Protein 7X7E (pdb70)

CATH classification: 2.60.40.10

Nearest PDB structures (foldseek):
  7vnb-assembly1_B  TM=9.898E-01  e=3.190E-41  Severe acute respiratory syndrome coronavirus 2
  7ora-assembly2_C  TM=9.856E-01  e=5.514E-41  Severe acute respiratory syndrome coronavirus 2
  8dce-assembly1_A  TM=9.881E-01  e=7.472E-41  Severe acute respiratory syndrome coronavirus 2
  7nx8-assembly1_E  TM=9.852E-01  e=1.215E-40  Severe acute respiratory syndrome coronavirus 2
  8cwj-assembly2_I  TM=9.864E-01  e=1.976E-40  Pangolin coronavirus

Radius of gyration: 30.04 Å; Cα contacts (8 Å, |Δi|>4): 2536; chains: 6; bounding box: 78×85×82 Å

Sequence (972 aa):
NLCPFGEVFNATRFASVYAWNRKRISNCVADYSVLYNSASFSSTFKCYGVSPTKLNDLCFTNVYADSFVIRGDEVRQIAPGQTGKIADYNYKLPDDFTGCVIAWNSNNLDSKVGGNYNYLYRLFRKSNLKPFERDISTEIYQAGSTPCNGVEGFNCYFPLQSYGFQPTNGVGYQPYRVVVLSFELLHAPATVCGPNLCPFGEVFNATRFASVYAWNRKRISNCVADYSVLYNSASFSSTFKCYGVSPTKLNDLCFTNVYADSFVIRGDEVRQIAPGQTGKIADYNYKLPDDFTGCVIAWNSNNLDSKVGGNYNYLYRLFRKSNLKPFERDISTEIYQAGSTPCNGVEGFNCYFPLQSYGFQPTNGVGYQPYRVVVLSFELLHAPATVCGPGPQVQLVESGGNLVQPGGSLRLSCAASGGTLASFAVGWFRQAPGKEREGVSCIDVINRANYADSVKGRFTISRDSAKNTVYLQMNSLEPEDTAVYSCAAHFVPPGSRLRGCLVNELYNYWGQGTQVTVSSGPQVQLVESGGNLVQPGGSLRLSCAASGGTLASFAVGWFRQAPGKEREGVSCIDVINRANYADSVKGRFTISRDSAKNTVYLQMNSLEPEDTAVYSCAAHFVPPGSRLRGCLVNELYNYWGQGTQVTVSSNLCPFGEVFNATRFASVYAWNRKRISNCVADYSVLYNSASFSSTFKCYGVSPTKLNDLCFTNVYADSFVIRGDEVRQIAPGQTGKIADYNYKLPDDFTGCVIAWNSNNLDSKVGGNYNYLYRLFRKSNLKPFERDISTEIYQAGSTPCNGVEGFNCYFPLQSYGFQPTNGVGYQPYRVVVLSFELLHAPATVCGPGPQVQLVESGGNLVQPGGSLRLSCAASGGTLASFAVGWFRQAPGKEREGVSCIDVINRANYADSVKGRFTISRDSAKNTVYLQMNSLEPEDTAVYSCAAHFVPPGSRLRGCLVNELYNYWGQGTQVTVSS

Organism: Severe acute respiratory syndrome coronavirus 2 (NCBI:txid2697049)

InterPro domains:
  IPR002552 Spike glycoprotein S2, coronavirus [PF01601] (711-1232)
  IPR018548 Spike (S) protein S1 subunit, receptor-binding domain, betacoronavirus [PF09408] (349-526)
  IPR018548 Spike (S) protein S1 subunit, receptor-binding domain, betacoronavirus [PS51921] (334-527)
  IPR032500 Spike glycoprotein S1, N-terminal domain, betacoronavirus-like [PF16451] (33-337)
  IPR032500 Spike glycoprotein S1, N-terminal domain, betacoronavirus-like [PS51922] (9-303)
  IPR036326 Spike S1 subunit, receptor binding domain superfamily, betacoronavirus [SSF143587] (333-516)
  IPR042578 Spike glycoprotein, betacoronavirus [MF_04099] (2-1273)
  IPR043002 Spike glycoprotein, N-terminal domain superfamily [G3DSA:2.60.120.960] (28-307)
  IPR043473 Spike glycoprotein S2 superfamily, coronavirus [SSF111474] (909-1026)
  IPR043473 Spike glycoprotein S2 superfamily, coronavirus [SSF111474] (1159-1211)
  IPR043607 Coronavirus spike glycoprotein S1, C-terminal [PF19209] (536-591)
  IPR044341 Spike (S) protein S1 subunit, N-terminal domain, SARS-CoV-like [cd21624] (13-304)
  IPR044366 Spike (S) protein S1 subunit, receptor-binding domain, SARS-CoV-2 [cd21480] (319-541)
  IPR044873 Spike glycoprotein S2, coronavirus, heptad repeat 1 [PS51923] (896-1001)
  IPR044874 Spike glycoprotein S2, coronavirus, heptad repeat 2 [PS51924] (1143-1225)

Solvent-accessible surface area: 42546 Å² total; per-residue (Å²): 144,113,10,28,8,42,74,11,23,118,30,69,139,16,26,17,0,34,23,6,75,95,60,147,1,38,106,14,48,0,43,1,38,80,6,93,117,46,104,85,44,66,26,65,120,24,54,75,21,46,59,90,102,0,37,111,73,68,7,14,13,0,38,1,0,11,0,0,0,41,18,60,15,15,166,28,2,19,34,50,67,90,27,99,0,1,25,44,1,1,32,3,23,117,121,10,26,0,0,2,0,0,33,55,2,27,132,93,6,10,56,137,23,0,10,7,65,19,28,16,6,13,47,42,141,40,85,9,85,63,57,47,114,24,101,50,60,95,14,58,53,43,30,109,98,67,13,75,44,68,21,22,140,47,8,29,15,3,4,22,1,18,11,1,54,56,124,38,47,98,10,114,28,0,23,9,0,0,0,0,11,6,51,109,95,199,54,118,46,42,0,48,17,114,161,110,12,70,17,38,100,12,19,131,33,87,132,18,27,16,0,35,25,7,68,95,95,127,7,38,124,14,49,0,33,9,65,81,20,142,105,52,106,84,39,72,23,44,119,25,54,69,27,63,88,128,105,4,43,104,47,62,7,7,24,0,34,0,0,10,0,0,0,46,14,49,15,17,162,25,3,16,32,52,60,102,24,97,0,1,31,41,1,2,40,4,21,120,123,7,39,0,0,2,0,0,33,52,1,28,129,99,7,10,72,140,23,0,11,12,65,22,28,12,5,11,35,46,140,49,92,7,98,62,62,38,113,20,96,46,62,49,21,54,69,48,28,104,93,93,15,68,46,74,18,21,130,45,9,16,16,3,4,1,0,19,18,1,55,56,126,41,49,97,18,124,23,0,26,8,0,0,0,0,9,12,61,129,110,200,52,114,55,41,3,41,13,103,30,36,79,7,106,10,34,14,58,35,12,5,26,6,48,59,58,24,25,16,71,0,23,0,46,12,52,8,14,7,2,6,0,2,0,0,0,1,12,15,78,10,86,88,114,147,129,55,15,0,0,0,5,2,6,24,14,83,42,61,44,21,147,58,0,134,72,47,4,70,8,48,14,37,6,79,135,34,8,0,26,0,41,0,55,66,2,47,69,113,0,27,0,43,0,14,0,0,0,21,39,1,54,53,74,43,50,115,115,0,30,40,135,42,87,160,11,97,15,88,14,66,10,15,8,0,25,4,57,123,30,45,64,11,108,1,30,13,60,35,11,7,27,7,44,55,48,19,31,21,72,0,21,0,45,17,50,6,16,8,2,6,0,2,4,0,1,1,11,13,91,32,84,90,156,161,92,92,28,2,8,9,6,5,8,15,15,79,47,49,52,36,139,76,0,133,67,50,6,68,9,46,14,37,5,80,142,32,8,0,29,0,38,0,54,58,0,70,66,136,7,37,0,45,0,14,0,0,0,29,33,4,57,46,77,51,46,151,101,42,6,120,51,75,153,66,22,106,30,79,14,65,7,10,10,0,24,6,55,131,130,146,14,38,38,47,57,12,30,124,27,67,104,17,27,19,0,36,27,4,75,79,49,153,5,53,102,12,57,2,53,23,62,105,53,153,130,46,104,82,50,58,38,155,109,39,54,76,31,45,92,89,128,8,44,115,68,52,8,14,43,1,58,0,0,10,0,0,0,34,23,69,1,18,181,18,1,9,28,59,59,95,26,52,0,0,32,52,1,0,32,1,20,113,124,7,53,0,6,5,15,0,33,58,3,30,144,109,5,9,68,124,26,0,12,16,64,19,31,2,6,26,40,55,119,67,93,7,131,56,48,46,106,16,110,51,62,97,22,49,53,47,30,112,102,89,15,72,51,77,18,21,128,52,11,16,19,3,2,6,0,19,16,2,68,54,125,44,50,105,34,121,18,0,22,7,0,0,0,9,16,10,60,110,102,194,50,128,44,61,3,43,16,129,35,39,78,8,106,9,27,16,61,36,10,6,28,5,52,59,59,23,21,20,75,0,24,0,44,13,48,10,15,8,2,8,0,2,0,0,0,0,11,17,80,13,82,90,117,147,128,57,13,0,0,1,6,5,23,41,18,92,44,60,45,21,145,61,0,131,74,40,6,68,7,49,16,36,6,77,138,32,7,0,22,0,36,0,57,60,1,65,71,112,3,25,0,44,0,12,0,0,0,20,41,5,56,54,77,40,102,119,114,0,35,38,133,42,83,158,12,99,14,83,14,64,7,9,7,0,25,5,56,118

Structure (mmCIF, N/CA/C/O backbone):
data_7X7E
#
_entry.id   7X7E
#
_cell.length_a   73.790
_cell.length_b   88.684
_cell.length_c   172.475
_cell.angle_alpha   90.000
_cell.angle_beta   90.000
_cell.angle_gamma   90.000
#
_symmetry.space_group_name_H-M   'P 21 21 21'
#
loop_
_entity.id
_entity.type
_entity.pdbx_description
1 polymer 'Spike protein S1'
2 polymer Nb22
3 non-polymer 'TETRAETHYLENE GLYCOL'
4 water water
#
loop_
_atom_site.group_PDB
_atom_site.id
_atom_site.type_symbol
_atom_site.label_atom_id
_atom_site.label_alt_id
_atom_site.label_comp_id
_atom_site.label_asym_id
_atom_site.label_entity_id
_atom_site.label_seq_id
_atom_site.pdbx_PDB_ins_code
_atom_site.Cartn_x
_atom_site.Cartn_y
_atom_site.Cartn_z
_atom_site.occupancy
_atom_site.B_iso_or_equiv
_atom_site.auth_seq_id
_atom_site.auth_comp_id
_atom_site.auth_asym_id
_atom_site.auth_atom_id
_atom_site.pdbx_PDB_model_num
ATOM 1 N N . ASN A 1 1 ? -47.12100 43.21900 22.34000 1.000 74.34433 334 ASN C N 1
ATOM 2 C CA . ASN A 1 1 ? -46.12200 42.59400 23.20000 1.000 76.68690 334 ASN C CA 1
ATOM 3 C C . ASN A 1 1 ? -46.67000 41.33300 23.86700 1.000 70.78105 334 ASN C C 1
ATOM 4 O O . ASN A 1 1 ? -46.75800 41.25800 25.09100 1.000 73.29205 334 ASN C O 1
ATOM 9 N N . LEU A 1 2 ? -47.03600 40.34400 23.05500 1.000 56.07209 335 LEU C N 1
ATOM 10 C CA . LEU A 1 2 ? -47.57400 39.09800 23.58100 1.000 50.51852 335 LEU C CA 1
ATOM 11 C C . LEU A 1 2 ? -46.47300 38.24200 24.19600 1.000 56.18721 335 LEU C C 1
ATOM 12 O O . LEU A 1 2 ? -45.33500 38.21300 23.72000 1.000 57.40125 335 LEU C O 1
ATOM 17 N N . CYS A 1 3 ? -46.82600 37.53600 25.26400 1.000 47.78313 336 CYS C N 1
ATOM 18 C CA . CYS A 1 3 ? -45.88100 36.62200 25.89000 1.000 48.12161 336 CYS C CA 1
ATOM 19 C C . CYS A 1 3 ? -45.64300 35.42900 24.97300 1.000 52.55687 336 CYS C C 1
ATOM 20 O O . CYS A 1 3 ? -46.60400 34.86400 24.43700 1.000 53.02698 336 CYS C O 1
ATOM 23 N N . PRO A 1 4 ? -44.39300 35.01300 24.77200 1.000 55.92548 337 PRO C N 1
ATOM 24 C CA . PRO A 1 4 ? -44.08800 33.92400 23.81900 1.000 59.86639 337 PRO C CA 1
ATOM 25 C C . PRO A 1 4 ? -44.46400 32.54900 24.35800 1.000 58.21618 337 PRO C C 1
ATOM 26 O O . PRO A 1 4 ? -43.62000 31.70300 24.68100 1.000 61.49711 337 PRO C O 1
ATOM 30 N N . PHE A 1 5 ? -45.77300 32.30000 24.45800 1.000 50.85058 338 PHE C N 1
ATOM 31 C CA . PHE A 1 5 ? -46.24600 30.99400 24.90500 1.000 49.14978 338 PHE C CA 1
ATOM 32 C C . PHE A 1 5 ? -46.17600 29.94900 23.79900 1.000 43.99129 338 PHE C C 1
ATOM 33 O O . PHE 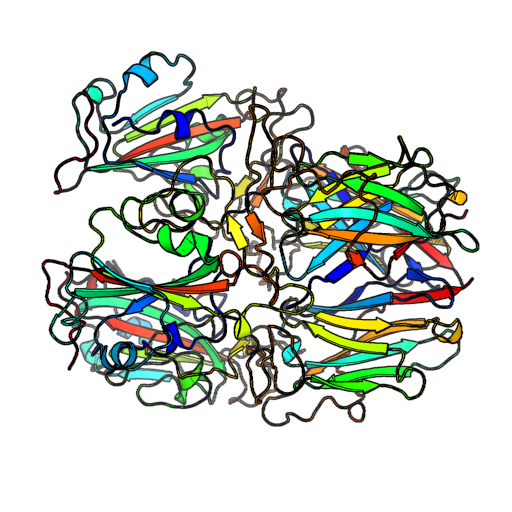A 1 5 ? -46.02900 28.75700 24.09000 1.000 37.65539 338 PHE C O 1
ATOM 41 N N . GLY A 1 6 ? -46.28000 30.36900 22.53600 1.000 30.50514 339 GLY C N 1
ATOM 42 C CA . GLY A 1 6 ? -46.16800 29.42600 21.43800 1.000 31.20105 339 GLY C CA 1
ATOM 43 C C . GLY A 1 6 ? -44.78200 28.83000 21.30300 1.000 30.19157 339 GLY C C 1
ATOM 44 O O . GLY A 1 6 ? -44.64200 27.66000 20.93400 1.000 31.05605 339 GLY C O 1
ATOM 45 N N . GLU A 1 7 ? -43.74200 29.62000 21.59100 1.000 54.95148 340 GLU C N 1
ATOM 46 C CA . GLU A 1 7 ? -42.38500 29.08400 21.61000 1.000 47.83526 340 GLU C CA 1
ATOM 47 C C . GLU A 1 7 ? -42.26100 27.91600 22.57900 1.000 48.52292 340 GLU C C 1
ATOM 48 O O . GLU A 1 7 ? -41.50400 26.97100 22.32300 1.000 54.11639 340 GLU C O 1
ATOM 54 N N . VAL A 1 8 ? -42.99900 27.95900 23.68800 1.000 29.24670 341 VAL C N 1
ATOM 55 C CA . VAL A 1 8 ? -42.89500 26.92200 24.70700 1.000 24.98741 341 VAL C CA 1
ATOM 56 C C . VAL A 1 8 ? -43.68400 25.68200 24.30500 1.000 30.48121 341 VAL C C 1
ATOM 57 O O . VAL A 1 8 ? -43.14800 24.56800 24.28100 1.000 37.11668 341 VAL C O 1
ATOM 61 N N . PHE A 1 9 ? -44.96800 25.85400 23.98100 1.000 29.81537 342 PHE C N 1
ATOM 62 C CA . PHE A 1 9 ? -45.84300 24.70800 23.75200 1.000 27.95424 342 PHE C CA 1
ATOM 63 C C . PHE A 1 9 ? -45.60900 24.06700 22.38800 1.000 30.75706 342 PHE C C 1
ATOM 64 O O . PHE A 1 9 ? -45.62300 22.83700 22.27100 1.000 31.15538 342 PHE C O 1
ATOM 72 N N . ASN A 1 10 ? -45.39500 24.87300 21.34800 1.000 35.98382 343 ASN C N 1
ATOM 73 C CA . ASN A 1 10 ? -45.25900 24.36900 19.98800 1.000 40.49987 343 ASN C CA 1
ATOM 74 C C . ASN A 1 10 ? -43.80400 24.18300 19.56800 1.000 36.20228 343 ASN C C 1
ATOM 75 O O . ASN A 1 10 ? -43.50700 24.19000 18.36800 1.000 40.68673 343 ASN C O 1
ATOM 80 N N . ALA A 1 11 ? -42.89400 24.01900 20.52200 1.000 31.09242 344 ALA C N 1
ATOM 81 C CA . ALA A 1 11 ? -41.50300 23.76600 20.17600 1.000 37.70258 344 ALA C CA 1
ATOM 82 C C . ALA A 1 11 ? -41.36400 22.39500 19.52500 1.000 38.75696 344 ALA C C 1
ATOM 83 O O . ALA A 1 11 ? -42.05500 21.44200 19.89500 1.000 35.97332 344 ALA C O 1
ATOM 85 N N . THR A 1 12 ? -40.47300 22.30400 18.53500 1.000 38.13248 345 THR C N 1
ATOM 86 C CA . THR A 1 12 ? -40.22700 21.02100 17.88500 1.000 35.59606 345 THR C CA 1
ATOM 87 C C . THR A 1 12 ? -39.58200 20.03800 18.85100 1.000 37.83906 345 THR C C 1
ATOM 88 O O . THR A 1 12 ? -40.04600 18.90100 19.00100 1.000 36.71124 345 THR C O 1
ATOM 92 N N . ARG A 1 13 ? -38.51000 20.45900 19.51400 1.000 41.86268 346 ARG C N 1
ATOM 93 C CA . ARG A 1 13 ? -37.79200 19.62500 20.46500 1.000 43.58505 346 ARG C CA 1
ATOM 94 C C . ARG A 1 13 ? -38.17100 19.99900 21.89300 1.000 41.07406 346 ARG C C 1
ATOM 95 O O . ARG A 1 13 ? -38.29200 21.18100 22.22900 1.000 39.99298 346 ARG C O 1
ATOM 103 N N . PHE A 1 14 ? -38.35900 18.98300 22.72600 1.000 33.06626 347 PHE C N 1
ATOM 104 C CA . PHE A 1 14 ? -38.53500 19.15700 24.15800 1.000 35.89414 347 PHE C CA 1
ATOM 105 C C . PHE A 1 14 ? -37.33800 18.56500 24.88700 1.000 36.69286 347 PHE C C 1
ATOM 106 O O . PHE A 1 14 ? -36.70900 17.61200 24.41600 1.000 36.10497 347 PHE C O 1
ATOM 114 N N . ALA A 1 15 ? -37.02600 19.14000 26.04200 1.000 25.18983 348 ALA C N 1
ATOM 115 C CA . ALA A 1 15 ? -35.86300 18.72000 26.80300 1.000 25.07553 348 ALA C CA 1
ATOM 116 C C . ALA A 1 15 ? -36.12700 17.40700 27.52900 1.000 25.61873 348 ALA C C 1
ATOM 117 O O . ALA A 1 15 ? -37.26900 17.06000 27.83900 1.000 25.65667 348 ALA C O 1
ATOM 119 N N . SER A 1 16 ? -35.05100 16.66900 27.78900 1.000 26.44687 349 SER C N 1
ATOM 120 C CA . SER A 1 16 ? -35.12700 15.58000 28.74800 1.000 27.00828 349 SER C CA 1
ATOM 121 C C . SER A 1 16 ? -35.38200 16.14800 30.13900 1.000 28.30658 349 SER C C 1
ATOM 122 O O . SER A 1 16 ? -34.99900 17.27900 30.45200 1.000 25.77920 349 SER C O 1
ATOM 125 N N . VAL A 1 17 ? -36.04500 15.35200 30.98000 1.000 26.43301 350 VAL C N 1
ATOM 126 C CA . VAL A 1 17 ? -36.55000 15.88000 32.24400 1.000 26.15040 350 VAL C CA 1
ATOM 127 C C . VAL A 1 17 ? -35.40400 16.28300 33.16800 1.000 25.70536 350 VAL C C 1
ATOM 128 O O . VAL A 1 17 ? -35.48400 17.30100 33.86600 1.000 24.43424 350 VAL C O 1
ATOM 132 N N . TYR A 1 18 ? -34.31500 15.50900 33.17900 1.000 25.72462 351 TYR C N 1
ATOM 133 C CA . TYR A 1 18 ? -33.20000 15.84900 34.05800 1.000 25.72777 351 TYR C CA 1
ATOM 134 C C . TYR A 1 18 ? -32.55000 17.16300 33.64800 1.000 27.02703 351 TYR C C 1
ATOM 135 O O . TYR A 1 18 ? -31.99100 17.86900 34.49600 1.000 31.97033 351 TYR C O 1
ATOM 144 N N . ALA A 1 19 ? -32.60900 17.50600 32.36300 1.000 29.02989 352 ALA C N 1
ATOM 145 C CA . ALA A 1 19 ? -32.08200 18.77400 31.88100 1.000 26.77212 352 ALA C CA 1
ATOM 146 C C . ALA A 1 19 ? -33.23100 19.66700 31.44200 1.000 25.79632 352 ALA C C 1
ATOM 147 O O . ALA A 1 19 ? -33.19200 20.24700 30.35100 1.000 25.39802 352 ALA C O 1
ATOM 149 N N . TRP A 1 20 ? -34.25500 19.77500 32.28900 1.000 32.72430 353 TRP C N 1
ATOM 150 C CA . TRP A 1 20 ? -35.48400 20.46200 31.91500 1.000 33.25152 353 TRP C CA 1
ATOM 151 C C . TRP A 1 20 ? -35.20900 21.90500 31.50900 1.000 26.76674 353 TRP C C 1
ATOM 152 O O . TRP A 1 20 ? -34.39600 22.60000 32.12300 1.000 27.05239 353 TRP C O 1
ATOM 163 N N . ASN A 1 21 ? -35.89400 22.34800 30.46200 1.000 33.72115 354 ASN C N 1
ATOM 164 C CA . ASN A 1 21 ? -35.69100 23.68100 29.92700 1.000 33.23034 354 ASN C CA 1
ATOM 165 C C . ASN A 1 21 ? -36.49000 24.70200 30.73300 1.000 31.77502 354 ASN C C 1
ATOM 166 O O . ASN A 1 21 ? -37.48100 24.37600 31.38700 1.000 34.00449 354 ASN C O 1
ATOM 171 N N . ARG A 1 22 ? -36.04400 25.95400 30.68400 1.000 21.31928 355 ARG C N 1
ATOM 172 C CA . ARG A 1 22 ? -36.74500 27.03300 31.36800 1.000 21.67540 355 ARG C CA 1
ATOM 173 C C . ARG A 1 22 ? -36.59500 28.32900 30.59000 1.000 25.54686 355 ARG C C 1
ATOM 174 O O . ARG A 1 22 ? -35.47100 28.72300 30.25500 1.000 37.66547 355 ARG C O 1
ATOM 182 N N . LYS A 1 23 ? -37.72900 28.98400 30.32200 1.000 32.30908 356 LYS C N 1
ATOM 183 C CA . LYS A 1 23 ? -37.76200 30.29100 29.68000 1.000 39.52348 356 LYS C CA 1
ATOM 184 C C . LYS A 1 23 ? -38.46800 31.27600 30.59400 1.000 41.22044 356 LYS C C 1
ATOM 185 O O . LYS A 1 23 ? -39.58800 31.01200 31.03100 1.000 38.60331 356 LYS C O 1
ATOM 191 N N . ARG A 1 24 ? -37.81900 32.40700 30.87400 1.000 35.39031 357 ARG C N 1
ATOM 192 C CA . ARG A 1 24 ? -38.42600 33.44000 31.70200 1.000 31.10685 357 ARG C CA 1
ATOM 193 C C . ARG A 1 24 ? -39.39500 34.27600 30.87600 1.000 33.15119 357 ARG C C 1
ATOM 194 O O . ARG A 1 24 ? -39.08500 34.68700 29.75500 1.000 40.94184 357 ARG C O 1
ATOM 202 N N . ILE A 1 25 ? -40.57200 34.52300 31.44100 1.000 39.18607 358 ILE C N 1
ATOM 203 C CA . ILE A 1 25 ? -41.61200 35.32300 30.80500 1.000 40.24346 358 ILE C CA 1
ATOM 204 C C . ILE A 1 25 ? -41.80300 36.58100 31.64100 1.000 43.63487 358 ILE C C 1
ATOM 205 O O . ILE A 1 25 ? -42.20000 36.49900 32.81100 1.000 44.61122 358 ILE C O 1
ATOM 210 N N . SER A 1 26 ? -41.52400 37.74000 31.04700 1.000 35.56114 359 SER C N 1
ATOM 211 C CA . SER A 1 26 ? -41.67900 39.00400 31.75400 1.000 44.96717 359 SER C CA 1
ATOM 212 C C . SER A 1 26 ? -42.01000 40.10700 30.76000 1.000 35.54383 359 SER C C 1
ATOM 213 O O . SER A 1 26 ? -41.69900 40.01100 29.57000 1.000 41.02113 359 SER C O 1
ATOM 216 N N . ASN A 1 27 ? -42.64900 41.15900 31.27400 1.000 42.66186 360 ASN C N 1
ATOM 217 C CA . ASN A 1 27 ? -42.94500 42.38100 30.52500 1.000 48.02303 360 ASN C CA 1
ATOM 218 C C . ASN A 1 27 ? -43.67500 42.07100 29.21700 1.000 46.47964 360 ASN C C 1
ATOM 219 O O . ASN A 1 27 ? -43.19400 42.35700 28.11900 1.000 50.12548 360 ASN C O 1
ATOM 224 N N . CYS A 1 28 ? -44.85900 41.48100 29.35500 1.000 47.05176 361 CYS C N 1
ATOM 225 C CA . CYS A 1 28 ? -45.64600 41.09500 28.19100 1.000 43.57053 361 CYS C CA 1
ATOM 226 C C . CYS A 1 28 ? -47.08200 40.82200 28.61800 1.000 46.29754 361 CYS C C 1
ATOM 227 O O . CYS A 1 28 ? -47.41300 40.81200 29.80700 1.000 37.78286 361 CYS C O 1
ATOM 230 N N . VAL A 1 29 ? -47.92900 40.59600 27.61800 1.000 39.20853 362 VAL C N 1
ATOM 231 C CA . VAL A 1 29 ? -49.34600 40.31300 27.80600 1.000 38.99549 362 VAL C CA 1
ATOM 232 C C . VAL A 1 29 ? -49.54600 38.81400 27.62200 1.000 39.84366 362 VAL C C 1
ATOM 233 O O . VAL A 1 29 ? -49.40100 38.29000 26.51200 1.000 46.77610 362 VAL C O 1
ATOM 237 N N . ALA A 1 30 ? -49.87500 38.11800 28.70600 1.000 40.37370 363 ALA C N 1
ATOM 238 C CA . ALA A 1 30 ? -50.08500 36.67500 28.67000 1.000 43.41403 363 ALA C CA 1
ATOM 239 C C . ALA A 1 30 ? -51.53700 36.39700 28.29600 1.000 40.14409 363 ALA C C 1
ATOM 240 O O . ALA A 1 30 ? -52.44500 36.57900 29.11400 1.000 37.99437 363 ALA C O 1
ATOM 242 N N . ASP A 1 31 ? -51.75700 35.95800 27.05800 1.000 54.74964 364 ASP C N 1
ATOM 243 C CA . ASP A 1 31 ? -53.09600 35.62000 26.58100 1.000 58.20364 364 ASP C CA 1
ATOM 244 C C . ASP A 1 31 ? -53.29500 34.12100 26.76300 1.000 54.63691 364 ASP C C 1
ATOM 245 O O . ASP A 1 31 ? -52.98700 33.31800 25.88100 1.000 55.71156 364 ASP C O 1
ATOM 250 N N . TYR A 1 32 ? -53.82600 33.74000 27.92600 1.000 47.02285 365 TYR C N 1
ATOM 251 C CA . TYR A 1 32 ? -54.08200 32.33600 28.22700 1.000 43.52819 365 TYR C CA 1
ATOM 252 C C . TYR A 1 32 ? -55.24800 31.76500 27.43800 1.000 48.75284 365 TYR C C 1
ATOM 253 O O . TYR A 1 32 ? -55.58600 30.59200 27.637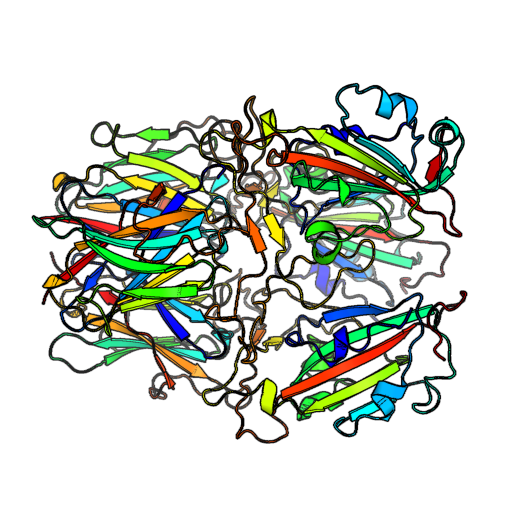00 1.000 44.47682 365 TYR C O 1
ATOM 262 N N . SER A 1 33 ? -55.87000 32.55800 26.56000 1.000 58.99579 366 SER C N 1
ATOM 263 C CA . SER A 1 33 ? -56.92700 32.03400 25.70300 1.000 55.04537 366 SER C CA 1
ATOM 264 C C . SER A 1 33 ? -56.43200 30.87800 24.84500 1.000 57.07634 366 SER C C 1
ATOM 265 O O . SER A 1 33 ? -57.21800 29.99700 24.48100 1.000 64.38915 366 SER C O 1
ATOM 268 N N . VAL A 1 34 ? -55.13600 30.85600 24.52000 1.000 43.90469 367 VAL C N 1
ATOM 269 C CA . VAL A 1 34 ? -54.59700 29.78500 23.68800 1.000 46.66877 367 VAL C CA 1
ATOM 270 C C . VAL A 1 34 ? -54.62600 28.45200 24.42500 1.000 41.65008 367 VAL C C 1
ATOM 271 O O . VAL A 1 34 ? -54.77300 27.39500 23.80000 1.000 45.73637 367 VAL C O 1
ATOM 275 N N . LEU A 1 35 ? -54.48900 28.46900 25.75100 1.000 40.82886 368 LEU C N 1
ATOM 276 C CA . LEU A 1 35 ? -54.58500 27.23000 26.51200 1.000 40.63772 368 LEU C CA 1
ATOM 277 C C . LEU A 1 35 ? -56.03500 26.81800 26.73300 1.000 41.94421 368 LEU C C 1
ATOM 278 O O . LEU A 1 35 ? -56.32800 25.62100 26.83500 1.000 40.93809 368 LEU C O 1
ATOM 283 N N . TYR A 1 36 ? -56.94900 27.79000 26.80200 1.000 50.72577 369 TYR C N 1
ATOM 284 C CA . TYR A 1 36 ? -58.36400 27.47400 26.96500 1.000 48.63981 369 TYR C CA 1
ATOM 285 C C . TYR A 1 36 ? -58.94800 26.83400 25.71200 1.000 52.57001 369 TYR C C 1
ATOM 286 O O . TYR A 1 36 ? -59.85600 26.00100 25.81000 1.000 57.87946 369 TYR C O 1
ATOM 295 N N . ASN A 1 37 ? -58.44800 27.21000 24.53200 1.000 51.62945 370 ASN C N 1
ATOM 296 C CA . ASN A 1 37 ? -59.03000 26.71000 23.29000 1.000 57.18923 370 ASN C CA 1
ATOM 297 C C . ASN A 1 37 ? -58.63200 25.26300 23.02900 1.000 59.03182 370 ASN C C 1
ATOM 298 O O . ASN A 1 37 ? -59.43900 24.47400 22.52200 1.000 67.11360 370 ASN C O 1
ATOM 303 N N . SER A 1 38 ? -57.39800 24.89600 23.36600 1.000 59.26987 371 SER C N 1
ATOM 304 C CA . SER A 1 38 ? -56.90500 23.56000 23.06500 1.000 55.59526 371 SER C CA 1
ATOM 305 C C . SER A 1 38 ? -57.62900 22.51200 23.90100 1.000 50.83152 371 SER C C 1
ATOM 306 O O . SER A 1 38 ? -57.90400 22.71600 25.08600 1.000 57.14397 371 SER C O 1
ATOM 309 N N . ALA A 1 39 ? -57.93800 21.38100 23.27000 1.000 47.75701 372 ALA C N 1
ATOM 310 C CA . ALA A 1 39 ? -58.59800 20.26600 23.93300 1.000 51.79292 372 ALA C CA 1
ATOM 311 C C . ALA A 1 39 ? -57.69000 19.05200 24.06800 1.000 54.11121 372 ALA C C 1
ATOM 312 O O . ALA A 1 39 ? -58.14500 17.99400 24.51400 1.000 62.67216 372 ALA C O 1
ATOM 314 N N . SER A 1 40 ? -56.41900 19.17900 23.69200 1.000 56.38677 373 SER C N 1
ATOM 315 C CA . SER A 1 40 ? -55.48500 18.06400 23.70600 1.000 60.05789 373 SER C CA 1
ATOM 316 C C . SER A 1 40 ? -54.81900 17.84700 25.05900 1.000 50.63526 373 SER C C 1
ATOM 317 O O . SER A 1 40 ? -54.09000 16.86300 25.21800 1.000 52.30699 373 SER C O 1
ATOM 320 N N . PHE A 1 41 ? -55.04500 18.72600 26.03100 1.000 37.21476 374 PHE C N 1
ATOM 321 C CA . PHE A 1 41 ? -54.34700 18.62500 27.30800 1.000 35.83678 374 PHE C CA 1
ATOM 322 C C . PHE A 1 41 ? -54.88600 17.45600 28.12200 1.000 36.10183 374 PHE C C 1
ATOM 323 O O . PHE A 1 41 ? -56.06400 17.43700 28.49000 1.000 36.70114 374 PHE C O 1
ATOM 331 N N A SER A 1 42 ? -54.02300 16.47900 28.40600 0.030 35.92454 375 SER C N 1
ATOM 332 N N B SER A 1 42 ? -54.02700 16.47500 28.39800 0.970 35.93308 375 SER C N 1
ATOM 333 C CA A SER A 1 42 ? -54.40300 15.38300 29.28700 0.030 36.27069 375 SER C CA 1
ATOM 334 C CA B SER A 1 42 ? -54.40600 15.38500 29.28700 0.970 36.27121 375 SER C CA 1
ATOM 335 C C A SER A 1 42 ? -54.33300 15.77200 30.75700 0.030 35.50337 375 SER C C 1
ATOM 336 C C B SER A 1 42 ? -54.36300 15.79500 30.75200 0.970 35.50883 375 SER C C 1
ATOM 337 O O A SER A 1 42 ? -54.94100 15.09600 31.59300 0.030 36.10164 375 SER C O 1
ATOM 338 O O B SER A 1 42 ? -55.02500 15.16200 31.58100 0.970 36.11852 375 SER C O 1
ATOM 343 N N . THR A 1 43 ? -53.61000 16.84200 31.08500 1.000 34.44801 376 THR C N 1
ATOM 344 C CA . THR A 1 43 ? -53.48900 17.32300 32.45200 1.000 33.90875 376 THR C CA 1
ATOM 345 C C . THR A 1 43 ? -53.49400 18.84300 32.43400 1.000 33.16551 376 THR C C 1
ATOM 346 O O . THR A 1 43 ? -52.78500 19.45800 31.63300 1.000 32.91427 376 THR C O 1
ATOM 350 N N . PHE A 1 44 ? -54.30200 19.44400 33.30800 1.000 40.05880 377 PHE C N 1
ATOM 351 C CA . PHE A 1 44 ? -54.34600 20.90100 33.45400 1.000 36.10192 377 PHE C CA 1
ATOM 352 C C . PHE A 1 44 ? -54.75200 21.18200 34.90200 1.000 36.17319 377 PHE C C 1
ATOM 353 O O . PHE A 1 44 ? -55.93800 21.28400 35.22100 1.000 48.55604 377 PHE C O 1
ATOM 361 N N . LYS A 1 45 ? -53.75100 21.29900 35.76900 1.000 32.56618 378 LYS C N 1
ATOM 362 C CA . LYS A 1 45 ? -53.96500 21.50100 37.19400 1.000 33.15236 378 LYS C CA 1
ATOM 363 C C . LYS A 1 45 ? -53.21800 22.74600 37.63900 1.000 32.42635 378 LYS C C 1
ATOM 364 O O . LYS A 1 45 ? -52.00800 22.86000 37.41700 1.000 32.09085 378 LYS C O 1
ATOM 370 N N . CYS A 1 46 ? -53.93700 23.67300 38.26100 1.000 44.38300 379 CYS C N 1
ATOM 371 C CA . CYS A 1 46 ? -53.34500 24.88100 38.81100 1.000 52.59198 379 CYS C CA 1
ATOM 372 C C . CYS A 1 46 ? -53.36500 24.80800 40.33000 1.000 50.23761 379 CYS C C 1
ATOM 373 O O . CYS A 1 46 ? -54.31000 24.28000 40.92600 1.000 45.36453 379 CYS C O 1
ATOM 376 N N . TYR A 1 47 ? -52.31400 25.33800 40.95000 1.000 40.09882 380 TYR C N 1
ATOM 377 C CA . TYR A 1 47 ? -52.14000 25.29100 42.39400 1.000 34.62813 380 TYR C CA 1
ATOM 378 C C . TYR A 1 47 ? -51.99100 26.70700 42.92600 1.000 37.87071 380 TYR C C 1
ATOM 379 O O . TYR A 1 47 ? -51.19900 27.49400 42.39900 1.000 42.57392 380 TYR C O 1
ATOM 388 N N . GLY A 1 48 ? -52.76700 27.03500 43.95600 1.000 52.03734 381 GLY C N 1
ATOM 389 C CA . GLY A 1 48 ? -52.67800 28.33700 44.58700 1.000 47.77532 381 GLY C CA 1
ATOM 390 C C . GLY A 1 48 ? -53.24900 29.43400 43.71600 1.000 51.29147 381 GLY C C 1
ATOM 391 O O . GLY A 1 48 ? -53.10400 30.62500 44.01000 1.000 54.54717 381 GLY C O 1
ATOM 392 N N . VAL A 1 49 ? -53.91200 29.03100 42.63400 1.000 42.87121 382 VAL C N 1
ATOM 393 C CA . VAL A 1 49 ? -54.49100 29.96500 41.68000 1.000 35.79117 382 VAL C CA 1
ATOM 394 C C . VAL A 1 49 ? -55.62000 29.25900 40.94600 1.000 35.96344 382 VAL C C 1
ATOM 395 O O . VAL A 1 49 ? -55.54900 28.06000 40.65900 1.000 43.94345 382 VAL C O 1
ATOM 399 N N . SER A 1 50 ? -56.67600 30.00900 40.66100 1.000 45.69849 383 SER C N 1
ATOM 400 C CA . SER A 1 50 ? -57.83600 29.44700 39.98600 1.000 43.68166 383 SER C CA 1
ATOM 401 C C . SER A 1 50 ? -57.55200 29.30300 38.49600 1.000 44.81822 383 SER C C 1
ATOM 402 O O . SER A 1 50 ? -57.16000 30.27800 37.84900 1.000 47.63937 383 SER C O 1
ATOM 405 N N . PRO A 1 51 ? -57.75500 28.11700 37.92100 1.000 46.56260 384 PRO C N 1
ATOM 406 C CA . PRO A 1 51 ? -57.37300 27.90200 36.51600 1.000 46.02051 384 PRO C CA 1
ATOM 407 C C . PRO A 1 51 ? -58.15600 28.74700 35.52800 1.000 50.93760 384 PRO C C 1
ATOM 408 O O . PRO A 1 51 ? -57.66500 28.98100 34.41700 1.000 57.41692 384 PRO C O 1
ATOM 412 N N . THR A 1 52 ? -59.34600 29.21900 35.89000 1.000 52.58385 385 THR C N 1
ATOM 413 C CA . THR A 1 52 ? -60.19000 29.97900 34.97900 1.000 53.86825 385 THR C CA 1
ATOM 414 C C . THR A 1 52 ? -59.98700 31.48500 35.08900 1.000 55.58415 385 THR C C 1
ATOM 415 O O . THR A 1 52 ? -60.65400 32.23800 34.37200 1.000 63.60434 385 THR C O 1
ATOM 419 N N . LYS A 1 53 ? -59.08800 31.94300 35.95800 1.000 64.39462 386 LYS C N 1
ATOM 420 C CA . LYS A 1 53 ? -58.87500 33.36700 36.18600 1.000 65.86989 386 LYS C CA 1
ATOM 421 C C . LYS A 1 53 ? -57.50200 33.83700 35.72100 1.000 64.61170 386 LYS C C 1
ATOM 422 O O . LYS A 1 53 ? -57.10600 34.96600 36.03500 1.000 61.70432 386 LYS C O 1
ATOM 428 N N . LEU A 1 54 ? -56.77400 33.00100 34.97400 1.000 55.20073 387 LEU C N 1
ATOM 429 C CA . LEU A 1 54 ? -55.41900 33.35100 34.55700 1.000 48.28341 387 LEU C CA 1
ATOM 430 C C . LEU A 1 54 ? -55.39800 34.63700 33.73900 1.000 49.99924 387 LEU C C 1
ATOM 431 O O . LEU A 1 54 ? -54.47700 35.45100 33.87100 1.000 54.66190 387 LEU C O 1
ATOM 436 N N . ASN A 1 55 ? -56.40900 34.84400 32.89500 1.000 48.42158 388 ASN C N 1
ATOM 437 C CA . ASN A 1 55 ? -56.49400 36.05400 32.08500 1.000 50.26064 388 ASN C CA 1
ATOM 438 C C . ASN A 1 55 ? -56.82500 37.29900 32.89800 1.000 46.03832 388 ASN C C 1
ATOM 439 O O . ASN A 1 55 ? -56.90500 38.38500 32.31400 1.000 41.94464 388 ASN C O 1
ATOM 444 N N . ASP A 1 56 ? -57.00800 37.17900 34.21400 1.000 64.93040 389 ASP C N 1
ATOM 445 C CA . ASP A 1 56 ? -57.41100 38.30400 35.05000 1.000 70.32510 389 ASP C CA 1
ATOM 446 C C . ASP A 1 56 ? -56.45500 38.56500 36.20800 1.000 64.24967 389 ASP C C 1
ATOM 447 O O . ASP A 1 56 ? -56.78200 39.35700 37.09900 1.000 70.77585 389 ASP C O 1
ATOM 452 N N . LEU A 1 57 ? -55.28800 37.92500 36.22700 1.000 42.83619 390 LEU C N 1
ATOM 453 C CA . LEU A 1 57 ? -54.30900 38.12000 37.28400 1.000 42.22478 390 LEU C CA 1
ATOM 454 C C . LEU A 1 57 ? -53.00500 38.65200 36.70600 1.000 49.88528 390 LEU C C 1
ATOM 455 O O . LEU A 1 57 ? -52.68700 38.42600 35.53400 1.000 41.55136 390 LEU C O 1
ATOM 460 N N . CYS A 1 58 ? -52.25200 39.35800 37.54400 1.000 40.84381 391 CYS C N 1
ATOM 461 C CA . CYS A 1 58 ? -50.97200 39.93800 37.16800 1.000 34.67688 391 CYS C CA 1
ATOM 462 C C . CYS A 1 58 ? -49.87900 39.39000 38.07300 1.000 34.05653 391 CYS C C 1
ATOM 463 O O . CYS A 1 58 ? -50.09900 39.18400 39.27000 1.000 34.59024 391 CYS C O 1
ATOM 466 N N . PHE A 1 59 ? -48.69900 39.16200 37.50000 1.000 37.09200 392 PHE C N 1
ATOM 467 C CA . PHE A 1 59 ? -47.57800 38.58500 38.22500 1.000 33.39743 392 PHE C CA 1
ATOM 468 C C . PHE A 1 59 ? -46.31000 39.37200 37.92900 1.000 32.44266 392 PHE C C 1
ATOM 469 O O . PHE A 1 59 ? -46.18500 40.02800 36.89200 1.000 34.76103 392 PHE C O 1
ATOM 477 N N . THR A 1 60 ? -45.36100 39.29800 38.86400 1.000 31.62892 393 THR C N 1
ATOM 478 C CA . THR A 1 60 ? -44.06800 39.94300 38.65700 1.000 33.10080 393 THR C CA 1
ATOM 479 C C . THR A 1 60 ? -43.31600 39.28700 37.50700 1.000 32.63380 393 THR C C 1
ATOM 480 O O . THR A 1 60 ? -42.85400 39.96800 36.58400 1.000 39.10990 393 THR C O 1
ATOM 484 N N . ASN A 1 61 ? -43.18300 37.96400 37.54800 1.000 42.08846 394 ASN C N 1
ATOM 485 C CA . ASN A 1 61 ? -42.60200 37.21000 36.44900 1.000 41.32759 394 ASN C CA 1
ATOM 486 C C . ASN A 1 61 ? -43.30200 35.86500 36.35900 1.000 36.55748 394 ASN C C 1
ATOM 487 O O . ASN A 1 61 ? -43.89400 35.38400 37.32800 1.000 36.55511 394 ASN C O 1
ATOM 492 N N . VAL A 1 62 ? -43.22800 35.25900 35.17900 1.000 36.19068 395 VAL C N 1
ATOM 493 C CA . VAL A 1 62 ? -43.71700 33.90600 34.95700 1.000 32.82358 395 VAL C CA 1
ATOM 494 C C . VAL A 1 62 ? -42.57400 33.07200 34.39700 1.000 31.41692 395 VAL C C 1
ATOM 495 O O . VAL A 1 62 ? -41.77800 33.55600 33.58400 1.000 34.99062 395 VAL C O 1
ATOM 499 N N . TYR A 1 63 ? -42.48300 31.82500 34.84600 1.000 29.45854 396 TYR C N 1
ATOM 500 C CA . TYR A 1 63 ? -41.51600 30.87600 34.31600 1.000 28.96180 396 TYR C CA 1
ATOM 501 C C . TYR A 1 63 ? -42.24700 29.67000 33.74300 1.000 26.94104 396 TYR C C 1
ATOM 502 O O . TYR A 1 63 ? -43.20200 29.16300 34.34300 1.000 36.11273 396 TYR C O 1
ATOM 511 N N . ALA A 1 64 ? -41.78900 29.22500 32.57200 1.000 25.05759 397 ALA C N 1
ATOM 512 C CA . ALA A 1 64 ? -42.34900 28.08200 31.85600 1.000 23.47761 397 ALA C CA 1
ATOM 513 C C . ALA A 1 64 ? -41.26400 27.02000 31.71300 1.000 25.14281 397 ALA C C 1
ATOM 514 O O . ALA A 1 64 ? -40.32000 27.19200 30.93100 1.000 31.68327 397 ALA C O 1
ATOM 516 N N . ASP A 1 65 ? -41.40900 25.93100 32.47000 1.000 23.23671 398 ASP C N 1
ATOM 517 C CA . ASP A 1 65 ? -40.51000 24.78300 32.44200 1.000 28.62064 398 ASP C CA 1
ATOM 518 C C . ASP A 1 65 ? -41.12500 23.66300 31.61000 1.000 25.36306 398 ASP C C 1
ATOM 519 O O . ASP A 1 65 ? -42.30000 23.32800 31.78100 1.000 36.91093 398 ASP C O 1
ATOM 524 N N . SER A 1 66 ? -40.32200 23.07000 30.72800 1.000 26.97115 399 SER C N 1
ATOM 525 C CA . SER A 1 66 ? -40.82600 22.09200 29.77300 1.000 33.46633 399 SER C CA 1
ATOM 526 C C . SER A 1 66 ? -39.86400 20.91900 29.65800 1.000 31.09449 399 SER C C 1
ATOM 527 O O . SER A 1 66 ? -38.64400 21.10400 29.64900 1.000 39.57397 399 SER C O 1
ATOM 530 N N . PHE A 1 67 ? -40.42600 19.71900 29.54700 1.000 27.75640 400 PHE C N 1
ATOM 531 C CA . PHE A 1 67 ? -39.66200 18.47500 29.48700 1.000 30.73292 400 PHE C CA 1
ATOM 532 C C . PHE A 1 67 ? -40.62000 17.36000 29.08000 1.000 29.53029 400 PHE C C 1
ATOM 533 O O . PHE A 1 67 ? -41.82700 17.57400 28.93300 1.000 23.99545 400 PHE C O 1
ATOM 541 N N . VAL A 1 68 ? -40.07200 16.15700 28.92100 1.000 21.67023 401 VAL C N 1
ATOM 542 C CA . VAL A 1 68 ? -40.82700 14.98200 28.50000 1.000 23.48053 401 VAL C CA 1
ATOM 543 C C . VAL A 1 68 ? -40.64400 13.89100 29.54600 1.000 25.15800 401 VAL C C 1
ATOM 544 O O . VAL A 1 68 ? -39.52100 13.64400 29.99900 1.000 22.16688 401 VAL C O 1
ATOM 548 N N . ILE A 1 69 ? -41.74700 13.24600 29.93500 1.000 21.62438 402 ILE C N 1
ATOM 549 C CA . ILE A 1 69 ? -41.73900 12.13000 30.87400 1.000 24.33604 402 ILE C CA 1
ATOM 550 C C . ILE A 1 69 ? -42.78600 11.11200 30.43200 1.000 24.98744 402 ILE C C 1
ATOM 551 O O . ILE A 1 69 ? -43.50400 11.31200 29.45000 1.000 31.60074 402 ILE C O 1
ATOM 556 N N . ARG A 1 70 ? -42.86300 10.00400 31.16800 1.000 42.49796 403 ARG C N 1
ATOM 557 C CA . ARG A 1 70 ? -43.88500 8.99300 30.94100 1.000 36.50615 403 ARG C CA 1
ATOM 558 C C . ARG A 1 70 ? -45.23600 9.46500 31.47200 1.000 38.71131 403 ARG C C 1
ATOM 559 O O . ARG A 1 70 ? -45.33500 10.42500 32.23900 1.000 37.28229 403 ARG C O 1
ATOM 567 N N . GLY A 1 71 ? -46.28700 8.74400 31.07800 1.000 31.90209 404 GLY C N 1
ATOM 568 C CA . GLY A 1 71 ? -47.62200 9.09200 31.53700 1.000 30.51115 404 GLY C CA 1
ATOM 569 C C . GLY A 1 71 ? -47.81600 8.85800 33.02200 1.000 35.43359 404 GLY C C 1
ATOM 570 O O . GLY A 1 71 ? -48.38100 9.70300 33.72400 1.000 30.59464 404 GLY C O 1
ATOM 571 N N . ASP A 1 72 ? -47.34600 7.71500 33.52600 1.000 44.70413 405 ASP C N 1
ATOM 572 C CA . ASP A 1 72 ? -47.47300 7.39100 34.94400 1.000 49.51475 405 ASP C CA 1
ATOM 573 C C . ASP A 1 72 ? -46.59400 8.25700 35.83500 1.000 45.12506 405 ASP C C 1
ATOM 574 O O . ASP A 1 72 ? -46.56400 8.03100 37.05000 1.000 56.32336 405 ASP C O 1
ATOM 579 N N . GLU A 1 73 ? -45.87700 9.22900 35.27500 1.000 30.65706 406 GLU C N 1
ATOM 580 C CA . GLU A 1 73 ? -45.04400 10.12200 36.06000 1.000 27.84853 406 GLU C CA 1
ATOM 581 C C . GLU A 1 73 ? -45.55900 11.55200 36.09100 1.000 27.51580 406 GLU C C 1
ATOM 582 O O . GLU A 1 73 ? -45.03400 12.36000 36.86400 1.000 34.88910 406 GLU C O 1
ATOM 588 N N . VAL A 1 74 ? -46.56700 11.88600 35.28000 1.000 23.82634 407 VAL C N 1
ATOM 589 C CA . VAL A 1 74 ? -47.12100 13.23700 35.29400 1.000 22.14407 407 VAL C CA 1
ATOM 590 C C . VAL A 1 74 ? -47.68400 13.57800 36.66800 1.000 22.79934 407 VAL C C 1
ATOM 591 O O . VAL A 1 74 ? -47.69300 14.74700 37.07300 1.000 24.27779 407 VAL C O 1
ATOM 595 N N . ARG A 1 75 ? -48.14600 12.57200 37.41400 1.000 26.86099 408 ARG C N 1
ATOM 596 C CA . ARG A 1 75 ? -48.62500 12.80700 38.77100 1.000 27.51393 408 ARG C CA 1
ATOM 597 C C . ARG A 1 75 ? -47.51900 13.26400 39.71400 1.000 25.54751 408 ARG C C 1
ATOM 598 O O . ARG A 1 75 ? -47.81900 13.86300 40.75100 1.000 30.75198 408 ARG C O 1
ATOM 606 N N . GLN A 1 76 ? -46.25500 12.99400 39.38900 1.000 36.10850 409 GLN C N 1
ATOM 607 C CA . GLN A 1 76 ? -45.14100 13.47400 40.19700 1.000 33.92730 409 GLN C CA 1
ATOM 608 C C . GLN A 1 76 ? -44.81200 14.94000 39.94500 1.000 28.08501 409 GLN C C 1
ATOM 609 O O . GLN A 1 76 ? -43.94500 15.49000 40.63400 1.000 20.95748 409 GLN C O 1
ATOM 615 N N . ILE A 1 77 ? -45.46900 15.58100 38.98000 1.000 33.29343 410 ILE C N 1
ATOM 616 C CA . ILE A 1 77 ? -45.26400 17.00100 38.72100 1.000 30.29388 410 ILE C CA 1
ATOM 617 C C . ILE A 1 77 ? -46.34000 17.77100 39.47200 1.000 32.15182 410 ILE C C 1
ATOM 618 O O . ILE A 1 77 ? -47.16200 18.47300 38.87200 1.000 25.59269 410 ILE C O 1
ATOM 623 N N . ALA A 1 78 ? -46.34800 17.62500 40.79300 1.000 29.78733 411 ALA C N 1
ATOM 624 C CA . ALA A 1 78 ? -47.28600 18.30500 41.67100 1.000 36.15093 411 ALA C CA 1
ATOM 625 C C . ALA A 1 78 ? -46.57600 18.57400 42.98600 1.000 35.83450 411 ALA C C 1
ATOM 626 O O . ALA A 1 78 ? -45.66600 17.82200 43.35700 1.000 30.15877 411 ALA C O 1
ATOM 628 N N . PRO A 1 79 ? -46.94900 19.63300 43.70200 1.000 35.63540 412 PRO C N 1
ATOM 629 C CA . PRO A 1 79 ? -46.28000 19.92300 44.97600 1.000 37.06042 412 PRO C CA 1
ATOM 630 C C . PRO A 1 79 ? -46.48800 18.80100 45.98300 1.000 28.34238 412 PRO C C 1
ATOM 631 O O . PRO A 1 79 ? -47.56200 18.20100 46.06500 1.000 28.45466 412 PRO C O 1
ATOM 635 N N . GLY A 1 80 ? -45.43600 18.51500 46.74900 1.000 36.99885 413 GLY C N 1
ATOM 636 C CA . GLY A 1 80 ? -45.48600 17.50700 47.78700 1.000 33.85664 413 GLY C CA 1
ATOM 637 C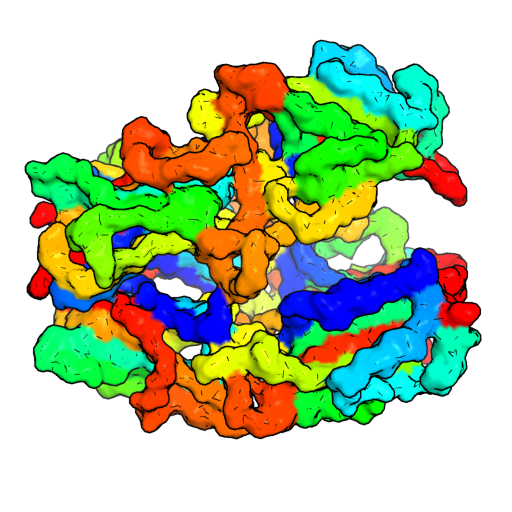 C . GLY A 1 80 ? -45.30600 16.07800 47.32500 1.000 33.25708 413 GLY C C 1
ATOM 638 O O . GLY A 1 80 ? -45.41600 15.16200 48.15100 1.000 35.29117 413 GLY C O 1
ATOM 639 N N . GLN A 1 81 ? -45.02000 15.85300 46.04600 1.000 41.73129 414 GLN C N 1
ATOM 640 C CA . GLN A 1 81 ? -44.93500 14.51300 45.48900 1.000 35.31840 414 GLN C CA 1
ATOM 641 C C . GLN A 1 81 ? -43.54700 13.90700 45.69600 1.000 39.68726 414 GLN C C 1
ATOM 642 O O . GLN A 1 81 ? -42.59100 14.58100 46.08500 1.000 39.83680 414 GLN C O 1
ATOM 648 N N . THR A 1 82 ? -43.45200 12.60200 45.42900 1.000 46.32713 415 THR C N 1
ATOM 649 C CA . THR A 1 82 ? -42.20200 11.85700 45.52600 1.000 50.19258 415 THR C CA 1
ATOM 650 C C . THR A 1 82 ? -42.08900 10.92200 44.32700 1.000 43.02755 415 THR C C 1
ATOM 651 O O . THR A 1 82 ? -42.97400 10.86200 43.46800 1.000 40.46541 415 THR C O 1
ATOM 655 N N . GLY A 1 83 ? -40.99200 10.18000 44.27800 1.000 39.56649 416 GLY C N 1
ATOM 656 C CA . GLY A 1 83 ? -40.67500 9.32600 43.15200 1.000 37.94198 416 GLY C CA 1
ATOM 657 C C . GLY A 1 83 ? -39.41000 9.78000 42.44600 1.000 32.60096 416 GLY C C 1
ATOM 658 O O . GLY A 1 83 ? -38.82100 10.81300 42.75700 1.000 42.04505 416 GLY C O 1
ATOM 659 N N . LYS A 1 84 ? -39.00500 8.97000 41.46400 1.000 35.00581 417 LYS C N 1
ATOM 660 C CA . LYS A 1 84 ? -37.74400 9.22900 40.77300 1.000 37.13020 417 LYS C 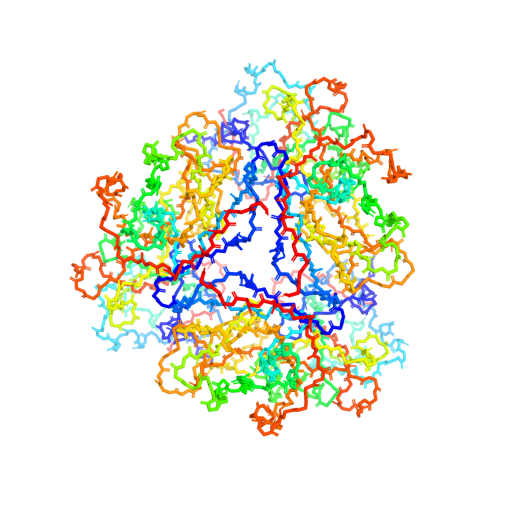CA 1
ATOM 661 C C . LYS A 1 84 ? -37.74600 10.59300 40.09200 1.000 32.96945 417 LYS C C 1
ATOM 662 O O . LYS A 1 84 ? -36.73000 11.29700 40.09800 1.000 27.57504 417 LYS C O 1
ATOM 668 N N . ILE A 1 85 ? -38.87800 10.99200 39.51200 1.000 24.82238 418 ILE C N 1
ATOM 669 C CA . ILE A 1 85 ? -38.92900 12.27700 38.82000 1.000 28.69026 418 ILE C CA 1
ATOM 670 C C . ILE A 1 85 ? -38.93000 13.42400 39.82600 1.000 32.26556 418 ILE C C 1
ATOM 671 O O . ILE A 1 85 ? -38.11400 14.35000 39.73800 1.000 27.96256 418 ILE C O 1
ATOM 676 N N . ALA A 1 86 ? -39.84200 13.37600 40.80100 1.000 34.24278 419 ALA C N 1
ATOM 677 C CA . ALA A 1 86 ? -39.95600 14.46400 41.76600 1.000 33.33589 419 ALA C CA 1
ATOM 678 C C . ALA A 1 86 ? -38.71400 14.58700 42.63800 1.000 37.18853 419 ALA C C 1
ATOM 679 O O . ALA A 1 86 ? -38.32300 15.70300 42.99600 1.000 42.56209 419 ALA C O 1
ATOM 681 N N . ASP A 1 87 ? -38.07900 13.46700 42.98200 1.000 35.93166 420 ASP C N 1
ATOM 682 C CA . ASP A 1 87 ? -36.91500 13.50000 43.86100 1.000 39.72111 420 ASP C CA 1
ATOM 683 C C . ASP A 1 87 ? -35.61600 13.79400 43.12000 1.000 35.79231 420 ASP C C 1
ATOM 684 O O . ASP A 1 87 ? -34.75800 14.51100 43.64700 1.000 35.39340 420 ASP C O 1
ATOM 689 N N . TYR A 1 88 ? -35.44700 13.26000 41.90700 1.000 35.35597 421 TYR C N 1
ATOM 690 C CA . TYR A 1 88 ? -34.15600 13.28600 41.23200 1.000 27.95009 421 TYR C CA 1
ATOM 691 C C . TYR A 1 88 ? -34.10500 14.11200 39.95200 1.000 25.80999 421 TYR C C 1
ATOM 692 O O . TYR A 1 88 ? -33.00400 14.32200 39.42900 1.000 36.57581 421 TYR C O 1
ATOM 701 N N . ASN A 1 89 ? -35.23600 14.58200 39.42500 1.000 26.16228 422 ASN C N 1
ATOM 702 C CA . ASN A 1 89 ? -35.21100 15.23800 38.12100 1.000 25.42941 422 ASN C CA 1
ATOM 703 C C . ASN A 1 89 ? -35.84300 16.62500 38.12800 1.000 26.13123 422 ASN C C 1
ATOM 704 O O . ASN A 1 89 ? -35.20500 17.59800 37.71400 1.000 27.69182 422 ASN C O 1
ATOM 709 N N . TYR A 1 90 ? -37.09300 16.73300 38.57300 1.000 25.47437 423 TYR C N 1
ATOM 710 C CA . TYR A 1 90 ? -37.77500 18.02300 38.59300 1.000 23.46632 423 TYR C CA 1
ATOM 711 C C . TYR A 1 90 ? -38.67700 18.07600 39.81600 1.000 24.67933 423 TYR C C 1
ATOM 712 O O . TYR A 1 90 ? -39.54600 17.21500 39.98300 1.000 30.77073 423 TYR C O 1
ATOM 721 N N . LYS A 1 91 ? -38.47900 19.09000 40.65600 1.000 31.39788 424 LYS C N 1
ATOM 722 C CA . LYS A 1 91 ? -39.15300 19.18500 41.94400 1.000 29.31665 424 LYS C CA 1
ATOM 723 C C . LYS A 1 91 ? -39.85200 20.53000 42.06400 1.000 34.52859 424 LYS C C 1
ATOM 724 O O . LYS A 1 91 ? -39.23800 21.57600 41.82900 1.000 35.45329 424 LYS C O 1
ATOM 730 N N . LEU A 1 92 ? -41.13200 20.49800 42.43300 1.000 32.19055 425 LEU C N 1
ATOM 731 C CA . LEU A 1 92 ? -41.96700 21.66100 42.70800 1.000 33.85528 425 LEU C CA 1
ATOM 732 C C . LEU A 1 92 ? -41.96000 21.97200 44.20100 1.000 37.74018 425 LEU C C 1
ATOM 733 O O . LEU A 1 92 ? -41.97900 21.05400 45.02500 1.000 46.28216 425 LEU C O 1
ATOM 738 N N . PRO A 1 93 ? -41.93500 23.24700 44.57800 1.000 45.50210 426 PRO C N 1
ATOM 739 C CA . PRO A 1 93 ? -42.02200 23.59300 46.00000 1.000 44.71684 426 PRO C CA 1
ATOM 740 C C . PRO A 1 93 ? -43.42100 23.33500 46.54100 1.000 49.62235 426 PRO C C 1
ATOM 741 O O . PRO A 1 93 ? -44.40700 23.28700 45.80100 1.000 50.66292 426 PRO C O 1
ATOM 745 N N . ASP A 1 94 ? -43.49700 23.15700 47.86200 1.000 49.11687 427 ASP C N 1
ATOM 746 C CA . ASP A 1 94 ? -44.78600 22.87700 48.49000 1.000 50.56067 427 ASP C CA 1
ATOM 747 C C . ASP A 1 94 ? -45.75000 24.04600 48.32000 1.000 48.85956 427 ASP C C 1
ATOM 748 O O . ASP A 1 94 ? -46.94800 23.84400 48.08700 1.000 52.69154 427 ASP C O 1
ATOM 753 N N . ASP A 1 95 ? -45.24400 25.27700 48.42100 1.000 42.23077 428 ASP C N 1
ATOM 754 C CA . ASP A 1 95 ? -46.03500 26.47900 48.19100 1.000 42.96444 428 ASP C CA 1
ATOM 755 C C . ASP A 1 95 ? -46.09100 26.87200 46.71800 1.000 44.11708 428 ASP C C 1
ATOM 756 O O . ASP A 1 95 ? -46.14500 28.06800 46.40500 1.000 47.45665 428 ASP C O 1
ATOM 761 N N . PHE A 1 96 ? -46.07300 25.89900 45.80800 1.000 46.53421 429 PHE C N 1
ATOM 762 C CA . PHE A 1 96 ? -46.06600 26.19800 44.38100 1.000 46.87140 429 PHE C CA 1
ATOM 763 C C . PHE A 1 96 ? -47.31300 26.97700 43.98400 1.000 43.28058 429 PHE C C 1
ATOM 764 O O . PHE A 1 96 ? -48.43100 26.63200 44.37800 1.000 45.01646 429 PHE C O 1
ATOM 772 N N . THR A 1 97 ? -47.11400 28.03700 43.20700 1.000 43.33106 430 THR C N 1
ATOM 773 C CA . THR A 1 97 ? -48.20100 28.83300 42.64400 1.000 42.63330 430 THR C CA 1
ATOM 774 C C . THR A 1 97 ? -48.03500 28.81700 41.12900 1.000 39.88568 430 THR C C 1
ATOM 775 O O . THR A 1 97 ? -47.15500 29.49200 40.58600 1.000 42.15423 430 THR C O 1
ATOM 779 N N . GLY A 1 98 ? -48.87300 28.04000 40.45100 1.000 29.31730 431 GLY C N 1
ATOM 780 C CA . GLY A 1 98 ? -48.80900 27.96900 39.00500 1.000 27.91944 431 GLY C CA 1
ATOM 781 C C . GLY A 1 98 ? -49.73000 26.88600 38.48500 1.000 26.35827 431 GLY C C 1
ATOM 782 O O . GLY A 1 98 ? -50.63600 26.43700 39.18700 1.000 26.65361 431 GLY C O 1
ATOM 783 N N . CYS A 1 99 ? -49.47900 26.47300 37.24500 1.000 36.17097 432 CYS C N 1
ATOM 784 C CA . CYS A 1 99 ? -50.27400 25.44600 36.59000 1.000 41.99134 432 CYS C CA 1
ATOM 785 C C . CYS A 1 99 ? -49.35700 24.40500 35.96600 1.000 39.11741 432 CYS C C 1
ATOM 786 O O . CYS A 1 99 ? -48.30400 24.73900 35.41400 1.000 34.74080 432 CYS C O 1
ATOM 789 N N . VAL A 1 100 ? -49.76300 23.14200 36.06200 1.000 29.86164 433 VAL C N 1
ATOM 790 C CA . VAL A 1 100 ? -49.05400 22.02700 35.44600 1.000 31.75704 433 VAL C CA 1
ATOM 791 C C . VAL A 1 100 ? -49.88300 21.54900 34.26500 1.000 23.96638 433 VAL C C 1
ATOM 792 O O . VAL A 1 100 ? -51.01500 21.08100 34.44000 1.000 28.87281 433 VAL C O 1
ATOM 796 N N . ILE A 1 101 ? -49.32200 21.66400 33.06500 1.000 29.53830 434 ILE C N 1
ATOM 797 C CA . ILE A 1 101 ? -50.00300 21.29700 31.83200 1.000 30.65019 434 ILE C CA 1
ATOM 798 C C . ILE A 1 101 ? -49.21000 20.19100 31.15100 1.000 32.08922 434 ILE C C 1
ATOM 799 O O . ILE A 1 101 ? -47.97700 20.24600 31.09000 1.000 32.00848 434 ILE C O 1
ATOM 804 N N . ALA A 1 102 ? -49.92100 19.18500 30.64700 1.000 29.62439 435 ALA C N 1
ATOM 805 C CA . ALA A 1 102 ? -49.28900 18.04000 30.01100 1.000 25.28654 435 ALA C CA 1
ATOM 806 C C . ALA A 1 102 ? -50.21300 17.48800 28.93800 1.000 27.84374 435 ALA C C 1
ATOM 807 O O . ALA A 1 102 ? -51.43500 17.64200 29.01400 1.000 34.57480 435 ALA C O 1
ATOM 809 N N . TRP A 1 103 ? -49.62100 16.84300 27.93500 1.000 34.31526 436 TRP C N 1
ATOM 810 C CA . TRP A 1 103 ? -50.40100 16.21200 26.88100 1.000 32.44186 436 TRP C CA 1
ATOM 811 C C . TRP A 1 103 ? -49.60800 15.05200 26.29700 1.000 36.08721 436 TRP C C 1
ATOM 812 O O . TRP A 1 103 ? -48.37700 15.01000 26.37000 1.000 33.35158 436 TRP C O 1
ATOM 823 N N . ASN A 1 104 ? -50.33900 14.10300 25.72100 1.000 27.11683 437 ASN C N 1
ATOM 824 C CA . ASN A 1 104 ? -49.72100 12.92200 25.13700 1.000 25.65084 437 ASN C CA 1
ATOM 825 C C . ASN A 1 104 ? -49.05500 13.28200 23.81500 1.000 31.38077 437 ASN C C 1
ATOM 826 O O . ASN A 1 104 ? -49.67100 13.90600 22.94600 1.000 34.94865 437 ASN C O 1
ATOM 831 N N . SER A 1 105 ? -47.79400 12.88800 23.66100 1.000 36.07593 438 SER C N 1
ATOM 832 C CA . SER A 1 105 ? -47.00400 13.20700 22.47800 1.000 42.55664 438 SER C CA 1
ATOM 833 C C . SER A 1 105 ? -46.48300 11.94200 21.80900 1.000 41.00973 438 SER C C 1
ATOM 834 O O . SER A 1 105 ? -45.37800 11.91700 21.26100 1.000 38.74909 438 SER C O 1
ATOM 837 N N . ASN A 1 106 ? -47.28600 10.87500 21.84000 1.000 41.24957 439 ASN C N 1
ATOM 838 C CA . ASN A 1 106 ? -46.85600 9.60300 21.26800 1.000 34.32628 439 ASN C CA 1
ATOM 839 C C . ASN A 1 106 ? -46.59900 9.72800 19.77000 1.000 37.05545 439 ASN C C 1
ATOM 840 O O . ASN A 1 106 ? -45.66200 9.11900 19.24100 1.000 35.31153 439 ASN C O 1
ATOM 845 N N . ASN A 1 107 ? -47.40900 10.52500 19.07100 1.000 42.21056 440 ASN C N 1
ATOM 846 C CA . ASN A 1 107 ? -47.21900 10.69500 17.63500 1.000 43.90559 440 ASN C CA 1
ATOM 847 C C . ASN A 1 107 ? -45.94700 11.46400 17.29800 1.000 50.87810 440 ASN C C 1
ATOM 848 O O . ASN A 1 107 ? -45.47600 11.38500 16.15900 1.000 53.80526 440 ASN C O 1
ATOM 853 N N . LEU A 1 108 ? -45.38600 12.20700 18.25300 1.000 51.62564 441 LEU C N 1
ATOM 854 C CA . LEU A 1 108 ? -44.18300 13.00100 18.02600 1.000 48.20482 441 LEU C CA 1
ATOM 855 C C . LEU A 1 108 ? -42.92500 12.36200 18.59400 1.000 47.07593 441 LEU C C 1
ATOM 856 O O . LEU A 1 108 ? -41.87300 12.39700 17.94700 1.000 43.34624 441 LEU C O 1
ATOM 861 N N . ASP A 1 109 ? -43.00700 11.77500 19.78700 1.000 28.95993 442 ASP C N 1
ATOM 862 C CA . ASP A 1 109 ? -41.83000 11.32400 20.51600 1.000 28.02975 442 ASP C CA 1
ATOM 863 C C . ASP A 1 109 ? -41.71500 9.80600 20.59500 1.000 29.76942 442 ASP C C 1
ATOM 864 O O . ASP A 1 109 ? -40.86400 9.30000 21.33400 1.000 29.50965 442 ASP C O 1
ATOM 869 N N . SER A 1 110 ? -42.53900 9.06800 19.85500 1.000 48.51085 443 SER C N 1
ATOM 870 C CA . SER A 1 110 ? -42.39800 7.62500 19.72000 1.000 48.09596 443 SER C CA 1
ATOM 871 C C . SER A 1 110 ? -41.99100 7.27800 18.29500 1.000 50.89670 443 SER C C 1
ATOM 872 O O . SER A 1 110 ? -42.42800 7.92600 17.33800 1.000 63.13468 443 SER C O 1
ATOM 875 N N . LYS A 1 111 ? -41.15000 6.25500 18.16200 1.000 46.44906 444 LYS C N 1
ATOM 876 C CA . LYS A 1 111 ? -40.70500 5.75600 16.87100 1.000 43.87723 444 LYS C CA 1
ATOM 877 C C . LYS A 1 111 ? -40.85000 4.24100 16.84900 1.000 39.42656 444 LYS C C 1
ATOM 878 O O . LYS A 1 111 ? -40.84800 3.58400 17.89200 1.000 41.85239 444 LYS C O 1
ATOM 884 N N . VAL A 1 112 ? -40.97300 3.69200 15.63600 1.000 54.43694 445 VAL C N 1
ATOM 885 C CA . VAL A 1 112 ? -41.30100 2.27500 15.47700 1.000 59.99800 445 VAL C CA 1
ATOM 886 C C . VAL A 1 112 ? -40.26500 1.39900 16.17200 1.000 55.66859 445 VAL C C 1
ATOM 887 O O . VAL A 1 112 ? -40.60800 0.50800 16.96000 1.000 63.94882 445 VAL C O 1
ATOM 891 N N . GLY A 1 113 ? -38.98300 1.63900 15.89400 1.000 53.97253 446 GLY C N 1
ATOM 892 C CA . GLY A 1 113 ? -37.93800 0.90400 16.58500 1.000 59.53734 446 GLY C CA 1
ATOM 893 C C . GLY A 1 113 ? -37.81500 1.24700 18.05500 1.000 55.37383 446 GLY C C 1
ATOM 894 O O . GLY A 1 113 ? -37.30600 0.43200 18.83300 1.000 50.82370 446 GLY C O 1
ATOM 895 N N . GLY A 1 114 ? -38.28200 2.42700 18.45300 1.000 42.41270 447 GLY C N 1
ATOM 896 C CA . GLY A 1 114 ? -38.13700 2.89000 19.81600 1.000 34.18181 447 GLY C CA 1
ATOM 897 C C . GLY A 1 114 ? -37.28100 4.13500 19.88800 1.000 36.50143 447 GLY C C 1
ATOM 898 O O . GLY A 1 114 ? -36.12900 4.12500 19.44800 1.000 43.00218 447 GLY C O 1
ATOM 899 N N . ASN A 1 115 ? -37.83600 5.22000 20.41900 1.000 34.87225 448 ASN C N 1
ATOM 900 C CA . ASN A 1 115 ? -37.08300 6.44800 20.63400 1.000 30.82551 448 ASN C CA 1
ATOM 901 C C . ASN A 1 115 ? -36.48200 6.41900 22.03300 1.000 32.71432 448 ASN C C 1
ATOM 902 O O . ASN A 1 115 ? -37.21500 6.38100 23.02800 1.000 28.21390 448 ASN C O 1
ATOM 907 N N . TYR A 1 116 ? -35.15200 6.44000 22.10700 1.000 29.75155 449 TYR C N 1
ATOM 908 C CA . TYR A 1 116 ? -34.43700 6.38800 23.37400 1.000 29.76727 449 TYR C CA 1
ATOM 909 C C . TYR A 1 116 ? -33.71900 7.69300 23.70100 1.000 29.04433 449 TYR C C 1
ATOM 910 O O . TYR A 1 116 ? -32.86800 7.71100 24.59600 1.000 33.27977 449 TYR C O 1
ATOM 919 N N . ASN A 1 117 ? -34.05300 8.78600 23.01200 1.000 24.77609 450 ASN C N 1
ATOM 920 C CA . ASN A 1 117 ? -33.31400 10.03200 23.17300 1.000 24.85627 450 ASN C CA 1
ATOM 921 C C . ASN A 1 117 ? -33.70800 10.81800 24.41800 1.000 23.47646 450 ASN C C 1
ATOM 922 O O . ASN A 1 117 ? -32.95000 11.70000 24.83400 1.000 32.20999 450 ASN C O 1
ATOM 927 N N . TYR A 1 118 ? -34.86400 10.53900 25.01500 1.000 33.60424 451 TYR C N 1
ATOM 928 C CA . TYR A 1 118 ? -35.28200 11.22800 26.22900 1.000 24.13632 451 TYR C CA 1
ATOM 929 C C . TYR A 1 118 ? -34.72500 10.50100 27.44500 1.000 26.03074 451 TYR C C 1
ATOM 930 O O . TYR A 1 118 ? -34.91700 9.29000 27.59500 1.000 23.34139 451 TYR C O 1
ATOM 939 N N . LEU A 1 119 ? -34.03500 11.24300 28.30600 1.000 20.36774 452 LEU C N 1
ATOM 940 C CA . LEU A 1 119 ? -33.32500 10.67700 29.44100 1.000 19.49965 452 LEU C CA 1
ATOM 941 C C . LEU A 1 119 ? -33.94000 11.13700 30.75500 1.000 17.80881 452 LEU C C 1
ATOM 942 O O . LEU A 1 119 ? -34.59800 12.17900 30.83500 1.000 17.32697 452 LEU C O 1
ATOM 947 N N . TYR A 1 120 ? -33.70300 10.34000 31.79600 1.000 22.92537 453 TYR C N 1
ATOM 948 C CA . TYR A 1 120 ? -34.07700 10.69000 33.15700 1.000 22.39889 453 TYR C CA 1
ATOM 949 C C . TYR A 1 120 ? -32.96700 10.25600 34.10200 1.000 31.64058 453 TYR C C 1
ATOM 950 O O . TYR A 1 120 ? -32.24800 9.28600 33.84000 1.000 24.00498 453 TYR C O 1
ATOM 959 N N . ARG A 1 121 ? -32.83300 10.98800 35.20500 1.000 29.59861 454 ARG C N 1
ATOM 960 C CA . ARG A 1 121 ? -31.88200 10.62300 36.24200 1.000 26.66305 454 ARG C CA 1
ATOM 961 C C . ARG A 1 121 ? -32.50300 9.57200 37.15300 1.000 32.25945 454 ARG C C 1
ATOM 962 O O . ARG A 1 121 ? -33.60800 9.76000 37.67000 1.000 30.77554 454 ARG C O 1
ATOM 970 N N . LEU A 1 122 ? -31.79400 8.46100 37.33900 1.000 24.69339 455 LEU C N 1
ATOM 971 C CA . LEU A 1 122 ? -32.30100 7.34000 38.11800 1.000 29.77604 455 LEU C CA 1
ATOM 972 C C . LEU A 1 122 ? -31.72500 7.27500 39.52400 1.000 37.33444 455 LEU C C 1
ATOM 973 O O . LEU A 1 122 ? -32.39500 6.77300 40.43400 1.000 34.53706 455 LEU C O 1
ATOM 978 N N . PHE A 1 123 ? -30.50800 7.77200 39.72600 1.000 32.05312 456 PHE C N 1
ATOM 979 C CA . PHE A 1 123 ? -29.86800 7.75100 41.03000 1.000 30.33867 456 PHE C CA 1
ATOM 980 C C . PHE A 1 123 ? -29.41200 9.15200 41.40100 1.000 27.02679 456 PHE C C 1
ATOM 981 O O . PHE A 1 123 ? -29.00900 9.93800 40.54200 1.000 39.77593 456 PHE C O 1
ATOM 989 N N . ARG A 1 124 ? -29.47200 9.45100 42.69500 1.000 38.30512 457 ARG C N 1
ATOM 990 C CA . ARG A 1 124 ? -28.93700 10.69700 43.21900 1.000 30.95667 457 ARG C CA 1
ATOM 991 C C . ARG A 1 124 ? -28.71800 10.52500 44.71300 1.000 37.29582 457 ARG C C 1
ATOM 992 O O . ARG A 1 124 ? -29.53000 9.89400 45.39400 1.000 40.94430 457 ARG C O 1
ATOM 1000 N N . LYS A 1 125 ? -27.61100 11.08000 45.21100 1.000 51.81090 458 LYS C N 1
ATOM 1001 C CA . LYS A 1 125 ? -27.26000 10.90000 46.61500 1.000 51.30633 458 LYS C CA 1
ATOM 1002 C C . LYS A 1 125 ? -28.23900 11.61800 47.53800 1.000 44.94006 458 LYS C C 1
ATOM 1003 O O . LYS A 1 125 ? -28.45200 11.18000 48.67500 1.000 50.40207 458 LYS C O 1
ATOM 1009 N N . SER A 1 126 ? -28.84700 12.70700 47.07300 1.000 38.34147 459 SER C N 1
ATOM 1010 C CA . SER A 1 126 ? -29.84300 13.42800 47.85000 1.000 39.73023 459 SER C CA 1
ATOM 1011 C C . SER A 1 126 ? -30.93500 13.93700 46.92100 1.000 42.43837 459 SER C C 1
ATOM 1012 O O . SER A 1 126 ? -30.77600 13.97300 45.69800 1.000 34.57293 459 SER C O 1
ATOM 1015 N N . ASN A 1 127 ? -32.05100 14.33700 47.52200 1.000 34.12970 460 ASN C N 1
ATOM 1016 C CA . ASN A 1 127 ? -33.17900 14.84400 46.76000 1.000 30.25268 460 ASN C CA 1
ATOM 1017 C C . ASN A 1 127 ? -32.93600 16.28300 46.32200 1.000 31.05223 460 ASN C C 1
ATOM 1018 O O . ASN A 1 127 ? -32.18300 17.03300 46.95000 1.000 30.11219 460 ASN C O 1
ATOM 1023 N N . LEU A 1 128 ? -33.58600 16.65900 45.22400 1.000 33.67075 461 LEU C N 1
ATOM 1024 C CA . LEU A 1 128 ? -33.44000 18.00100 44.68300 1.000 31.82438 461 LEU C CA 1
ATOM 1025 C C . LEU A 1 128 ? -34.19900 19.01200 45.53100 1.000 32.11698 461 LEU C C 1
ATOM 1026 O O . LEU A 1 128 ? -35.32000 18.75600 45.97700 1.000 34.16607 461 LEU C O 1
ATOM 1031 N N . LYS A 1 129 ? -33.57800 20.17000 45.75300 1.000 41.05889 462 LYS C N 1
ATOM 1032 C CA . LYS A 1 129 ? -34.32900 21.32200 46.20900 1.000 35.46771 462 LYS C CA 1
ATOM 1033 C C . LYS A 1 129 ? -35.32000 21.72500 45.11800 1.000 38.04414 462 LYS C C 1
ATOM 1034 O O . LYS A 1 129 ? -35.13900 21.37900 43.94800 1.000 34.85826 462 LYS C O 1
ATOM 1040 N N . PRO A 1 130 ? -36.39100 22.43000 45.47800 1.000 41.77642 463 PRO C N 1
ATOM 1041 C CA . PRO A 1 130 ? -37.34700 22.87900 44.45600 1.000 41.30686 463 PRO C CA 1
ATOM 1042 C C . PRO A 1 130 ? -36.65700 23.69300 43.36900 1.000 35.93702 463 PRO C C 1
ATOM 1043 O O . PRO A 1 130 ? -35.83400 24.56600 43.65100 1.000 41.17663 463 PRO C O 1
ATOM 1047 N N . PHE A 1 131 ? -36.98600 23.37800 42.11800 1.000 34.62316 464 PHE C N 1
ATOM 1048 C CA . PHE A 1 131 ? -36.45800 24.03800 40.92600 1.000 29.64812 464 PHE C CA 1
ATOM 1049 C C . PHE A 1 131 ? -34.95300 23.86400 40.76400 1.000 32.46470 464 PHE C C 1
ATOM 1050 O O . PHE A 1 131 ? -34.33400 24.58100 39.96900 1.000 32.64977 464 PHE C O 1
ATOM 1058 N N . GLU A 1 132 ? -34.34400 22.93100 41.49200 1.000 47.36778 465 GLU C N 1
ATOM 1059 C CA . GLU A 1 132 ? -32.94800 22.59700 41.26300 1.000 40.71292 465 GLU C CA 1
ATOM 1060 C C . GLU A 1 132 ? -32.80900 21.80900 39.96100 1.000 39.85333 465 GLU C C 1
ATOM 1061 O O . GLU A 1 132 ? -33.78100 21.27600 39.41800 1.000 40.26588 465 GLU C O 1
ATOM 1067 N N . ARG A 1 133 ? -31.57700 21.73300 39.46400 1.000 32.65279 466 ARG C N 1
ATOM 1068 C CA . ARG A 1 133 ? -31.31000 21.14000 38.15900 1.000 29.63138 466 ARG C CA 1
ATOM 1069 C C . ARG A 1 133 ? -29.94700 20.46900 38.20700 1.000 30.42695 466 ARG C C 1
ATOM 1070 O O . ARG A 1 133 ? -28.93700 21.13800 38.44900 1.000 34.20507 466 ARG C O 1
ATOM 1078 N N . ASP A 1 134 ? -29.91700 19.15600 37.98300 1.000 29.92793 467 ASP C N 1
ATOM 1079 C CA . ASP A 1 134 ? -28.68800 18.36800 38.03500 1.000 28.46989 467 ASP C CA 1
ATOM 1080 C C . ASP A 1 134 ? -28.45600 17.75000 36.66300 1.000 28.11975 467 ASP C C 1
ATOM 1081 O O . ASP A 1 134 ? -29.17400 16.82600 36.26400 1.000 30.38588 467 ASP C O 1
ATOM 1086 N N . ILE A 1 135 ? -27.45000 18.25000 35.94800 1.000 29.44374 468 ILE C N 1
ATOM 1087 C CA . ILE A 1 135 ? -27.07600 17.72500 34.64100 1.000 29.64814 468 ILE C CA 1
ATOM 1088 C C . ILE A 1 135 ? -25.74400 16.98900 34.68700 1.000 28.17006 468 ILE C C 1
ATOM 1089 O O . ILE A 1 135 ? -25.15500 16.71700 33.63600 1.000 40.64555 468 ILE C O 1
ATOM 1094 N N . SER A 1 136 ? -25.25000 16.66200 35.87800 1.000 36.23788 469 SER C N 1
ATOM 1095 C CA . SER A 1 136 ? -23.98500 15.95000 35.99000 1.000 31.03809 469 SER C CA 1
ATOM 1096 C C . SER A 1 136 ? -24.14200 14.49900 35.54600 1.000 31.70696 469 SER C C 1
ATOM 1097 O O . SER A 1 136 ? -25.23100 13.92100 35.59600 1.000 34.02478 469 SER C O 1
ATOM 1100 N N . THR A 1 137 ? -23.03200 13.91200 35.10900 1.000 34.56244 470 THR C N 1
ATOM 1101 C CA . THR A 1 137 ? -22.97800 12.52000 34.68100 1.000 29.92287 470 THR C CA 1
ATOM 1102 C C . THR A 1 137 ? -21.94000 11.74900 35.48800 1.000 31.10557 470 THR C C 1
ATOM 1103 O O . THR A 1 137 ? -21.27000 10.84800 34.98000 1.000 37.16950 470 THR C O 1
ATOM 1107 N N . GLU A 1 138 ? -21.80000 12.10100 36.76200 1.000 35.09588 471 GLU C N 1
ATOM 1108 C CA . GLU A 1 138 ? -20.83500 11.43500 37.62300 1.000 35.46966 471 GLU C CA 1
ATOM 1109 C C . GLU A 1 138 ? -21.30700 10.03200 37.98700 1.000 41.79953 471 GLU C C 1
ATOM 1110 O O . GLU A 1 138 ? -22.49600 9.79900 38.21800 1.000 44.82709 471 GLU C O 1
ATOM 1116 N N . ILE A 1 139 ? -20.36000 9.09200 38.03600 1.000 34.08774 472 ILE C N 1
ATOM 1117 C CA . ILE A 1 139 ? -20.70000 7.71000 38.35400 1.000 27.08611 472 ILE C CA 1
ATOM 1118 C C . ILE A 1 139 ? -21.25000 7.64200 39.77000 1.000 26.80867 472 ILE C C 1
ATOM 1119 O O . ILE A 1 139 ? -20.61600 8.10600 40.72600 1.000 30.55048 472 ILE C O 1
ATOM 1124 N N . TYR A 1 140 ? -22.44000 7.06400 39.90600 1.000 37.45177 473 TYR C N 1
ATOM 1125 C CA . TYR A 1 140 ? -23.15500 7.05100 41.17700 1.000 31.67973 473 TYR C CA 1
ATOM 1126 C C . TYR A 1 140 ? -22.68800 5.88300 42.03500 1.000 34.44194 473 TYR C C 1
ATOM 1127 O O . TYR A 1 140 ? -22.77500 4.72200 41.61900 1.000 34.50105 473 TYR C O 1
ATOM 1136 N N . GLN A 1 141 ? -22.21600 6.18800 43.23900 1.000 36.11710 474 GLN C N 1
ATOM 1137 C CA . GLN A 1 141 ? -21.77300 5.16200 44.17800 1.000 32.43104 474 GLN C CA 1
ATOM 1138 C C . GLN A 1 141 ? -23.00100 4.53200 44.82100 1.000 40.95998 474 GLN C C 1
ATOM 1139 O O . GLN A 1 141 ? -23.60800 5.10600 45.72800 1.000 40.97081 474 GLN C O 1
ATOM 1145 N N . ALA A 1 142 ? -23.37200 3.34000 44.34900 1.000 39.19074 475 ALA C N 1
ATOM 1146 C CA . ALA A 1 142 ? -24.53100 2.64600 44.89900 1.000 32.10412 475 ALA C CA 1
ATOM 1147 C C . ALA A 1 142 ? -24.20500 1.92700 46.20200 1.000 36.86813 475 ALA C C 1
ATOM 1148 O O . ALA A 1 142 ? -25.08900 1.76200 47.05100 1.000 35.79590 475 ALA C O 1
ATOM 1150 N N . GLY A 1 143 ? -22.96100 1.49100 46.37700 1.000 41.97926 476 GLY C N 1
ATOM 1151 C CA . GLY A 1 143 ? -22.56200 0.81800 47.59600 1.000 44.65982 476 GLY C CA 1
ATOM 1152 C C . GLY A 1 143 ? -21.65000 1.66500 48.45800 1.000 47.18326 476 GLY C C 1
ATOM 1153 O O . GLY A 1 143 ? -21.71100 2.89700 48.41300 1.000 47.04592 476 GLY C O 1
ATOM 1154 N N . SER A 1 144 ? -20.80100 1.01600 49.25400 1.000 48.81739 477 SER C N 1
ATOM 1155 C CA . SER A 1 144 ? -19.81700 1.71900 50.06400 1.000 43.57296 477 SER C CA 1
ATOM 1156 C C . SER A 1 144 ? -18.42200 1.70100 49.45200 1.000 45.39706 477 SER C C 1
ATOM 1157 O O . SER A 1 144 ? -17.53100 2.38600 49.96200 1.000 55.37814 477 SER C O 1
ATOM 1160 N N . THR A 1 145 ? -18.21400 0.94500 48.38400 1.000 47.07913 478 THR C N 1
ATOM 1161 C CA . THR A 1 145 ? -16.93000 0.95200 47.69300 1.000 42.11414 478 THR C CA 1
ATOM 1162 C C . THR A 1 145 ? -16.86200 2.14800 46.74900 1.000 41.26181 478 THR C C 1
ATOM 1163 O O . THR A 1 145 ? -17.77900 2.34700 45.94700 1.000 47.41909 478 THR C O 1
ATOM 1167 N N . PRO A 1 146 ? -15.80900 2.96300 46.81800 1.000 56.45597 479 PRO C N 1
ATOM 1168 C CA . PRO A 1 146 ? -15.70900 4.11500 45.91400 1.000 53.10032 479 PRO C CA 1
ATOM 1169 C C . PRO A 1 146 ? -15.61000 3.68000 44.45700 1.000 50.95994 479 PRO C C 1
ATOM 1170 O O . PRO A 1 146 ? -15.19200 2.56500 44.13700 1.000 55.22853 479 PRO C O 1
ATOM 1174 N N . CYS A 1 147 ? -16.00800 4.58700 43.56500 1.000 42.87739 480 CYS C N 1
ATOM 1175 C CA . CYS A 1 147 ? -16.02400 4.31000 42.13300 1.000 39.65064 480 CYS C CA 1
ATOM 1176 C C . CYS A 1 147 ? -14.82400 4.88900 41.39700 1.000 45.01086 480 CYS C C 1
ATOM 1177 O O . CYS A 1 147 ? -14.32200 4.26000 40.46000 1.000 54.17369 480 CYS C O 1
ATOM 1180 N N . ASN A 1 148 ? -14.35700 6.07400 41.79900 1.000 54.40305 481 ASN C N 1
ATOM 1181 C CA . ASN A 1 148 ? -13.19700 6.71600 41.18000 1.000 49.27513 481 ASN C CA 1
ATOM 1182 C C . ASN A 1 148 ? -13.41300 6.92800 39.68200 1.000 54.60166 481 ASN C C 1
ATOM 1183 O O . ASN A 1 148 ? -12.50700 6.72900 38.86900 1.000 65.63160 481 ASN C O 1
ATOM 1188 N N . GLY A 1 149 ? -14.62700 7.33800 39.31600 1.000 39.66613 482 GLY C N 1
ATOM 1189 C CA . GLY A 1 149 ? -14.94600 7.57600 37.92200 1.000 44.13862 482 GLY C CA 1
ATOM 1190 C C . GLY A 1 149 ? -14.96200 6.34600 37.04600 1.000 46.45420 482 GLY C C 1
ATOM 1191 O O . GLY A 1 149 ? -14.73100 6.45900 35.84000 1.000 48.22945 482 GLY C O 1
ATOM 1192 N N . VAL A 1 150 ? -15.23300 5.17000 37.61400 1.000 41.24295 483 VAL C N 1
ATOM 1193 C CA . VAL A 1 150 ? -15.23400 3.90800 36.88100 1.000 48.16757 483 VAL C CA 1
ATOM 1194 C C . VAL A 1 150 ? -16.57200 3.21500 37.10800 1.000 48.42661 483 VAL C C 1
ATOM 1195 O O . VAL A 1 150 ? -17.05400 3.14900 38.24400 1.000 50.33202 483 VAL C O 1
ATOM 1199 N N . GLU A 1 151 ? -17.16800 2.69600 36.03500 1.000 28.98554 484 GLU C N 1
ATOM 1200 C CA . GLU A 1 151 ? -18.41400 1.94800 36.14100 1.000 28.07699 484 GLU C CA 1
ATOM 1201 C C . GLU A 1 151 ? -18.11700 0.48000 36.41400 1.000 32.26195 484 GLU C C 1
ATOM 1202 O O . GLU A 1 151 ? -17.28700 -0.13200 35.73200 1.000 34.53190 484 GLU C O 1
ATOM 1208 N N . GLY A 1 152 ? -18.79400 -0.07500 37.39900 1.000 30.61643 485 GLY C N 1
ATOM 1209 C CA . GLY A 1 152 ? -18.65800 -1.47900 37.73000 1.000 31.48911 485 GLY C CA 1
ATOM 1210 C C . GLY A 1 152 ? -19.82100 -1.89900 38.59000 1.000 31.31290 485 GLY C C 1
ATOM 1211 O O . GLY A 1 152 ? -20.91000 -1.32900 38.51100 1.000 33.64037 485 GLY C O 1
ATOM 1212 N N . PHE A 1 153 ? -19.59000 -2.90800 39.42400 1.000 39.78656 486 PHE C N 1
ATOM 1213 C CA . PHE A 1 153 ? -20.61900 -3.34000 40.35700 1.000 37.12567 486 PHE C CA 1
ATOM 1214 C C . PHE A 1 153 ? -20.87100 -2.24900 41.39000 1.000 36.94762 486 PHE C C 1
ATOM 1215 O O . PHE A 1 153 ? -19.93200 -1.73900 42.00900 1.000 42.78028 486 PHE C O 1
ATOM 1223 N N . ASN A 1 154 ? -22.14400 -1.88200 41.56000 1.000 44.69088 487 ASN C N 1
ATOM 1224 C CA . ASN A 1 154 ? -22.56000 -0.81300 42.47400 1.000 38.94071 487 ASN C CA 1
ATOM 1225 C C . ASN A 1 154 ? -21.91100 0.52300 42.12500 1.000 34.66227 487 ASN C C 1
ATOM 1226 O O . ASN A 1 154 ? -21.72300 1.38200 42.99100 1.000 31.58223 487 ASN C O 1
ATOM 1231 N N . CYS A 1 155 ? -21.56700 0.70400 40.84900 1.000 39.19205 488 CYS C N 1
ATOM 1232 C CA . CYS A 1 155 ? -21.01700 1.96000 40.32900 1.000 37.86265 488 CYS C CA 1
ATOM 1233 C C . CYS A 1 155 ? -21.69900 2.19800 38.98400 1.000 31.39289 488 CYS C C 1
ATOM 1234 O O . CYS A 1 155 ? -21.25400 1.69900 37.94700 1.000 41.40989 488 CYS C O 1
ATOM 1237 N N . TYR A 1 156 ? -22.78100 2.96700 39.01300 1.000 28.48181 489 TYR C N 1
ATOM 1238 C CA . TYR A 1 156 ? -23.72000 3.04800 37.90600 1.000 27.03266 489 TYR C CA 1
ATOM 1239 C C . TYR A 1 156 ? -23.72100 4.44300 37.30000 1.000 23.53283 489 TYR C C 1
ATOM 1240 O O . TYR A 1 156 ? -23.58300 5.44200 38.01200 1.000 24.53707 489 TYR C O 1
ATOM 1249 N N . PHE A 1 157 ? -23.86200 4.49600 35.98400 1.000 23.57415 490 PHE C N 1
ATOM 1250 C CA . PHE A 1 157 ? -24.12000 5.76000 35.31100 1.000 23.15770 490 PHE C CA 1
ATOM 1251 C C . PHE A 1 157 ? -25.49600 6.27000 35.73000 1.000 22.24013 490 PHE C C 1
ATOM 1252 O O . PHE A 1 157 ? -26.47100 5.51100 35.68300 1.000 22.20457 490 PHE C O 1
ATOM 1260 N N . PRO A 1 158 ? -25.62000 7.53300 36.15100 1.000 21.99486 491 PRO C N 1
ATOM 1261 C CA . PRO A 1 158 ? -26.86900 7.96800 36.79400 1.000 27.97433 491 PRO C CA 1
ATOM 1262 C C . PRO A 1 158 ? -28.01700 8.22900 35.83200 1.000 22.86286 491 PRO C C 1
ATOM 1263 O O . PRO A 1 158 ? -29.17100 8.27200 36.28100 1.000 20.93528 491 PRO C O 1
ATOM 1267 N N . LEU A 1 159 ? -27.75400 8.40800 34.54300 1.000 21.11760 492 LEU C N 1
ATOM 1268 C CA . LEU A 1 159 ? -28.81800 8.69700 33.59500 1.000 21.09070 492 LEU C CA 1
ATOM 1269 C C . LEU A 1 159 ? -29.30700 7.41400 32.93400 1.000 21.78323 492 LEU C C 1
ATOM 1270 O O . LEU A 1 159 ? -28.63400 6.38300 32.94700 1.000 23.83334 492 LEU C O 1
ATOM 1275 N N . GLN A 1 160 ? -30.49900 7.49600 32.34800 1.000 34.87251 493 GLN C N 1
ATOM 1276 C CA . GLN A 1 160 ? -31.18900 6.32700 31.82400 1.000 27.36892 493 GLN C CA 1
ATOM 1277 C C . GLN A 1 160 ? -32.12300 6.76700 30.70400 1.000 28.45483 493 GLN C C 1
ATOM 1278 O O . GLN A 1 160 ? -32.64700 7.88400 30.72100 1.000 27.15877 493 GLN C O 1
ATOM 1284 N N . SER A 1 161 ? -32.32200 5.88400 29.72500 1.000 26.56098 494 SER C N 1
ATOM 1285 C CA . SER A 1 161 ? -33.19700 6.16600 28.59500 1.000 27.58364 494 SER C CA 1
ATOM 1286 C C . SER A 1 161 ? -34.61300 5.67200 28.87200 1.000 32.55848 494 SER C C 1
ATOM 1287 O O . SER A 1 161 ? -34.82200 4.70800 29.61400 1.000 32.92396 494 SER C O 1
ATOM 1290 N N . TYR A 1 162 ? -35.59000 6.34100 28.25200 1.000 24.86548 495 TYR C N 1
ATOM 1291 C CA . TYR A 1 162 ? -36.99000 6.01000 28.49600 1.000 29.48585 495 TYR C CA 1
ATOM 1292 C C . TYR A 1 162 ? -37.44700 4.81300 27.67000 1.000 38.54438 495 TYR C C 1
ATOM 1293 O O . TYR A 1 162 ? -38.01800 3.85800 28.21000 1.000 52.83093 495 TYR C O 1
ATOM 1302 N N . GLY A 1 163 ? -37.22300 4.85000 26.36200 1.000 23.55834 496 GLY C N 1
ATOM 1303 C CA . GLY A 1 163 ? -37.71700 3.79000 25.50500 1.000 30.45824 496 GLY C CA 1
ATOM 1304 C C . GLY A 1 163 ? -39.16500 3.99300 25.11800 1.000 28.70256 496 GLY C C 1
ATOM 1305 O O . GLY A 1 163 ? -40.06000 3.32400 25.64300 1.000 33.68398 496 GLY C O 1
ATOM 1306 N N . PHE A 1 164 ? -39.40300 4.91700 24.19300 1.000 34.76583 497 PHE C N 1
ATOM 1307 C CA . PHE A 1 164 ? -40.74900 5.29400 23.78400 1.000 42.05768 497 PHE C CA 1
ATOM 1308 C C . PHE A 1 164 ? -41.08000 4.60700 22.46200 1.000 42.60739 497 PHE C C 1
ATOM 1309 O O . PHE A 1 164 ? -40.54200 4.96600 21.40900 1.000 38.44925 497 PHE C O 1
ATOM 1317 N N . GLN A 1 165 ? -41.96500 3.61500 22.52600 1.000 48.03058 498 GLN C N 1
ATOM 1318 C CA . GLN A 1 165 ? -42.47000 2.94600 21.34100 1.000 53.33962 498 GLN C CA 1
ATOM 1319 C C . GLN A 1 165 ? -43.96800 3.19200 21.20300 1.000 44.44062 498 GLN C C 1
ATOM 1320 O O . GLN A 1 165 ? -44.67500 3.27800 22.21300 1.000 46.40070 498 GLN C O 1
ATOM 1326 N N . PRO A 1 166 ? -44.48200 3.30300 19.97600 1.000 39.34999 499 PRO C N 1
ATOM 1327 C CA . PRO A 1 166 ? -45.90500 3.64700 19.80500 1.000 43.35292 499 PRO C CA 1
ATOM 1328 C C . PRO A 1 166 ? -46.86200 2.61200 20.36900 1.000 43.48445 499 PRO C C 1
ATOM 1329 O O . PRO A 1 166 ? -48.00800 2.95900 20.67600 1.000 44.12530 499 PRO C O 1
ATOM 1333 N N . THR A 1 167 ? -46.43300 1.36100 20.52500 1.000 45.15865 500 THR C N 1
ATOM 1334 C CA . THR A 1 167 ? -47.29300 0.29800 21.03100 1.000 48.09426 500 THR C CA 1
ATOM 1335 C C . THR A 1 167 ? -47.26000 0.17000 22.54900 1.000 45.97844 500 THR C C 1
ATOM 1336 O O . THR A 1 167 ? -47.86800 -0.76000 23.08800 1.000 48.41684 500 THR C O 1
ATOM 1340 N N . ASN A 1 168 ? -46.57200 1.07100 23.24400 1.000 41.90237 501 ASN C N 1
ATOM 1341 C CA . ASN A 1 168 ? -46.45900 0.98300 24.69100 1.000 40.08060 501 ASN C CA 1
ATOM 1342 C C . ASN A 1 168 ? -47.80300 1.24500 25.36300 1.000 41.56301 501 ASN C C 1
ATOM 1343 O O . ASN A 1 168 ? -48.72000 1.83400 24.78200 1.000 43.08325 501 ASN C O 1
ATOM 1348 N N . GLY A 1 169 ? -47.91300 0.79100 26.61000 1.000 40.70013 502 GLY C N 1
ATOM 1349 C CA . GLY A 1 169 ? -49.02700 1.21000 27.43500 1.000 40.87699 502 GLY C CA 1
ATOM 1350 C C . GLY A 1 169 ? -49.02700 2.71400 27.61900 1.000 37.61777 502 GLY C C 1
ATOM 1351 O O . GLY A 1 169 ? -47.98200 3.36500 27.58100 1.000 34.75632 502 GLY C O 1
ATOM 1352 N N . VAL A 1 170 ? -50.22400 3.27400 27.80800 1.000 38.36992 503 VAL C N 1
ATOM 1353 C CA . VAL A 1 170 ? -50.34600 4.72600 27.90600 1.000 35.76704 503 VAL C CA 1
ATOM 1354 C C . VAL A 1 170 ? -49.50700 5.26200 29.06100 1.000 32.63632 503 VAL C C 1
ATOM 1355 O O . VAL A 1 170 ? -48.97900 6.37800 28.98700 1.000 30.09533 503 VAL C O 1
ATOM 1359 N N . GLY A 1 171 ? -49.33900 4.47200 30.12500 1.000 38.79178 504 GLY C N 1
ATOM 1360 C CA . GLY A 1 171 ? -48.48900 4.88600 31.22600 1.000 32.98153 504 GLY C CA 1
ATOM 1361 C C . GLY A 1 171 ? -47.02200 4.97200 30.86300 1.000 33.85626 504 GLY C C 1
ATOM 1362 O O . GLY A 1 171 ? -46.24500 5.58700 31.60200 1.000 37.11903 504 GLY C O 1
ATOM 1363 N N . TYR A 1 172 ? -46.62600 4.37400 29.73900 1.000 36.48456 505 TYR C N 1
ATOM 1364 C CA . TYR A 1 172 ? -45.24300 4.39500 29.27900 1.000 33.60599 505 TYR C CA 1
ATOM 1365 C C . TYR A 1 172 ? -45.09400 5.12500 27.95000 1.000 32.86548 505 TYR C C 1
ATOM 1366 O O . TYR A 1 172 ? -44.07200 4.97800 27.27600 1.000 41.47689 505 TYR C O 1
ATOM 1375 N N . GLN A 1 173 ? -46.09300 5.90200 27.56100 1.000 39.96112 506 GLN C N 1
ATOM 1376 C CA . GLN A 1 173 ? -46.01600 6.72600 26.36800 1.000 34.34308 506 GLN C CA 1
ATOM 1377 C C . GLN A 1 173 ? -45.44900 8.09500 26.71200 1.000 34.48251 506 GLN C C 1
ATOM 1378 O O . GLN A 1 173 ? -45.49500 8.52700 27.86900 1.000 35.12104 506 GLN C O 1
ATOM 1384 N N . PRO A 1 174 ? -44.88400 8.80300 25.73100 1.000 33.92202 507 PRO C N 1
ATOM 1385 C CA . PRO A 1 174 ? -44.27900 10.11000 26.02500 1.000 32.73833 507 PRO C CA 1
ATOM 1386 C C . PRO A 1 174 ? -45.34500 11.17500 26.24100 1.000 28.10281 507 PRO C C 1
ATOM 1387 O O . PRO A 1 174 ? -46.31000 11.27300 25.48100 1.000 37.71816 507 PRO C O 1
ATOM 1391 N N . TYR A 1 175 ? -45.16400 11.97100 27.29100 1.000 20.25995 508 TYR C N 1
ATOM 1392 C CA . TYR A 1 175 ? -46.01600 13.11600 27.57900 1.000 21.88555 508 TYR C CA 1
ATOM 1393 C C . TYR A 1 175 ? -45.15400 14.36600 27.65700 1.000 18.76235 508 TYR C C 1
ATOM 1394 O O . TYR A 1 175 ? -44.11200 14.36700 28.32000 1.000 17.53662 508 TYR C O 1
ATOM 1403 N N . ARG A 1 176 ? -45.58100 15.42000 26.96600 1.000 27.27860 509 ARG C N 1
ATOM 1404 C CA . ARG A 1 176 ? -44.90300 16.70800 27.01400 1.000 26.00935 509 ARG C CA 1
ATOM 1405 C C . ARG A 1 176 ? -45.54100 17.55600 28.10400 1.000 25.84076 509 ARG C C 1
ATOM 1406 O O . ARG A 1 176 ? -46.75800 17.76400 28.10100 1.000 28.07587 509 ARG C O 1
ATOM 1414 N N . VAL A 1 177 ? -44.72100 18.04000 29.03000 1.000 20.07654 510 VAL C N 1
ATOM 1415 C CA . VAL A 1 177 ? -45.18600 18.78200 30.19300 1.000 19.82105 510 VAL C CA 1
ATOM 1416 C C . VAL A 1 177 ? -44.68300 20.21500 30.09500 1.000 19.80911 510 VAL C C 1
ATOM 1417 O O . VAL A 1 177 ? -43.52300 20.45500 29.74300 1.000 21.88320 510 VAL C O 1
ATOM 1421 N N . VAL A 1 178 ? -45.56500 21.16400 30.39200 1.000 21.36294 511 VAL C N 1
ATOM 1422 C CA . VAL A 1 178 ? -45.20200 22.56500 30.55900 1.000 17.41889 511 VAL C CA 1
ATOM 1423 C C . VAL A 1 178 ? -45.68000 22.99500 31.93700 1.000 21.39754 511 VAL C C 1
ATOM 1424 O O . VAL A 1 178 ? -46.87700 22.90600 32.24000 1.000 23.42835 511 VAL C O 1
ATOM 1428 N N . VAL A 1 179 ? -44.75200 23.44600 32.77100 1.000 19.66333 512 VAL C N 1
ATOM 1429 C CA . VAL A 1 179 ? -45.06700 23.92800 34.10700 1.000 19.48203 512 VAL C CA 1
ATOM 1430 C C . VAL A 1 179 ? -44.94600 25.44400 34.08400 1.000 29.37711 512 VAL C C 1
ATOM 1431 O O . VAL A 1 179 ? -43.85400 25.98700 33.87300 1.000 23.87916 512 VAL C O 1
ATOM 1435 N N . LEU A 1 180 ? -46.07100 26.12600 34.28000 1.000 41.77141 513 LEU C N 1
ATOM 1436 C CA . LEU A 1 180 ? -46.08700 27.57300 34.43900 1.000 37.37598 513 LEU C CA 1
ATOM 1437 C C . LEU A 1 180 ? -45.94500 27.90800 35.91800 1.000 34.60039 513 LEU C C 1
ATOM 1438 O O . LEU A 1 180 ? -46.68700 27.38300 36.75400 1.000 38.75537 513 LEU C O 1
ATOM 1443 N N . SER A 1 181 ? -44.98900 28.77200 36.24000 1.000 34.36384 514 SER C N 1
ATOM 1444 C CA . SER A 1 181 ? -44.69200 29.13500 37.62100 1.000 32.28648 514 SER C CA 1
ATOM 1445 C C . SER A 1 181 ? -44.91900 30.63300 37.78600 1.000 34.80604 514 SER C C 1
ATOM 1446 O O . SER A 1 181 ? -44.15400 31.44300 37.25200 1.000 39.68930 514 SER C O 1
ATOM 1449 N N . PHE A 1 182 ? -45.96600 30.99700 38.52100 1.000 33.14850 515 PHE C N 1
ATOM 1450 C CA . PHE A 1 182 ? -46.33200 32.39300 38.72600 1.000 35.54604 515 PHE C CA 1
ATOM 1451 C C . PHE A 1 182 ? -45.58300 32.93900 39.93600 1.000 41.85080 515 PHE C C 1
ATOM 1452 O O . PHE A 1 182 ? -45.81000 32.49100 41.06600 1.000 48.52958 515 PHE C O 1
ATOM 1460 N N . GLU A 1 183 ? -44.69900 33.90500 39.70100 1.000 36.71403 516 GLU C N 1
ATOM 1461 C CA . GLU A 1 183 ? -43.87700 34.47900 40.75800 1.000 39.53806 516 GLU C CA 1
ATOM 1462 C C . GLU A 1 183 ? -44.59800 35.67800 41.36400 1.000 42.57024 516 GLU C C 1
ATOM 1463 O O . GLU A 1 183 ? -44.87800 36.66000 40.66800 1.000 44.93082 516 GLU C O 1
ATOM 1469 N N . LEU A 1 184 ? -44.89200 35.59600 42.65900 1.000 46.33854 517 LEU C N 1
ATOM 1470 C CA . LEU A 1 184 ? -45.61600 36.63400 43.38700 1.000 36.74239 517 LEU C CA 1
ATOM 1471 C C . LEU A 1 184 ? -44.62300 37.37900 44.27000 1.000 39.54211 517 LEU C C 1
ATOM 1472 O O . LEU A 1 184 ? -44.19400 36.85700 45.30400 1.000 44.59528 517 LEU C O 1
ATOM 1477 N N . LEU A 1 185 ? -44.26400 38.59600 43.86800 1.000 38.90381 518 LEU C N 1
ATOM 1478 C CA . LEU A 1 185 ? -43.32800 39.41800 44.61700 1.000 36.05772 518 LEU C CA 1
ATOM 1479 C C . LEU A 1 185 ? -43.99600 40.71200 45.06500 1.000 32.45408 518 LEU C C 1
ATOM 1480 O O . LEU A 1 185 ? -45.02200 41.13200 44.52300 1.000 37.75631 518 LEU C O 1
ATOM 1485 N N . HIS A 1 186 ? -43.39500 41.33500 46.07500 1.000 28.25512 519 HIS C N 1
ATOM 1486 C CA . HIS A 1 186 ? -43.84900 42.62400 46.59700 1.000 31.44072 519 HIS C CA 1
ATOM 1487 C C . HIS A 1 186 ? -43.27300 43.75100 45.73700 1.000 28.47185 519 HIS C C 1
ATOM 1488 O O . HIS A 1 186 ? -42.46200 44.57100 46.16800 1.000 29.16139 519 HIS C O 1
ATOM 1495 N N . ALA A 1 187 ? -43.71700 43.76000 44.48400 1.000 26.12778 520 ALA C N 1
ATOM 1496 C CA . ALA A 1 187 ? -43.16900 44.60700 43.43600 1.000 26.31701 520 ALA C CA 1
ATOM 1497 C C . ALA A 1 187 ? -44.24000 44.79700 42.37600 1.000 27.67068 520 ALA C C 1
ATOM 1498 O O . ALA A 1 187 ? -45.22800 44.05300 42.35000 1.000 26.16409 520 ALA C O 1
ATOM 1500 N N . PRO A 1 188 ? -44.09000 45.79000 41.49700 1.000 33.77317 521 PRO C N 1
ATOM 1501 C CA . PRO A 1 188 ? -45.04500 45.92100 40.39100 1.000 26.59389 521 PRO C CA 1
ATOM 1502 C C . PRO A 1 188 ? -44.99200 44.70200 39.48300 1.000 32.06859 521 PRO C C 1
ATOM 1503 O O . PRO A 1 188 ? -43.92300 44.15200 39.20800 1.000 34.53385 521 PRO C O 1
ATOM 1507 N N . ALA A 1 189 ? -46.16600 44.26900 39.03600 1.000 26.99178 522 ALA C N 1
ATOM 1508 C CA . ALA A 1 189 ? -46.26400 43.12100 38.15100 1.000 31.41900 522 ALA C CA 1
ATOM 1509 C C . ALA A 1 189 ? -45.92300 43.52000 36.72000 1.000 35.05676 522 ALA C C 1
ATOM 1510 O O . ALA A 1 189 ? -46.18200 44.64700 36.28700 1.000 33.16342 522 ALA C O 1
ATOM 1512 N N . THR A 1 190 ? -45.32400 42.58100 35.98500 1.000 48.99941 523 THR C N 1
ATOM 1513 C CA . THR A 1 190 ? -44.92900 42.81600 34.60300 1.000 49.63609 523 THR C CA 1
ATOM 1514 C C . THR A 1 190 ? -45.61700 41.89700 33.60500 1.000 38.93228 523 THR C C 1
ATOM 1515 O O . THR A 1 190 ? -45.50500 42.13600 32.39700 1.000 43.84826 523 THR C O 1
ATOM 1519 N N . VAL A 1 191 ? -46.31500 40.86200 34.06500 1.000 34.34759 524 VAL C N 1
ATOM 1520 C CA . VAL A 1 191 ? -47.07600 39.95700 33.21000 1.000 33.24917 524 VAL C CA 1
ATOM 1521 C C . VAL A 1 191 ? -48.52500 40.00400 33.67300 1.000 34.06985 524 VAL C C 1
ATOM 1522 O O . VAL A 1 191 ? -48.82000 39.67900 34.82900 1.000 38.21468 524 VAL C O 1
ATOM 1526 N N . CYS A 1 192 ? -49.42700 40.40600 32.77900 1.000 57.37981 525 CYS C N 1
ATOM 1527 C CA . CYS A 1 192 ? -50.81400 40.60900 33.18200 1.000 62.26020 525 CYS C CA 1
ATOM 1528 C C . CYS A 1 192 ? -51.80100 39.83500 32.31800 1.000 62.31132 525 CYS C C 1
ATOM 1529 O O . CYS A 1 192 ? -52.52500 38.96900 32.81700 1.000 83.13969 525 CYS C O 1
ATOM 1532 N N . GLY A 1 193 ? -51.85400 40.14700 31.03100 1.000 46.36415 526 GLY C N 1
ATOM 1533 C CA . GLY A 1 193 ? -52.83700 39.54900 30.16100 1.000 58.30483 526 GLY C CA 1
ATOM 1534 C C . GLY A 1 193 ? -53.91100 40.54000 29.76300 1.000 45.78804 526 GLY C C 1
ATOM 1535 O O . GLY A 1 193 ? -54.01900 41.63100 30.33000 1.000 42.02502 526 GLY C O 1
ATOM 1536 N N . PRO A 1 194 ? -54.73600 40.17300 28.77000 1.000 44.07650 527 PRO C N 1
ATOM 1537 C CA . PRO A 1 194 ? -55.77800 41.03600 28.19900 1.000 44.75952 527 PRO C CA 1
ATOM 1538 C C . PRO A 1 194 ? -56.76100 41.57000 29.23600 1.000 44.38333 527 PRO C C 1
ATOM 1539 O O . PRO A 1 194 ? -57.15100 42.73400 29.13600 1.000 43.34096 527 PRO C O 1
ATOM 1543 N N . ASN B 1 1 ? -11.20200 53.32700 39.79800 1.000 90.07097 334 ASN D N 1
ATOM 1544 C CA . ASN B 1 1 ? -12.32200 54.25700 39.76400 1.000 89.74646 334 ASN D CA 1
ATOM 1545 C C . ASN B 1 1 ? -12.58300 54.73200 38.35200 1.000 88.52629 334 ASN D C 1
ATOM 1546 O O . ASN B 1 1 ? -13.27200 55.72700 38.13700 1.000 96.07428 334 ASN D O 1
ATOM 1551 N N . LEU B 1 2 ? -12.03800 54.00300 37.39000 1.000 70.38135 335 LEU D N 1
ATOM 1552 C CA . LEU B 1 2 ? -12.22700 54.30100 35.98200 1.000 65.92122 335 LEU D CA 1
ATOM 1553 C C . LEU B 1 2 ? -12.58500 53.00200 35.27700 1.000 59.94858 335 LEU D C 1
ATOM 1554 O O . LEU B 1 2 ? -11.96600 51.96400 35.52900 1.000 59.15219 335 LEU D O 1
ATOM 1559 N N . CYS B 1 3 ? -13.59900 53.05500 34.42100 1.000 59.67874 336 CYS D N 1
ATOM 1560 C CA . CYS B 1 3 ? -14.15700 51.83300 33.84400 1.000 59.16561 336 CYS D CA 1
ATOM 1561 C C . CYS B 1 3 ? -13.15700 51.16400 32.91100 1.000 64.48666 336 CYS D C 1
ATOM 1562 O O . CYS B 1 3 ? -12.67300 51.80600 31.96900 1.000 63.42521 336 CYS D O 1
ATOM 1565 N N . PRO B 1 4 ? -12.82400 49.88600 33.12400 1.000 57.81641 337 PRO D N 1
ATOM 1566 C CA . PRO B 1 4 ? -11.83400 49.18200 32.27900 1.000 59.49049 337 PRO D CA 1
ATOM 1567 C C . PRO B 1 4 ? -12.41600 48.70800 30.95200 1.000 53.47107 337 PRO D C 1
ATOM 1568 O O . PRO B 1 4 ? -12.65700 47.51800 30.71200 1.000 46.70571 337 PRO D O 1
ATOM 1572 N N . PHE B 1 5 ? -12.64800 49.66200 30.04700 1.000 60.06157 338 PHE D N 1
ATOM 1573 C CA . PHE B 1 5 ? -13.07500 49.32100 28.69500 1.000 55.99040 338 PHE D CA 1
ATOM 1574 C C . PHE B 1 5 ? -11.99100 48.58600 27.91500 1.000 60.32911 338 PHE D C 1
ATOM 1575 O O . PHE B 1 5 ? -12.30200 47.92700 26.91600 1.000 53.62329 338 PHE D O 1
ATOM 1583 N N . GLY B 1 6 ? -10.72900 48.69100 28.34500 1.000 48.77736 339 GLY D N 1
ATOM 1584 C CA . GLY B 1 6 ? -9.65200 48.01100 27.64700 1.000 42.55342 339 GLY D CA 1
ATOM 1585 C C . GLY B 1 6 ? -9.78000 46.50100 27.67000 1.000 43.93285 339 GLY D C 1
ATOM 1586 O O . GLY B 1 6 ? -9.33400 45.82400 26.74000 1.000 50.61044 339 GLY D O 1
ATOM 1587 N N . GLU B 1 7 ? -10.38400 45.95200 28.72800 1.000 56.69654 340 GLU D N 1
ATOM 1588 C CA . GLU B 1 7 ? -10.64000 44.51600 28.76500 1.000 54.79123 340 GLU D CA 1
ATOM 1589 C C . GLU B 1 7 ? -11.58400 44.09300 27.65100 1.000 54.08580 340 GLU D C 1
ATOM 1590 O O . GLU B 1 7 ? -11.54100 42.94200 27.20200 1.000 54.26922 340 GLU D O 1
ATOM 1596 N N . VAL B 1 8 ? -12.43800 45.00500 27.19600 1.000 46.11965 341 VAL D N 1
ATOM 1597 C CA . VAL B 1 8 ? -13.41600 44.70200 26.15800 1.000 43.65896 341 VAL D CA 1
ATOM 1598 C C . VAL B 1 8 ? -12.87400 45.02300 24.77300 1.000 47.45691 341 VAL D C 1
ATOM 1599 O O . VAL B 1 8 ? -12.93800 44.19400 23.86100 1.000 45.94227 341 VAL D O 1
ATOM 1603 N N . PHE B 1 9 ? -12.32800 46.22800 24.59400 1.000 43.43013 342 PHE D N 1
ATOM 1604 C CA . PHE B 1 9 ? -11.88400 46.66000 23.27200 1.000 43.12443 342 PHE D CA 1
ATOM 1605 C C . PHE B 1 9 ? -10.54600 46.03200 22.89700 1.000 43.38397 342 PHE D C 1
ATOM 1606 O O . PHE B 1 9 ? -10.40000 45.46700 21.80700 1.000 41.34760 342 PHE D O 1
ATOM 1614 N N . ASN B 1 10 ? -9.56200 46.11300 23.79300 1.000 57.17501 343 ASN D N 1
ATOM 1615 C CA . ASN B 1 10 ? -8.22800 45.58400 23.53900 1.000 66.77339 343 ASN D CA 1
ATOM 1616 C C . ASN B 1 10 ? -8.11100 44.09400 23.85600 1.000 60.19097 343 ASN D C 1
ATOM 1617 O O . ASN B 1 10 ? -7.01100 43.61300 24.16000 1.000 65.23595 343 ASN D O 1
ATOM 1622 N N . ALA B 1 11 ? -9.21000 43.34600 23.78000 1.000 49.22477 344 ALA D N 1
ATOM 1623 C CA . ALA B 1 11 ? -9.16700 41.90500 23.99200 1.000 49.67039 344 ALA D CA 1
ATOM 1624 C C . ALA B 1 11 ? -8.60500 41.20100 22.76400 1.000 53.41353 344 ALA D C 1
ATOM 1625 O O . ALA B 1 11 ? -8.79800 41.64000 21.62600 1.000 66.17484 344 ALA D O 1
ATOM 1627 N N . THR B 1 12 ? -7.91700 40.08400 23.00400 1.000 56.17123 345 THR D N 1
ATOM 1628 C CA . THR B 1 12 ? -7.25800 39.38000 21.91000 1.000 61.15412 345 THR D CA 1
ATOM 1629 C C . THR B 1 12 ? -8.20500 38.44500 21.16600 1.000 67.38853 345 THR D C 1
ATOM 1630 O O . THR B 1 12 ? -8.02500 38.21900 19.96300 1.000 73.56104 345 THR D O 1
ATOM 1634 N N . ARG B 1 13 ? -9.21300 37.90300 21.84700 1.000 60.01298 346 ARG D N 1
ATOM 1635 C CA . ARG B 1 13 ? -10.17800 36.99600 21.24300 1.000 54.72564 346 ARG D CA 1
ATOM 1636 C C . ARG B 1 13 ? -11.56500 37.62300 21.27400 1.000 51.39653 346 ARG D C 1
ATOM 1637 O O . ARG B 1 13 ? -11.96400 38.22400 22.27700 1.000 59.93785 346 ARG D O 1
ATOM 1645 N N . PHE B 1 14 ? -12.29600 37.48000 20.17300 1.000 39.04124 347 PHE D N 1
ATOM 1646 C CA . PHE B 1 14 ? -13.65800 37.97600 20.05200 1.000 34.17300 347 PHE D CA 1
ATOM 1647 C C . PHE B 1 14 ? -14.59500 36.82000 19.73100 1.000 36.75482 347 PHE D C 1
ATOM 1648 O O . PHE B 1 14 ? -14.23000 35.89800 18.99500 1.000 34.60081 347 PHE D O 1
ATOM 1656 N N . ALA B 1 15 ? -15.80100 36.87300 20.28500 1.000 43.47339 348 ALA D N 1
ATOM 1657 C CA . ALA B 1 15 ? -16.76900 35.80800 20.08900 1.000 40.09196 348 ALA D CA 1
ATOM 1658 C C . ALA B 1 15 ? -17.39300 35.88600 18.69900 1.000 41.23486 348 ALA D C 1
ATOM 1659 O O . ALA B 1 15 ? -17.39700 36.93400 18.04700 1.000 33.91620 348 ALA D O 1
ATOM 1661 N N . SER B 1 16 ? -17.91700 34.75000 18.24500 1.000 36.13481 349 SER D N 1
ATOM 1662 C CA . SER B 1 16 ? -18.79600 34.76200 17.08500 1.000 34.88736 349 SER D CA 1
ATOM 1663 C C . SER B 1 16 ? -20.06700 35.53200 17.42000 1.000 30.39326 349 SER D C 1
ATOM 1664 O O . SER B 1 16 ? -20.47400 35.62300 18.58200 1.000 27.89123 349 SER D O 1
ATOM 1667 N N . VAL B 1 17 ? -20.69800 36.09400 16.38900 1.000 26.13040 350 VAL D N 1
ATOM 1668 C CA . VAL B 1 17 ? -21.85700 36.94800 16.62600 1.000 27.61722 350 VAL D CA 1
ATOM 1669 C C . VAL B 1 17 ? -23.01400 36.13800 17.20200 1.000 26.35831 350 VAL D C 1
ATOM 1670 O O . VAL B 1 17 ? -23.75300 36.62300 18.06600 1.000 30.65831 350 VAL D O 1
ATOM 1674 N N . TYR B 1 18 ? -23.17700 34.88700 16.75800 1.000 26.90269 351 TYR D N 1
ATOM 1675 C CA . TYR B 1 18 ? -24.28400 34.07800 17.26000 1.000 26.79529 351 TYR D CA 1
ATOM 1676 C C . TYR B 1 18 ? -24.10500 33.74500 18.73700 1.000 28.31098 351 TYR D C 1
ATOM 1677 O O . TYR B 1 18 ? -25.09100 33.66200 19.47700 1.000 27.41912 351 TYR D O 1
ATOM 1686 N N . ALA B 1 19 ? -22.86200 33.56000 19.18000 1.000 42.21595 352 ALA D N 1
ATOM 1687 C CA . ALA B 1 19 ? -22.57100 33.33400 20.59000 1.000 43.17447 352 ALA D CA 1
ATOM 1688 C C . ALA B 1 19 ? -21.90500 34.56800 21.18000 1.000 35.63747 352 ALA D C 1
ATOM 1689 O O . ALA B 1 19 ? -20.88100 34.45800 21.86400 1.000 44.18998 352 ALA D O 1
ATOM 1691 N N . TRP B 1 20 ? -22.48300 35.74100 20.91600 1.000 26.97717 353 TRP D N 1
ATOM 1692 C CA . TRP B 1 20 ? -21.85800 37.00200 21.29500 1.000 29.30377 353 TRP D CA 1
ATOM 1693 C C . TRP B 1 20 ? -21.58000 37.05500 22.79200 1.000 32.68949 353 TRP D C 1
ATOM 1694 O O . TRP B 1 20 ? -22.39700 36.62800 23.61400 1.000 29.80594 353 TRP D O 1
ATOM 1705 N N . ASN B 1 21 ? -20.40900 37.57700 23.13800 1.000 30.14935 354 ASN D N 1
ATOM 1706 C CA . ASN B 1 21 ? -19.99500 37.67900 24.52600 1.000 41.86986 354 ASN D CA 1
ATOM 1707 C C . ASN B 1 21 ? -20.57600 38.93300 25.17000 1.000 35.57065 354 ASN D C 1
ATOM 1708 O O . ASN B 1 21 ? -20.82500 39.94300 24.50600 1.000 31.74855 354 ASN D O 1
ATOM 1713 N N . ARG B 1 22 ? -20.80100 38.85500 26.47900 1.000 33.45710 355 ARG D N 1
ATOM 1714 C CA . ARG B 1 22 ? -21.28500 39.98400 27.25900 1.000 29.59251 355 ARG D CA 1
ATOM 1715 C C . ARG B 1 22 ? -20.44000 40.12900 28.51500 1.000 33.32313 355 ARG D C 1
ATOM 1716 O O . ARG B 1 22 ? -20.17500 39.14100 29.20600 1.000 45.53819 355 ARG D O 1
ATOM 1724 N N . LYS B 1 23 ? -20.02000 41.35900 28.79800 1.000 44.73690 356 LYS D N 1
ATOM 1725 C CA . LYS B 1 23 ? -19.30000 41.70100 30.01500 1.000 46.65720 356 LYS D CA 1
ATOM 1726 C C . LYS B 1 23 ? -20.00200 42.87100 30.68500 1.000 46.77735 356 LYS D C 1
ATOM 1727 O O . LYS B 1 23 ? -20.42800 43.81600 30.01200 1.000 41.63799 356 LYS D O 1
ATOM 1733 N N . ARG B 1 24 ? -20.13600 42.80400 32.00500 1.000 54.07718 357 ARG D N 1
ATOM 1734 C CA . ARG B 1 24 ? -20.79000 43.87100 32.74500 1.000 52.19658 357 ARG D CA 1
ATOM 1735 C C . ARG B 1 24 ? -19.77000 44.90700 33.19600 1.000 54.36384 357 ARG D C 1
ATOM 1736 O O . ARG B 1 24 ? -18.60000 44.59900 33.43500 1.000 51.50643 357 ARG D O 1
ATOM 1744 N N . ILE B 1 25 ? -20.23400 46.14800 33.30600 1.000 48.31913 358 ILE D N 1
ATOM 1745 C CA . ILE B 1 25 ? -19.41800 47.27900 33.72700 1.000 43.80201 358 ILE D CA 1
ATOM 1746 C C . ILE B 1 25 ? -20.13500 47.96400 34.88000 1.000 52.90395 358 ILE D C 1
ATOM 1747 O O . ILE B 1 25 ? -21.30500 48.34100 34.75000 1.000 60.19663 358 ILE D O 1
ATOM 1752 N N . SER B 1 26 ? -19.44400 48.11600 36.00700 1.000 52.71385 359 SER D N 1
ATOM 1753 C CA . SER B 1 26 ? -20.07000 48.69000 37.18900 1.000 49.33968 359 SER D CA 1
ATOM 1754 C C . SER B 1 26 ? -18.99600 49.19400 38.14100 1.000 53.76209 359 SER D C 1
ATOM 1755 O O . SER B 1 26 ? -17.82700 48.81100 38.05000 1.000 51.86934 359 SER D O 1
ATOM 1758 N N . ASN B 1 27 ? -19.42200 50.06800 39.05900 1.000 65.91138 360 ASN D N 1
ATOM 1759 C CA . ASN B 1 27 ? -18.56800 50.59700 40.12300 1.000 62.79963 360 ASN D CA 1
ATOM 1760 C C . ASN B 1 27 ? -17.33100 51.28500 39.54800 1.000 62.97360 360 ASN D C 1
ATOM 1761 O O . ASN B 1 27 ? -16.19300 50.99200 39.92600 1.000 73.08305 360 ASN D O 1
ATOM 1766 N N . CYS B 1 28 ? -17.56400 52.21700 38.62700 1.000 48.13544 361 CYS D N 1
ATOM 1767 C CA . CYS B 1 28 ? -16.47700 52.92300 37.96400 1.000 49.38637 361 CYS D CA 1
ATOM 1768 C C . CYS B 1 28 ? -17.03600 54.16900 37.29400 1.000 50.34607 361 CYS D C 1
ATOM 1769 O O . CYS B 1 28 ? -18.24800 54.31200 37.11000 1.000 46.27675 361 CYS D O 1
ATOM 1772 N N . VAL B 1 29 ? -16.13100 55.07300 36.93100 1.000 45.39463 362 VAL D N 1
ATOM 1773 C CA . VAL B 1 29 ? -16.47700 56.29900 36.22200 1.000 45.06038 362 VAL D CA 1
ATOM 1774 C C . VAL B 1 29 ? -16.15500 56.09900 34.74900 1.000 44.09893 362 VAL D C 1
ATOM 1775 O O . VAL B 1 29 ? -14.99700 55.86500 34.38400 1.000 45.50030 362 VAL D O 1
ATOM 1779 N N . ALA B 1 30 ? -17.17700 56.18500 33.90200 1.000 43.83523 363 ALA D N 1
ATOM 1780 C CA . ALA B 1 30 ? -17.02600 55.95200 32.47000 1.000 43.02247 363 ALA D CA 1
ATOM 1781 C C . ALA B 1 30 ? -16.77700 57.28500 31.77600 1.000 47.13835 363 ALA D C 1
ATOM 1782 O O . ALA B 1 30 ? -17.68400 58.11800 31.67100 1.000 50.10084 363 ALA D O 1
ATOM 1784 N N . ASP B 1 31 ? -15.54900 57.48700 31.30700 1.000 50.54000 364 ASP D N 1
ATOM 1785 C CA . ASP B 1 31 ? -15.18500 58.66500 30.52200 1.000 56.16499 364 ASP D CA 1
ATOM 1786 C C . ASP B 1 31 ? -15.24600 58.26300 29.05200 1.000 57.87405 364 ASP D C 1
ATOM 1787 O O . ASP B 1 31 ? -14.29100 57.70100 28.50900 1.000 58.67359 364 ASP D O 1
ATOM 1792 N N . TYR B 1 32 ? -16.37700 58.55300 28.40500 1.000 51.82200 365 TYR D N 1
ATOM 1793 C CA . TYR B 1 32 ? -16.55800 58.12300 27.02300 1.000 53.51156 365 TYR D CA 1
ATOM 1794 C C . TYR B 1 32 ? -15.73400 58.96400 26.05500 1.000 57.99805 365 TYR D C 1
ATOM 1795 O O . TYR B 1 32 ? -15.38000 58.48500 24.97100 1.000 63.52707 365 TYR D O 1
ATOM 1804 N N . SER B 1 33 ? -15.41200 60.20700 26.42100 1.000 65.43504 366 SER D N 1
ATOM 1805 C CA . SER B 1 33 ? -14.54200 61.01000 25.56900 1.000 69.91215 366 SER D CA 1
ATOM 1806 C C . SER B 1 33 ? -13.15300 60.39400 25.46500 1.000 69.96236 366 SER D C 1
ATOM 1807 O O . SER B 1 33 ? -12.46600 60.57600 24.45300 1.000 76.60969 366 SER D O 1
ATOM 1810 N N . VAL B 1 34 ? -12.72500 59.66600 26.49600 1.000 59.78579 367 VAL D N 1
ATOM 1811 C CA . VAL B 1 34 ? -11.46600 58.93600 26.41600 1.000 67.80577 367 VAL D CA 1
ATOM 1812 C C . VAL B 1 34 ? -11.62600 57.68200 25.56300 1.000 56.76559 367 VAL D C 1
ATOM 1813 O O . VAL B 1 34 ? -10.68700 57.27300 24.87100 1.000 71.51355 367 VAL D O 1
ATOM 1817 N N . LEU B 1 35 ? -12.80600 57.06100 25.57900 1.000 57.32260 368 LEU D N 1
ATOM 1818 C CA . LEU B 1 35 ? -13.03300 55.90300 24.72100 1.000 57.51984 368 LEU D CA 1
ATOM 1819 C C . LEU B 1 35 ? -13.08300 56.31200 23.25500 1.000 57.69816 368 LEU D C 1
ATOM 1820 O O . LEU B 1 35 ? -12.54400 55.61300 22.39100 1.000 65.06954 368 LEU D O 1
ATOM 1825 N N . TYR B 1 36 ? -13.71300 57.45000 22.95800 1.000 78.26291 369 TYR D N 1
ATOM 1826 C CA . TYR B 1 36 ? -13.74500 57.99800 21.60700 1.000 85.99971 369 TYR D CA 1
ATOM 1827 C C . TYR B 1 36 ? -12.37300 58.47600 21.13100 1.000 94.53603 369 TYR D C 1
ATOM 1828 O O . TYR B 1 36 ? -12.23600 58.84100 19.95800 1.000 96.00380 369 TYR D O 1
ATOM 1837 N N . ASN B 1 37 ? -11.35300 58.46400 21.99700 1.000 122.04908 370 ASN D N 1
ATOM 1838 C CA . ASN B 1 37 ? -10.03100 58.94800 21.60500 1.000 129.76301 370 ASN D CA 1
ATOM 1839 C C . ASN B 1 37 ? -9.35500 58.02600 20.59800 1.000 130.05175 370 ASN D C 1
ATOM 1840 O O . ASN B 1 37 ? -8.52900 58.48600 19.80300 1.000 141.71978 370 ASN D O 1
ATOM 1845 N N . SER B 1 38 ? -9.66200 56.72900 20.62600 1.000 97.70109 371 SER D N 1
ATOM 1846 C CA . SER B 1 38 ? -9.09300 55.82500 19.63100 1.000 88.61148 371 SER D CA 1
ATOM 1847 C C . SER B 1 38 ? -9.61200 56.17500 18.24100 1.000 88.29695 371 SER D C 1
ATOM 1848 O O . SER B 1 38 ? -10.75100 55.84800 17.89400 1.000 86.02017 371 SER D O 1
ATOM 1851 N N . ALA B 1 39 ? -8.78800 56.84800 17.44300 1.000 101.64669 372 ALA D N 1
ATOM 1852 C CA . ALA B 1 39 ? -9.15600 57.27100 16.09300 1.000 104.11176 372 ALA D CA 1
ATOM 1853 C C . ALA B 1 39 ? -9.31500 56.10300 15.11500 1.000 101.75091 372 ALA D C 1
ATOM 1854 O O . ALA B 1 39 ? -9.51400 56.35200 13.91800 1.000 97.34093 372 ALA D O 1
ATOM 1856 N N . SER B 1 40 ? -9.23800 54.85400 15.57700 1.000 117.77869 373 SER D N 1
ATOM 1857 C CA . SER B 1 40 ? -9.37500 53.69600 14.70200 1.000 122.65566 373 SER D CA 1
ATOM 1858 C C . SER B 1 40 ? -10.82500 53.31300 14.44200 1.000 111.93388 373 SER D C 1
ATOM 1859 O O . SER B 1 40 ? -11.07500 52.43200 13.61200 1.000 116.31792 373 SER D O 1
ATOM 1862 N N . PHE B 1 41 ? -11.77600 53.95200 15.11700 1.000 58.78945 374 PHE D N 1
ATOM 1863 C CA . PHE B 1 41 ? -13.17900 53.56700 15.02700 1.000 52.94692 374 PHE D CA 1
ATOM 1864 C C . PHE B 1 41 ? -13.77800 54.03200 13.70500 1.000 53.70429 374 PHE D C 1
ATOM 1865 O O . PHE B 1 41 ? -13.79400 55.23100 13.41000 1.000 60.17373 374 PHE D O 1
ATOM 1873 N N A SER B 1 42 ? -14.26800 53.08300 12.91100 0.000 53.96536 375 SER D N 1
ATOM 1874 N N B SER B 1 42 ? -14.26600 53.08100 12.91000 1.000 53.96715 375 SER D N 1
ATOM 1875 C CA A SER B 1 42 ? -15.02400 53.40600 11.71100 0.000 55.12615 375 SER D CA 1
ATOM 1876 C CA B SER B 1 42 ? -15.03100 53.39100 11.71000 1.000 55.08660 375 SER D CA 1
ATOM 1877 C C A SER B 1 42 ? -16.50600 53.61200 11.99400 0.000 52.48246 375 SER D C 1
ATOM 1878 C C B SER B 1 42 ? -16.50800 53.61600 11.99800 1.000 52.47994 375 SER D C 1
ATOM 1879 O O A SER B 1 42 ? -17.21900 54.13900 11.13300 0.000 53.88325 375 SER D O 1
ATOM 1880 O O B SER B 1 42 ? -17.21900 54.15600 11.14200 1.000 56.35383 375 SER D O 1
ATOM 1885 N N . THR B 1 43 ? -16.97900 53.21700 13.17600 1.000 47.04621 376 THR D N 1
ATOM 1886 C CA . THR B 1 43 ? -18.37000 53.39800 13.57100 1.000 44.79841 376 THR D CA 1
ATOM 1887 C C . THR B 1 43 ? -18.40700 53.68300 15.06400 1.000 43.13141 376 THR D C 1
ATOM 1888 O O . THR B 1 43 ? -17.92200 52.87500 15.86100 1.000 41.46257 376 THR D O 1
ATOM 1892 N N . PHE B 1 44 ? -18.96700 54.83300 15.43900 1.000 45.46968 377 PHE D N 1
ATOM 1893 C CA . PHE B 1 44 ? -19.18100 55.19200 16.84500 1.000 44.03672 377 PHE D CA 1
ATOM 1894 C C . PHE B 1 44 ? -20.51600 55.93400 16.89700 1.000 43.76117 377 PHE D C 1
ATOM 1895 O O . PHE B 1 44 ? -20.55500 57.16500 16.84500 1.000 50.25290 377 PHE D O 1
ATOM 1903 N N . LYS B 1 45 ? -21.60500 55.17700 16.99200 1.000 40.19449 378 LYS D N 1
ATOM 1904 C CA . LYS B 1 45 ? -22.95500 55.72500 16.94700 1.000 45.37832 378 LYS D CA 1
ATOM 1905 C C . LYS B 1 45 ? -23.67700 55.42000 18.24900 1.000 44.10813 378 LYS D C 1
ATOM 1906 O O . LYS B 1 45 ? -23.77100 54.25700 18.65400 1.000 40.19951 378 LYS D O 1
ATOM 1912 N N . CYS B 1 46 ? -24.18700 56.46200 18.89700 1.000 52.04790 379 CYS D N 1
ATOM 1913 C CA . CYS B 1 46 ? -24.97000 56.32200 20.11200 1.000 57.81613 379 CYS D CA 1
ATOM 1914 C C . CYS B 1 46 ? -26.44300 56.56100 19.80400 1.000 54.28581 379 CYS D C 1
ATOM 1915 O O . CYS B 1 46 ? -26.79000 57.35500 18.92600 1.000 50.12497 379 CYS D O 1
ATOM 1918 N N . TYR B 1 47 ? -27.30500 55.85400 20.53000 1.000 47.95135 380 TYR D N 1
ATOM 1919 C CA . TYR B 1 47 ? -28.74500 55.91600 20.32800 1.000 40.46044 380 TYR D CA 1
ATOM 1920 C C . TYR B 1 47 ? -29.42800 56.19400 21.65700 1.000 41.54814 380 TYR D C 1
ATOM 1921 O O . TYR B 1 47 ? -28.98600 55.71500 22.70600 1.000 43.20716 380 TYR D O 1
ATOM 1930 N N . GLY B 1 48 ? -30.50400 56.97600 21.60800 1.000 51.18844 381 GLY D N 1
ATOM 1931 C CA . GLY B 1 48 ? -31.25900 57.31000 22.79500 1.000 49.91380 381 GLY D CA 1
ATOM 1932 C C . GLY B 1 48 ? -30.58500 58.26900 23.74900 1.000 53.25267 381 GLY D C 1
ATOM 1933 O O . GLY B 1 48 ? -31.20700 58.66000 24.74400 1.000 48.55817 381 GLY D O 1
ATOM 1934 N N . VAL B 1 49 ? -29.33800 58.66300 23.48600 1.000 65.08317 382 VAL D N 1
ATOM 1935 C CA . VAL B 1 49 ? -28.59200 59.56300 24.35500 1.000 63.95725 382 VAL D CA 1
ATOM 1936 C C . VAL B 1 49 ? -27.74900 60.49700 23.49800 1.000 65.60022 382 VAL D C 1
ATOM 1937 O O . VAL B 1 49 ? -27.33200 60.14700 22.38900 1.000 62.97260 382 VAL D O 1
ATOM 1941 N N . SER B 1 50 ? -27.50000 61.69500 24.02200 1.000 77.98885 383 SER D N 1
ATOM 1942 C CA . SER B 1 50 ? -26.60400 62.63700 23.35800 1.000 76.04864 383 SER D CA 1
ATOM 1943 C C . SER B 1 50 ? -25.15800 62.28500 23.68900 1.000 77.97388 383 SER D C 1
ATOM 1944 O O . SER B 1 50 ? -24.81800 62.13900 24.86700 1.000 80.59222 383 SER D O 1
ATOM 1947 N N . PRO B 1 51 ? -24.28500 62.14400 22.68700 1.000 76.83286 384 PRO D N 1
ATOM 1948 C CA . PRO B 1 51 ? -22.90700 61.70500 22.97200 1.000 80.06044 384 PRO D CA 1
ATOM 1949 C C . PRO B 1 51 ? -22.14600 62.63700 23.89800 1.000 79.48021 384 PRO D C 1
ATOM 1950 O O . PRO B 1 51 ? -21.30000 62.16900 24.67300 1.000 79.42344 384 PRO D O 1
ATOM 1954 N N . THR B 1 52 ? -22.41700 63.94200 23.84600 1.000 73.30363 385 THR D N 1
ATOM 1955 C CA . THR B 1 52 ? -21.71300 64.87500 24.71900 1.000 73.85283 385 THR D CA 1
ATOM 1956 C C . THR B 1 52 ? -22.20000 64.77400 26.15800 1.000 75.73466 385 THR D C 1
ATOM 1957 O O . THR B 1 52 ? -21.43300 65.04100 27.09000 1.000 74.76227 385 THR D O 1
ATOM 1961 N N . LYS B 1 53 ? -23.46100 64.39500 26.35900 1.000 77.17380 386 LYS D N 1
ATOM 1962 C CA . LYS B 1 53 ? -24.00900 64.23300 27.69800 1.000 74.73527 386 LYS D CA 1
ATOM 1963 C C . LYS B 1 53 ? -23.57800 62.93100 28.35800 1.000 68.44158 386 LYS D C 1
ATOM 1964 O O . LYS B 1 53 ? -23.92300 62.70500 29.52200 1.000 68.98374 386 LYS D O 1
ATOM 1970 N N . LEU B 1 54 ? -22.82300 62.08400 27.65200 1.000 56.16064 387 LEU D N 1
ATOM 1971 C CA . LEU B 1 54 ? -22.44400 60.78400 28.19600 1.000 52.24066 387 LEU D CA 1
ATOM 1972 C C . LEU B 1 54 ? -21.60300 60.92300 29.45900 1.000 53.32768 387 LEU D C 1
ATOM 1973 O O . LEU B 1 54 ? -21.76700 60.15000 30.41100 1.000 52.09554 387 LEU D O 1
ATOM 1978 N N . ASN B 1 55 ? -20.69700 61.89700 29.49000 1.000 55.95076 388 ASN D N 1
ATOM 1979 C CA . ASN B 1 55 ? -19.88000 62.13300 30.67300 1.000 53.47577 388 ASN D CA 1
ATOM 1980 C C . ASN B 1 55 ? -20.64200 62.84500 31.78300 1.000 53.62894 388 ASN D C 1
ATOM 1981 O O . ASN B 1 55 ? -20.02700 63.25800 32.77200 1.000 65.42861 388 ASN D O 1
ATOM 1986 N N . ASP B 1 56 ? -21.96300 62.99300 31.64200 1.000 52.15082 389 ASP D N 1
ATOM 1987 C CA . ASP B 1 56 ? -22.79700 63.63700 32.65000 1.000 54.80282 389 ASP D CA 1
ATOM 1988 C C . ASP B 1 56 ? -24.02700 62.79800 32.98300 1.000 50.03298 389 ASP D C 1
ATOM 1989 O O . ASP B 1 56 ? -25.03900 63.34100 33.43700 1.000 51.53331 389 ASP D O 1
ATOM 1994 N N . LEU B 1 57 ? -23.96600 61.48600 32.76700 1.000 42.64319 390 LEU D N 1
ATOM 1995 C CA . LEU B 1 57 ? -25.09900 60.60700 33.00600 1.000 41.78132 390 LEU D CA 1
ATOM 1996 C C . LEU B 1 57 ? -24.68000 59.42400 33.86600 1.000 45.27921 390 LEU D C 1
ATOM 1997 O O . LEU B 1 57 ? -23.53800 58.96100 33.80700 1.000 52.12310 390 LEU D O 1
ATOM 2002 N N . CYS B 1 58 ? -25.62500 58.94400 34.67000 1.000 44.68031 391 CYS D N 1
ATOM 2003 C CA . CYS B 1 58 ? -25.45400 57.75500 35.48800 1.000 46.66157 391 CYS D CA 1
ATOM 2004 C C . CYS B 1 58 ? -26.46900 56.70200 35.06500 1.000 45.44851 391 CYS D C 1
ATOM 2005 O O . CYS B 1 58 ? -27.57500 57.02900 34.62500 1.000 53.30528 391 CYS D O 1
ATOM 2008 N N . PHE B 1 59 ? -26.09300 55.43300 35.21000 1.000 40.09067 392 PHE D N 1
ATOM 2009 C CA . PHE B 1 59 ? -26.96600 54.32900 34.83700 1.000 37.42164 392 PHE D CA 1
ATOM 2010 C C . PHE B 1 59 ? -26.87300 53.22000 35.87400 1.000 40.61104 392 PHE D C 1
ATOM 2011 O O . PHE B 1 59 ? -25.90500 53.12700 36.63200 1.000 37.67982 392 PHE D O 1
ATOM 2019 N N . THR B 1 60 ? -27.90400 52.37200 35.89300 1.000 52.12971 393 THR D N 1
ATOM 2020 C CA . THR B 1 60 ? -27.92500 51.25700 36.83400 1.000 51.49667 393 THR D CA 1
ATOM 2021 C C . THR B 1 60 ? -26.88900 50.20500 36.45300 1.000 53.02382 393 THR D C 1
ATOM 2022 O O . THR B 1 60 ? -26.05200 49.82100 37.27700 1.000 53.82161 393 THR D O 1
ATOM 2026 N N . ASN B 1 61 ? -26.91900 49.73100 35.20600 1.000 75.50405 394 ASN D N 1
ATOM 2027 C CA . ASN B 1 61 ? -25.85400 48.88700 34.67800 1.000 78.22395 394 ASN D CA 1
ATOM 2028 C C . ASN B 1 61 ? -25.52900 49.27300 33.24700 1.000 68.26746 394 ASN D C 1
ATOM 2029 O O . ASN B 1 61 ? -26.36100 49.82000 32.51800 1.000 71.70442 394 ASN D O 1
ATOM 2034 N N . VAL B 1 62 ? -24.30100 48.95900 32.85900 1.000 46.95138 395 VAL D N 1
ATOM 2035 C CA . VAL B 1 62 ? -23.83000 49.07500 31.48800 1.000 41.24714 395 VAL D CA 1
ATOM 2036 C C . VAL B 1 62 ? -23.29100 47.71000 31.08100 1.000 38.69268 395 VAL D C 1
ATOM 2037 O O . VAL B 1 62 ? -22.53700 47.08500 31.83700 1.000 46.18121 395 VAL D O 1
ATOM 2041 N N . TYR B 1 63 ? -23.69800 47.23500 29.90800 1.000 44.51260 396 TYR D N 1
ATOM 2042 C CA . TYR B 1 63 ? -23.24100 45.95300 29.39300 1.000 37.92609 396 TYR D CA 1
ATOM 2043 C C . TYR B 1 63 ? -22.42800 46.17600 28.12900 1.000 39.32001 396 TYR D C 1
ATOM 2044 O O . TYR B 1 63 ? -22.78900 47.00300 27.28600 1.000 52.62278 396 TYR D O 1
ATOM 2053 N N . ALA B 1 64 ? -21.32200 45.45100 28.01100 1.000 42.65672 397 ALA D N 1
ATOM 2054 C CA . ALA B 1 64 ? -20.46400 45.50500 26.83300 1.000 46.51683 397 ALA D CA 1
ATOM 2055 C C . ALA B 1 64 ? -20.62900 44.19700 26.07000 1.000 43.06580 397 ALA D C 1
ATOM 2056 O O . ALA B 1 64 ? -20.15200 43.14800 26.51500 1.000 48.70368 397 ALA D O 1
ATOM 2058 N N . ASP B 1 65 ? -21.31600 44.25900 24.93300 1.000 32.56082 398 ASP D N 1
ATOM 2059 C CA . ASP B 1 65 ? -21.47900 43.11400 24.04800 1.000 35.90675 398 ASP D CA 1
ATOM 2060 C C . ASP B 1 65 ? -20.48100 43.22900 22.90200 1.000 34.10772 398 ASP D C 1
ATOM 2061 O O . ASP B 1 65 ? -20.40700 44.27100 22.24100 1.000 34.14403 398 ASP D O 1
ATOM 2066 N N . SER B 1 66 ? -19.71400 42.16400 22.67300 1.000 30.81465 399 SER D N 1
ATOM 2067 C CA . SER B 1 66 ? -18.66800 42.16600 21.66100 1.000 38.58490 399 SER D CA 1
ATOM 2068 C C . SER B 1 66 ? -18.78500 40.92500 20.79000 1.000 35.95289 399 SER D C 1
ATOM 2069 O O . SER B 1 66 ? -19.12700 39.84500 21.27900 1.000 32.22402 399 SER D O 1
ATOM 2072 N N . PHE B 1 67 ? -18.48800 41.08600 19.50400 1.000 31.57231 400 PHE D N 1
ATOM 2073 C CA . PHE B 1 67 ? -18.55800 39.99700 18.53400 1.000 36.16995 400 PHE D CA 1
ATOM 2074 C C . PHE B 1 67 ? -17.91600 40.47200 17.23500 1.000 37.34453 400 PHE D C 1
ATOM 2075 O O . PHE B 1 67 ? -17.43800 41.60500 17.13100 1.000 30.93307 400 PHE D O 1
ATOM 2083 N N . VAL B 1 68 ? -17.93300 39.59500 16.23200 1.000 30.83162 401 VAL D N 1
ATOM 2084 C CA . VAL B 1 68 ? -17.34200 39.86500 14.92700 1.000 38.87374 401 VAL D CA 1
ATOM 2085 C C . VAL B 1 68 ? -18.37500 39.57600 13.84600 1.000 37.36871 401 VAL D C 1
ATOM 2086 O O . VAL B 1 68 ? -19.07700 38.55900 13.89700 1.000 34.45258 401 VAL D O 1
ATOM 2090 N N . ILE B 1 69 ? -18.47200 40.48000 12.87100 1.000 32.94279 402 ILE D N 1
ATOM 2091 C CA . ILE B 1 69 ? -19.36600 40.35000 11.73000 1.000 33.24530 402 ILE D CA 1
ATOM 2092 C C . ILE B 1 69 ? -18.65000 40.88600 10.49400 1.000 37.31084 402 ILE D C 1
ATOM 2093 O O . ILE B 1 69 ? -17.52300 41.38300 10.56900 1.000 32.04509 402 ILE D O 1
ATOM 2098 N N . ARG B 1 70 ? -19.32200 40.78900 9.34900 1.000 46.63493 403 ARG D N 1
ATOM 2099 C CA . ARG B 1 70 ? -18.79600 41.32100 8.10200 1.000 36.63210 403 ARG D CA 1
ATOM 2100 C C . ARG B 1 70 ? -18.80500 42.84800 8.12000 1.000 39.76298 403 ARG D C 1
ATOM 2101 O O . ARG B 1 70 ? -19.33400 43.48800 9.03300 1.000 49.23529 403 ARG D O 1
ATOM 2109 N N . GLY B 1 71 ? -18.21500 43.43300 7.07800 1.000 46.53394 404 GLY D N 1
ATOM 2110 C CA . GLY B 1 71 ? -18.18000 44.88300 6.98400 1.000 42.96016 404 GLY D CA 1
ATOM 2111 C C . GLY B 1 71 ? -19.55100 45.48500 6.74000 1.000 44.46314 404 GLY D C 1
ATOM 2112 O O . GLY B 1 71 ? -20.00300 46.35500 7.49100 1.000 52.70926 404 GLY D O 1
ATOM 2113 N N . ASP B 1 72 ? -20.23400 45.02700 5.69300 1.000 51.77567 405 ASP D N 1
ATOM 2114 C CA . ASP B 1 72 ? -21.53500 45.57400 5.32800 1.000 55.94711 405 ASP D CA 1
ATOM 2115 C C . ASP B 1 72 ? -22.66700 45.07500 6.22100 1.000 54.46293 405 ASP D C 1
ATOM 2116 O O . ASP B 1 72 ? -23.83500 45.35400 5.92600 1.000 58.73153 405 ASP D O 1
ATOM 2121 N N . GLU B 1 73 ? -22.35700 44.35300 7.29600 1.000 34.36279 406 GLU D N 1
ATOM 2122 C CA . GLU B 1 73 ? -23.36300 43.94000 8.26200 1.000 33.50386 406 GLU D CA 1
ATOM 2123 C C . GLU B 1 73 ? -23.37000 44.79600 9.52000 1.000 38.25600 406 GLU D C 1
ATOM 2124 O O . GLU B 1 73 ? -24.26300 44.62800 10.35600 1.000 46.96574 406 GLU D O 1
ATOM 2130 N N . VAL B 1 74 ? -22.40400 45.70700 9.67400 1.000 30.32375 407 VAL D N 1
ATOM 2131 C CA . VAL B 1 74 ? -22.41200 46.61000 10.82300 1.000 34.72851 407 VAL D CA 1
ATOM 2132 C C . VAL B 1 74 ? -23.65700 47.48600 10.80100 1.000 36.89779 407 VAL D C 1
ATOM 2133 O O . VAL B 1 74 ? -24.15200 47.90700 11.85500 1.000 38.67307 407 VAL D O 1
ATOM 2137 N N . ARG B 1 75 ? -24.19900 47.75300 9.60900 1.000 42.54457 408 ARG D N 1
ATOM 2138 C CA . ARG B 1 75 ? -25.41400 48.55200 9.49100 1.000 36.53007 408 ARG D CA 1
ATOM 2139 C C . ARG B 1 75 ? -26.60700 47.89600 10.17600 1.000 36.86377 408 ARG D C 1
ATOM 2140 O O . ARG B 1 75 ? -27.60700 48.57400 10.43600 1.000 41.73129 408 ARG D O 1
ATOM 2148 N N . GLN B 1 76 ? -26.52700 46.59600 10.47300 1.000 35.97865 409 GLN D N 1
ATOM 2149 C CA . GLN B 1 76 ? -27.61300 45.89300 11.14200 1.000 33.72342 409 GLN D CA 1
ATOM 2150 C C . GLN B 1 76 ? -27.55000 46.00000 12.65900 1.000 34.13721 409 GLN D C 1
ATOM 2151 O O . GLN B 1 76 ? -28.55200 45.71900 13.32700 1.000 41.37865 409 GLN D O 1
ATOM 2157 N N . ILE B 1 77 ? -26.40700 46.39200 13.21700 1.000 40.93062 410 ILE D N 1
ATOM 2158 C CA . ILE B 1 77 ? -26.28600 46.56700 14.66000 1.000 36.08866 410 ILE D CA 1
ATOM 2159 C C . ILE B 1 77 ? -26.79800 47.95700 15.01500 1.000 38.24281 410 ILE D C 1
ATOM 2160 O O . ILE B 1 77 ? -26.03100 48.83600 15.42900 1.000 34.80486 410 ILE D O 1
ATOM 2165 N N . ALA B 1 78 ? -28.10000 48.16000 14.83900 1.000 38.70615 411 ALA D N 1
ATOM 2166 C CA . ALA B 1 78 ? -28.75700 49.42800 15.11500 1.000 41.59951 411 ALA D CA 1
ATOM 2167 C C . ALA B 1 78 ? -30.22900 49.14900 15.37800 1.000 54.34814 411 ALA D C 1
ATOM 2168 O O . ALA B 1 78 ? -30.77100 48.15500 14.87900 1.000 57.60211 411 ALA D O 1
ATOM 2170 N N . PRO B 1 79 ? -30.89700 49.98600 16.17200 1.000 50.18004 412 PRO D N 1
ATOM 2171 C CA . PRO B 1 79 ? -32.33100 49.78000 16.40700 1.000 44.64185 412 PRO D CA 1
ATOM 2172 C C . PRO B 1 79 ? -33.11900 49.84100 15.10700 1.000 50.81922 412 PRO D C 1
ATOM 2173 O O . PRO B 1 79 ? -32.83800 50.65500 14.22400 1.000 50.97076 412 PRO D O 1
ATOM 2177 N N . GLY B 1 80 ? -34.09700 48.94700 14.98700 1.000 37.71860 413 GLY D N 1
ATOM 2178 C CA . GLY B 1 80 ? -34.97500 48.93600 13.83500 1.000 38.69895 413 GLY D CA 1
ATOM 2179 C C . GLY B 1 80 ? -34.41900 48.27100 12.60000 1.000 41.57710 413 GLY D C 1
ATOM 2180 O O . GLY B 1 80 ? -34.98000 48.44300 11.51300 1.000 42.50570 413 GLY D O 1
ATOM 2181 N N . GLN B 1 81 ? -33.34000 47.50700 12.72800 1.000 47.82652 414 GLN D N 1
ATOM 2182 C CA . GLN B 1 81 ? -32.68000 46.89500 11.58500 1.000 43.97706 414 GLN D CA 1
ATOM 2183 C C . GLN B 1 81 ? -33.15400 45.46300 11.38000 1.000 45.80715 414 GLN D C 1
ATOM 2184 O O . GLN B 1 81 ? -33.55800 44.77900 12.32400 1.000 40.05183 414 GLN D O 1
ATOM 2190 N N . THR B 1 82 ? -33.10200 45.02000 10.12600 1.000 51.33298 415 THR D N 1
ATOM 2191 C CA . THR B 1 82 ? -33.43800 43.65400 9.75700 1.000 52.20230 415 THR D CA 1
ATOM 2192 C C . THR B 1 82 ? -32.29300 43.05700 8.94900 1.000 44.95476 415 THR D C 1
ATOM 2193 O O . THR B 1 82 ? -31.42300 43.76900 8.44100 1.000 38.33326 415 THR D O 1
ATOM 2197 N N . GLY B 1 83 ? -32.30500 41.73300 8.83700 1.000 51.78573 416 GLY D N 1
ATOM 2198 C CA . GLY B 1 83 ? -31.24800 41.01400 8.15600 1.000 33.41981 416 GLY D CA 1
ATOM 2199 C C . GLY B 1 83 ? -30.85200 39.76300 8.91200 1.000 37.68848 416 GLY D C 1
ATOM 2200 O O . GLY B 1 83 ? -31.41400 39.47900 9.97200 1.000 40.68974 416 GLY D O 1
ATOM 2201 N N . LYS B 1 84 ? -29.88500 39.00900 8.38300 1.000 43.16478 417 LYS D N 1
ATOM 2202 C CA . LYS B 1 84 ? -29.47200 37.77400 9.04000 1.000 33.02314 417 LYS D CA 1
ATOM 2203 C C . LYS B 1 84 ? -28.96300 38.04100 10.44900 1.000 36.38321 417 LYS D C 1
ATOM 2204 O O . LYS B 1 84 ? -29.26600 37.28700 11.38100 1.000 32.83269 417 LYS D O 1
ATOM 2210 N N . ILE B 1 85 ? -28.19500 39.11500 10.62700 1.000 40.03301 418 ILE D N 1
ATOM 2211 C CA . ILE B 1 85 ? -27.60500 39.39100 11.93200 1.000 40.67976 418 ILE D CA 1
ATOM 2212 C C . ILE B 1 85 ? -28.66100 39.92100 12.89300 1.000 34.53057 418 ILE D C 1
ATOM 2213 O O . ILE B 1 85 ? -28.79900 39.43300 14.02100 1.000 34.53358 418 ILE D O 1
ATOM 2218 N N . ALA B 1 86 ? -29.43100 40.92100 12.45900 1.000 30.21183 419 ALA D N 1
ATOM 2219 C CA . ALA B 1 86 ? -30.42100 41.52200 13.34500 1.000 31.75371 419 ALA D CA 1
ATOM 2220 C C . ALA B 1 86 ? -31.54500 40.55100 13.69000 1.000 34.51472 419 ALA D C 1
ATOM 2221 O O . ALA B 1 86 ? -32.07000 40.58900 14.80800 1.000 29.73810 419 ALA D O 1
ATOM 2223 N N . ASP B 1 87 ? -31.92300 39.67400 12.75700 1.000 33.62804 420 ASP D N 1
ATOM 2224 C CA . ASP B 1 87 ? -33.03200 38.76300 13.01900 1.000 40.08964 420 ASP D CA 1
ATOM 2225 C C . ASP B 1 87 ? -32.59300 37.53800 13.81500 1.000 39.08637 420 ASP D C 1
ATOM 2226 O O . ASP B 1 87 ? -33.31900 37.08700 14.70900 1.000 37.60072 420 ASP D O 1
ATOM 2231 N N . TYR B 1 88 ? -31.41800 36.98100 13.51100 1.000 27.08568 421 TYR D N 1
ATOM 2232 C CA . TYR B 1 88 ? -31.04800 35.66800 14.01600 1.000 26.05063 421 TYR D CA 1
ATOM 2233 C C . TYR B 1 88 ? -29.83000 35.64400 14.92900 1.000 24.54304 421 TYR D C 1
ATOM 2234 O O . TYR B 1 88 ? -29.56900 34.60100 15.53900 1.000 28.39357 421 TYR D O 1
ATOM 2243 N N . ASN B 1 89 ? -29.07800 36.73900 15.05500 1.000 32.87531 422 ASN D N 1
ATOM 2244 C CA . ASN B 1 89 ? -27.80600 36.69900 15.77600 1.000 31.27909 422 ASN D CA 1
ATOM 2245 C C . ASN B 1 89 ? -27.73400 37.71100 16.91200 1.000 31.23750 422 ASN D C 1
ATOM 2246 O O . ASN B 1 89 ? -27.50400 37.31900 18.06100 1.000 28.27431 422 ASN D O 1
ATOM 2251 N N . TYR B 1 90 ? -27.90300 39.00100 16.63200 1.000 32.67150 423 TYR D N 1
ATOM 2252 C CA . TYR B 1 90 ? -27.86800 40.02500 17.66800 1.000 31.32031 423 TYR D CA 1
ATOM 2253 C C . TYR B 1 90 ? -28.89400 41.09400 17.33100 1.000 37.13388 423 TYR D C 1
ATOM 2254 O O . TYR B 1 90 ? -28.88500 41.63500 16.22100 1.000 34.88269 423 TYR D O 1
ATOM 2263 N N . LYS B 1 91 ? -29.76900 41.40100 18.28900 1.000 38.34011 424 LYS D N 1
ATOM 2264 C CA . LYS B 1 91 ? -30.92900 42.25100 18.05000 1.000 39.04994 424 LYS D CA 1
ATOM 2265 C C . LYS B 1 91 ? -31.01300 43.32300 19.12600 1.000 40.77194 424 LYS D C 1
ATOM 2266 O O . LYS B 1 91 ? -31.15700 43.00600 20.31200 1.000 40.44062 424 LYS D O 1
ATOM 2272 N N . LEU B 1 92 ? -30.93400 44.59500 18.70900 1.000 36.86759 425 LEU D N 1
ATOM 2273 C CA . LEU B 1 92 ? -31.12300 45.73900 19.58800 1.000 39.12559 425 LEU D CA 1
ATOM 2274 C C . LEU B 1 92 ? -32.59200 46.15300 19.61100 1.000 44.12594 425 LEU D C 1
ATOM 2275 O O . LEU B 1 92 ? -33.30600 45.99200 18.61500 1.000 42.45286 425 LEU D O 1
ATOM 2280 N N . PRO B 1 93 ? -33.07500 46.68200 20.73000 1.000 43.91589 426 PRO D N 1
ATOM 2281 C CA . PRO B 1 93 ? -34.47900 47.09100 20.81700 1.000 40.41074 426 PRO D CA 1
ATOM 2282 C C . PRO B 1 93 ? -34.72800 48.39900 20.07600 1.000 38.06817 426 PRO D C 1
ATOM 2283 O O . PRO B 1 93 ? -33.81000 49.14000 19.72800 1.000 44.05557 426 PRO D O 1
ATOM 2287 N N . ASP B 1 94 ? -36.01400 48.67100 19.84200 1.000 60.61474 427 ASP D N 1
ATOM 2288 C CA . ASP B 1 94 ? -36.40400 49.94600 19.24700 1.000 61.18051 427 ASP D CA 1
ATOM 2289 C C . ASP B 1 94 ? -35.94800 51.11300 20.11500 1.000 57.35109 427 ASP D C 1
ATOM 2290 O O . ASP B 1 94 ? -35.31200 52.05400 19.62800 1.000 61.04886 427 ASP D O 1
ATOM 2295 N N . ASP B 1 95 ? -36.26400 51.06500 21.40600 1.000 66.18495 428 ASP D N 1
ATOM 2296 C CA . ASP B 1 95 ? -35.89700 52.12100 22.34900 1.000 69.07290 428 ASP D CA 1
ATOM 2297 C C . ASP B 1 95 ? -34.52200 51.87000 22.96300 1.000 71.02361 428 ASP D C 1
ATOM 2298 O O . ASP B 1 95 ? -34.32800 51.98000 24.17300 1.000 72.13844 428 ASP D O 1
ATOM 2303 N N . PHE B 1 96 ? -33.55400 51.52900 22.11700 1.000 58.71207 429 PHE D N 1
ATOM 2304 C CA . PHE B 1 96 ? -32.21300 51.22800 22.59500 1.000 46.68670 429 PHE D CA 1
ATOM 2305 C C . PHE B 1 96 ? -31.55800 52.47100 23.18000 1.000 49.60227 429 PHE D C 1
ATOM 2306 O O . PHE B 1 96 ? -31.76400 53.59000 22.70000 1.000 53.36717 429 PHE D O 1
ATOM 2314 N N . THR B 1 97 ? -30.76900 52.26800 24.23300 1.000 61.04621 430 THR D N 1
ATOM 2315 C CA . THR B 1 97 ? -30.00900 53.33700 24.87600 1.000 62.23568 430 THR D CA 1
ATOM 2316 C C . THR B 1 97 ? -28.56900 52.86600 25.03200 1.000 58.00626 430 THR D C 1
ATOM 2317 O O . THR B 1 97 ? -28.27700 52.01300 25.87700 1.000 57.08859 430 THR D O 1
ATOM 2321 N N . GLY B 1 98 ? -27.67900 53.41500 24.21900 1.000 42.87960 431 GLY D N 1
ATOM 2322 C CA . GLY B 1 98 ? -26.28600 53.02500 24.25800 1.000 42.77367 431 GLY D CA 1
ATOM 2323 C C . GLY B 1 98 ? -25.59400 53.40600 22.96400 1.000 47.83933 431 GLY D C 1
ATOM 2324 O O . GLY B 1 98 ? -26.15400 54.10200 22.11900 1.000 48.10174 431 GLY D O 1
ATOM 2325 N N . CYS B 1 99 ? -24.36100 52.92600 22.83000 1.000 45.89294 432 CYS D N 1
ATOM 2326 C CA . CYS B 1 99 ? -23.52200 53.24500 21.68500 1.000 44.41022 432 CYS D CA 1
ATOM 2327 C C . CYS B 1 99 ? -23.07100 51.96800 20.99200 1.000 42.92221 432 CYS D C 1
ATOM 2328 O O . CYS B 1 99 ? -22.83100 50.94700 21.64400 1.000 40.14098 432 CYS D O 1
ATOM 2331 N N . VAL B 1 100 ? -22.96700 52.03500 19.66700 1.000 50.62586 433 VAL D N 1
ATOM 2332 C CA . VAL B 1 100 ? -22.48000 50.93700 18.83800 1.000 45.14639 433 VAL D CA 1
ATOM 2333 C C . VAL B 1 100 ? -21.12500 51.34300 18.28000 1.000 43.54418 433 VAL D C 1
ATOM 2334 O O . VAL B 1 100 ? -21.02100 52.32700 17.53500 1.000 50.62823 433 VAL D O 1
ATOM 2338 N N . ILE B 1 101 ? -20.08900 50.58900 18.63400 1.000 40.74193 434 ILE D N 1
ATOM 2339 C CA . ILE B 1 101 ? -18.71700 50.89400 18.25100 1.000 36.88500 434 ILE D CA 1
ATOM 2340 C C . ILE B 1 101 ? -18.17200 49.72900 17.43800 1.000 36.41350 434 ILE D C 1
ATOM 2341 O O . ILE B 1 101 ? -18.39500 48.56300 17.78400 1.000 32.18179 434 ILE D O 1
ATOM 2346 N N . ALA B 1 102 ? -17.46700 50.04400 16.35200 1.000 40.94315 435 ALA D N 1
ATOM 2347 C CA . ALA B 1 102 ? -16.96100 49.02100 15.44900 1.000 45.00810 435 ALA D CA 1
ATOM 2348 C C . ALA B 1 102 ? -15.72100 49.53300 14.72900 1.000 46.65743 435 ALA D C 1
ATOM 2349 O O . ALA B 1 102 ? -15.56800 50.73700 14.50600 1.000 50.30577 435 ALA D O 1
ATOM 2351 N N . TRP B 1 103 ? -14.84100 48.60200 14.36000 1.000 37.93230 436 TRP D N 1
ATOM 2352 C CA . TRP B 1 103 ? -13.62100 48.94300 13.64400 1.000 41.27844 436 TRP D CA 1
ATOM 2353 C C . TRP B 1 103 ? -13.18200 47.75800 12.79400 1.000 44.19608 436 TRP D C 1
ATOM 2354 O O . TRP B 1 103 ? -13.37400 46.59800 13.17100 1.000 46.34968 436 TRP D O 1
ATOM 2365 N N . ASN B 1 104 ? -12.59200 48.06600 11.63900 1.000 46.52136 437 ASN D N 1
ATOM 2366 C CA . ASN B 1 104 ? -12.10200 47.03100 10.73800 1.000 41.73957 437 ASN D CA 1
ATOM 2367 C C . ASN B 1 104 ? -10.96800 46.25200 11.39300 1.000 44.19179 437 ASN D C 1
ATOM 2368 O O . ASN B 1 104 ? -9.99000 46.83600 11.87000 1.000 44.19989 437 ASN D O 1
ATOM 2373 N N . SER B 1 105 ? -11.09900 44.92900 11.40900 1.000 41.16476 438 SER D N 1
ATOM 2374 C CA . SER B 1 105 ? -10.12900 44.04100 12.03600 1.000 41.63947 438 SER D CA 1
ATOM 2375 C C . SER B 1 105 ? -9.56600 43.04500 11.02800 1.000 42.82406 438 SER D C 1
ATOM 2376 O O . SER B 1 105 ? -9.32600 41.87700 11.34700 1.000 42.33209 438 SER D O 1
ATOM 2379 N N . ASN B 1 106 ? -9.34100 43.50300 9.79400 1.000 51.46955 439 ASN D N 1
ATOM 2380 C CA . ASN B 1 106 ? -8.85800 42.60700 8.74800 1.000 55.66939 439 ASN D CA 1
ATOM 2381 C C . ASN B 1 106 ? -7.46900 42.06600 9.06100 1.000 53.76895 439 ASN D C 1
ATOM 2382 O O . ASN B 1 106 ? -7.13800 40.94300 8.66500 1.000 48.32040 439 ASN D O 1
ATOM 2387 N N . ASN B 1 107 ? -6.64500 42.84000 9.76900 1.000 65.40642 440 ASN D N 1
ATOM 2388 C CA . ASN B 1 107 ? -5.28300 42.40600 10.06000 1.000 66.33308 440 ASN D CA 1
ATOM 2389 C C . ASN B 1 107 ? -5.23000 41.30800 11.11500 1.000 63.44539 440 ASN D C 1
ATOM 2390 O O . ASN B 1 107 ? -4.25400 40.55200 11.15500 1.000 62.59583 440 ASN D O 1
ATOM 2395 N N . LEU B 1 108 ? -6.25400 41.19800 11.96000 1.000 56.35698 441 LEU D N 1
ATOM 2396 C CA . LEU B 1 108 ? -6.27400 40.22500 13.04500 1.000 57.13663 441 LEU D CA 1
ATOM 2397 C C . LEU B 1 108 ? -7.05200 38.96100 12.71100 1.000 58.43590 441 LEU D C 1
ATOM 2398 O O . LEU B 1 108 ? -6.58200 37.85600 13.00100 1.000 54.53449 441 LEU D O 1
ATOM 2403 N N . ASP B 1 109 ? -8.23000 39.09400 12.10400 1.000 48.69705 442 ASP D N 1
ATOM 2404 C CA . ASP B 1 109 ? -9.15200 37.98100 11.93800 1.000 41.82530 442 ASP D CA 1
ATOM 2405 C C . ASP B 1 109 ? -9.14700 37.40000 10.53100 1.000 41.30513 442 ASP D C 1
ATOM 2406 O O . ASP B 1 109 ? -10.03500 36.61000 10.19700 1.000 41.31459 442 ASP D O 1
ATOM 2411 N N . SER B 1 110 ? -8.17200 37.76300 9.70200 1.000 49.63663 443 SER D N 1
ATOM 2412 C CA . SER B 1 110 ? -8.03000 37.19900 8.36800 1.000 51.23721 443 SER D CA 1
ATOM 2413 C C . SER B 1 110 ? -6.72500 36.42400 8.27900 1.000 51.59661 443 SER D C 1
ATOM 2414 O O . SER B 1 110 ? -5.69500 36.86000 8.80300 1.000 63.03155 443 SER D O 1
ATOM 2417 N N . LYS B 1 111 ? -6.77900 35.27100 7.62300 1.000 62.27653 444 LYS D N 1
ATOM 2418 C CA . LYS B 1 111 ? -5.59600 34.49700 7.28200 1.000 68.86308 444 LYS D CA 1
ATOM 2419 C C . LYS B 1 111 ? -5.55500 34.32300 5.77100 1.000 68.77102 444 LYS D C 1
ATOM 2420 O O . LYS B 1 111 ? -6.59400 34.34200 5.10500 1.000 68.00664 444 LYS D O 1
ATOM 2426 N N . VAL B 1 112 ? -4.34500 34.15700 5.23000 1.000 59.04601 445 VAL D N 1
ATOM 2427 C CA . VAL B 1 112 ? -4.20300 34.08700 3.77700 1.000 61.64251 445 VAL D CA 1
ATOM 2428 C C . VAL B 1 112 ? -4.93300 32.87100 3.21900 1.000 59.47026 445 VAL D C 1
ATOM 2429 O O . VAL B 1 112 ? -5.50800 32.93100 2.12500 1.000 61.68383 445 VAL D O 1
ATOM 2433 N N . GLY B 1 113 ? -4.94800 31.76300 3.95900 1.000 59.40118 446 GLY D N 1
ATOM 2434 C CA . GLY B 1 113 ? -5.74500 30.62200 3.55300 1.000 60.58092 446 GLY D CA 1
ATOM 2435 C C . GLY B 1 113 ? -7.22800 30.76900 3.80200 1.000 61.69144 446 GLY D C 1
ATOM 2436 O O . GLY B 1 113 ? -8.01900 29.99000 3.26200 1.000 57.48294 446 GLY D O 1
ATOM 2437 N N . GLY B 1 114 ? -7.62200 31.75800 4.60100 1.000 67.54706 447 GLY D N 1
ATOM 2438 C CA . GLY B 1 114 ? -9.01400 31.96000 4.93800 1.000 57.30953 447 GLY D CA 1
ATOM 2439 C C . GLY B 1 114 ? -9.32700 31.54900 6.36000 1.000 54.48186 447 GLY D C 1
ATOM 2440 O O . GLY B 1 114 ? -9.13600 30.38800 6.73200 1.000 60.14771 447 GLY D O 1
ATOM 2441 N N . ASN B 1 115 ? -9.79500 32.49400 7.17100 1.000 41.47735 448 ASN D N 1
ATOM 2442 C CA . ASN B 1 115 ? -10.23500 32.20000 8.53000 1.000 39.11786 448 ASN D CA 1
ATOM 2443 C C . ASN B 1 115 ? -11.73600 31.94900 8.49800 1.000 39.13125 448 ASN D C 1
ATOM 2444 O O . ASN B 1 115 ? -12.52000 32.85700 8.20000 1.000 40.17628 448 ASN D O 1
ATOM 2449 N N . TYR B 1 116 ? -12.13500 30.71600 8.79800 1.000 46.13953 449 TYR D N 1
ATOM 2450 C CA . TYR B 1 116 ? -13.53900 30.33200 8.84100 1.000 36.76628 449 TYR D CA 1
ATOM 2451 C C . TYR B 1 116 ? -14.02600 30.07700 10.26100 1.000 36.34154 449 TYR D C 1
ATOM 2452 O O . TYR B 1 116 ? -15.10100 29.49600 10.44100 1.000 40.47976 449 TYR D O 1
ATOM 2461 N N . ASN B 1 117 ? -13.26700 30.50600 11.27400 1.000 33.67104 450 ASN D N 1
ATOM 2462 C CA . ASN B 1 117 ? -13.59700 30.18500 12.65800 1.000 34.77030 450 ASN D CA 1
ATOM 2463 C C . ASN B 1 117 ? -14.71800 31.04000 13.22900 1.000 34.62366 450 ASN D C 1
ATOM 2464 O O . ASN B 1 117 ? -15.35600 30.62000 14.20100 1.000 41.36561 450 ASN D O 1
ATOM 2469 N N . TYR B 1 118 ? -14.96900 32.22200 12.67100 1.000 37.80402 451 TYR D N 1
ATOM 2470 C CA . TYR B 1 118 ? -16.08300 33.04400 13.12400 1.000 33.11823 451 TYR D CA 1
ATOM 2471 C C . TYR B 1 118 ? -17.37400 32.56300 12.47400 1.000 27.99646 451 TYR D C 1
ATOM 2472 O O . TYR B 1 118 ? -17.43900 32.39500 11.25200 1.000 30.30770 451 TYR D O 1
ATOM 2481 N N . LEU B 1 119 ? -18.39800 32.33700 13.29200 1.000 26.88774 452 LEU D N 1
ATOM 2482 C CA . LEU B 1 119 ? -19.65000 31.75000 12.84000 1.000 32.07551 452 LEU D CA 1
ATOM 2483 C C . LEU B 1 119 ? -20.79000 32.75600 12.94000 1.000 29.69292 452 LEU D C 1
ATOM 2484 O O . LEU B 1 119 ? -20.66600 33.82900 13.53800 1.000 25.70230 452 LEU D O 1
ATOM 2489 N N . TYR B 1 120 ? -21.91400 32.37700 12.33300 1.000 33.28956 453 TYR D N 1
ATOM 2490 C CA . TYR B 1 120 ? -23.16600 33.11400 12.42100 1.000 27.58282 453 TYR D CA 1
ATOM 2491 C C . TYR B 1 120 ? -24.30300 32.13700 12.16600 1.000 30.88552 453 TYR D C 1
ATOM 2492 O O . TYR B 1 120 ? -24.12400 31.10200 11.51700 1.000 28.65717 453 TYR D O 1
ATOM 2501 N N . ARG B 1 121 ? -25.48000 32.47300 12.68300 1.000 24.57235 454 ARG D N 1
ATOM 2502 C CA . ARG B 1 121 ? -26.66600 31.65600 12.47000 1.000 27.01617 454 ARG D CA 1
ATOM 2503 C C . ARG B 1 121 ? -27.34500 32.08300 11.17500 1.000 25.26225 454 ARG D C 1
ATOM 2504 O O . ARG B 1 121 ? -27.54100 33.27900 10.93800 1.000 26.49448 454 ARG D O 1
ATOM 2512 N N . LEU B 1 122 ? -27.69800 31.10600 10.33900 1.000 26.94118 455 LEU D N 1
ATOM 2513 C CA . LEU B 1 122 ? -28.29400 31.37500 9.03500 1.000 28.35595 455 LEU D CA 1
ATOM 2514 C C . LEU B 1 122 ? -29.80400 31.17400 9.01000 1.000 36.43021 455 LEU D C 1
ATOM 2515 O O . LEU B 1 122 ? -30.50800 31.91300 8.31300 1.000 33.84895 455 LEU D O 1
ATOM 2520 N N . PHE B 1 123 ? -30.32200 30.19300 9.74800 1.000 39.12226 456 PHE D N 1
ATOM 2521 C CA . PHE B 1 123 ? -31.75200 29.92800 9.80100 1.000 34.32324 456 PHE D CA 1
ATOM 2522 C C . PHE B 1 123 ? -32.23100 29.93400 11.24600 1.000 37.58799 456 PHE D C 1
ATOM 2523 O O . PHE B 1 123 ? -31.48100 29.60000 12.16700 1.000 44.26374 456 PHE D O 1
ATOM 2531 N N . ARG B 1 124 ? -33.49800 30.29800 11.43100 1.000 38.54670 457 ARG D N 1
ATOM 2532 C CA . ARG B 1 124 ? -34.12300 30.25000 12.74400 1.000 30.95381 457 ARG D CA 1
ATOM 2533 C C . ARG B 1 124 ? -35.63400 30.32300 12.56800 1.000 36.16743 457 ARG D C 1
ATOM 2534 O O . ARG B 1 124 ? -36.13400 31.00900 11.67300 1.000 41.63007 457 ARG D O 1
ATOM 2542 N N . LYS B 1 125 ? -36.35400 29.60200 13.43400 1.000 46.59559 458 LYS D N 1
ATOM 2543 C CA . LYS B 1 125 ? -37.80900 29.54600 13.32000 1.000 42.81206 458 LYS D CA 1
ATOM 2544 C C . LYS B 1 125 ? -38.45200 30.90400 13.56600 1.000 41.46951 458 LYS D C 1
ATOM 2545 O O . LYS B 1 125 ? -39.48600 31.21300 12.96500 1.000 46.91867 458 LYS D O 1
ATOM 2551 N N . SER B 1 126 ? -37.86300 31.72400 14.43000 1.000 44.34614 459 SER D N 1
ATOM 2552 C CA . SER B 1 126 ? -38.38300 33.05300 14.70800 1.000 41.34588 459 SER D CA 1
ATOM 2553 C C . SER B 1 126 ? -37.22000 34.01500 14.89900 1.000 38.29732 459 SER D C 1
ATOM 2554 O O . SER B 1 126 ? -36.06600 33.61000 15.06700 1.000 35.30867 459 SER D O 1
ATOM 2557 N N . ASN B 1 127 ? -37.53400 35.30500 14.86800 1.000 37.41157 460 ASN D N 1
ATOM 2558 C CA . ASN B 1 127 ? -36.52300 36.32500 15.08100 1.000 33.60596 460 ASN D CA 1
ATOM 2559 C C . ASN B 1 127 ? -36.17300 36.42500 16.56200 1.000 34.53046 460 ASN D C 1
ATOM 2560 O O . ASN B 1 127 ? -36.92800 36.00100 17.44000 1.000 32.65859 460 ASN D O 1
ATOM 2565 N N . LEU B 1 128 ? -35.00300 36.99400 16.83000 1.000 49.89430 461 LEU D N 1
ATOM 2566 C CA . LEU B 1 128 ? -34.55200 37.18100 18.19900 1.000 40.53565 461 LEU D CA 1
ATOM 2567 C C . LEU B 1 128 ? -35.23800 38.38100 18.83600 1.000 43.87346 461 LEU D C 1
ATOM 2568 O O . LEU B 1 128 ? -35.42000 39.42400 18.20100 1.000 40.40385 461 LEU D O 1
ATOM 2573 N N . LYS B 1 129 ? -35.63000 38.22000 20.09700 1.000 40.28648 462 LYS D N 1
ATOM 2574 C CA . LYS B 1 129 ? -36.00800 39.35300 20.91700 1.000 36.61602 462 LYS D CA 1
ATOM 2575 C C . LYS B 1 129 ? -34.75700 40.16500 21.25400 1.000 35.78995 462 LYS D C 1
ATOM 2576 O O . LYS B 1 129 ? -33.63600 39.66400 21.13400 1.000 39.82333 462 LYS D O 1
ATOM 2582 N N . PRO B 1 130 ? -34.91700 41.42600 21.65300 1.000 38.88019 463 PRO D N 1
ATOM 2583 C CA . PRO B 1 130 ? -33.74500 42.24000 22.00500 1.000 46.91024 463 PRO D CA 1
ATOM 2584 C C . PRO B 1 130 ? -32.87200 41.58000 23.06600 1.000 42.78453 463 PRO D C 1
ATOM 2585 O O . PRO B 1 130 ? -33.35500 41.13400 24.11100 1.000 34.13388 463 PRO D O 1
ATOM 2589 N N . PHE B 1 131 ? -31.57200 41.50600 22.76900 1.000 29.83298 464 PHE D N 1
ATOM 2590 C CA . PHE B 1 131 ? -30.54500 40.93300 23.64100 1.000 32.29009 464 PHE D CA 1
ATOM 2591 C C . PHE B 1 131 ? -30.74400 39.43800 23.89000 1.000 29.50995 464 PHE D C 1
ATOM 2592 O O . PHE B 1 131 ? -30.14900 38.87400 24.81300 1.000 29.71071 464 PHE D O 1
ATOM 2600 N N . GLU B 1 132 ? -31.56300 38.77700 23.07800 1.000 38.30612 465 GLU D N 1
ATOM 2601 C CA . GLU B 1 132 ? -31.70300 37.33000 23.16100 1.000 41.61902 465 GLU D CA 1
ATOM 2602 C C . GLU B 1 132 ? -30.49400 36.66700 22.51500 1.000 39.36746 465 GLU D C 1
ATOM 2603 O O . GLU B 1 132 ? -29.97000 37.15000 21.50600 1.000 43.08517 465 GLU D O 1
ATOM 2609 N N . ARG B 1 133 ? -30.03900 35.56600 23.11000 1.000 33.07588 466 ARG D N 1
ATOM 2610 C CA . ARG B 1 133 ? -28.86600 34.84800 22.62500 1.000 32.43160 466 ARG D CA 1
ATOM 2611 C C . ARG B 1 133 ? -29.23900 33.39300 22.38600 1.000 31.35335 466 ARG D C 1
ATOM 2612 O O . ARG B 1 133 ? -29.74700 32.72300 23.29000 1.000 39.84119 466 ARG D O 1
ATOM 2620 N N . ASP B 1 134 ? -28.98400 32.90900 21.17300 1.000 26.61842 467 ASP D N 1
ATOM 2621 C CA . ASP B 1 134 ? -29.29100 31.54000 20.77500 1.000 27.54436 467 ASP D CA 1
ATOM 2622 C C . ASP B 1 134 ? -27.99300 30.86700 20.34300 1.000 31.91958 467 ASP D C 1
ATOM 2623 O O . ASP B 1 134 ? -27.42000 31.22000 19.30600 1.000 30.17682 467 ASP D O 1
ATOM 2628 N N . ILE B 1 135 ? -27.52900 29.90600 21.13600 1.000 31.13308 468 ILE D N 1
ATOM 2629 C CA . ILE B 1 135 ? -26.36200 29.11000 20.78700 1.000 30.81319 468 ILE D CA 1
ATOM 2630 C C . ILE B 1 135 ? -26.74600 27.65300 20.53800 1.000 29.11649 468 ILE D C 1
ATOM 2631 O O . ILE B 1 135 ? -25.89500 26.76900 20.58900 1.000 36.20518 468 ILE D O 1
ATOM 2636 N N . SER B 1 136 ? -28.02000 27.39000 20.26700 1.000 34.22077 469 SER D N 1
ATOM 2637 C CA . SER B 1 136 ? -28.44900 26.03500 19.97000 1.000 31.98133 469 SER D CA 1
ATOM 2638 C C . SER B 1 136 ? -27.94100 25.60800 18.59400 1.000 37.98836 469 SER D C 1
ATOM 2639 O O . SER B 1 136 ? -27.46700 26.41700 17.79100 1.000 29.95093 469 SER D O 1
ATOM 2642 N N . THR B 1 137 ? -28.03900 24.30900 18.32900 1.000 42.11145 470 THR D N 1
ATOM 2643 C CA . THR B 1 137 ? -27.64100 23.72600 17.05400 1.000 30.99958 470 THR D CA 1
ATOM 2644 C C . THR B 1 137 ? -28.69700 22.74500 16.56800 1.000 38.17627 470 THR D C 1
ATOM 2645 O O . THR B 1 137 ? -28.38500 21.69100 16.00400 1.000 28.85427 470 THR D O 1
ATOM 2649 N N . GLU B 1 138 ? -29.96800 23.07800 16.78800 1.000 44.66520 471 GLU D N 1
ATOM 2650 C CA . GLU B 1 138 ? -31.05500 22.25100 16.28500 1.000 43.00606 471 GLU D CA 1
ATOM 2651 C C . GLU B 1 138 ? -31.04500 22.24100 14.76300 1.000 41.81754 471 GLU D C 1
ATOM 2652 O O . GLU B 1 138 ? -30.86400 23.27900 14.12000 1.000 42.13343 471 GLU D O 1
ATOM 2658 N N . ILE B 1 139 ? -31.23600 21.05300 14.18700 1.000 26.65577 472 ILE D N 1
ATOM 2659 C CA . ILE B 1 139 ? -31.35300 20.93700 12.73900 1.000 26.51885 472 ILE D CA 1
ATOM 2660 C C . ILE B 1 139 ? -32.56500 21.73600 12.28300 1.000 27.22580 472 ILE D C 1
ATOM 2661 O O . ILE B 1 139 ? -33.69600 21.48100 12.71600 1.000 28.24651 472 ILE D O 1
ATOM 2666 N N . TYR B 1 140 ? -32.33200 22.71800 11.41700 1.000 30.76745 473 TYR D N 1
ATOM 2667 C CA . TYR B 1 140 ? -33.41000 23.57800 10.94800 1.000 40.55170 473 TYR D CA 1
ATOM 2668 C C . TYR B 1 140 ? -34.28000 22.83800 9.94200 1.000 45.59553 473 TYR D C 1
ATOM 2669 O O . TYR B 1 140 ? -33.77800 22.26100 8.97200 1.000 44.99956 473 TYR D O 1
ATOM 2678 N N . GLN B 1 141 ? -35.59100 22.85900 10.17300 1.000 36.45123 474 GLN D N 1
ATOM 2679 C CA . GLN B 1 141 ? -36.54600 22.18600 9.29700 1.000 38.34369 474 GLN D CA 1
ATOM 2680 C C . GLN B 1 141 ? -36.95300 23.16600 8.20500 1.000 37.85964 474 GLN D C 1
ATOM 2681 O O . GLN B 1 141 ? -37.83800 24.00300 8.40300 1.000 47.86304 474 GLN D O 1
ATOM 2687 N N . ALA B 1 142 ? -36.30100 23.07200 7.04500 1.000 37.83849 475 ALA D N 1
ATOM 2688 C CA . ALA B 1 142 ? -36.60800 23.99800 5.96300 1.000 35.30829 475 ALA D CA 1
ATOM 2689 C C . ALA B 1 142 ? -37.81300 23.54500 5.14800 1.000 41.27770 475 ALA D C 1
ATOM 2690 O O . ALA B 1 142 ? -38.52600 24.38300 4.58600 1.000 42.89397 475 ALA D O 1
ATOM 2692 N N . GLY B 1 143 ? -38.05500 22.24400 5.07200 1.000 53.47847 476 GLY D N 1
ATOM 2693 C CA . GLY B 1 143 ? -39.18100 21.68600 4.35200 1.000 46.29377 476 GLY D CA 1
ATOM 2694 C C . GLY B 1 143 ? -40.35900 21.40300 5.25800 1.000 48.77354 476 GLY D C 1
ATOM 2695 O O . GLY B 1 143 ? -40.58500 22.09100 6.26000 1.000 48.91810 476 GLY D O 1
ATOM 2696 N N . SER B 1 144 ? -41.12300 20.36800 4.90500 1.000 53.38849 477 SER D N 1
ATOM 2697 C CA . SER B 1 144 ? -42.30400 19.99100 5.66600 1.000 62.54961 477 SER D CA 1
ATOM 2698 C C . SER B 1 144 ? -42.15000 18.68600 6.43000 1.000 61.39056 477 SER D C 1
ATOM 2699 O O . SER B 1 144 ? -42.95300 18.42000 7.33100 1.000 63.08861 477 SER D O 1
ATOM 2702 N N . THR B 1 145 ? -41.16100 17.87700 6.09600 1.000 69.24072 478 THR D N 1
ATOM 2703 C CA . THR B 1 145 ? -40.90200 16.63700 6.81800 1.000 73.92741 478 THR D CA 1
ATOM 2704 C C . THR B 1 145 ? -39.99500 16.91400 8.01100 1.000 68.66738 478 THR D C 1
ATOM 2705 O O . THR B 1 145 ? -38.99700 17.63200 7.86500 1.000 64.68152 478 THR D O 1
ATOM 2709 N N . PRO B 1 146 ? -40.30600 16.38200 9.19500 1.000 53.74785 479 PRO D N 1
ATOM 2710 C CA . PRO B 1 146 ? -39.43700 16.60900 10.35500 1.000 59.84667 479 PRO D CA 1
ATOM 2711 C C . PRO B 1 146 ? -38.04500 16.03600 10.13400 1.000 49.37573 479 PRO D C 1
ATOM 2712 O O . PRO B 1 146 ? -37.84200 15.09200 9.37000 1.000 56.08774 479 PRO D O 1
ATOM 2716 N N . CYS B 1 147 ? -37.07600 16.62700 10.82600 1.000 49.74058 480 CYS D N 1
ATOM 2717 C CA . CYS B 1 147 ? -35.67900 16.22700 10.71300 1.000 47.65945 480 CYS D CA 1
ATOM 2718 C C . CYS B 1 147 ? -35.24400 15.22100 11.76700 1.000 52.85096 480 CYS D C 1
ATOM 2719 O O . CYS B 1 147 ? -34.41800 14.35500 11.46500 1.000 50.77633 480 CYS D O 1
ATOM 2722 N N . ASN B 1 148 ? -35.77000 15.32400 12.99000 1.000 56.85369 481 ASN D N 1
ATOM 2723 C CA . ASN B 1 148 ? -35.39600 14.44200 14.09900 1.000 47.64645 481 ASN D CA 1
ATOM 2724 C C . ASN B 1 148 ? -33.88700 14.46500 14.34800 1.000 38.78444 481 ASN D C 1
ATOM 2725 O O . ASN B 1 148 ? -33.27800 13.45000 14.69000 1.000 44.52878 481 ASN D O 1
ATOM 2730 N N . GLY B 1 149 ? -33.28100 15.63800 14.18100 1.000 31.94230 482 GLY D N 1
ATOM 2731 C CA . GLY B 1 149 ? -31.86500 15.79800 14.43900 1.000 32.24451 482 GLY D CA 1
ATOM 2732 C C . GLY B 1 149 ? -30.94400 15.23800 13.38200 1.000 34.38637 482 GLY D C 1
ATOM 2733 O O . GLY B 1 149 ? -29.75300 15.05600 13.64900 1.000 34.84738 482 GLY D O 1
ATOM 2734 N N . VAL B 1 150 ? -31.45100 14.96300 12.18400 1.000 41.96758 483 VAL D N 1
ATOM 2735 C CA . VAL B 1 150 ? -30.66700 14.36000 11.11200 1.000 42.55328 483 VAL D CA 1
ATOM 2736 C C . VAL B 1 150 ? -30.59200 15.35100 9.95900 1.000 45.72365 483 VAL D C 1
ATOM 2737 O O . VAL B 1 150 ? -31.62700 15.78900 9.44100 1.000 50.08649 483 VAL D O 1
ATOM 2741 N N . GLU B 1 151 ? -29.37100 15.70300 9.56100 1.000 30.92038 484 GLU D N 1
ATOM 2742 C CA . GLU B 1 151 ? -29.18400 16.59100 8.42400 1.000 30.25707 484 GLU D CA 1
ATOM 2743 C C . GLU B 1 151 ? -29.47700 15.84800 7.12800 1.000 31.18986 484 GLU D C 1
ATOM 2744 O O . GLU B 1 151 ? -29.15500 14.66700 6.98200 1.000 32.54285 484 GLU D O 1
ATOM 2750 N N . GLY B 1 152 ? -30.09900 16.54900 6.18600 1.000 41.55729 485 GLY D N 1
ATOM 2751 C CA . GLY B 1 152 ? -30.47400 15.96600 4.91400 1.000 36.87942 485 GLY D CA 1
ATOM 2752 C C . GLY B 1 152 ? -31.09600 17.01100 4.01500 1.000 44.83383 485 GLY D C 1
ATOM 2753 O O . GLY B 1 152 ? -30.81400 18.20300 4.16900 1.000 50.56504 485 GLY D O 1
ATOM 2754 N N . PHE B 1 153 ? -31.94500 16.59400 3.08000 1.000 54.43714 486 PHE D N 1
ATOM 2755 C CA . PHE B 1 153 ? -32.62100 17.56200 2.22800 1.000 63.77601 486 PHE D CA 1
ATOM 2756 C C . PHE B 1 153 ? -33.65000 18.33900 3.04100 1.000 60.39303 486 PHE D C 1
ATOM 2757 O O . PHE B 1 153 ? -34.50400 17.74800 3.70900 1.000 62.52576 486 PHE D O 1
ATOM 2765 N N . ASN B 1 154 ? -33.55600 19.67000 2.98800 1.000 54.71972 487 ASN D N 1
ATOM 2766 C CA . ASN B 1 154 ? -34.41400 20.56800 3.76500 1.000 57.17891 487 ASN D CA 1
ATOM 2767 C C . ASN B 1 154 ? -34.27700 20.32400 5.26600 1.000 59.17021 487 ASN D C 1
ATOM 2768 O O . ASN B 1 154 ? -35.23400 20.49400 6.02400 1.000 66.10989 487 ASN D O 1
ATOM 2773 N N . CYS B 1 155 ? -33.07800 19.92500 5.69900 1.000 43.40102 488 CYS D N 1
ATOM 2774 C CA . CYS B 1 155 ? -32.76700 19.71400 7.11600 1.000 40.47957 488 CYS D CA 1
ATOM 2775 C C . CYS B 1 155 ? -31.30600 20.12500 7.31000 1.000 46.10812 488 CYS D C 1
ATOM 2776 O O . CYS B 1 155 ? -30.39000 19.32100 7.12300 1.000 42.79760 488 CYS D O 1
ATOM 2779 N N . TYR B 1 156 ? -31.10500 21.38300 7.69300 1.000 30.44510 489 TYR D N 1
ATOM 2780 C CA . TYR B 1 156 ? -29.80600 22.02900 7.60200 1.000 28.21230 489 TYR D CA 1
ATOM 2781 C C . TYR B 1 156 ? -29.26500 22.38300 8.98000 1.000 30.46181 489 TYR D C 1
ATOM 2782 O O . TYR B 1 156 ? -30.02100 22.76800 9.87900 1.000 27.19306 489 TYR D O 1
ATOM 2791 N N . PHE B 1 157 ? -27.95200 22.24000 9.13400 1.000 29.87240 490 PHE D N 1
ATOM 2792 C CA . PHE B 1 157 ? -27.27000 22.77100 10.30200 1.000 26.15090 490 PHE D CA 1
ATOM 2793 C C . PHE B 1 157 ? -27.47000 24.28300 10.33600 1.000 25.86470 490 PHE D C 1
ATOM 2794 O O . PHE B 1 157 ? -27.27600 24.95000 9.31100 1.000 30.38731 490 PHE D O 1
ATOM 2802 N N . PRO B 1 158 ? -27.87000 24.85900 11.47200 1.000 25.48269 491 PRO D N 1
ATOM 2803 C CA . PRO B 1 158 ? -28.24900 26.28100 11.47300 1.000 30.08485 491 PRO D CA 1
ATOM 2804 C C . PRO B 1 158 ? -27.07200 27.23700 11.37800 1.000 27.70395 491 PRO D C 1
ATOM 2805 O O . PRO B 1 158 ? -27.27000 28.38800 10.97100 1.000 24.84831 491 PRO D O 1
ATOM 2809 N N . LEU B 1 159 ? -25.86600 26.81200 11.73500 1.000 25.95567 492 LEU D N 1
ATOM 2810 C CA . LEU B 1 159 ? -24.72900 27.71900 11.75400 1.000 29.47937 492 LEU D CA 1
ATOM 2811 C C . LEU B 1 159 ? -23.96600 27.66700 10.43500 1.000 29.75233 492 LEU D C 1
ATOM 2812 O O . LEU B 1 159 ? -24.05400 26.70600 9.66900 1.000 30.35906 492 LEU D O 1
ATOM 2817 N N . GLN B 1 160 ? -23.20100 28.72700 10.18600 1.000 38.36972 493 GLN D N 1
ATOM 2818 C CA . GLN B 1 160 ? -22.46300 28.89200 8.94500 1.000 31.33841 493 GLN D CA 1
ATOM 2819 C C . GLN B 1 160 ? -21.19300 29.67800 9.24700 1.000 37.26662 493 GLN D C 1
ATOM 2820 O O . GLN B 1 160 ? -21.17900 30.54300 10.12800 1.000 31.47195 493 GLN D O 1
ATOM 2826 N N . SER B 1 161 ? -20.12200 29.36000 8.52500 1.000 27.34702 494 SER D N 1
ATOM 2827 C CA . SER B 1 161 ? -18.85700 30.06300 8.69000 1.000 28.21367 494 SER D CA 1
ATOM 2828 C C . SER B 1 161 ? -18.79600 31.28400 7.77900 1.000 30.17652 494 SER D C 1
ATOM 2829 O O . SER B 1 161 ? -19.37700 31.30400 6.69000 1.000 29.71299 494 SER D O 1
ATOM 2832 N N . TYR B 1 162 ? -18.07900 32.30900 8.23700 1.000 31.12054 495 TYR D N 1
ATOM 2833 C CA . TYR B 1 162 ? -17.93000 33.52300 7.44600 1.000 33.79613 495 TYR D CA 1
ATOM 2834 C C . TYR B 1 162 ? -16.96100 33.31200 6.29000 1.000 42.85256 495 TYR D C 1
ATOM 2835 O O . TYR B 1 162 ? -17.38500 33.14600 5.14200 1.000 60.27858 495 TYR D O 1
ATOM 2844 N N . GLY B 1 163 ? -15.66500 33.31600 6.57600 1.000 27.32201 496 GLY D N 1
ATOM 2845 C CA . GLY B 1 163 ? -14.67100 33.19600 5.52500 1.000 33.80219 496 GLY D CA 1
ATOM 2846 C C . GLY B 1 163 ? -13.92800 34.49200 5.27600 1.000 32.04060 496 GLY D C 1
ATOM 2847 O O . GLY B 1 163 ? -14.16500 35.17400 4.27500 1.000 34.43984 496 GLY D O 1
ATOM 2848 N N . PHE B 1 164 ? -13.01600 34.83700 6.18100 1.000 31.33099 497 PHE D N 1
ATOM 2849 C CA . PHE B 1 164 ? -12.31500 36.11500 6.14900 1.000 41.40939 497 PHE D CA 1
ATOM 2850 C C . PHE B 1 164 ? -10.93100 35.92700 5.53600 1.000 36.36454 497 PHE D C 1
ATOM 2851 O O . PHE B 1 164 ? -10.04000 35.34100 6.15800 1.000 36.30286 497 PHE D O 1
ATOM 2859 N N . GLN B 1 165 ? -10.75400 36.42700 4.31700 1.000 47.57725 498 GLN D N 1
ATOM 2860 C CA . GLN B 1 165 ? -9.45800 36.46800 3.66500 1.000 54.45255 498 GLN D CA 1
ATOM 2861 C C . GLN B 1 165 ? -8.99800 37.91200 3.51600 1.000 52.23188 498 GLN D C 1
ATOM 2862 O O . GLN B 1 165 ? -9.81600 38.79400 3.23300 1.000 52.30819 498 GLN D O 1
ATOM 2868 N N . PRO B 1 166 ? -7.70500 38.18900 3.69800 1.000 62.96545 499 PRO D N 1
ATOM 2869 C CA . PRO B 1 166 ? -7.24700 39.58800 3.68100 1.000 63.20653 499 PRO D CA 1
ATOM 2870 C C . PRO B 1 166 ? -7.43700 40.28100 2.34400 1.000 66.97406 499 PRO D C 1
ATOM 2871 O O . PRO B 1 166 ? -7.39300 41.51700 2.29400 1.000 70.30071 499 PRO D O 1
ATOM 2875 N N . THR B 1 167 ? -7.65000 39.53600 1.26100 1.000 57.84820 500 THR D N 1
ATOM 2876 C CA . THR B 1 167 ? -7.85700 40.12000 -0.05500 1.000 62.46807 500 THR D CA 1
ATOM 2877 C C . THR B 1 167 ? -9.33200 40.28200 -0.40700 1.000 60.47642 500 THR D C 1
ATOM 2878 O O . THR B 1 167 ? -9.65400 40.54800 -1.56900 1.000 64.43311 500 THR D O 1
ATOM 2882 N N . ASN B 1 168 ? -10.23200 40.13100 0.56300 1.000 64.25458 501 ASN D N 1
ATOM 2883 C CA . ASN B 1 168 ? -11.64500 40.35700 0.30600 1.000 62.90066 501 ASN D CA 1
ATOM 2884 C C . ASN B 1 168 ? -11.93000 41.84600 0.15000 1.000 63.14642 501 ASN D C 1
ATOM 2885 O O . ASN B 1 168 ? -11.12400 42.70500 0.51800 1.000 70.51239 501 ASN D O 1
ATOM 2890 N N . GLY B 1 169 ? -13.10400 42.14700 -0.40000 1.000 56.45631 502 GLY D N 1
ATOM 2891 C CA . GLY B 1 169 ? -13.60600 43.50300 -0.34500 1.000 57.96331 502 GLY D CA 1
ATOM 2892 C C . GLY B 1 169 ? -13.87100 43.93900 1.08200 1.000 54.04276 502 GLY D C 1
ATOM 2893 O O . GLY B 1 169 ? -14.07800 43.12400 1.98400 1.000 49.76803 502 GLY D O 1
ATOM 2894 N N . VAL B 1 170 ? -13.86400 45.25800 1.28700 1.000 58.47739 503 VAL D N 1
ATOM 2895 C CA . VAL B 1 170 ? -13.99600 45.80600 2.63300 1.000 55.93921 503 VAL D CA 1
ATOM 2896 C C . VAL B 1 170 ? -15.32200 45.42100 3.27800 1.000 52.81477 503 VAL D C 1
ATOM 2897 O O . VAL B 1 170 ? -15.43100 45.41400 4.50900 1.000 52.86790 503 VAL D O 1
ATOM 2901 N N . GLY B 1 171 ? -16.33500 45.08900 2.47700 1.000 51.36980 504 GLY D N 1
ATOM 2902 C CA . GLY B 1 171 ? -17.60700 44.64100 3.01000 1.000 49.03843 504 GLY D CA 1
ATOM 2903 C C . GLY B 1 171 ? -17.65300 43.18500 3.41300 1.000 49.06914 504 GLY D C 1
ATOM 2904 O O . GLY B 1 171 ? -18.61000 42.76500 4.07200 1.000 42.89198 504 GLY D O 1
ATOM 2905 N N . TYR B 1 172 ? -16.64600 42.40400 3.02700 1.000 52.40125 505 TYR D N 1
ATOM 2906 C CA . TYR B 1 172 ? -16.53000 41.01000 3.43200 1.000 51.78474 505 TYR D CA 1
ATOM 2907 C C . TYR B 1 172 ? -15.37500 40.78600 4.39700 1.000 49.36079 505 TYR D C 1
ATOM 2908 O O . TYR B 1 172 ? -15.04900 39.63500 4.70600 1.000 58.80175 505 TYR D O 1
ATOM 2917 N N . GLN B 1 173 ? -14.75500 41.85400 4.87800 1.000 42.29935 506 GLN D N 1
ATOM 2918 C CA . GLN B 1 173 ? -13.66000 41.81700 5.83100 1.000 47.01231 506 GLN D CA 1
ATOM 2919 C C . GLN B 1 173 ? -14.19700 41.80400 7.25900 1.000 40.16910 506 GLN D C 1
ATOM 2920 O O . GLN B 1 173 ? -15.29400 42.30800 7.52400 1.000 36.41635 506 GLN D O 1
ATOM 2926 N N . PRO B 1 174 ? -13.45100 41.22400 8.19700 1.000 45.44919 507 PRO D N 1
ATOM 2927 C CA . PRO B 1 174 ? -13.95500 41.12100 9.56900 1.000 40.85411 507 PRO D CA 1
ATOM 2928 C C . PRO B 1 174 ? -13.95000 42.46900 10.27000 1.000 42.33652 507 PRO D C 1
ATOM 2929 O O . PRO B 1 174 ? -12.99900 43.24700 10.16200 1.000 47.16563 507 PRO D O 1
ATOM 2933 N N . TYR B 1 175 ? -15.03500 42.74000 10.98700 1.000 35.11639 508 TYR D N 1
ATOM 2934 C CA . TYR B 1 175 ? -15.15900 43.91200 11.83900 1.000 33.40359 508 TYR D CA 1
ATOM 2935 C C . TYR B 1 175 ? -15.47900 43.46200 13.25600 1.000 31.30832 508 TYR D C 1
ATOM 2936 O O . TYR B 1 175 ? -16.26200 42.52900 13.45700 1.000 29.48378 508 TYR D O 1
ATOM 2945 N N . ARG B 1 176 ? -14.86500 44.12000 14.23300 1.000 40.85272 509 ARG D N 1
ATOM 2946 C CA . ARG B 1 176 ? -15.13700 43.86200 15.64000 1.000 48.26367 509 ARG D CA 1
ATOM 2947 C C . ARG B 1 176 ? -16.07800 44.93700 16.16700 1.000 49.19060 509 ARG D C 1
ATOM 2948 O O . ARG B 1 176 ? -15.87000 46.12700 15.91200 1.000 47.12003 509 ARG D O 1
ATOM 2956 N N . VAL B 1 177 ? -17.11800 44.50900 16.88800 1.000 34.41319 510 VAL D N 1
ATOM 2957 C CA . VAL B 1 177 ? -18.16400 45.48500 17.30700 1.000 33.41884 510 VAL D CA 1
ATOM 2958 C C . VAL B 1 177 ? -18.35400 45.47100 18.82500 1.000 29.17845 510 VAL D C 1
ATOM 2959 O O . VAL B 1 177 ? -18.46400 44.36700 19.38400 1.000 28.46298 510 VAL D O 1
ATOM 2963 N N . VAL B 1 178 ? -18.38900 46.64100 19.45900 1.000 30.05086 511 VAL D N 1
ATOM 2964 C CA . VAL B 1 178 ? -18.72600 46.67300 20.88800 1.000 31.53632 511 VAL D CA 1
ATOM 2965 C C . VAL B 1 178 ? -19.99000 47.50000 21.03600 1.000 31.89389 511 VAL D C 1
ATOM 2966 O O . VAL B 1 178 ? -20.06000 48.56700 20.44100 1.000 36.58213 511 VAL D O 1
ATOM 2970 N N . VAL B 1 179 ? -20.96700 46.97400 21.76900 1.000 33.51639 512 VAL D N 1
ATOM 2971 C CA . VAL B 1 179 ? -22.22400 47.72600 22.06000 1.000 41.24682 512 VAL D CA 1
ATOM 2972 C C . VAL B 1 179 ? -22.25500 48.02400 23.57000 1.000 43.42657 512 VAL D C 1
ATOM 2973 O O . VAL B 1 179 ? -22.12900 47.06500 24.34900 1.000 36.93043 512 VAL D O 1
ATOM 2977 N N . LEU B 1 180 ? -22.41300 49.29600 23.96400 1.000 53.92508 513 LEU D N 1
ATOM 2978 C CA . LEU B 1 180 ? -22.46000 49.69800 25.40100 1.000 55.97794 513 LEU D CA 1
ATOM 2979 C C . LEU B 1 180 ? -23.89900 50.05200 25.77100 1.000 59.14290 513 LEU D C 1
ATOM 2980 O O . LEU B 1 180 ? -24.22700 51.24400 25.67800 1.000 80.79081 513 LEU D O 1
ATOM 2985 N N . SER B 1 181 ? -24.71200 49.07900 26.19700 1.000 39.51462 514 SER D N 1
ATOM 2986 C CA . SER B 1 181 ? -26.12000 49.29900 26.49200 1.000 39.80310 514 SER D CA 1
ATOM 2987 C C . SER B 1 181 ? -26.24600 49.92000 27.87500 1.000 39.13639 514 SER D C 1
ATOM 2988 O O . SER B 1 181 ? -25.65300 49.42200 28.83800 1.000 41.38084 514 SER D O 1
ATOM 2991 N N . PHE B 1 182 ? -27.01100 51.00400 27.97000 1.000 41.09329 515 PHE D N 1
ATOM 2992 C CA . PHE B 1 182 ? -27.17900 51.74800 29.21200 1.000 43.88925 515 PHE D CA 1
ATOM 2993 C C . PHE B 1 182 ? -28.55300 51.44500 29.79500 1.000 48.39261 515 PHE D C 1
ATOM 2994 O O . PHE B 1 182 ? -29.57600 51.66300 29.13600 1.000 59.25040 515 PHE D O 1
ATOM 3002 N N . GLU B 1 183 ? -28.57500 50.95300 31.03100 1.000 58.20259 516 GLU D N 1
ATOM 3003 C CA . GLU B 1 183 ? -29.78000 50.42100 31.65100 1.000 55.41781 516 GLU D CA 1
ATOM 3004 C C . GLU B 1 183 ? -30.16000 51.27100 32.85500 1.000 54.94155 516 GLU D C 1
ATOM 3005 O O . GLU B 1 183 ? -29.32200 51.53500 33.72400 1.000 58.12359 516 GLU D O 1
ATOM 3011 N N . LEU B 1 184 ? -31.42300 51.69200 32.90300 1.000 39.74540 517 LEU D N 1
ATOM 3012 C CA . LEU B 1 184 ? -31.96600 52.47800 34.00800 1.000 39.26902 517 LEU D CA 1
ATOM 3013 C C . LEU B 1 184 ? -33.07100 51.67100 34.67600 1.000 44.77175 517 LEU D C 1
ATOM 3014 O O . LEU B 1 184 ? -34.11500 51.41300 34.06600 1.000 47.94357 517 LEU D O 1
ATOM 3019 N N . LEU B 1 185 ? -32.84200 51.27100 35.92300 1.000 52.00186 518 LEU D N 1
ATOM 3020 C CA . LEU B 1 185 ? -33.82600 50.55600 36.72200 1.000 45.46208 518 LEU D CA 1
ATOM 3021 C C . LEU B 1 185 ? -34.03300 51.30400 38.03200 1.000 46.16178 518 LEU D C 1
ATOM 3022 O O . LEU B 1 185 ? -33.40800 52.33800 38.28900 1.000 48.09308 518 LEU D O 1
ATOM 3027 N N . HIS B 1 186 ? -34.92100 50.77400 38.87000 1.000 49.70333 519 HIS D N 1
ATOM 3028 C CA . HIS B 1 186 ? -35.13800 51.32100 40.20900 1.000 47.40816 519 HIS D CA 1
ATOM 3029 C C . HIS B 1 186 ? -34.16400 50.67800 41.19800 1.000 43.59121 519 HIS D C 1
ATOM 3030 O O . HIS B 1 186 ? -34.53600 49.98600 42.14400 1.000 42.72481 519 HIS D O 1
ATOM 3037 N N . ALA B 1 187 ? -32.88500 50.92900 40.93900 1.000 42.68257 520 ALA D N 1
ATOM 3038 C CA . ALA B 1 187 ? -31.77400 50.40100 41.71400 1.000 41.74969 520 ALA D CA 1
ATOM 3039 C C . ALA B 1 187 ? -30.67400 51.44900 41.71700 1.000 39.01923 520 ALA D C 1
ATOM 3040 O O . ALA B 1 187 ? -30.65400 52.32900 40.84700 1.000 42.00922 520 ALA D O 1
ATOM 3042 N N . PRO B 1 188 ? -29.75400 51.39900 42.68300 1.000 40.48501 521 PRO D N 1
ATOM 3043 C CA . PRO B 1 188 ? -28.70900 52.42800 42.74100 1.000 36.53002 521 PRO D CA 1
ATOM 3044 C C . PRO B 1 188 ? -27.79700 52.35800 41.52700 1.000 39.76425 521 PRO D C 1
ATOM 3045 O O . PRO B 1 188 ? -27.47500 51.27700 41.02800 1.000 46.12467 521 PRO D O 1
ATOM 3049 N N . ALA B 1 189 ? -27.39200 53.53100 41.04600 1.000 39.95167 522 ALA D N 1
ATOM 3050 C CA . ALA B 1 189 ? -26.51800 53.60300 39.88500 1.000 35.67375 522 ALA D CA 1
ATOM 3051 C C . ALA B 1 189 ? -25.11400 53.12400 40.23700 1.000 35.70175 522 ALA D C 1
ATOM 3052 O O . ALA B 1 189 ? -24.61800 53.33500 41.34700 1.000 40.11042 522 ALA D O 1
ATOM 3054 N N . THR B 1 190 ? -24.47200 52.46700 39.27100 1.000 53.17940 523 THR D N 1
ATOM 3055 C CA . THR B 1 190 ? -23.12700 51.94400 39.45000 1.000 59.19892 523 THR D CA 1
ATOM 3056 C C . THR B 1 190 ? -22.12100 52.47300 38.43600 1.000 62.44738 523 THR D C 1
ATOM 3057 O O . THR B 1 190 ? -20.92200 52.21900 38.59500 1.000 66.55687 523 THR D O 1
ATOM 3061 N N . VAL B 1 191 ? -22.56500 53.18500 37.40300 1.000 42.46899 524 VAL D N 1
ATOM 3062 C CA . VAL B 1 191 ? -21.68100 53.78100 36.40900 1.000 40.83779 524 VAL D CA 1
ATOM 3063 C C . VAL B 1 191 ? -22.10100 55.22900 36.21500 1.000 45.85717 524 VAL D C 1
ATOM 3064 O O . VAL B 1 191 ? -23.29100 55.51200 36.03900 1.000 52.96715 524 VAL D O 1
ATOM 3068 N N . CYS B 1 192 ? -21.13200 56.14200 36.24600 1.000 56.21070 525 CYS D N 1
ATOM 3069 C CA . CYS B 1 192 ? -21.40700 57.56100 36.06900 1.000 51.99840 525 CYS D CA 1
ATOM 3070 C C . CYS B 1 192 ? -20.31800 58.19600 35.21800 1.000 54.48912 525 CYS D C 1
ATOM 3071 O O . CYS B 1 192 ? -19.21400 57.66300 35.08200 1.000 50.99179 525 CYS D O 1
ATOM 3074 N N . GLY B 1 193 ? -20.64700 59.35300 34.64800 1.000 52.93084 526 GLY D N 1
ATOM 3075 C CA . GLY B 1 193 ? -19.68300 60.16000 33.94100 1.000 44.51192 526 GLY D CA 1
ATOM 3076 C C . GLY B 1 193 ? -18.94000 61.07600 34.89200 1.000 46.93030 526 GLY D C 1
ATOM 3077 O O . GLY B 1 193 ? -19.43000 61.40800 35.97500 1.000 51.23116 526 GLY D O 1
ATOM 3078 N N . PRO B 1 194 ? -17.73000 61.50500 34.50300 1.000 46.86389 527 PRO D N 1
ATOM 3079 C CA . PRO B 1 194 ? -16.86000 62.32500 35.35600 1.000 46.87480 527 PRO D CA 1
ATOM 3080 C C . PRO B 1 194 ? -17.45900 63.68900 35.68300 1.000 48.81155 527 PRO D C 1
ATOM 3081 O O . PRO B 1 194 ? -18.17600 63.81900 36.67500 1.000 48.49089 527 PRO D O 1
ATOM 3085 N N . GLY C 2 1 ? -6.39700 25.96800 15.77600 1.000 97.58298 1 GLY A N 1
ATOM 3086 C CA . GLY C 2 1 ? -6.77800 25.65000 14.41200 1.000 90.72067 1 GLY A CA 1
ATOM 3087 C C . GLY C 2 1 ? -7.29200 26.84400 13.63100 1.000 90.21263 1 GLY A C 1
ATOM 3088 O O . GLY C 2 1 ? -8.50200 27.00800 13.47000 1.000 83.68817 1 GLY A O 1
ATOM 3089 N N . PRO C 2 2 ? -6.37400 27.69000 13.14800 1.000 77.75508 2 PRO A N 1
ATOM 3090 C CA . PRO C 2 2 ? -6.79200 28.85100 12.35000 1.000 75.11773 2 PRO A CA 1
ATOM 3091 C C . PRO C 2 2 ? -7.14000 28.46700 10.92100 1.000 69.63505 2 PRO A C 1
ATOM 3092 O O . PRO C 2 2 ? -8.02200 29.07000 10.30200 1.000 73.45079 2 PRO A O 1
ATOM 3096 N N . GLN C 2 3 ? -6.44800 27.46200 10.39400 1.000 65.67923 3 GLN A N 1
ATOM 3097 C CA . GLN C 2 3 ? -6.65200 26.96400 9.04300 1.000 66.31500 3 GLN A CA 1
ATOM 3098 C C . GLN C 2 3 ? -7.60000 25.76900 9.06600 1.000 63.96668 3 GLN A C 1
ATOM 3099 O O . GLN C 2 3 ? -7.64600 25.00700 10.03600 1.000 60.57092 3 GLN A O 1
ATOM 3105 N N . VAL C 2 4 ? -8.37500 25.62100 7.99000 1.000 39.70440 4 VAL A N 1
ATOM 3106 C CA . VAL C 2 4 ? -9.24500 24.45900 7.84700 1.000 34.77598 4 VAL A CA 1
ATOM 3107 C C . VAL C 2 4 ? -8.40000 23.22500 7.56500 1.000 41.59496 4 VAL A C 1
ATOM 3108 O O . VAL C 2 4 ? -7.50900 23.24300 6.70500 1.000 43.82294 4 VAL A O 1
ATOM 3112 N N . GLN C 2 5 ? -8.67300 22.14300 8.29400 1.000 45.93502 5 GLN A N 1
ATOM 3113 C CA . GLN C 2 5 ? -7.94400 20.89300 8.13900 1.000 42.22765 5 GLN A CA 1
ATOM 3114 C C . GLN C 2 5 ? -8.91200 19.72300 8.21800 1.000 41.83294 5 GLN A C 1
ATOM 3115 O O . GLN C 2 5 ? -9.86700 19.74800 9.00000 1.000 34.66678 5 GLN A O 1
ATOM 3121 N N . LEU C 2 6 ? -8.65600 18.70000 7.40700 1.000 36.27576 6 LEU A N 1
ATOM 3122 C CA . LEU C 2 6 ? -9.47000 17.49400 7.36700 1.000 33.69018 6 LEU A CA 1
ATOM 3123 C C . LEU C 2 6 ? -8.63700 16.30100 7.81200 1.000 38.29925 6 LEU A C 1
ATOM 3124 O O . LEU C 2 6 ? -7.44400 16.21700 7.50800 1.000 37.21664 6 LEU A O 1
ATOM 3129 N N . VAL C 2 7 ? -9.27300 15.38300 8.53800 1.000 36.41531 7 VAL A N 1
ATOM 3130 C CA . VAL C 2 7 ? -8.64300 14.15600 9.01200 1.000 32.00427 7 VAL A CA 1
ATOM 3131 C C . VAL C 2 7 ? -9.60800 13.00500 8.76300 1.000 34.40149 7 VAL A C 1
ATOM 3132 O O . VAL C 2 7 ? -10.76900 13.06600 9.18300 1.000 38.53483 7 VAL A O 1
ATOM 3136 N N . GLU C 2 8 ? -9.13300 11.96200 8.08400 1.000 34.39508 8 GLU A N 1
ATOM 3137 C CA . GLU C 2 8 ? -9.93500 10.78200 7.79400 1.000 29.48634 8 GLU A CA 1
ATOM 3138 C C . GLU C 2 8 ? -9.66200 9.67000 8.80400 1.000 31.22070 8 GLU A C 1
ATOM 3139 O O . GLU C 2 8 ? -8.60500 9.61400 9.43800 1.000 34.61605 8 GLU A O 1
ATOM 3145 N N . SER C 2 9 ? -10.63800 8.77400 8.93900 1.000 32.44078 9 SER A N 1
ATOM 3146 C CA . SER C 2 9 ? -10.54100 7.64800 9.85800 1.000 29.91227 9 SER A CA 1
ATOM 3147 C C . SER C 2 9 ? -11.38800 6.50200 9.32700 1.000 28.75718 9 SER A C 1
ATOM 3148 O O . SER C 2 9 ? -12.16000 6.65900 8.37900 1.000 30.31416 9 SER A O 1
ATOM 3151 N N . GLY C 2 10 ? -11.23600 5.34000 9.95800 1.000 30.41913 10 GLY A N 1
ATOM 3152 C CA . GLY C 2 10 ? -12.04100 4.17800 9.64900 1.000 29.29056 10 GLY A CA 1
ATOM 3153 C C . GLY C 2 10 ? -11.39100 3.16800 8.73000 1.000 34.18452 10 GLY A C 1
ATOM 3154 O O . GLY C 2 10 ? -11.92800 2.06400 8.57800 1.000 30.61820 10 GLY A O 1
ATOM 3155 N N . GLY C 2 11 ? -10.26100 3.51000 8.11100 1.000 41.66659 11 GLY A N 1
ATOM 3156 C CA . GLY C 2 11 ? -9.60400 2.57200 7.22100 1.000 40.91793 11 GLY A CA 1
ATOM 3157 C C . GLY C 2 11 ? -9.16400 1.31600 7.94700 1.000 43.89418 11 GLY A C 1
ATOM 3158 O O . GLY C 2 11 ? -8.77500 1.34800 9.11700 1.000 50.29420 11 GLY A O 1
ATOM 3159 N N . ASN C 2 12 ? -9.22700 0.19500 7.23400 1.000 31.51277 12 ASN A N 1
ATOM 3160 C CA . ASN C 2 12 ? -8.97700 -1.11000 7.82900 1.000 27.86084 12 ASN A CA 1
ATOM 3161 C C . ASN C 2 12 ? -8.80900 -2.12500 6.70800 1.000 27.78950 12 ASN A C 1
ATOM 3162 O O . ASN C 2 12 ? -9.15900 -1.86500 5.55500 1.000 30.59809 12 ASN A O 1
ATOM 3167 N N . LEU C 2 13 ? -8.25000 -3.27800 7.06000 1.000 31.29440 13 LEU A N 1
ATOM 3168 C CA . LEU C 2 13 ? -8.20800 -4.42800 6.16600 1.000 28.42028 13 LEU A CA 1
ATOM 3169 C C . LEU C 2 13 ? -9.48000 -5.24200 6.37100 1.000 28.51256 13 LEU A C 1
ATOM 3170 O O . LEU C 2 13 ? -9.74300 -5.71500 7.48100 1.000 29.09763 13 LEU A O 1
ATOM 3175 N N . VAL C 2 14 ? -10.26800 -5.40200 5.30700 1.000 30.52813 14 VAL A N 1
ATOM 3176 C CA . VAL C 2 14 ? -11.57000 -6.04900 5.38800 1.000 32.70723 14 VAL A CA 1
ATOM 3177 C C . VAL C 2 14 ? -11.66400 -7.13000 4.31700 1.000 30.48585 14 VAL A C 1
ATOM 3178 O O . VAL C 2 14 ? -10.82700 -7.22900 3.42000 1.000 32.79480 14 VAL A O 1
ATOM 3182 N N . GLN C 2 15 ? -12.70900 -7.94300 4.42700 1.000 41.13247 15 GLN A N 1
ATOM 3183 C CA . GLN C 2 15 ? -12.97800 -9.04900 3.52400 1.000 37.77376 15 GLN A CA 1
ATOM 3184 C C . GLN C 2 15 ? -14.00400 -8.65300 2.47400 1.000 40.18200 15 GLN A C 1
ATOM 3185 O O . GLN C 2 15 ? -14.78700 -7.71900 2.67300 1.000 43.45260 15 GLN A O 1
ATOM 3191 N N . PRO C 2 16 ? -14.01600 -9.33500 1.32800 1.000 39.24167 16 PRO A N 1
ATOM 3192 C CA . PRO C 2 16 ? -15.06200 -9.07700 0.33100 1.000 36.58137 16 PRO A CA 1
ATOM 3193 C C . PRO C 2 16 ? -16.44900 -9.28300 0.92200 1.000 34.40984 16 PRO A C 1
ATOM 3194 O O . PRO C 2 16 ? -16.70300 -10.24900 1.64400 1.000 34.38541 16 PRO A O 1
ATOM 3198 N N . GLY C 2 17 ? -17.35100 -8.35300 0.60900 1.000 44.63068 17 GLY A N 1
ATOM 3199 C CA . GLY C 2 17 ? -18.67800 -8.34600 1.18000 1.000 43.52906 17 GLY A CA 1
ATOM 3200 C C . GLY C 2 17 ? -18.80400 -7.57900 2.47800 1.000 48.55320 17 GLY A C 1
ATOM 3201 O O . GLY C 2 17 ? -19.93200 -7.31700 2.91600 1.000 46.75870 17 GLY A O 1
ATOM 3202 N N . GLY C 2 18 ? -17.69000 -7.21100 3.10300 1.000 43.69562 18 GLY A N 1
ATOM 3203 C CA . GLY C 2 18 ? -17.72100 -6.46000 4.33900 1.000 41.49865 18 GLY A CA 1
ATOM 3204 C C . GLY C 2 18 ? -18.16300 -5.02200 4.12800 1.000 47.16915 18 GLY A C 1
ATOM 3205 O O . GLY C 2 18 ? -18.49600 -4.58200 3.02700 1.000 47.93675 18 GLY A O 1
ATOM 3206 N N . SER C 2 19 ? -18.15700 -4.27100 5.22700 1.000 47.51319 19 SER A N 1
ATOM 3207 C CA . SER C 2 19 ? -18.61200 -2.89100 5.21200 1.000 45.96318 19 SER A CA 1
ATOM 3208 C C . SER C 2 19 ? -17.73500 -2.04200 6.12100 1.000 46.02490 19 SER A C 1
ATOM 3209 O O . SER C 2 19 ? -17.25900 -2.50000 7.16300 1.000 43.49452 19 SER A O 1
ATOM 3212 N N . LEU C 2 20 ? -17.52900 -0.79200 5.71000 1.000 44.67982 20 LEU A N 1
ATOM 3213 C CA . LEU C 2 20 ? -16.77300 0.17800 6.48500 1.000 42.49062 20 LEU A CA 1
ATOM 3214 C C . LEU C 2 20 ? -17.50900 1.50800 6.48600 1.000 40.65553 20 LEU A C 1
ATOM 3215 O O . LEU C 2 20 ? -18.25700 1.82200 5.55700 1.000 42.96318 20 LEU A O 1
ATOM 3220 N N . ARG C 2 21 ? -17.29100 2.28500 7.54300 1.000 38.80521 21 ARG A N 1
ATOM 3221 C CA . ARG C 2 21 ? -17.72000 3.67600 7.59900 1.000 33.52269 21 ARG A CA 1
ATOM 3222 C C . ARG C 2 21 ? -16.48800 4.54000 7.81000 1.000 32.37191 21 ARG A C 1
ATOM 3223 O O . ARG C 2 21 ? -15.76400 4.36500 8.79600 1.000 35.69927 21 ARG A O 1
ATOM 3231 N N . LEU C 2 22 ? -16.24800 5.45800 6.88500 1.000 28.70936 22 LEU A N 1
ATOM 3232 C CA . LEU C 2 22 ? -15.13300 6.38400 6.98200 1.000 27.81239 22 LEU A CA 1
ATOM 3233 C C . LEU C 2 22 ? -15.63600 7.72900 7.48200 1.000 27.85255 22 LEU A C 1
ATOM 3234 O O . LEU C 2 22 ? -16.74000 8.15900 7.13700 1.000 27.73500 22 LEU A O 1
ATOM 3239 N N . SER C 2 23 ? -14.82600 8.38200 8.30500 1.000 31.99456 23 SER A N 1
ATOM 3240 C CA . SER C 2 23 ? -15.15800 9.68200 8.85900 1.000 30.35081 23 SER A CA 1
ATOM 3241 C C . SER C 2 23 ? -14.25500 10.74300 8.25100 1.000 34.30757 23 SER A C 1
ATOM 3242 O O . SER C 2 23 ? -13.11400 10.46900 7.87200 1.000 32.86652 23 SER A O 1
ATOM 3245 N N . CYS C 2 24 ? -14.78000 11.96100 8.15500 1.000 37.74862 24 CYS A N 1
ATOM 3246 C CA . CYS C 2 24 ? -14.00000 13.12400 7.74500 1.000 34.74031 24 CYS A CA 1
ATOM 3247 C C . CYS C 2 24 ? -14.26200 14.22200 8.76900 1.000 35.02894 24 CYS A C 1
ATOM 3248 O O . CYS C 2 24 ? -15.18800 15.02000 8.61100 1.000 31.73486 24 CYS A O 1
ATOM 3251 N N . ALA C 2 25 ? -13.45500 14.24800 9.82400 1.000 24.50589 25 ALA A N 1
ATOM 3252 C CA . ALA C 2 25 ? -13.56600 15.29200 10.83000 1.000 24.64832 25 ALA A CA 1
ATOM 3253 C C . ALA C 2 25 ? -12.83000 16.53600 10.35700 1.000 24.90939 25 ALA A C 1
ATOM 3254 O O . ALA C 2 25 ? -11.64700 16.47400 10.00700 1.000 30.26114 25 ALA A O 1
ATOM 3256 N N . ALA C 2 26 ? -13.53500 17.66000 10.33100 1.000 24.56681 26 ALA A N 1
ATOM 3257 C CA . ALA C 2 26 ? -12.96800 18.93600 9.93000 1.000 24.92843 26 ALA A CA 1
ATOM 3258 C C . ALA C 2 26 ? -12.70900 19.80800 11.15100 1.000 25.65504 26 ALA A C 1
ATOM 3259 O O . ALA C 2 26 ? -13.27200 19.60000 12.22800 1.000 26.57638 26 ALA A O 1
ATOM 3261 N N . SER C 2 27 ? -11.84300 20.79900 10.96300 1.000 42.03927 27 SER A N 1
ATOM 3262 C CA . SER C 2 27 ? -11.43000 21.68300 12.04000 1.000 34.14447 27 SER A CA 1
ATOM 3263 C C . SER C 2 27 ? -11.21300 23.07800 11.47300 1.000 35.43298 27 SER A C 1
ATOM 3264 O O . SER C 2 27 ? -10.92400 23.23900 10.28500 1.000 47.24281 27 SER A O 1
ATOM 3267 N N . GLY C 2 28 ? -11.36100 24.08500 12.32900 1.000 28.56779 28 GLY A N 1
ATOM 3268 C CA . GLY C 2 28 ? -11.18600 25.46200 11.91600 1.000 29.02423 28 GLY A CA 1
ATOM 3269 C C . GLY C 2 28 ? -12.40200 26.11600 11.29900 1.000 34.47377 28 GLY A C 1
ATOM 3270 O O . GLY C 2 28 ? -12.27600 27.21000 10.73600 1.000 29.73120 28 GLY A O 1
ATOM 3271 N N . GLY C 2 29 ? -13.56700 25.48900 11.38600 1.000 33.88936 29 GLY A N 1
ATOM 3272 C CA . GLY C 2 29 ? -14.77800 26.07000 10.84400 1.000 27.27082 29 GLY A CA 1
ATOM 3273 C C . GLY C 2 29 ? -15.89400 25.05000 10.85700 1.000 32.49730 29 GLY A C 1
ATOM 3274 O O . GLY C 2 29 ? -15.70900 23.89600 11.25700 1.000 35.65416 29 GLY A O 1
ATOM 3275 N N . THR C 2 30 ? -17.06600 25.49900 10.41300 1.000 38.14410 30 THR A N 1
ATOM 3276 C CA . THR C 2 30 ? -18.22100 24.61900 10.28600 1.000 42.98338 30 THR A CA 1
ATOM 3277 C C . THR C 2 30 ? -18.15600 23.90900 8.94200 1.000 38.16564 30 THR A C 1
ATOM 3278 O O . THR C 2 30 ? -18.19800 24.55800 7.89000 1.000 36.77878 30 THR A O 1
ATOM 3282 N N . LEU C 2 31 ? -18.05900 22.58000 8.97800 1.000 23.87963 31 LEU A N 1
ATOM 3283 C CA . LEU C 2 31 ? -18.08800 21.80400 7.74600 1.000 25.48937 31 LEU A CA 1
ATOM 3284 C C . LEU C 2 31 ? -19.41200 21.96500 7.00900 1.000 33.32594 31 LEU A C 1
ATOM 3285 O O . LEU C 2 31 ? -19.48000 21.68200 5.80800 1.000 32.72031 31 LEU A O 1
ATOM 3290 N N . ALA C 2 32 ? -20.46000 22.42600 7.69800 1.000 31.04639 32 ALA A N 1
ATOM 3291 C CA . ALA C 2 32 ? -21.74100 22.69400 7.05700 1.000 30.64314 32 ALA A CA 1
ATOM 3292 C C . ALA C 2 32 ? -21.68200 23.86800 6.09200 1.000 33.07442 32 ALA A C 1
ATOM 3293 O O . ALA C 2 32 ? -22.64100 24.07400 5.34100 1.000 34.81478 32 ALA A O 1
ATOM 3295 N N . SER C 2 33 ? -20.60000 24.64500 6.10600 1.000 33.50974 33 SER A N 1
ATOM 3296 C CA . SER C 2 33 ? -20.36800 25.69700 5.12400 1.000 32.39944 33 SER A CA 1
ATOM 3297 C C . SER C 2 33 ? -19.63400 25.19500 3.89100 1.000 33.92650 33 SER A C 1
ATOM 3298 O O . SER C 2 33 ? -19.37200 25.98700 2.98000 1.000 42.49531 33 SER A O 1
ATOM 3301 N N . PHE C 2 34 ? -19.29700 23.91100 3.83700 1.000 29.73741 34 PHE A N 1
ATOM 3302 C CA . PHE C 2 34 ? -18.39000 23.38600 2.83000 1.000 32.15023 34 PHE A CA 1
ATOM 3303 C C . PHE C 2 34 ? -19.03100 22.23900 2.06700 1.000 27.12006 34 PHE A C 1
ATOM 3304 O O . PHE C 2 34 ? -19.68300 21.37000 2.65500 1.000 33.10130 34 PHE A O 1
ATOM 3312 N N . ALA C 2 35 ? -18.83700 22.24600 0.75400 1.000 26.99778 35 ALA A N 1
ATOM 3313 C CA . ALA C 2 35 ? -19.02300 21.03500 -0.02500 1.000 27.46863 35 ALA A CA 1
ATOM 3314 C C . ALA C 2 35 ? -17.95400 20.02500 0.35700 1.000 26.99936 35 ALA A C 1
ATOM 3315 O O . ALA C 2 35 ? -16.77800 20.36900 0.49500 1.000 27.12669 35 ALA A O 1
ATOM 3317 N N . VAL C 2 36 ? -18.36000 18.77300 0.53100 1.000 36.88344 36 VAL A N 1
ATOM 3318 C CA . VAL C 2 36 ? -17.44500 17.70100 0.90000 1.000 36.49114 36 VAL A CA 1
ATOM 3319 C C . VAL C 2 36 ? -17.52500 16.61100 -0.15600 1.000 34.79845 36 VAL A C 1
ATOM 3320 O O . VAL C 2 36 ? -18.62200 16.17600 -0.52400 1.000 39.48053 36 VAL A O 1
ATOM 3324 N N . GLY C 2 37 ? -16.37400 16.18300 -0.64200 1.000 31.21648 37 GLY A N 1
ATOM 3325 C CA . GLY C 2 37 ? -16.30800 15.08600 -1.59300 1.000 29.49929 37 GLY A CA 1
ATOM 3326 C C . GLY C 2 37 ? -15.30400 14.04800 -1.14600 1.000 27.96727 37 GLY A C 1
ATOM 3327 O O . GLY C 2 37 ? -14.28400 14.37400 -0.53900 1.000 35.99684 37 GLY A O 1
ATOM 3328 N N . TRP C 2 38 ? -15.61200 12.79000 -1.43800 1.000 30.41336 38 TRP A N 1
ATOM 3329 C CA . TRP C 2 38 ? -14.70700 11.68600 -1.16000 1.000 32.24441 38 TRP A CA 1
ATOM 3330 C C . TRP C 2 38 ? -14.03500 11.24100 -2.45100 1.000 40.84659 38 TRP A C 1
ATOM 3331 O O . TRP C 2 38 ? -14.64500 11.26500 -3.52400 1.000 37.09517 38 TRP A O 1
ATOM 3342 N N . PHE C 2 39 ? -12.76900 10.85100 -2.34000 1.000 44.27442 39 PHE A N 1
ATOM 3343 C CA . PHE C 2 39 ? -11.98900 10.37500 -3.47000 1.000 34.98962 39 PHE A CA 1
ATOM 3344 C C . PHE C 2 39 ? -11.27500 9.09400 -3.06900 1.000 42.17555 39 PHE A C 1
ATOM 3345 O O . PHE C 2 39 ? -11.07700 8.81800 -1.88400 1.000 49.60565 39 PHE A O 1
ATOM 3353 N N . ARG C 2 40 ? -10.89600 8.30400 -4.06900 1.000 42.17450 40 ARG A N 1
ATOM 3354 C CA . ARG C 2 40 ? -10.09500 7.11500 -3.82500 1.000 40.68241 40 ARG A CA 1
ATOM 3355 C C . ARG C 2 40 ? -9.04200 6.97900 -4.91300 1.000 41.26375 40 ARG A C 1
ATOM 3356 O O . ARG C 2 40 ? -9.30600 7.25300 -6.08800 1.000 44.72124 40 ARG A O 1
ATOM 3364 N N . GLN C 2 41 ? -7.84100 6.57700 -4.51000 1.000 41.96783 41 GLN A N 1
ATOM 3365 C CA . GLN C 2 41 ? -6.73200 6.33200 -5.42800 1.000 51.51131 41 GLN A CA 1
ATOM 3366 C C . GLN C 2 41 ? -6.25500 4.90000 -5.21000 1.000 54.29546 41 GLN A C 1
ATOM 3367 O O . GLN C 2 41 ? -5.61400 4.59700 -4.19800 1.000 56.73456 41 GLN A O 1
ATOM 3373 N N . ALA C 2 42 ? -6.58600 4.02200 -6.14900 1.000 49.95346 42 ALA A N 1
ATOM 3374 C CA . ALA C 2 42 ? -6.09000 2.65900 -6.13100 1.000 50.81320 42 ALA A CA 1
ATOM 3375 C C . ALA C 2 42 ? -4.68800 2.60800 -6.73200 1.000 48.10238 42 ALA A C 1
ATOM 3376 O O . ALA C 2 42 ? -4.30200 3.49200 -7.50200 1.000 46.19415 42 ALA A O 1
ATOM 3378 N N . PRO C 2 43 ? -3.89700 1.59200 -6.38600 1.000 53.45254 43 PRO A N 1
ATOM 3379 C CA . PRO C 2 43 ? -2.52600 1.52600 -6.90800 1.000 57.99341 43 PRO A CA 1
ATOM 3380 C C . PRO C 2 43 ? -2.51700 1.34900 -8.41900 1.000 54.12619 43 PRO A C 1
ATOM 3381 O O . PRO C 2 43 ? -3.14900 0.43900 -8.96000 1.000 53.07610 43 PRO A O 1
ATOM 3385 N N . GLY C 2 44 ? -1.79600 2.24000 -9.09900 1.000 48.92190 44 GLY A N 1
ATOM 3386 C CA . GLY C 2 44 ? -1.66800 2.19900 -10.53700 1.000 47.19405 44 GLY A CA 1
ATOM 3387 C C . GLY C 2 44 ? -2.76100 2.91400 -11.30300 1.000 54.72319 44 GLY A C 1
ATOM 3388 O O . GLY C 2 44 ? -2.58200 3.18900 -12.49300 1.000 62.57313 44 GLY A O 1
ATOM 3389 N N . LYS C 2 45 ? -3.88300 3.21900 -10.66400 1.000 55.20473 45 LYS A N 1
ATOM 3390 C CA . LYS C 2 45 ? -4.98000 3.91600 -11.31500 1.000 53.12856 45 LYS A CA 1
ATOM 3391 C C . LYS C 2 45 ? -4.98200 5.39000 -10.91900 1.000 48.04924 45 LYS A C 1
ATOM 3392 O O . LYS C 2 45 ? -4.25300 5.82400 -10.02500 1.000 51.26899 45 LYS A O 1
ATOM 3398 N N . GLU C 2 46 ? -5.80700 6.16600 -11.61400 1.000 45.66644 46 GLU A N 1
ATOM 3399 C CA . GLU C 2 46 ? -5.90200 7.59200 -11.34800 1.000 47.87541 46 GLU A CA 1
ATOM 3400 C C . GLU C 2 46 ? -6.82600 7.85300 -10.16200 1.000 50.84562 46 GLU A C 1
ATOM 3401 O O . GLU C 2 46 ? -7.59200 6.98500 -9.73400 1.000 53.31259 46 GLU A O 1
ATOM 3407 N N . ARG C 2 47 ? -6.74200 9.06600 -9.62200 1.000 46.48111 47 ARG A N 1
ATOM 3408 C CA . ARG C 2 47 ? -7.62400 9.43000 -8.52300 1.000 42.26268 47 ARG A CA 1
ATOM 3409 C C . ARG C 2 47 ? -9.04900 9.58100 -9.03600 1.000 47.70678 47 ARG A C 1
ATOM 3410 O O . ARG C 2 47 ? -9.29200 10.19600 -10.07700 1.000 51.81162 47 ARG A O 1
ATOM 3418 N N . GLU C 2 48 ? -9.99400 9.01000 -8.29500 1.000 56.76942 48 GLU A N 1
ATOM 3419 C CA . GLU C 2 48 ? -11.37000 8.86300 -8.74800 1.000 57.19367 48 GLU A CA 1
ATOM 3420 C C . GLU C 2 48 ? -12.30800 9.38800 -7.67300 1.000 59.03519 48 GLU A C 1
ATOM 3421 O O . GLU C 2 48 ? -12.26500 8.92500 -6.52800 1.000 59.65165 48 GLU A O 1
ATOM 3427 N N . GLY C 2 49 ? -13.14500 10.35600 -8.03700 1.000 43.84543 49 GLY A N 1
ATOM 3428 C CA . GLY C 2 49 ? -14.19700 10.78500 -7.13600 1.000 37.69499 49 GLY A CA 1
ATOM 3429 C C . GLY C 2 49 ? -15.26200 9.71100 -7.00700 1.000 46.96982 49 GLY A C 1
ATOM 3430 O O . GLY C 2 49 ? -15.62400 9.04400 -7.97700 1.000 45.97705 49 GLY A O 1
ATOM 3431 N N . VAL C 2 50 ? -15.76100 9.53400 -5.78300 1.000 34.28340 50 VAL A N 1
ATOM 3432 C CA . VAL C 2 50 ? -16.73300 8.49500 -5.48300 1.000 37.07098 50 VAL A CA 1
ATOM 3433 C C . VAL C 2 50 ? -18.03300 9.06500 -4.93300 1.000 42.60113 50 VAL A C 1
ATOM 3434 O O . VAL C 2 50 ? -19.11700 8.56300 -5.25300 1.000 43.97197 50 VAL A O 1
ATOM 3438 N N . SER C 2 51 ? -17.96000 10.11300 -4.11500 1.000 40.90751 51 SER A N 1
ATOM 3439 C CA . SER C 2 51 ? -19.17100 10.65600 -3.51800 1.000 37.95837 51 SER A CA 1
ATOM 3440 C C . SER C 2 51 ? -18.91400 12.07600 -3.04000 1.000 39.66200 51 SER A C 1
ATOM 3441 O O . SER C 2 51 ? -17.81800 12.39900 -2.57600 1.000 50.75190 51 SER A O 1
ATOM 3444 N N . CYS C 2 52 ? -19.94200 12.91600 -3.14900 1.000 34.29310 52 CYS A N 1
ATOM 3445 C CA . CYS C 2 52 ? -19.85600 14.29100 -2.67700 1.000 42.48127 52 CYS A CA 1
ATOM 3446 C C . CYS C 2 52 ? -21.21300 14.71400 -2.12800 1.000 41.68213 52 CYS A C 1
ATOM 3447 O O . CYS C 2 52 ? -22.21000 14.00300 -2.27200 1.000 39.18278 52 CYS A O 1
ATOM 3450 N N . ILE C 2 53 ? -21.24800 15.89300 -1.50200 1.000 32.13407 53 ILE A N 1
ATOM 3451 C CA . ILE C 2 53 ? -22.49100 16.39100 -0.92100 1.000 28.73621 53 ILE A CA 1
ATOM 3452 C C . ILE C 2 53 ? -22.50900 17.91700 -0.84200 1.000 28.64205 53 ILE A C 1
ATOM 3453 O O . ILE C 2 53 ? -21.53400 18.54500 -0.41300 1.000 27.89941 53 ILE A O 1
ATOM 3458 N N . ASP C 2 54 ? -23.62600 18.51700 -1.25700 1.000 54.79853 54 ASP A N 1
ATOM 3459 C CA . ASP C 2 54 ? -23.81500 19.96500 -1.22600 1.000 57.49758 54 ASP A CA 1
ATOM 3460 C C . ASP C 2 54 ? -23.90500 20.47300 0.21600 1.000 50.78098 54 ASP A C 1
ATOM 3461 O O . ASP C 2 54 ? -23.92700 19.70300 1.18200 1.000 50.46938 54 ASP A O 1
ATOM 3466 N N . VAL C 2 55 ? -23.95200 21.80400 0.35600 1.000 30.72805 55 VAL A N 1
ATOM 3467 C CA . VAL C 2 55 ? -24.22300 22.41600 1.65500 1.000 33.35001 55 VAL A CA 1
ATOM 3468 C C . VAL C 2 55 ? -25.69900 22.34900 2.00600 1.000 44.54976 55 VAL A C 1
ATOM 3469 O O . VAL C 2 55 ? -26.05800 22.53800 3.17800 1.000 38.41837 55 VAL A O 1
ATOM 3473 N N . ILE C 2 56 ? -26.56200 22.09400 1.02000 1.000 39.94359 56 ILE A N 1
ATOM 3474 C CA . ILE C 2 56 ? -27.95500 21.75900 1.27100 1.000 45.71866 56 ILE A CA 1
ATOM 3475 C C . ILE C 2 56 ? -28.17900 20.24600 1.31300 1.000 46.70466 56 ILE A C 1
ATOM 3476 O O . ILE C 2 56 ? -29.31700 19.79300 1.21500 1.000 47.51118 56 ILE A O 1
ATOM 3481 N N . ASN C 2 57 ? -27.10700 19.45600 1.42200 1.000 37.35650 57 ASN A N 1
ATOM 3482 C CA . ASN C 2 57 ? -27.15100 18.02300 1.74000 1.000 37.87337 57 ASN A CA 1
ATOM 3483 C C . ASN C 2 57 ? -27.72600 17.17300 0.61200 1.000 39.46796 57 ASN A C 1
ATOM 3484 O O . ASN C 2 57 ? -28.30600 16.11800 0.86400 1.000 43.01698 57 ASN A O 1
ATOM 3489 N N . ARG C 2 58 ? -27.55900 17.61200 -0.63600 1.000 43.88648 58 ARG A N 1
ATOM 3490 C CA . ARG C 2 58 ? -27.83700 16.77100 -1.79500 1.000 47.78653 58 ARG A CA 1
ATOM 3491 C C . ARG C 2 58 ? -26.60600 15.92800 -2.10800 1.000 44.18427 58 ARG A C 1
ATOM 3492 O O . ARG C 2 58 ? -25.48700 16.44800 -2.15500 1.000 47.29807 58 ARG A O 1
ATOM 3500 N N . ALA C 2 59 ? -26.81300 14.63200 -2.32000 1.000 42.97703 59 ALA A N 1
ATOM 3501 C CA . ALA C 2 59 ? -25.71900 13.69000 -2.49600 1.000 33.86913 59 ALA A CA 1
ATOM 3502 C C . ALA C 2 59 ? -25.60000 13.26600 -3.95100 1.000 44.81721 59 ALA A C 1
ATOM 3503 O O . ALA C 2 59 ? -26.57400 13.29100 -4.71000 1.000 43.64997 59 ALA A O 1
ATOM 3505 N N . ASN C 2 60 ? -24.39100 12.86400 -4.32900 1.000 40.80768 60 ASN A N 1
ATOM 3506 C CA . ASN C 2 60 ? -24.16000 12.27800 -5.63800 1.000 41.30898 60 ASN A CA 1
ATOM 3507 C C . ASN C 2 60 ? -23.01400 11.28900 -5.54600 1.000 41.99739 60 ASN A C 1
ATOM 3508 O O . ASN C 2 60 ? -22.08000 11.47100 -4.76000 1.000 42.07633 60 ASN A O 1
ATOM 3513 N N . TYR C 2 61 ? -23.08000 10.26300 -6.38200 1.000 39.92556 61 TYR A N 1
ATOM 3514 C CA . TYR C 2 61 ? -22.13600 9.16400 -6.33900 1.000 40.35420 61 TYR A CA 1
ATOM 3515 C C . TYR C 2 61 ? -21.64800 8.85500 -7.74400 1.000 37.71046 61 TYR A C 1
ATOM 3516 O O . TYR C 2 61 ? -22.34800 9.09700 -8.73200 1.000 39.26099 61 TYR A O 1
ATOM 3525 N N . ALA C 2 62 ? -20.43100 8.33000 -7.82100 1.000 39.51699 62 ALA A N 1
ATOM 3526 C CA . ALA C 2 62 ? -19.94400 7.77000 -9.06800 1.000 38.20654 62 ALA A CA 1
ATOM 3527 C C . ALA C 2 62 ? -20.74800 6.52600 -9.42000 1.000 40.39928 62 ALA A C 1
ATOM 3528 O O . ALA C 2 62 ? -21.25100 5.81700 -8.54400 1.000 45.73671 62 ALA A O 1
ATOM 3530 N N . ASP C 2 63 ? -20.87400 6.26400 -10.72300 1.000 54.85157 63 ASP A N 1
ATOM 3531 C CA . ASP C 2 63 ? -21.63100 5.09800 -11.16300 1.000 62.74669 63 ASP A CA 1
ATOM 3532 C C . ASP C 2 63 ? -21.02900 3.79400 -10.65800 1.000 59.00428 63 ASP A C 1
ATOM 3533 O O . ASP C 2 63 ? -21.74600 2.79400 -10.55000 1.000 61.97249 63 ASP A O 1
ATOM 3538 N N . SER C 2 64 ? -19.73600 3.78600 -10.33100 1.000 56.79277 64 SER A N 1
ATOM 3539 C CA . SER C 2 64 ? -19.06200 2.58600 -9.85100 1.000 55.23702 64 SER A CA 1
ATOM 3540 C C . SER C 2 64 ? -19.37800 2.25600 -8.39700 1.000 56.53518 64 SER A C 1
ATOM 3541 O O . SER C 2 64 ? -18.99200 1.17700 -7.93200 1.000 49.21913 64 SER A O 1
ATOM 3544 N N . VAL C 2 65 ? -20.05000 3.15000 -7.66900 1.000 45.91184 65 VAL A N 1
ATOM 3545 C CA . VAL C 2 65 ? -20.31600 2.94200 -6.24800 1.000 52.66547 65 VAL A CA 1
ATOM 3546 C C . VAL C 2 65 ? -21.77500 3.24700 -5.92600 1.000 61.08659 65 VAL A C 1
ATOM 3547 O O . VAL C 2 65 ? -22.17700 3.21700 -4.75700 1.000 50.03636 65 VAL A O 1
ATOM 3551 N N . LYS C 2 66 ? -22.57500 3.54300 -6.95000 1.000 61.91115 66 LYS A N 1
ATOM 3552 C CA . LYS C 2 66 ? -23.97700 3.87600 -6.72800 1.000 53.37915 66 LYS A CA 1
ATOM 3553 C C . LYS C 2 66 ? -24.72000 2.68800 -6.12800 1.000 58.23796 66 LYS A C 1
ATOM 3554 O O . LYS C 2 66 ? -24.54500 1.54200 -6.55300 1.000 61.26053 66 LYS A O 1
ATOM 3560 N N . GLY C 2 67 ? -25.55400 2.96700 -5.12500 1.000 54.16925 67 GLY A N 1
ATOM 3561 C CA . GLY C 2 67 ? -26.28400 1.93800 -4.41900 1.000 49.60834 67 GLY A CA 1
ATOM 3562 C C . GLY C 2 67 ? -25.49300 1.19700 -3.36700 1.000 57.84454 67 GLY A C 1
ATOM 3563 O O . GLY C 2 67 ? -26.09300 0.52500 -2.51900 1.000 57.11310 67 GLY A O 1
ATOM 3564 N N . ARG C 2 68 ? -24.16500 1.29500 -3.38800 1.000 58.61596 68 ARG A N 1
ATOM 3565 C CA . ARG C 2 68 ? -23.31000 0.62700 -2.41800 1.000 48.06600 68 ARG A CA 1
ATOM 3566 C C . ARG C 2 68 ? -22.72800 1.56400 -1.37400 1.000 41.50346 68 ARG A C 1
ATOM 3567 O O . ARG C 2 68 ? -22.50500 1.13800 -0.23900 1.000 47.21808 68 ARG A O 1
ATOM 3575 N N . PHE C 2 69 ? -22.47600 2.82100 -1.72600 1.000 38.44639 69 PHE A N 1
ATOM 3576 C CA . PHE C 2 69 ? -21.93700 3.80000 -0.79700 1.000 33.96492 69 PHE A CA 1
ATOM 3577 C C . PHE C 2 69 ? -23.01300 4.81500 -0.43700 1.000 39.18046 69 PHE A C 1
ATOM 3578 O O . PHE C 2 69 ? -23.91800 5.09400 -1.22800 1.000 41.14421 69 PHE A O 1
ATOM 3586 N N . THR C 2 70 ? -22.90400 5.36700 0.77000 1.000 44.51047 70 THR A N 1
ATOM 3587 C CA . THR C 2 70 ? -23.80900 6.41200 1.23200 1.000 40.17132 70 THR A CA 1
ATOM 3588 C C . THR C 2 70 ? -22.98600 7.48400 1.92500 1.000 39.12320 70 THR A C 1
ATOM 3589 O O . THR C 2 70 ? -22.26500 7.19100 2.88300 1.000 36.32471 70 THR A O 1
ATOM 3593 N N . ILE C 2 71 ? -23.08100 8.71600 1.43700 1.000 41.48377 71 ILE A N 1
ATOM 3594 C CA . ILE C 2 71 ? -22.45200 9.86100 2.08400 1.000 44.67461 71 ILE A CA 1
ATOM 3595 C C . ILE C 2 71 ? -23.50400 10.56500 2.92700 1.000 44.20191 71 ILE A C 1
ATOM 3596 O O . ILE C 2 71 ? -24.68600 10.61400 2.56000 1.000 49.62698 71 ILE A O 1
ATOM 3601 N N . SER C 2 72 ? -23.08300 11.08400 4.07400 1.000 35.52506 72 SER A N 1
ATOM 3602 C CA . SER C 2 72 ? -24.00200 11.74300 4.98600 1.000 33.93606 72 SER A CA 1
ATOM 3603 C C . SER C 2 72 ? -23.22900 12.77300 5.78900 1.000 28.65769 72 SER A C 1
ATOM 3604 O O . SER C 2 72 ? -21.99600 12.78800 5.80300 1.000 35.58739 72 SER A O 1
ATOM 3607 N N . ARG C 2 73 ? -23.97200 13.63000 6.47400 1.000 32.64659 73 ARG A N 1
ATOM 3608 C CA . ARG C 2 73 ? -23.40900 14.77300 7.16900 1.000 33.10509 73 ARG A CA 1
ATOM 3609 C C . ARG C 2 73 ? -23.80200 14.73600 8.63900 1.000 27.26910 73 ARG A C 1
ATOM 3610 O O . ARG C 2 73 ? -24.95700 14.46200 8.97700 1.000 41.52108 73 ARG A O 1
ATOM 3618 N N . ASP C 2 74 ? -22.82500 15.00700 9.51600 1.000 38.76638 74 ASP A N 1
ATOM 3619 C CA . ASP C 2 74 ? -23.05300 15.16300 10.95100 1.000 37.54687 74 ASP A CA 1
ATOM 3620 C C . ASP C 2 74 ? -22.26000 16.39000 11.40700 1.000 40.27479 74 ASP A C 1
ATOM 3621 O O . ASP C 2 74 ? -21.21900 16.29200 12.05400 1.000 45.25162 74 ASP A O 1
ATOM 3626 N N . SER C 2 75 ? -22.77000 17.57400 11.06300 1.000 33.68896 75 SER A N 1
ATOM 3627 C CA . SER C 2 75 ? -22.07700 18.81900 11.36500 1.000 32.14322 75 SER A CA 1
ATOM 3628 C C . SER C 2 75 ? -21.97500 19.09600 12.85800 1.000 35.78961 75 SER A C 1
ATOM 3629 O O . SER C 2 75 ? -21.20100 19.97600 13.25000 1.000 36.97266 75 SER A O 1
ATOM 3632 N N . ALA C 2 76 ? -22.73000 18.38000 13.69500 1.000 25.98080 76 ALA A N 1
ATOM 3633 C CA . ALA C 2 76 ? -22.56100 18.52700 15.13700 1.000 27.66175 76 ALA A CA 1
ATOM 3634 C C . ALA C 2 76 ? -21.18400 18.05600 15.58400 1.000 37.71822 76 ALA A C 1
ATOM 3635 O O . ALA C 2 76 ? -20.63200 18.58600 16.55400 1.000 30.80428 76 ALA A O 1
ATOM 3637 N N . LYS C 2 77 ? -20.61900 17.06900 14.89300 1.000 31.53370 77 LYS A N 1
ATOM 3638 C CA . LYS C 2 77 ? -19.26500 16.60400 15.15000 1.000 39.43802 77 LYS A CA 1
ATOM 3639 C C . LYS C 2 77 ? -18.27000 17.12500 14.12300 1.000 39.61063 77 LYS A C 1
ATOM 3640 O O . LYS C 2 77 ? -17.13200 16.64300 14.07800 1.000 36.41068 77 LYS A O 1
ATOM 3646 N N . ASN C 2 78 ? -18.67400 18.10000 13.30600 1.000 28.08353 78 ASN A N 1
ATOM 3647 C CA . ASN C 2 78 ? -17.84200 18.63400 12.23100 1.000 29.43419 78 ASN A CA 1
ATOM 3648 C C . ASN C 2 78 ? -17.33100 17.50700 11.33500 1.000 32.30349 78 ASN A C 1
ATOM 3649 O O . ASN C 2 78 ? -16.15100 17.43600 10.98900 1.000 29.53345 78 ASN A O 1
ATOM 3654 N N . THR C 2 79 ? -18.24500 16.61600 10.95500 1.000 42.84364 79 THR A N 1
ATOM 3655 C CA . THR C 2 79 ? -17.87200 15.36200 10.31900 1.000 37.23861 79 THR A CA 1
ATOM 3656 C C . THR C 2 79 ? -18.82500 15.04000 9.17700 1.000 34.46307 79 THR A C 1
ATOM 3657 O O . THR C 2 79 ? -20.03100 15.28500 9.27100 1.000 36.42312 79 THR A O 1
ATOM 3661 N N . VAL C 2 80 ? -18.26800 14.50600 8.09300 1.000 31.66529 80 VAL A N 1
ATOM 3662 C CA . VAL C 2 80 ? -19.03500 13.92000 7.00100 1.000 32.36891 80 VAL A CA 1
ATOM 3663 C C . VAL C 2 80 ? -18.63700 12.45600 6.88800 1.000 31.42196 80 VAL A C 1
ATOM 3664 O O . VAL C 2 80 ? -17.44700 12.14000 6.76900 1.000 38.34349 80 VAL A O 1
ATOM 3668 N N . TYR C 2 81 ? -19.62400 11.56800 6.94000 1.000 36.84166 81 TYR A N 1
ATOM 3669 C CA . TYR C 2 81 ? -19.39000 10.13300 6.91200 1.000 34.98465 81 TYR A CA 1
ATOM 3670 C C . TYR C 2 81 ? -19.51900 9.58300 5.49500 1.000 34.24792 81 TYR A C 1
ATOM 3671 O O . TYR C 2 81 ? -20.12100 10.19900 4.61300 1.000 42.59907 81 TYR A O 1
ATOM 3680 N N . LEU C 2 82 ? -18.93500 8.40300 5.29000 1.000 27.58409 82 LEU A N 1
ATOM 3681 C CA . LEU C 2 82 ? -19.07700 7.65900 4.04100 1.000 28.66262 82 LEU A CA 1
ATOM 3682 C C . LEU C 2 82 ? -19.26500 6.19200 4.39500 1.000 30.20641 82 LEU A C 1
ATOM 3683 O O . LEU C 2 82 ? -18.30600 5.51800 4.78500 1.000 37.06624 82 LEU A O 1
ATOM 3688 N N . GLN C 2 83 ? -20.49600 5.70000 4.27300 1.000 28.96692 83 GLN A N 1
ATOM 3689 C CA . GLN C 2 83 ? -20.80200 4.30200 4.54500 1.000 32.47991 83 GLN A CA 1
ATOM 3690 C C . GLN C 2 83 ? -20.56300 3.48900 3.27700 1.000 27.99159 83 GLN A C 1
ATOM 3691 O O . GLN C 2 83 ? -21.15600 3.77300 2.23200 1.000 28.61272 83 GLN A O 1
ATOM 3697 N N . MET C 2 84 ? -19.69500 2.48700 3.36900 1.000 36.86541 84 MET A N 1
ATOM 3698 C CA . MET C 2 84 ? -19.32300 1.65500 2.23100 1.000 48.26612 84 MET A CA 1
ATOM 3699 C C . MET C 2 84 ? -19.81200 0.23300 2.47400 1.000 49.56460 84 MET A C 1
ATOM 3700 O O . MET C 2 84 ? -19.39200 -0.41500 3.43800 1.000 47.11179 84 MET A O 1
ATOM 3705 N N . ASN C 2 85 ? -20.69800 -0.24500 1.60400 1.000 35.14856 85 ASN A N 1
ATOM 3706 C CA . ASN C 2 85 ? -21.28000 -1.57200 1.72400 1.000 44.37039 85 ASN A CA 1
ATOM 3707 C C . ASN C 2 85 ? -20.87300 -2.43800 0.54000 1.000 47.85970 85 ASN A C 1
ATOM 3708 O O . ASN C 2 85 ? -20.53800 -1.93900 -0.53900 1.000 43.85868 85 ASN A O 1
ATOM 3713 N N . SER C 2 86 ? -20.91800 -3.75300 0.76100 1.000 49.37642 86 SER A N 1
ATOM 3714 C CA . SER C 2 86 ? -20.63700 -4.74400 -0.27600 1.000 49.14252 86 SER A CA 1
ATOM 3715 C C . SER C 2 86 ? -19.28800 -4.47500 -0.93700 1.000 43.92177 86 SER A C 1
ATOM 3716 O O . SER C 2 86 ? -19.17800 -4.33500 -2.15700 1.000 42.98442 86 SER A O 1
ATOM 3719 N N . LEU C 2 87 ? -18.25100 -4.39600 -0.10800 1.000 40.50821 87 LEU A N 1
ATOM 3720 C CA . LEU C 2 87 ? -16.91800 -4.06900 -0.59600 1.000 43.52765 87 LEU A CA 1
ATOM 3721 C C . LEU C 2 87 ? -16.33800 -5.22200 -1.40500 1.000 49.31266 87 LEU A C 1
ATOM 3722 O O . LEU C 2 87 ? -16.39200 -6.38300 -0.98600 1.000 48.13242 87 LEU A O 1
ATOM 3727 N N . GLU C 2 88 ? -15.78100 -4.89800 -2.56400 1.000 73.62472 88 GLU A N 1
ATOM 3728 C CA . GLU C 2 88 ? -15.08200 -5.83800 -3.42100 1.000 76.67210 88 GLU A CA 1
ATOM 3729 C C . GLU C 2 88 ? -13.61600 -5.43200 -3.51600 1.000 70.65373 88 GLU A C 1
ATOM 3730 O O . GLU C 2 88 ? -13.25700 -4.30100 -3.16600 1.000 72.31221 88 GLU A O 1
ATOM 3736 N N . PRO C 2 89 ? -12.73400 -6.33500 -3.95800 1.000 43.27562 89 PRO A N 1
ATOM 3737 C CA . PRO C 2 89 ? -11.31100 -5.96600 -4.07100 1.000 44.37782 89 PRO A CA 1
ATOM 3738 C C . PRO C 2 89 ? -11.05100 -4.74700 -4.94300 1.000 49.15135 89 PRO A C 1
ATOM 3739 O O . PRO C 2 89 ? -10.05600 -4.04700 -4.72200 1.000 48.72351 89 PRO A O 1
ATOM 3743 N N . GLU C 2 90 ? -11.91200 -4.46300 -5.92500 1.000 62.40564 90 GLU A N 1
ATOM 3744 C CA . GLU C 2 90 ? -11.71300 -3.28100 -6.75600 1.000 53.28659 90 GLU A CA 1
ATOM 3745 C C . GLU C 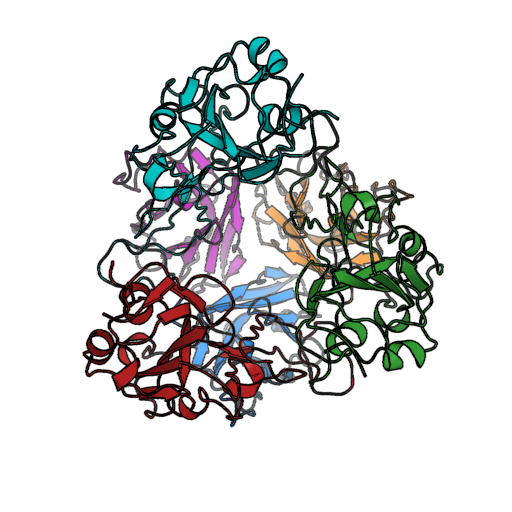2 90 ? -11.86800 -1.99000 -5.96100 1.000 52.42005 90 GLU A C 1
ATOM 3746 O O . GLU C 2 90 ? -11.46500 -0.92400 -6.44000 1.000 51.00095 90 GLU A O 1
ATOM 3752 N N . ASP C 2 91 ? -12.44500 -2.06100 -4.76000 1.000 53.11519 91 ASP A N 1
ATOM 3753 C CA . ASP C 2 91 ? -12.55700 -0.90300 -3.88200 1.000 49.67865 91 ASP A CA 1
ATOM 3754 C C . ASP C 2 91 ? -11.26800 -0.59700 -3.13200 1.000 45.59799 91 ASP A C 1
ATOM 3755 O O . ASP C 2 91 ? -11.18600 0.45600 -2.48900 1.000 46.83691 91 ASP A O 1
ATOM 3760 N N . THR C 2 92 ? -10.27400 -1.48500 -3.18500 1.000 36.67929 92 THR A N 1
ATOM 3761 C CA . THR C 2 92 ? -9.01300 -1.27300 -2.48200 1.000 35.33547 92 THR A CA 1
ATOM 3762 C C . THR C 2 92 ? -8.34000 0.00400 -2.96300 1.000 34.83589 92 THR A C 1
ATOM 3763 O O . THR C 2 92 ? -7.90300 0.08500 -4.11600 1.000 39.26420 92 THR A O 1
ATOM 3767 N N . ALA C 2 93 ? -8.25200 1.00300 -2.09000 1.000 33.76533 93 ALA A N 1
ATOM 3768 C CA . ALA C 2 93 ? -7.67300 2.28800 -2.45600 1.000 33.81523 93 ALA A CA 1
ATOM 3769 C C . ALA C 2 93 ? -7.41500 3.08800 -1.18900 1.000 32.20744 93 ALA A C 1
ATOM 3770 O O . ALA C 2 93 ? -7.78300 2.68100 -0.08300 1.000 30.65965 93 ALA A O 1
ATOM 3772 N N . VAL C 2 94 ? -6.76500 4.23300 -1.36900 1.000 33.54283 94 VAL A N 1
ATOM 3773 C CA . VAL C 2 94 ? -6.62800 5.22900 -0.31400 1.000 36.82516 94 VAL A CA 1
ATOM 3774 C C . VAL C 2 94 ? -7.79000 6.20000 -0.46700 1.000 31.74404 94 VAL A C 1
ATOM 3775 O O . VAL C 2 94 ? -7.86500 6.94100 -1.45100 1.000 34.61696 94 VAL A O 1
ATOM 3779 N N . TYR C 2 95 ? -8.70600 6.18900 0.49600 1.000 33.47294 95 TYR A N 1
ATOM 3780 C CA . TYR C 2 95 ? -9.87100 7.06100 0.46400 1.000 28.92516 95 TYR A CA 1
ATOM 3781 C C . TYR C 2 95 ? -9.55000 8.35700 1.19500 1.000 27.93191 95 TYR A C 1
ATOM 3782 O O . TYR C 2 95 ? -9.25000 8.34300 2.39300 1.000 28.28560 95 TYR A O 1
ATOM 3791 N N . SER C 2 96 ? -9.61300 9.47100 0.47100 1.000 30.07596 96 SER A N 1
ATOM 3792 C CA . SER C 2 96 ? -9.26400 10.77800 1.00200 1.000 36.35339 96 SER A CA 1
ATOM 3793 C C . SER C 2 96 ? -10.47000 11.70700 0.96100 1.000 39.56421 96 SER A C 1
ATOM 3794 O O . SER C 2 96 ? -11.35100 11.57900 0.10400 1.000 37.03812 96 SER A O 1
ATOM 3797 N N . CYS C 2 97 ? -10.49200 12.64900 1.89600 1.000 40.96664 97 CYS A N 1
ATOM 3798 C CA . CYS C 2 97 ? -11.56600 13.61800 2.03500 1.000 35.61568 97 CYS A CA 1
ATOM 3799 C C . CYS C 2 97 ? -11.16100 14.94300 1.40000 1.000 39.01962 97 CYS A C 1
ATOM 3800 O O . CYS C 2 97 ? -9.97500 15.27100 1.31500 1.000 48.78806 97 CYS A O 1
ATOM 3803 N 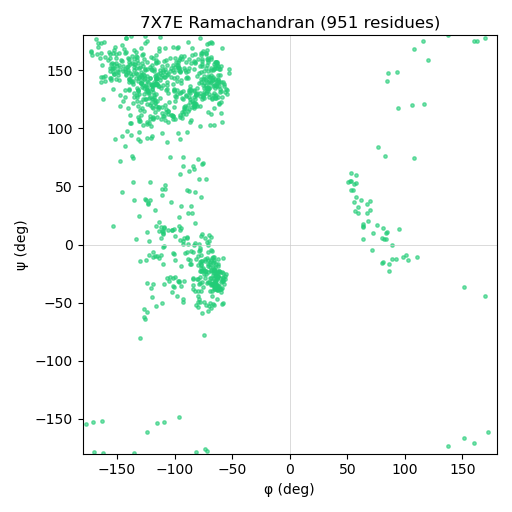N . ALA C 2 98 ? -12.15600 15.70800 0.95600 1.000 30.62380 98 ALA A N 1
ATOM 3804 C CA . ALA C 2 98 ? -11.88800 16.97500 0.29100 1.000 31.86355 98 ALA A CA 1
ATOM 3805 C C . ALA C 2 98 ? -13.04800 17.93200 0.51600 1.000 32.44108 98 ALA A C 1
ATOM 3806 O O . ALA C 2 98 ? -14.21000 17.51900 0.50700 1.000 32.38947 98 ALA A O 1
ATOM 3808 N N . ALA C 2 99 ? -12.72400 19.21200 0.69800 1.000 34.12776 99 ALA A N 1
ATOM 3809 C CA . ALA C 2 99 ? -13.71800 20.22300 1.02900 1.000 33.82531 99 ALA A CA 1
ATOM 3810 C C . ALA C 2 99 ? -13.42400 21.52400 0.29400 1.000 36.86372 99 ALA A C 1
ATOM 3811 O O . ALA C 2 99 ? -12.27600 21.81300 -0.05900 1.000 35.92736 99 ALA A O 1
ATOM 3813 N N . HIS C 2 100 ? -14.47700 22.30800 0.06400 1.000 38.86144 100 HIS A N 1
ATOM 3814 C CA . HIS C 2 100 ? -14.31700 23.65600 -0.46200 1.000 41.61549 100 HIS A CA 1
ATOM 3815 C C . HIS C 2 100 ? -15.52800 24.48500 -0.05400 1.000 43.48175 100 HIS A C 1
ATOM 3816 O O . HIS C 2 100 ? -16.65100 23.97500 -0.00900 1.000 41.39081 100 HIS A O 1
ATOM 3823 N N . PHE C 2 101 ? -15.28100 25.75900 0.24200 1.000 42.23985 101 PHE A N 1
ATOM 3824 C CA . PHE C 2 101 ? -16.27900 26.62100 0.86100 1.000 40.88621 101 PHE A CA 1
ATOM 3825 C C . PHE C 2 101 ? -17.37500 27.00800 -0.12400 1.000 42.21380 101 PHE A C 1
ATOM 3826 O O . PHE C 2 101 ? -17.16300 27.07000 -1.33800 1.000 43.33937 101 PHE A O 1
ATOM 3834 N N . VAL C 2 102 ? -18.56000 27.27000 0.41700 1.000 48.55552 102 VAL A N 1
ATOM 3835 C CA . VAL C 2 102 ? -19.71700 27.67600 -0.37600 1.000 48.89723 102 VAL A CA 1
ATOM 3836 C C . VAL C 2 102 ? -20.31400 28.93700 0.23900 1.000 47.08768 102 VAL A C 1
ATOM 3837 O O . VAL C 2 102 ? -20.85600 28.88300 1.35300 1.000 45.85619 102 VAL A O 1
ATOM 3841 N N . PRO C 2 103 ? -20.23000 30.08700 -0.43300 1.000 57.98071 103 PRO A N 1
ATOM 3842 C CA . PRO C 2 103 ? -20.84500 31.29600 0.11100 1.000 55.07157 103 PRO A CA 1
ATOM 3843 C C . PRO C 2 103 ? -22.36100 31.17800 0.10100 1.000 62.84574 103 PRO A C 1
ATOM 3844 O O . PRO C 2 103 ? -22.93500 30.48100 -0.75100 1.000 61.53365 103 PRO A O 1
ATOM 3848 N N . PRO C 2 104 ? -23.05000 31.85700 1.02500 1.000 85.30885 104 PRO A N 1
ATOM 3849 C CA . PRO C 2 104 ? -24.50300 31.63500 1.15800 1.000 86.91763 104 PRO A CA 1
ATOM 3850 C C . PRO C 2 104 ? -25.29700 31.99300 -0.08700 1.000 86.91760 104 PRO A C 1
ATOM 3851 O O . PRO C 2 104 ? -26.28500 31.31600 -0.39700 1.000 91.70178 104 PRO A O 1
ATOM 3855 N N . GLY C 2 105 ? -24.89700 33.03800 -0.81300 1.000 71.43036 105 GLY A N 1
ATOM 3856 C CA . GLY C 2 105 ? -25.59800 33.37400 -2.04200 1.000 73.50735 105 GLY A CA 1
ATOM 3857 C C . GLY C 2 105 ? -25.37500 32.34000 -3.12900 1.000 75.90014 105 GLY A C 1
ATOM 3858 O O . GLY C 2 105 ? -26.32700 31.83300 -3.73000 1.000 63.66480 105 GLY A O 1
ATOM 3859 N N . SER C 2 106 ? -24.11200 32.00100 -3.38400 1.000 91.39750 106 SER A N 1
ATOM 3860 C CA . SER C 2 106 ? -23.75800 30.97600 -4.36300 1.000 93.99813 106 SER A CA 1
ATOM 3861 C C . SER C 2 106 ? -23.96000 29.57700 -3.77500 1.000 86.81990 106 SER A C 1
ATOM 3862 O O . SER C 2 106 ? -23.05600 28.74400 -3.73900 1.000 92.78809 106 SER A O 1
ATOM 3865 N N . ARG C 2 107 ? -25.18800 29.32500 -3.31300 1.000 59.96760 107 ARG A N 1
ATOM 3866 C CA . ARG C 2 107 ? -25.53500 28.06500 -2.65400 1.000 54.58474 107 ARG A CA 1
ATOM 3867 C C . ARG C 2 107 ? -25.73300 26.91900 -3.63800 1.000 64.98293 107 ARG A C 1
ATOM 3868 O O . ARG C 2 107 ? -26.65800 26.11500 -3.48900 1.000 58.20801 107 ARG A O 1
ATOM 3876 N N . LEU C 2 108 ? -24.88200 26.83700 -4.66300 1.000 99.03923 108 LEU A N 1
ATOM 3877 C CA . LEU C 2 108 ? -24.87600 25.71500 -5.58300 1.000 103.02559 108 LEU A CA 1
ATOM 3878 C C . LEU C 2 108 ? -23.52500 25.03500 -5.69700 1.000 120.88732 108 LEU A C 1
ATOM 3879 O O . LEU C 2 108 ? -23.46600 23.94100 -6.26200 1.000 115.04123 108 LEU A O 1
ATOM 3884 N N . ARG C 2 109 ? -22.44400 25.65000 -5.20200 1.000 182.50079 109 ARG A N 1
ATOM 3885 C CA . ARG C 2 109 ? -21.14400 24.98500 -5.16700 1.000 189.47819 109 ARG A CA 1
ATOM 3886 C C . ARG C 2 109 ? -21.23600 23.73900 -4.30000 1.000 189.41255 109 ARG A C 1
ATOM 3887 O O . ARG C 2 109 ? -21.60500 23.81000 -3.12400 1.000 194.56121 109 ARG A O 1
ATOM 3895 N N . GLY C 2 110 ? -20.91500 22.59600 -4.88900 1.000 136.99209 110 GLY A N 1
ATOM 3896 C CA . GLY C 2 110 ? -21.00200 21.34600 -4.17100 1.000 119.97003 110 GLY A CA 1
ATOM 3897 C C . GLY C 2 110 ? -21.28400 20.08600 -4.96100 1.000 105.35950 110 GLY A C 1
ATOM 3898 O O . GLY C 2 110 ? -20.80100 19.01000 -4.60500 1.000 84.32367 110 GLY A O 1
ATOM 3899 N N . CYS C 2 111 ? -22.11300 20.19900 -5.99000 1.000 127.93082 111 CYS A N 1
ATOM 3900 C CA . CYS C 2 111 ? -22.39500 19.05800 -6.83700 1.000 132.98495 111 CYS A CA 1
ATOM 3901 C C . CYS C 2 111 ? -21.11200 18.55300 -7.46600 1.000 133.21541 111 CYS A C 1
ATOM 3902 O O . CYS C 2 111 ? -20.13000 19.27700 -7.61000 1.000 138.13917 111 CYS A O 1
ATOM 3905 N N . LEU C 2 112 ? -21.11100 17.26500 -7.78900 1.000 101.94049 112 LEU A N 1
ATOM 3906 C CA . LEU C 2 112 ? -19.88900 16.64900 -8.26100 1.000 98.80525 112 LEU A CA 1
ATOM 3907 C C . LEU C 2 112 ? -19.39100 17.26300 -9.56400 1.000 124.62413 112 LEU A C 1
ATOM 3908 O O . LEU C 2 112 ? -18.24500 17.01000 -9.95600 1.000 120.91161 112 LEU A O 1
ATOM 3913 N N . VAL C 2 113 ? -20.21300 18.07300 -10.23100 1.000 202.00257 113 VAL A N 1
ATOM 3914 C CA . VAL C 2 113 ? -19.71300 18.88900 -11.32800 1.000 210.37966 113 VAL A CA 1
ATOM 3915 C C . VAL C 2 113 ? -18.71000 19.90300 -10.80300 1.000 206.32009 113 VAL A C 1
ATOM 3916 O O . VAL C 2 113 ? -17.80700 20.32800 -11.53200 1.000 214.06834 113 VAL A O 1
ATOM 3920 N N . ASN C 2 114 ? -18.83300 20.29100 -9.53000 1.000 175.99880 114 ASN A N 1
ATOM 3921 C CA . ASN C 2 114 ? -17.85200 21.15200 -8.86800 1.000 151.53585 114 ASN A CA 1
ATOM 3922 C C . ASN C 2 114 ? -16.83000 20.25500 -8.17600 1.000 135.08280 114 ASN A C 1
ATOM 3923 O O . ASN C 2 114 ? -16.82600 20.08000 -6.95500 1.000 125.94744 114 ASN A O 1
ATOM 3928 N N . GLU C 2 115 ? -15.94500 19.67600 -8.98500 1.000 107.08455 115 GLU A N 1
ATOM 3929 C CA . GLU C 2 115 ? -14.96100 18.70400 -8.51200 1.000 96.70622 115 GLU A CA 1
ATOM 3930 C C . GLU C 2 115 ? -13.57200 19.31300 -8.38400 1.000 88.07249 115 GLU A C 1
ATOM 3931 O O . GLU C 2 115 ? -12.56600 18.65300 -8.66100 1.000 88.03273 115 GLU A O 1
ATOM 3937 N N . LEU C 2 116 ? -13.49000 20.57300 -7.96400 1.000 81.12037 116 LEU A N 1
ATOM 3938 C CA . LEU C 2 116 ? -12.22300 21.25800 -7.71200 1.000 79.96684 116 LEU A CA 1
ATOM 3939 C C . LEU C 2 116 ? -12.27300 21.76100 -6.27100 1.000 78.51014 116 LEU A C 1
ATOM 3940 O O . LEU C 2 116 ? -12.75600 22.86300 -6.00000 1.000 85.66075 116 LEU A O 1
ATOM 3945 N N . TYR C 2 117 ? -11.77500 20.94300 -5.34800 1.000 56.81106 117 TYR A N 1
ATOM 3946 C CA . TYR C 2 117 ? -11.81400 21.23500 -3.92400 1.000 53.91339 117 TYR A CA 1
ATOM 3947 C C . TYR C 2 117 ? -10.50500 21.86600 -3.46300 1.000 52.96035 117 TYR A C 1
ATOM 3948 O O . TYR C 2 117 ? -9.43600 21.61100 -4.02300 1.000 53.03153 117 TYR A O 1
ATOM 3957 N N . ASN C 2 118 ? -10.60000 22.68600 -2.41600 1.000 59.75270 118 ASN A N 1
ATOM 3958 C CA . ASN C 2 118 ? -9.47500 23.48100 -1.93900 1.000 60.25867 118 ASN A CA 1
ATOM 3959 C C . ASN C 2 118 ? -8.71600 22.84200 -0.78300 1.000 56.02524 118 ASN A C 1
ATOM 3960 O O . ASN C 2 118 ? -7.50300 23.04400 -0.67100 1.000 57.05815 118 ASN A O 1
ATOM 3965 N N . TYR C 2 119 ? -9.39000 22.08500 0.08000 1.000 46.50632 119 TYR A N 1
ATOM 3966 C CA . TYR C 2 119 ? -8.76400 21.47600 1.24400 1.000 43.62790 119 TYR A CA 1
ATOM 3967 C C . TYR C 2 119 ? -8.82600 19.96000 1.12800 1.000 41.20665 119 TYR A C 1
ATOM 3968 O O . TYR C 2 119 ? -9.79200 19.40000 0.60300 1.000 43.55045 119 TYR A O 1
ATOM 3977 N N . TRP C 2 120 ? -7.78100 19.30100 1.62400 1.000 49.24695 120 TRP A N 1
ATOM 3978 C CA . TRP C 2 120 ? -7.62600 17.86300 1.45900 1.000 45.50603 120 TRP A CA 1
ATOM 3979 C C . TRP C 2 120 ? -7.08900 17.24300 2.73700 1.000 39.94415 120 TRP A C 1
ATOM 3980 O O . TRP C 2 120 ? -6.25200 17.83700 3.42200 1.000 42.02743 120 TRP A O 1
ATOM 3991 N N . GLY C 2 121 ? -7.58200 16.04900 3.05500 1.000 34.30418 121 GLY A N 1
ATOM 3992 C CA . GLY C 2 121 ? -6.99600 15.25500 4.11100 1.000 40.48733 121 GLY A CA 1
ATOM 3993 C C . GLY C 2 121 ? -5.88100 14.36100 3.59000 1.000 35.63189 121 GLY A C 1
ATOM 3994 O O . GLY C 2 121 ? -5.63000 14.27600 2.38900 1.000 39.21927 121 GLY A O 1
ATOM 3995 N N . GLN C 2 122 ? -5.20800 13.68800 4.52300 1.000 41.80997 122 GLN A N 1
ATOM 3996 C CA . GLN C 2 122 ? -4.10200 12.80600 4.16700 1.000 47.93696 122 GLN A CA 1
ATOM 3997 C C . GLN C 2 122 ? -4.56100 11.46200 3.61600 1.000 44.26682 122 GLN A C 1
ATOM 3998 O O . GLN C 2 122 ? -3.74800 10.74700 3.02100 1.000 48.41595 122 GLN A O 1
ATOM 4004 N N . GLY C 2 123 ? -5.82200 11.10300 3.79800 1.000 29.14353 123 GLY A N 1
ATOM 4005 C CA . GLY C 2 123 ? -6.31200 9.85100 3.24800 1.000 28.81824 123 GLY A CA 1
ATOM 4006 C C . GLY C 2 123 ? -6.21200 8.70400 4.23200 1.000 29.61394 123 GLY A C 1
ATOM 4007 O O . GLY C 2 123 ? -5.32500 8.64300 5.08400 1.000 28.16154 123 GLY A O 1
ATOM 4008 N N . THR C 2 124 ? -7.15600 7.77700 4.11100 1.000 32.35678 124 THR A N 1
ATOM 4009 C CA . THR C 2 124 ? -7.18400 6.56000 4.90600 1.000 31.31295 124 THR A CA 1
ATOM 4010 C C . THR C 2 124 ? -7.31300 5.37800 3.95600 1.000 31.54864 124 THR A C 1
ATOM 4011 O O . THR C 2 124 ? -8.02900 5.45300 2.95400 1.000 38.88361 124 THR A O 1
ATOM 4015 N N . GLN C 2 125 ? -6.60400 4.29700 4.26200 1.000 28.92264 125 GLN A N 1
ATOM 4016 C CA . GLN C 2 125 ? -6.45300 3.16700 3.35300 1.000 31.98926 125 GLN A CA 1
ATOM 4017 C C . GLN C 2 125 ? -7.48100 2.08800 3.67000 1.000 33.04593 125 GLN A C 1
ATOM 4018 O O . GLN C 2 125 ? -7.62800 1.68200 4.82900 1.000 29.30270 125 GLN A O 1
ATOM 4024 N N . VAL C 2 126 ? -8.18200 1.62100 2.63900 1.000 28.47768 126 VAL A N 1
ATOM 4025 C CA . VAL C 2 126 ? -9.13500 0.52200 2.75100 1.000 26.32074 126 VAL A CA 1
ATOM 4026 C C . VAL C 2 126 ? -8.64700 -0.60500 1.85600 1.000 28.85016 126 VAL A C 1
ATOM 4027 O O . VAL C 2 126 ? -8.56100 -0.43800 0.63400 1.000 38.32556 126 VAL A O 1
ATOM 4031 N N . THR C 2 127 ? -8.32600 -1.74700 2.45700 1.000 32.71586 127 THR A N 1
ATOM 4032 C CA . THR C 2 127 ? -7.85200 -2.91800 1.72800 1.000 36.12752 127 THR A CA 1
ATOM 4033 C C . THR C 2 127 ? -8.89400 -4.02200 1.83300 1.000 30.83676 127 THR A C 1
ATOM 4034 O O . THR C 2 127 ? -9.19700 -4.49100 2.93500 1.000 36.89291 127 THR A O 1
ATOM 4038 N N . VAL C 2 128 ? -9.43600 -4.43600 0.69200 1.000 32.54264 128 VAL A N 1
ATOM 4039 C CA . VAL C 2 128 ? -10.45100 -5.48200 0.62800 1.000 33.21248 128 VAL A CA 1
ATOM 4040 C C . VAL C 2 128 ? -9.77900 -6.74000 0.09600 1.000 38.12788 128 VAL A C 1
ATOM 4041 O O . VAL C 2 128 ? -9.37900 -6.79600 -1.07300 1.000 39.73767 128 VAL A O 1
ATOM 4045 N N . SER C 2 129 ? -9.66400 -7.75500 0.95000 1.000 59.87645 129 SER A N 1
ATOM 4046 C CA . SER C 2 129 ? -8.98200 -8.98900 0.59500 1.000 64.58614 129 SER A CA 1
ATOM 4047 C C . SER C 2 129 ? -9.57100 -10.13000 1.40800 1.000 60.96540 129 SER A C 1
ATOM 4048 O O . SER C 2 129 ? -10.06300 -9.92800 2.52000 1.000 64.55613 129 SER A O 1
ATOM 4051 N N . SER C 2 130 ? -9.51400 -11.33100 0.84200 1.000 53.69472 130 SER A N 1
ATOM 4052 C CA . SER C 2 130 ? -10.04100 -12.51600 1.51100 1.000 59.45833 130 SER A CA 1
ATOM 4053 C C . SER C 2 130 ? -9.16000 -12.92600 2.68600 1.000 56.84442 130 SER A C 1
ATOM 4054 O O . SER C 2 130 ? -8.36900 -13.86300 2.58300 1.000 58.32609 130 SER A O 1
ATOM 4057 N N . GLY D 2 1 ? -10.01500 6.75400 35.27800 1.000 62.50551 1 GLY E N 1
ATOM 4058 C CA . GLY D 2 1 ? -9.91000 5.90100 36.44700 1.000 67.88913 1 GLY E CA 1
ATOM 4059 C C . GLY D 2 1 ? -8.96100 6.43600 37.50100 1.000 67.06832 1 GLY E C 1
ATOM 4060 O O . GLY D 2 1 ? -8.46400 7.55600 37.38200 1.000 74.18725 1 GLY E O 1
ATOM 4061 N N . PRO D 2 2 ? -8.70300 5.63800 38.54100 1.000 66.97965 2 PRO E N 1
ATOM 4062 C CA . PRO D 2 2 ? -7.80400 6.09900 39.61200 1.000 79.56115 2 PRO E CA 1
ATOM 4063 C C . PRO D 2 2 ? -6.34300 6.16700 39.19800 1.000 78.97205 2 PRO E C 1
ATOM 4064 O O . PRO D 2 2 ? -5.57900 6.92400 39.81200 1.000 81.28613 2 PRO E O 1
ATOM 4068 N N . GLN D 2 3 ? -5.92800 5.41000 38.18600 1.000 66.09631 3 GLN E N 1
ATOM 4069 C CA . GLN D 2 3 ? -4.55300 5.41400 37.71700 1.000 59.90034 3 GLN E CA 1
ATOM 4070 C C . GLN D 2 3 ? -4.49100 5.93200 36.28600 1.000 62.76115 3 GLN E C 1
ATOM 4071 O O . GLN D 2 3 ? -5.47300 5.88500 35.54000 1.000 68.47871 3 GLN E O 1
ATOM 4077 N N . VAL D 2 4 ? -3.31700 6.42700 35.91000 1.000 54.20372 4 VAL E N 1
ATOM 4078 C CA . VAL D 2 4 ? -3.10400 6.94700 34.56400 1.000 48.42820 4 VAL E CA 1
ATOM 4079 C C . VAL D 2 4 ? -2.97500 5.78300 33.59200 1.000 46.95068 4 VAL E C 1
ATOM 4080 O O . VAL D 2 4 ? -2.16800 4.86900 33.79900 1.000 48.12794 4 VAL E O 1
ATOM 4084 N N . GLN D 2 5 ? -3.77400 5.81100 32.52700 1.000 51.38567 5 GLN E N 1
ATOM 4085 C CA . GLN D 2 5 ? -3.68400 4.82000 31.46600 1.000 50.86719 5 GLN E CA 1
ATOM 4086 C C . GLN D 2 5 ? -3.60700 5.50800 30.11200 1.000 39.99894 5 GLN E C 1
ATOM 4087 O O . GLN D 2 5 ? -4.10300 6.62300 29.92900 1.000 38.42062 5 GLN E O 1
ATOM 4093 N N . LEU D 2 6 ? -2.97200 4.82300 29.16400 1.000 43.18070 6 LEU E N 1
ATOM 4094 C CA . LEU D 2 6 ? -2.79200 5.31400 27.80600 1.000 33.29429 6 LEU E CA 1
ATOM 4095 C C . LEU D 2 6 ? -3.30500 4.26900 26.82800 1.000 37.87009 6 LEU E C 1
ATOM 4096 O O . LEU D 2 6 ? -3.14700 3.06500 27.05500 1.000 44.97331 6 LEU E O 1
ATOM 4101 N N . VAL D 2 7 ? -3.92800 4.73100 25.74700 1.000 43.10526 7 VAL E N 1
ATOM 4102 C CA . VAL D 2 7 ? -4.41100 3.86200 24.68000 1.000 45.66866 7 VAL E CA 1
ATOM 4103 C C . VAL D 2 7 ? -4.01900 4.48400 23.34700 1.000 39.60001 7 VAL E C 1
ATOM 4104 O O . VAL D 2 7 ? -4.24900 5.67800 23.12300 1.000 41.70103 7 VAL E O 1
ATOM 4108 N N . GLU D 2 8 ? -3.42500 3.68200 22.47100 1.000 36.09019 8 GLU E N 1
ATOM 4109 C CA . GLU D 2 8 ? -3.06200 4.12000 21.13300 1.000 30.49267 8 GLU E CA 1
ATOM 4110 C C . GLU D 2 8 ? -4.15500 3.74500 20.14000 1.000 31.82072 8 GLU E C 1
ATOM 4111 O O . GLU D 2 8 ? -4.84900 2.73800 20.30200 1.000 37.59266 8 GLU E O 1
ATOM 4117 N N . SER D 2 9 ? -4.30100 4.57100 19.10700 1.000 32.12670 9 SER E N 1
ATOM 4118 C CA . SER D 2 9 ? -5.21000 4.27000 18.01200 1.000 34.31093 9 SER E CA 1
ATOM 4119 C C . SER D 2 9 ? -4.64600 4.87100 16.73400 1.000 39.30860 9 SER E C 1
ATOM 4120 O O . SER D 2 9 ? -3.74800 5.71600 16.76600 1.000 37.85037 9 SER E O 1
ATOM 4123 N N . GLY D 2 10 ? -5.18200 4.41700 15.60300 1.000 41.87771 10 GLY E N 1
ATOM 4124 C CA . GLY D 2 10 ? -4.81400 4.94000 14.30200 1.000 42.47967 10 GLY E CA 1
ATOM 4125 C C . GLY D 2 10 ? -4.02100 3.99000 13.43300 1.000 38.84730 10 GLY E C 1
ATOM 4126 O O . GLY D 2 10 ? -3.84400 4.27600 12.24100 1.000 44.09466 10 GLY E O 1
ATOM 4127 N N . GLY D 2 11 ? -3.53600 2.87800 13.98000 1.000 34.36447 11 GLY E N 1
ATOM 4128 C CA . GLY D 2 11 ? -2.79900 1.93100 13.16600 1.000 28.40063 11 GLY E CA 1
ATOM 4129 C C . GLY D 2 11 ? -3.66400 1.32700 12.07800 1.000 27.84164 11 GLY E C 1
ATOM 4130 O O . GLY D 2 11 ? -4.88700 1.23900 12.19900 1.000 35.74586 11 GLY E O 1
ATOM 4131 N N . ASN D 2 12 ? -3.00900 0.90100 11.00200 1.000 28.43946 12 ASN E N 1
ATOM 4132 C CA . ASN D 2 12 ? -3.69900 0.40000 9.82200 1.000 24.23067 12 ASN E CA 1
ATOM 4133 C C . ASN D 2 12 ? -2.66000 -0.19100 8.88200 1.000 34.12843 12 ASN E C 1
ATOM 4134 O O . ASN D 2 12 ? -1.46100 0.06800 9.01500 1.000 35.84324 12 ASN E O 1
ATOM 4139 N N . LEU D 2 13 ? -3.13500 -1.00100 7.94000 1.000 21.59900 13 LEU E N 1
ATOM 4140 C CA . LEU D 2 13 ? -2.30200 -1.47500 6.84200 1.000 20.90124 13 LEU E CA 1
ATOM 4141 C C . LEU D 2 13 ? -2.27000 -0.40600 5.75600 1.000 24.94779 13 LEU E C 1
ATOM 4142 O O . LEU D 2 13 ? -3.31500 -0.04500 5.20600 1.000 31.54963 13 LEU E O 1
ATOM 4147 N N . VAL D 2 14 ? -1.08100 0.11300 5.45600 1.000 36.60739 14 VAL E N 1
ATOM 4148 C CA . VAL D 2 14 ? -0.92100 1.18800 4.48600 1.000 44.06506 14 VAL E CA 1
ATOM 4149 C C . VAL D 2 14 ? 0.10100 0.76200 3.43900 1.000 41.81715 14 VAL E C 1
ATOM 4150 O O . VAL D 2 14 ? 0.74300 -0.28200 3.55100 1.000 42.09851 14 VAL E O 1
ATOM 4154 N N . GLN D 2 15 ? 0.24600 1.61600 2.38800 1.000 53.24728 15 GLN E N 1
ATOM 4155 C CA . GLN D 2 15 ? 1.14200 1.40700 1.26000 1.000 51.14218 15 GLN E CA 1
ATOM 4156 C C . GLN D 2 15 ? 2.41000 2.24100 1.40900 1.000 47.96158 15 GLN E C 1
ATOM 4157 O O . GLN D 2 15 ? 2.40700 3.27100 2.09000 1.000 43.29274 15 GLN E O 1
ATOM 4163 N N . PRO D 2 16 ? 3.50700 1.80800 0.78900 1.000 41.83238 16 PRO E N 1
ATOM 4164 C CA . PRO D 2 16 ? 4.73300 2.61700 0.80500 1.000 36.25956 16 PRO E CA 1
ATOM 4165 C C . PRO D 2 16 ? 4.47700 4.01200 0.25400 1.000 38.25268 16 PRO E C 1
ATOM 4166 O O . PRO D 2 16 ? 3.88200 4.17900 -0.81200 1.000 39.97858 16 PRO E O 1
ATOM 4170 N N . GLY D 2 17 ? 4.93600 5.01700 0.99600 1.000 55.57273 17 GLY E N 1
ATOM 4171 C CA . GLY D 2 17 ? 4.64100 6.39700 0.68400 1.000 57.62441 17 GLY E CA 1
ATOM 4172 C C . GLY D 2 17 ? 3.36900 6.92600 1.30800 1.000 65.11687 17 GLY E C 1
ATOM 4173 O O . GLY D 2 17 ? 3.04400 8.10400 1.10900 1.000 68.62130 17 GLY E O 1
ATOM 4174 N N . GLY D 2 18 ? 2.64200 6.09900 2.05900 1.000 46.01667 18 GLY E N 1
ATOM 4175 C CA . GLY D 2 18 ? 1.39600 6.51500 2.65900 1.000 47.64223 18 GLY E CA 1
ATOM 4176 C C . GLY D 2 18 ? 1.59700 7.35900 3.90100 1.000 59.50463 18 GLY E C 1
ATOM 4177 O O . GLY D 2 18 ? 2.71300 7.60700 4.35800 1.000 53.62255 18 GLY E O 1
ATOM 4178 N N . SER D 2 19 ? 0.47200 7.81000 4.45300 1.000 51.70006 19 SER E N 1
ATOM 4179 C CA . SER D 2 19 ? 0.44600 8.63400 5.65000 1.000 41.00008 19 SER E CA 1
ATOM 4180 C C . SER D 2 19 ? -0.35800 7.94400 6.74200 1.000 39.48270 19 SER E C 1
ATOM 4181 O O . SER D 2 19 ? -1.15200 7.03700 6.48400 1.000 49.33354 19 SER E O 1
ATOM 4184 N N . LEU D 2 20 ? -0.14200 8.39800 7.97300 1.000 41.66486 20 LEU E N 1
ATOM 4185 C CA . LEU D 2 20 ? -0.85000 7.87700 9.13200 1.000 41.71994 20 LEU E CA 1
ATOM 4186 C C . LEU D 2 20 ? -0.66800 8.85500 10.28000 1.000 37.66895 20 LEU E C 1
ATOM 4187 O O . LEU D 2 20 ? 0.42200 9.40400 10.46100 1.000 41.18844 20 LEU E O 1
ATOM 4192 N N . ARG D 2 21 ? -1.73400 9.07000 11.04500 1.000 29.43697 21 ARG E N 1
ATOM 4193 C CA . ARG D 2 21 ? -1.67200 9.87300 12.26100 1.000 28.66275 21 ARG E CA 1
ATOM 4194 C C . ARG D 2 21 ? -2.12500 9.00600 13.42600 1.000 29.95177 21 ARG E C 1
ATOM 4195 O O . ARG D 2 21 ? -3.31400 8.68900 13.54900 1.000 35.62571 21 ARG E O 1
ATOM 4203 N N . LEU D 2 22 ? -1.17900 8.61700 14.27000 1.000 38.32185 22 LEU E N 1
ATOM 4204 C CA . LEU D 2 22 ? -1.51600 7.86800 15.46400 1.000 32.00601 22 LEU E CA 1
ATOM 4205 C C . LEU D 2 22 ? -2.02100 8.81300 16.54800 1.000 33.06191 22 LEU E C 1
ATOM 4206 O O . LEU D 2 22 ? -1.78700 10.02400 16.51600 1.000 37.14117 22 LEU E O 1
ATOM 4211 N N . SER D 2 23 ? -2.73600 8.24200 17.51100 1.000 41.21469 23 SER E N 1
ATOM 4212 C CA . SER D 2 23 ? -3.25500 8.98500 18.64500 1.000 34.44991 23 SER E CA 1
ATOM 4213 C C . SER D 2 23 ? -2.83600 8.28200 19.92600 1.000 35.65466 23 SER E C 1
ATOM 4214 O O . SER D 2 23 ? -2.71600 7.05500 19.96600 1.000 33.65936 23 SER E O 1
ATOM 4217 N N . CYS D 2 24 ? -2.60100 9.07200 20.97000 1.000 41.20540 24 CYS E N 1
ATOM 4218 C CA . CYS D 2 24 ? -2.30900 8.54900 22.30200 1.000 31.67902 24 CYS E CA 1
ATOM 4219 C C . CYS D 2 24 ? -3.20800 9.28700 23.28500 1.000 35.70112 24 CYS E C 1
ATOM 4220 O O . CYS D 2 24 ? -2.88500 10.39800 23.71400 1.000 34.73416 24 CYS E O 1
ATOM 4223 N N . ALA D 2 25 ? -4.33800 8.67100 23.62700 1.000 31.58646 25 ALA E N 1
ATOM 4224 C CA . ALA D 2 25 ? -5.28900 9.25500 24.56000 1.000 30.19958 25 ALA E CA 1
ATOM 4225 C C . ALA D 2 25 ? -4.94700 8.83500 25.98100 1.000 32.39782 25 ALA E C 1
ATOM 4226 O O . ALA D 2 25 ? -4.50000 7.70900 26.21800 1.000 40.51532 25 ALA E O 1
ATOM 4228 N N . ALA D 2 26 ? -5.16300 9.74600 26.92500 1.000 39.88266 26 ALA E N 1
ATOM 4229 C CA . ALA D 2 26 ? -4.79500 9.53000 28.31500 1.000 41.24024 26 ALA E CA 1
ATOM 4230 C C . ALA D 2 26 ? -6.01900 9.62400 29.21400 1.000 37.70771 26 ALA E C 1
ATOM 4231 O O . ALA D 2 26 ? -6.98000 10.33700 28.91400 1.000 34.76291 26 ALA E O 1
ATOM 4233 N N . SER D 2 27 ? -5.96500 8.89200 30.32400 1.000 37.73175 27 SER E N 1
ATOM 4234 C CA . SER D 2 27 ? -6.99200 8.91700 31.35200 1.000 34.18343 27 SER E CA 1
ATOM 4235 C C . SER D 2 27 ? -6.32300 8.99900 32.71600 1.000 35.49548 27 SER E C 1
ATOM 4236 O O . SER D 2 27 ? -5.14400 8.67600 32.87000 1.000 43.34401 27 SER E O 1
ATOM 4239 N N . GLY D 2 28 ? -7.08700 9.44100 33.71000 1.000 37.13666 28 GLY E N 1
ATOM 4240 C CA . GLY D 2 28 ? -6.58000 9.56800 35.06200 1.000 38.92575 28 GLY E CA 1
ATOM 4241 C C . GLY D 2 28 ? -5.82800 10.84500 35.35800 1.000 40.37716 28 GLY E C 1
ATOM 4242 O O . GLY D 2 28 ? -5.21500 10.94900 36.42800 1.000 41.68559 28 GLY E O 1
ATOM 4243 N N . GLY D 2 29 ? -5.85800 11.81400 34.45800 1.000 42.38235 29 GLY E N 1
ATOM 4244 C CA . GLY D 2 29 ? -5.14600 13.06000 34.65300 1.000 42.83083 29 GLY E CA 1
ATOM 4245 C C . GLY D 2 29 ? -5.00500 13.78700 33.33300 1.000 43.76611 29 GLY E C 1
ATOM 4246 O O . GLY D 2 29 ? -5.38600 13.28500 32.27500 1.000 43.31085 29 GLY E O 1
ATOM 4247 N N . THR D 2 30 ? -4.44900 14.99200 33.41800 1.000 41.70309 30 THR E N 1
ATOM 4248 C CA . THR D 2 30 ? -4.20800 15.79600 32.22700 1.000 41.05144 30 THR E CA 1
ATOM 4249 C C . THR D 2 30 ? -2.85500 15.43200 31.62800 1.000 38.84497 30 THR E C 1
ATOM 4250 O O . THR D 2 30 ? -1.84500 15.36800 32.33700 1.000 42.27179 30 THR E O 1
ATOM 4254 N N . LEU D 2 31 ? -2.84400 15.17100 30.32000 1.000 36.83129 31 LEU E N 1
ATOM 4255 C CA . LEU D 2 31 ? -1.60800 14.82800 29.63200 1.000 35.06883 31 LEU E CA 1
ATOM 4256 C C . LEU D 2 31 ? -0.67900 16.02300 29.47400 1.000 36.33234 31 LEU E C 1
ATOM 4257 O O . LEU D 2 31 ? 0.48800 15.83700 29.11000 1.000 35.65607 31 LEU E O 1
ATOM 4262 N N . ALA D 2 32 ? -1.16400 17.23700 29.74400 1.000 38.65340 32 ALA E N 1
ATOM 4263 C CA . ALA D 2 32 ? -0.31300 18.41700 29.68100 1.000 40.28869 32 ALA E CA 1
ATOM 4264 C C . ALA D 2 32 ? 0.79400 18.39300 30.72600 1.000 41.19648 32 ALA E C 1
ATOM 4265 O O . ALA D 2 32 ? 1.78300 19.11800 30.57700 1.000 42.14133 32 ALA E O 1
ATOM 4267 N N . SER D 2 33 ? 0.65000 17.58500 31.77400 1.000 43.96045 33 SER E N 1
ATOM 4268 C CA . SER D 2 33 ? 1.64900 17.47600 32.82900 1.000 44.37241 33 SER E CA 1
ATOM 4269 C C . SER D 2 33 ? 2.65300 16.36000 32.58200 1.000 40.85306 33 SER E C 1
ATOM 4270 O O . SER D 2 33 ? 3.51700 16.12500 33.43200 1.000 43.16144 33 SER E O 1
ATOM 4273 N N . PHE D 2 34 ? 2.56300 15.66800 31.45200 1.000 46.51069 34 PHE E N 1
ATOM 4274 C CA . PHE D 2 34 ? 3.35300 14.47200 31.20200 1.000 49.00499 34 PHE E CA 1
ATOM 4275 C C . PHE D 2 34 ? 4.17600 14.64500 29.93600 1.000 51.74565 34 PHE E C 1
ATOM 4276 O O . PHE D 2 34 ? 3.65500 15.08400 28.90500 1.000 60.28242 34 PHE E O 1
ATOM 4284 N N . ALA D 2 35 ? 5.46100 14.31100 30.02400 1.000 38.66159 35 ALA E N 1
ATOM 4285 C CA . ALA D 2 35 ? 6.26800 14.14000 28.82700 1.000 34.25703 35 ALA E CA 1
ATOM 4286 C C . ALA D 2 35 ? 5.85700 12.84900 28.13200 1.000 35.23841 35 ALA E C 1
ATOM 4287 O O . ALA D 2 35 ? 5.76300 11.79300 28.76700 1.000 31.62274 35 ALA E O 1
ATOM 4289 N N . VAL D 2 36 ? 5.59700 12.93200 26.83200 1.000 36.74027 36 VAL E N 1
ATOM 4290 C CA . VAL D 2 36 ? 5.06900 11.81400 26.06200 1.000 29.75583 36 VAL E CA 1
ATOM 4291 C C . VAL D 2 36 ? 6.06400 11.46400 24.96600 1.000 29.63771 36 VAL E C 1
ATOM 4292 O O . VAL D 2 36 ? 6.57100 12.35400 24.27400 1.000 38.66371 36 VAL E O 1
ATOM 4296 N N . GLY D 2 37 ? 6.34100 10.17500 24.81300 1.000 30.65948 37 GLY E N 1
ATOM 4297 C CA . GLY D 2 37 ? 7.19100 9.70300 23.74000 1.000 30.85293 37 GLY E CA 1
ATOM 4298 C C . GLY D 2 37 ? 6.55300 8.54200 23.00900 1.000 35.59643 37 GLY E C 1
ATOM 4299 O O . GLY D 2 37 ? 5.76200 7.78300 23.57000 1.000 33.97986 37 GLY E O 1
ATOM 4300 N N . TRP D 2 38 ? 6.90600 8.41600 21.73300 1.000 35.57005 38 TRP E N 1
ATOM 4301 C CA . TRP D 2 38 ? 6.44400 7.32200 20.89300 1.000 31.41028 38 TRP E CA 1
ATOM 4302 C C . TRP D 2 38 ? 7.57800 6.33500 20.65300 1.000 36.03891 38 TRP E C 1
ATOM 4303 O O . TRP D 2 38 ? 8.73100 6.73200 20.45700 1.000 32.51864 38 TRP E O 1
ATOM 4314 N N . PHE D 2 39 ? 7.24500 5.04800 20.67400 1.000 32.42983 39 PHE E N 1
ATOM 4315 C CA . PHE D 2 39 ? 8.21200 3.97800 20.49100 1.000 36.49043 39 PHE E CA 1
ATOM 4316 C C . PHE D 2 39 ? 7.66200 2.96900 19.49700 1.000 43.32941 39 PHE E C 1
ATOM 4317 O O . PHE D 2 39 ? 6.45100 2.74300 19.42900 1.000 45.60732 39 PHE E O 1
ATOM 4325 N N . ARG D 2 40 ? 8.55900 2.36000 18.72700 1.000 44.81586 40 ARG E N 1
ATOM 4326 C CA . ARG D 2 40 ? 8.18800 1.30600 17.79700 1.000 45.51926 40 ARG E CA 1
ATOM 4327 C C . ARG D 2 40 ? 8.99500 0.05100 18.09600 1.000 45.95248 40 ARG E C 1
ATOM 4328 O O . ARG D 2 40 ? 10.11300 0.11900 18.61600 1.000 44.98961 40 ARG E O 1
ATOM 4336 N N . GLN D 2 41 ? 8.41800 -1.11400 17.78700 1.000 47.80262 41 GLN E N 1
ATOM 4337 C CA . GLN D 2 41 ? 9.12900 -2.39100 18.06400 1.000 48.89467 41 GLN E CA 1
ATOM 4338 C C . GLN D 2 41 ? 8.88600 -3.39800 16.93500 1.000 57.27735 41 GLN E C 1
ATOM 4339 O O . GLN D 2 41 ? 7.81900 -4.04300 16.93500 1.000 56.51196 41 GLN E O 1
ATOM 4345 N N . ALA D 2 42 ? 9.83100 -3.49100 15.99500 1.000 63.26717 42 ALA E N 1
ATOM 4346 C CA . ALA D 2 42 ? 9.73600 -4.46400 14.88200 1.000 65.93822 42 ALA E CA 1
ATOM 4347 C C . ALA D 2 42 ? 9.87800 -5.86900 15.47400 1.000 71.18775 42 ALA E C 1
ATOM 4348 O O . ALA D 2 42 ? 10.72400 -6.04100 16.37300 1.000 73.35037 42 ALA E O 1
ATOM 4350 N N . PRO D 2 43 ? 9.13400 -6.89000 14.99400 1.000 87.94241 43 PRO E N 1
ATOM 4351 C CA . PRO D 2 43 ? 9.24300 -8.23600 15.55800 1.000 101.26217 43 PRO E CA 1
ATOM 4352 C C . PRO D 2 43 ? 10.67300 -8.76900 15.38300 1.000 111.49834 43 PRO E C 1
ATOM 4353 O O . PRO D 2 43 ? 11.22600 -8.61300 14.31000 1.000 104.65300 43 PRO E O 1
ATOM 4357 N N . GLY D 2 44 ? 11.21900 -9.38800 16.43500 1.000 156.18648 44 GLY E N 1
ATOM 4358 C CA . GLY D 2 44 ? 12.58700 -9.94400 16.40700 1.000 162.60064 44 GLY E CA 1
ATOM 4359 C C . GLY D 2 44 ? 13.65200 -8.89800 16.70000 1.000 158.62274 44 GLY E C 1
ATOM 4360 O O . GLY D 2 44 ? 14.84800 -9.24700 16.62500 1.000 169.12573 44 GLY E O 1
ATOM 4361 N N . LYS D 2 45 ? 13.24600 -7.66700 17.03100 1.000 90.39659 45 LYS E N 1
ATOM 4362 C CA . LYS D 2 45 ? 14.22000 -6.58200 17.33800 1.000 82.00579 45 LYS E CA 1
ATOM 4363 C C . LYS D 2 45 ? 13.78400 -5.81100 18.59000 1.000 79.61588 45 LYS E C 1
ATOM 4364 O O . LYS D 2 45 ? 12.58100 -5.83800 18.91800 1.000 77.84418 45 LYS E O 1
ATOM 4370 N N . GLU D 2 46 ? 14.75000 -5.18800 19.27400 1.000 107.87595 46 GLU E N 1
ATOM 4371 C CA . GLU D 2 46 ? 14.49900 -4.39000 20.50500 1.000 107.31156 46 GLU E CA 1
ATOM 4372 C C . GLU D 2 46 ? 13.73600 -3.11200 20.13900 1.000 100.95869 46 GLU E C 1
ATOM 4373 O O . GLU D 2 46 ? 14.03500 -2.52900 19.07800 1.000 96.57321 46 GLU E O 1
ATOM 4379 N N . ARG D 2 47 ? 12.82500 -2.67300 21.01500 1.000 75.15255 47 ARG E N 1
ATOM 4380 C CA . ARG D 2 47 ? 12.02600 -1.43900 20.78200 1.000 69.45114 47 ARG E CA 1
ATOM 4381 C C . ARG D 2 47 ? 12.97700 -0.23800 20.72500 1.000 70.30578 47 ARG E C 1
ATOM 4382 O O . ARG D 2 47 ? 13.89900 -0.17500 21.56200 1.000 75.74433 47 ARG E O 1
ATOM 4390 N N . GLU D 2 48 ? 12.72900 0.69400 19.79800 1.000 68.74165 48 GLU E N 1
ATOM 4391 C CA . GLU D 2 48 ? 13.59400 1.89400 19.63500 1.000 64.73948 48 GLU E CA 1
ATOM 4392 C C . GLU D 2 48 ? 12.73000 3.16100 19.63100 1.000 60.46211 48 GLU E C 1
ATOM 4393 O O . GLU D 2 48 ? 11.66900 3.15300 18.97600 1.000 56.92332 48 GLU E O 1
ATOM 4399 N N . GLY D 2 49 ? 13.20100 4.21600 20.30700 1.000 61.47073 49 GLY E N 1
ATOM 4400 C CA . GLY D 2 49 ? 12.50400 5.48200 20.38600 1.000 53.52214 49 GLY E CA 1
ATOM 4401 C C . GLY D 2 49 ? 12.30600 6.10300 19.01700 1.000 55.45039 49 GLY E C 1
ATOM 4402 O O . GLY D 2 49 ? 13.13500 5.96800 18.11500 1.000 56.49147 49 GLY E O 1
ATOM 4403 N N . VAL D 2 50 ? 11.17900 6.79600 18.86400 1.000 45.45404 50 VAL E N 1
ATOM 4404 C CA . VAL D 2 50 ? 10.79800 7.43600 17.61200 1.000 44.34025 50 VAL E CA 1
ATOM 4405 C C . VAL D 2 50 ? 10.73200 8.95000 17.76000 1.000 43.48817 50 VAL E C 1
ATOM 4406 O O . VAL D 2 50 ? 11.34500 9.69000 16.98600 1.000 45.02818 50 VAL E O 1
ATOM 4410 N N . SER D 2 51 ? 9.98900 9.42800 18.75400 1.000 46.66995 51 SER E N 1
ATOM 4411 C CA . SER D 2 51 ? 9.77500 10.85400 18.94900 1.000 47.69561 51 SER E CA 1
ATOM 4412 C C . SER D 2 51 ? 9.22200 11.06600 20.35000 1.000 44.27489 51 SER E C 1
ATOM 4413 O O . SER D 2 51 ? 8.69800 10.14200 20.97600 1.000 45.40808 51 SER E O 1
ATOM 4416 N N . CYS D 2 52 ? 9.34300 12.29900 20.83000 1.000 46.70212 52 CYS E N 1
ATOM 4417 C CA . CYS D 2 52 ? 8.90600 12.64100 22.17500 1.000 42.17663 52 CYS E CA 1
ATOM 4418 C C . CYS D 2 52 ? 8.65500 14.14300 22.22500 1.000 39.18359 52 CYS E C 1
ATOM 4419 O O . CYS D 2 52 ? 9.17300 14.90200 21.40200 1.000 40.63631 52 CYS E O 1
ATOM 4422 N N . ILE D 2 53 ? 7.85900 14.56700 23.20700 1.000 37.72031 53 ILE E N 1
ATOM 4423 C CA . ILE D 2 53 ? 7.50400 15.97500 23.36400 1.000 39.28460 53 ILE E CA 1
ATOM 4424 C C . ILE D 2 53 ? 7.58800 16.36000 24.83800 1.000 38.54004 53 ILE E C 1
ATOM 4425 O O . ILE D 2 53 ? 7.20700 15.58200 25.72000 1.000 37.67458 53 ILE E O 1
ATOM 4430 N N . ASP D 2 54 ? 8.10800 17.55900 25.09800 1.000 56.98589 54 ASP E N 1
ATOM 4431 C CA . ASP D 2 54 ? 8.20200 18.10100 26.44600 1.000 60.00346 54 ASP E CA 1
ATOM 4432 C C . ASP D 2 54 ? 6.82300 18.50100 26.96700 1.000 54.39803 54 ASP E C 1
ATOM 4433 O O . ASP D 2 54 ? 5.82100 18.48700 26.24500 1.000 53.09212 54 ASP E O 1
ATOM 4438 N N . VAL D 2 55 ? 6.78200 18.86700 28.25000 1.000 40.41841 55 VAL E N 1
ATOM 4439 C CA . VAL D 2 55 ? 5.58600 19.50200 28.79300 1.000 41.41213 55 VAL E CA 1
ATOM 4440 C C . VAL D 2 55 ? 5.48500 20.95200 28.34800 1.000 41.36045 55 VAL E C 1
ATOM 4441 O O . VAL D 2 55 ? 4.39200 21.53100 28.38100 1.000 41.91465 55 VAL E O 1
ATOM 4445 N N . ILE D 2 56 ? 6.59600 21.55600 27.93600 1.000 52.55446 56 ILE E N 1
ATOM 4446 C CA . ILE D 2 56 ? 6.57200 22.85500 27.28300 1.000 56.85154 56 ILE E CA 1
ATOM 4447 C C . ILE D 2 56 ? 6.58900 22.70700 25.76000 1.000 53.48858 56 ILE E C 1
ATOM 4448 O O . ILE D 2 56 ? 6.88700 23.66500 25.04600 1.000 53.71692 56 ILE E O 1
ATOM 4453 N N . ASN D 2 57 ? 6.29500 21.50300 25.25900 1.000 47.30332 57 ASN E N 1
ATOM 4454 C CA . ASN D 2 57 ? 5.96600 21.25900 23.85300 1.000 43.04678 57 ASN E CA 1
ATOM 4455 C C . ASN D 2 57 ? 7.17300 21.43700 22.93200 1.000 47.97555 57 ASN E C 1
ATOM 4456 O O . ASN D 2 57 ? 7.04400 21.92600 21.80900 1.000 43.54270 57 ASN E O 1
ATOM 4461 N N . ARG D 2 58 ? 8.34700 21.02300 23.39900 1.000 46.82633 58 ARG E N 1
ATOM 4462 C CA . ARG D 2 58 ? 9.53900 20.95400 22.56600 1.000 37.02975 58 ARG E CA 1
ATOM 4463 C C . ARG D 2 58 ? 9.72000 19.51900 22.09000 1.000 39.90705 58 ARG E C 1
ATOM 4464 O O . ARG D 2 58 ? 9.68600 18.58500 22.89700 1.000 47.88131 58 ARG E O 1
ATOM 4472 N N . ALA D 2 59 ? 9.91000 19.34800 20.78600 1.000 42.44389 59 ALA E N 1
ATOM 4473 C CA . ALA D 2 59 ? 9.90700 18.03200 20.16800 1.000 43.71867 59 ALA E CA 1
ATOM 4474 C C . ALA D 2 59 ? 11.32400 17.53200 19.90500 1.000 39.06264 59 ALA E C 1
ATOM 4475 O O . ALA D 2 59 ? 12.24400 18.31000 19.64400 1.000 45.79760 59 ALA E O 1
ATOM 4477 N N . ASN D 2 60 ? 11.48300 16.21200 19.97900 1.000 40.25092 60 ASN E N 1
ATOM 4478 C CA . ASN D 2 60 ? 12.71200 15.53000 19.60500 1.000 36.94403 60 ASN E CA 1
ATOM 4479 C C . ASN D 2 60 ? 12.37100 14.34100 18.72100 1.000 41.21779 60 ASN E C 1
ATOM 4480 O O . ASN D 2 60 ? 11.32900 13.70200 18.89100 1.000 46.01418 60 ASN E O 1
ATOM 4485 N N . TYR D 2 61 ? 13.26000 14.04400 17.77600 1.000 39.32847 61 TYR E N 1
ATOM 4486 C CA . TYR D 2 61 ? 13.01100 12.99100 16.80300 1.000 40.45067 61 TYR E CA 1
ATOM 4487 C C . TYR D 2 61 ? 14.25000 12.13200 16.62000 1.000 34.13950 61 TYR E C 1
ATOM 4488 O O . TYR D 2 61 ? 15.36900 12.64900 16.55200 1.000 40.79646 61 TYR E O 1
ATOM 4497 N N . ALA D 2 62 ? 14.04100 10.82100 16.53700 1.000 42.58135 62 ALA E N 1
ATOM 4498 C CA . ALA D 2 62 ? 15.10600 9.93100 16.10500 1.000 47.69842 62 ALA E CA 1
ATOM 4499 C C . ALA D 2 62 ? 15.50400 10.26200 14.67100 1.000 55.03969 62 ALA E C 1
ATOM 4500 O O . ALA D 2 62 ? 14.70000 10.76900 13.88300 1.000 54.09393 62 ALA E O 1
ATOM 4502 N N . ASP D 2 63 ? 16.76500 9.97600 14.33500 1.000 65.10867 63 ASP E N 1
ATOM 4503 C CA . ASP D 2 63 ? 17.28100 10.34300 13.01900 1.000 74.47246 63 ASP E CA 1
ATOM 4504 C C . ASP D 2 63 ? 16.56400 9.60700 11.89500 1.000 74.18470 63 ASP E C 1
ATOM 4505 O O . ASP D 2 63 ? 16.39500 10.16100 10.80300 1.000 77.22784 63 ASP E O 1
ATOM 4510 N N . SER D 2 64 ? 16.14000 8.36500 12.13700 1.000 65.12573 64 SER E N 1
ATOM 4511 C CA . SER D 2 64 ? 15.44600 7.60700 11.10300 1.000 64.55299 64 SER E CA 1
ATOM 4512 C C . SER D 2 64 ? 14.11500 8.23900 10.71700 1.000 61.55662 64 SER E C 1
ATOM 4513 O O . SER D 2 64 ? 13.64500 8.02600 9.59400 1.000 72.25818 64 SER E O 1
ATOM 4516 N N . VAL D 2 65 ? 13.50600 9.02000 11.60800 1.000 56.11080 65 VAL E N 1
ATOM 4517 C CA . VAL D 2 65 ? 12.17700 9.57600 11.37200 1.000 67.11357 65 VAL E CA 1
ATOM 4518 C C . VAL D 2 65 ? 12.17700 11.08900 11.22600 1.000 72.92602 65 VAL E C 1
ATOM 4519 O O . VAL D 2 65 ? 11.14800 11.65200 10.81600 1.000 72.89854 65 VAL E O 1
ATOM 4523 N N . LYS D 2 66 ? 13.27400 11.76900 11.55300 1.000 88.57894 66 LYS E N 1
ATOM 4524 C CA . LYS D 2 66 ? 13.30700 13.21900 11.42300 1.000 87.27171 66 LYS E CA 1
ATOM 4525 C C . LYS D 2 66 ? 13.15900 13.61800 9.96100 1.000 83.43115 66 LYS E C 1
ATOM 4526 O O . LYS D 2 66 ? 13.87600 13.11800 9.08900 1.000 80.34111 66 LYS E O 1
ATOM 4532 N N . GLY D 2 67 ? 12.21800 14.52300 9.69900 1.000 69.73654 67 GLY E N 1
ATOM 4533 C CA . GLY D 2 67 ? 11.87000 14.92800 8.36000 1.000 70.66901 67 GLY E CA 1
ATOM 4534 C C . GLY D 2 67 ? 10.59100 14.31000 7.83900 1.000 70.62314 67 GLY E C 1
ATOM 4535 O O . GLY D 2 67 ? 10.06600 14.76900 6.81800 1.000 82.36826 67 GLY E O 1
ATOM 4536 N N . ARG D 2 68 ? 10.07300 13.28800 8.51600 1.000 46.79140 68 ARG E N 1
ATOM 4537 C CA . ARG D 2 68 ? 8.84200 12.62400 8.11400 1.000 49.58826 68 ARG E CA 1
ATOM 4538 C C . ARG D 2 68 ? 7.78200 12.60000 9.19900 1.000 51.49621 68 ARG E C 1
ATOM 4539 O O . ARG D 2 68 ? 6.59400 12.66000 8.87900 1.000 52.81556 68 ARG E O 1
ATOM 4547 N N . PHE D 2 69 ? 8.17400 12.52200 10.46700 1.000 49.31400 69 PHE E N 1
ATOM 4548 C CA . PHE D 2 69 ? 7.22500 12.39200 11.56100 1.000 35.77444 69 PHE E CA 1
ATOM 4549 C C . PHE D 2 69 ? 7.07100 13.72300 12.28600 1.000 43.01455 69 PHE E C 1
ATOM 4550 O O . PHE D 2 69 ? 8.00200 14.53000 12.34900 1.000 47.71237 69 PHE E O 1
ATOM 4558 N N . THR D 2 70 ? 5.87600 13.94900 12.83000 1.000 51.11131 70 THR E N 1
ATOM 4559 C CA . THR D 2 70 ? 5.56200 15.19400 13.52600 1.000 43.83891 70 THR E CA 1
ATOM 4560 C C . THR D 2 70 ? 4.76400 14.85800 14.77600 1.000 44.78184 70 THR E C 1
ATOM 4561 O O . THR D 2 70 ? 3.61100 14.42600 14.67900 1.000 45.81173 70 THR E O 1
ATOM 4565 N N . ILE D 2 71 ? 5.36600 15.05700 15.93900 1.000 39.58929 71 ILE E N 1
ATOM 4566 C CA . ILE D 2 71 ? 4.66900 14.87600 17.20700 1.000 40.52304 71 ILE E CA 1
ATOM 4567 C C . ILE D 2 71 ? 4.04300 16.20600 17.60500 1.000 42.67767 71 ILE E C 1
ATOM 4568 O O . ILE D 2 71 ? 4.60500 17.27700 17.34700 1.000 41.59718 71 ILE E O 1
ATOM 4573 N N . SER D 2 72 ? 2.85800 16.14300 18.20500 1.000 37.73987 72 SER E N 1
ATOM 4574 C CA . SER D 2 72 ? 2.14400 17.35000 18.59400 1.000 43.59475 72 SER E CA 1
ATOM 4575 C C . SER D 2 72 ? 1.19100 17.01100 19.72900 1.000 42.48585 72 SER E C 1
ATOM 4576 O O . SER D 2 72 ? 0.84100 15.84900 19.94700 1.000 48.95775 72 SER E O 1
ATOM 4579 N N . ARG D 2 73 ? 0.77200 18.04800 20.44600 1.000 36.03196 73 ARG E N 1
ATOM 4580 C CA . ARG D 2 73 ? -0.05300 17.90200 21.63400 1.000 37.78140 73 ARG E CA 1
ATOM 4581 C C . ARG D 2 73 ? -1.44500 18.47300 21.38900 1.000 47.41104 73 ARG E C 1
ATOM 4582 O O . ARG D 2 73 ? -1.61800 19.43900 20.63800 1.000 44.80475 73 ARG E O 1
ATOM 4590 N N . ASP D 2 74 ? -2.44500 17.85500 22.03000 1.000 45.62097 74 ASP E N 1
ATOM 4591 C CA . ASP D 2 74 ? -3.84100 18.28400 21.97500 1.000 48.82095 74 ASP E CA 1
ATOM 4592 C C . ASP D 2 74 ? -4.47900 17.95000 23.32800 1.000 49.73758 74 ASP E C 1
ATOM 4593 O O . ASP D 2 74 ? -5.30400 17.04800 23.47100 1.000 46.31877 74 ASP E O 1
ATOM 4598 N N . SER D 2 75 ? -4.09200 18.70800 24.35600 1.000 49.61424 75 SER E N 1
ATOM 4599 C CA . SER D 2 75 ? -4.55900 18.43200 25.70900 1.000 43.61015 75 SER E CA 1
ATOM 4600 C C . SER D 2 75 ? -6.04500 18.70500 25.88900 1.000 45.29143 75 SER E C 1
ATOM 4601 O O . SER D 2 75 ? -6.61100 18.29200 26.90700 1.000 44.10847 75 SER E O 1
ATOM 4604 N N . ALA D 2 76 ? -6.68500 19.38900 24.93700 1.000 38.30824 76 ALA E N 1
ATOM 4605 C CA . ALA D 2 76 ? -8.13800 19.51200 24.97100 1.000 37.51677 76 ALA E CA 1
ATOM 4606 C C . ALA D 2 76 ? -8.79900 18.14500 24.86100 1.000 38.41380 76 ALA E C 1
ATOM 4607 O O . ALA D 2 76 ? -9.84200 17.89600 25.47500 1.000 40.54682 76 ALA E O 1
ATOM 4609 N N . LYS D 2 77 ? -8.20200 17.24500 24.08400 1.000 39.78327 77 LYS E N 1
ATOM 4610 C CA . LYS D 2 77 ? -8.63800 15.86000 23.99500 1.000 38.57019 77 LYS E CA 1
ATOM 4611 C C . LYS D 2 77 ? -7.78300 14.92800 24.84700 1.000 49.19660 77 LYS E C 1
ATOM 4612 O O . LYS D 2 77 ? -7.95500 13.70600 24.77300 1.000 42.83840 77 LYS E O 1
ATOM 4618 N N . ASN D 2 78 ? -6.87000 15.48000 25.65500 1.000 36.06953 78 ASN E N 1
ATOM 4619 C CA . ASN D 2 78 ? -5.95200 14.69700 26.48500 1.000 31.54832 78 ASN E CA 1
ATOM 4620 C C . ASN D 2 78 ? -5.15200 13.71300 25.63100 1.000 33.00547 78 ASN E C 1
ATOM 4621 O O . ASN D 2 78 ? -5.08200 12.51600 25.91600 1.000 39.94345 78 ASN E O 1
ATOM 4626 N N . THR D 2 79 ? -4.53200 14.23600 24.57400 1.000 36.85043 79 THR E N 1
ATOM 4627 C CA . THR D 2 79 ? -3.96700 13.40500 23.52300 1.000 32.18558 79 THR E CA 1
ATOM 4628 C C . THR D 2 79 ? -2.65800 14.00200 23.02500 1.000 33.13453 79 THR E C 1
ATOM 4629 O O . THR D 2 79 ? -2.47200 15.22200 23.01600 1.000 33.61416 79 THR E O 1
ATOM 4633 N N . VAL D 2 80 ? -1.74100 13.11900 22.63700 1.000 38.72756 80 VAL E N 1
ATOM 4634 C CA . VAL D 2 80 ? -0.56200 13.47200 21.85700 1.000 38.17680 80 VAL E CA 1
ATOM 4635 C C . VAL D 2 80 ? -0.64800 12.73200 20.52800 1.000 35.51337 80 VAL E C 1
ATOM 4636 O O . VAL D 2 80 ? -0.86400 11.51500 20.50600 1.000 43.86230 80 VAL E O 1
ATOM 4640 N N . TYR D 2 81 ? -0.50000 13.46300 19.42800 1.000 39.01607 81 TYR E N 1
ATOM 4641 C CA . TYR D 2 81 ? -0.54300 12.87900 18.09500 1.000 37.88201 81 TYR E CA 1
ATOM 4642 C C . TYR D 2 81 ? 0.86400 12.61300 17.57200 1.000 42.32466 81 TYR E C 1
ATOM 4643 O O . TYR D 2 81 ? 1.83200 13.26800 17.96800 1.000 38.51344 81 TYR E O 1
ATOM 4652 N N . LEU D 2 82 ? 0.96400 11.64100 16.66600 1.000 35.13384 82 LEU E N 1
ATOM 4653 C CA . LEU D 2 82 ? 2.18900 11.38200 15.91500 1.000 35.80018 82 LEU E CA 1
ATOM 4654 C C . LEU D 2 82 ? 1.82200 11.28200 14.44100 1.000 39.46596 82 LEU E C 1
ATOM 4655 O O . LEU D 2 82 ? 1.20900 10.29700 14.01600 1.000 46.39121 82 LEU E O 1
ATOM 4660 N N . GLN D 2 83 ? 2.18900 12.29900 13.66700 1.000 38.78971 83 GLN E N 1
ATOM 4661 C CA . GLN D 2 83 ? 1.90300 12.34000 12.23700 1.000 36.29472 83 GLN E CA 1
ATOM 4662 C C . GLN D 2 83 ? 3.08100 11.73700 11.48000 1.000 39.05560 83 GLN E C 1
ATOM 4663 O O . GLN D 2 83 ? 4.18100 12.29500 11.48900 1.000 37.93286 83 GLN E O 1
ATOM 4669 N N . MET D 2 84 ? 2.84900 10.60900 10.81800 1.000 33.51226 84 MET E N 1
ATOM 4670 C CA . MET D 2 84 ? 3.88200 9.91000 10.06700 1.000 34.38709 84 MET E CA 1
ATOM 4671 C C . MET D 2 84 ? 3.65500 10.11500 8.57600 1.000 41.48169 84 MET E C 1
ATOM 4672 O O . MET D 2 84 ? 2.53800 9.92800 8.08300 1.000 39.12125 84 MET E O 1
ATOM 4677 N N . ASN D 2 85 ? 4.71200 10.50000 7.86500 1.000 45.83965 85 ASN E N 1
ATOM 4678 C CA . ASN D 2 85 ? 4.65200 10.74900 6.43400 1.000 44.04803 85 ASN E CA 1
ATOM 4679 C C . ASN D 2 85 ? 5.68700 9.89900 5.71200 1.000 46.98361 85 ASN E C 1
ATOM 4680 O O . ASN D 2 85 ? 6.68900 9.47400 6.29600 1.000 57.15027 85 ASN E O 1
ATOM 4685 N N . SER D 2 86 ? 5.43300 9.66800 4.42300 1.000 43.83298 86 SER E N 1
ATOM 4686 C CA . SER D 2 86 ? 6.33700 8.91300 3.55400 1.000 46.70251 86 SER E CA 1
ATOM 4687 C C . SER D 2 86 ? 6.72700 7.58400 4.19400 1.000 45.28519 86 SER E C 1
ATOM 4688 O O . SER D 2 86 ? 7.90500 7.25600 4.35000 1.000 48.01555 86 SER E O 1
ATOM 4691 N N . LEU D 2 87 ? 5.71400 6.82000 4.58400 1.000 41.37880 87 LEU E N 1
ATOM 4692 C CA . LEU D 2 87 ? 5.95500 5.53300 5.21700 1.000 40.15014 87 LEU E CA 1
ATOM 4693 C C . LEU D 2 87 ? 6.59000 4.56400 4.22900 1.000 42.45880 87 LEU E C 1
ATOM 4694 O O . LEU D 2 87 ? 6.24900 4.54600 3.04300 1.000 52.34711 87 LEU E O 1
ATOM 4699 N N . GLU D 2 88 ? 7.52500 3.76800 4.72300 1.000 46.67953 88 GLU E N 1
ATOM 4700 C CA . GLU D 2 88 ? 8.21600 2.74500 3.95800 1.000 48.17713 88 GLU E CA 1
ATOM 4701 C C . GLU D 2 88 ? 8.13100 1.43100 4.71800 1.000 47.66492 88 GLU E C 1
ATOM 4702 O O . GLU D 2 88 ? 7.80800 1.41900 5.91100 1.000 46.73283 88 GLU E O 1
ATOM 4708 N N . PRO D 2 89 ? 8.39200 0.30000 4.05200 1.000 45.70355 89 PRO E N 1
ATOM 4709 C CA . PRO D 2 89 ? 8.27100 -0.99900 4.73900 1.000 44.51233 89 PRO E CA 1
ATOM 4710 C C . PRO D 2 89 ? 9.09800 -1.12000 6.01100 1.000 45.00915 89 PRO E C 1
ATOM 4711 O O . PRO D 2 89 ? 8.74100 -1.91900 6.88500 1.000 43.42363 89 PRO E O 1
ATOM 4715 N N . GLU D 2 90 ? 10.18500 -0.36000 6.15000 1.000 67.43463 90 GLU E N 1
ATOM 4716 C CA . GLU D 2 90 ? 10.96900 -0.41000 7.37900 1.000 69.51047 90 GLU E CA 1
ATOM 4717 C C . GLU D 2 90 ? 10.22900 0.19200 8.56600 1.000 65.77952 90 GLU E C 1
ATOM 4718 O O . GLU D 2 90 ? 10.64200 -0.02700 9.70900 1.000 64.38428 90 GLU E O 1
ATOM 4724 N N . ASP D 2 91 ? 9.15400 0.93900 8.32300 1.000 58.85691 91 ASP E N 1
ATOM 4725 C CA . ASP D 2 91 ? 8.36500 1.54300 9.38600 1.000 55.39127 91 ASP E CA 1
ATOM 4726 C C . ASP D 2 91 ? 7.33800 0.58800 9.97500 1.000 54.76354 91 ASP E C 1
ATOM 4727 O O . ASP D 2 91 ? 6.60700 0.97800 10.89200 1.000 53.14820 91 ASP E O 1
ATOM 4732 N N . THR D 2 92 ? 7.26000 -0.64100 9.47200 1.000 37.93461 92 THR E N 1
ATOM 4733 C CA . THR D 2 92 ? 6.35000 -1.63400 10.02400 1.000 36.13654 92 THR E CA 1
ATOM 4734 C C . THR D 2 92 ? 6.78300 -1.99900 11.43800 1.000 36.73616 92 THR E C 1
ATOM 4735 O O . THR D 2 92 ? 7.88400 -2.52300 11.64000 1.000 52.63811 92 THR E O 1
ATOM 4739 N N . ALA D 2 93 ? 5.92100 -1.72300 12.41300 1.000 46.56576 93 ALA E N 1
ATOM 4740 C CA . ALA D 2 93 ? 6.20900 -2.00700 13.81300 1.000 45.97633 93 ALA E CA 1
ATOM 4741 C C . ALA D 2 93 ? 4.94800 -1.74900 14.62500 1.000 52.51246 93 ALA E C 1
ATOM 4742 O O . ALA D 2 93 ? 3.99500 -1.12500 14.14800 1.000 47.28998 93 ALA E O 1
ATOM 4744 N N . VAL D 2 94 ? 4.95400 -2.24500 15.85800 1.000 39.16817 94 VAL E N 1
ATOM 4745 C CA . VAL D 2 94 ? 3.95100 -1.85500 16.84200 1.000 36.26219 94 VAL E CA 1
ATOM 4746 C C . VAL D 2 94 ? 4.39700 -0.53500 17.45200 1.000 35.66070 94 VAL E C 1
ATOM 4747 O O . VAL D 2 94 ? 5.47600 -0.44900 18.04900 1.000 36.51377 94 VAL E O 1
ATOM 4751 N N . TYR D 2 95 ? 3.58200 0.50100 17.29100 1.000 36.14899 95 TYR E N 1
ATOM 4752 C CA . TYR D 2 95 ? 3.91700 1.83400 17.77800 1.000 39.02226 95 TYR E CA 1
ATOM 4753 C C . TYR D 2 95 ? 3.28000 2.03300 19.14700 1.000 39.52527 95 TYR E C 1
ATOM 4754 O O . TYR D 2 95 ? 2.05400 2.11200 19.26700 1.000 34.89537 95 TYR E O 1
ATOM 4763 N N . SER D 2 96 ? 4.11900 2.11200 20.17300 1.000 51.72323 96 SER E N 1
ATOM 4764 C CA . SER D 2 96 ? 3.67100 2.26400 21.54600 1.000 52.49450 96 SER E CA 1
ATOM 4765 C C . SER D 2 96 ? 3.81900 3.71000 21.99900 1.000 47.43374 96 SER E C 1
ATOM 4766 O O . SER D 2 96 ? 4.69700 4.44300 21.54000 1.000 55.95153 96 SER E O 1
ATOM 4769 N N . CYS D 2 97 ? 2.94100 4.11000 22.90900 1.000 46.60558 97 CYS E N 1
ATOM 4770 C CA . CYS D 2 97 ? 2.98200 5.41600 23.54000 1.000 40.16658 97 CYS E CA 1
ATOM 4771 C C . CYS D 2 97 ? 3.43400 5.26600 24.98600 1.000 36.95026 97 CYS E C 1
ATOM 4772 O O . CYS D 2 97 ? 3.16400 4.25100 25.63500 1.000 38.08925 97 CYS E O 1
ATOM 4775 N N . ALA D 2 98 ? 4.12900 6.28000 25.49000 1.000 33.71560 98 ALA E N 1
ATOM 4776 C CA . ALA D 2 98 ? 4.66600 6.23200 26.84100 1.000 35.27914 98 ALA E CA 1
ATOM 4777 C C . ALA D 2 98 ? 4.61300 7.62000 27.45900 1.000 35.71519 98 ALA E C 1
ATOM 4778 O O . ALA D 2 98 ? 4.72400 8.63200 26.76200 1.000 36.07023 98 ALA E O 1
ATOM 4780 N N . ALA D 2 99 ? 4.44200 7.65600 28.77700 1.000 37.67266 99 ALA E N 1
ATOM 4781 C CA . ALA D 2 99 ? 4.27400 8.90500 29.49900 1.000 39.49432 99 ALA E CA 1
ATOM 4782 C C . ALA D 2 99 ? 5.15300 8.90900 30.73800 1.000 47.06577 99 ALA E C 1
ATOM 4783 O O . ALA D 2 99 ? 5.61100 7.86500 31.21100 1.000 48.63041 99 ALA E O 1
ATOM 4785 N N . HIS D 2 100 ? 5.37200 10.11100 31.26400 1.000 51.81571 100 HIS E N 1
ATOM 4786 C CA . HIS D 2 100 ? 6.24300 10.31200 32.41300 1.000 53.76437 100 HIS E CA 1
ATOM 4787 C C . HIS D 2 100 ? 5.92500 11.67400 33.00800 1.000 53.29751 100 HIS E C 1
ATOM 4788 O O . HIS D 2 100 ? 5.95300 12.68200 32.29600 1.000 53.32219 100 HIS E O 1
ATOM 4795 N N . PHE D 2 101 ? 5.61200 11.70000 34.29900 1.000 45.93432 101 PHE E N 1
ATOM 4796 C CA . PHE D 2 101 ? 5.16900 12.93400 34.93100 1.000 46.08372 101 PHE E CA 1
ATOM 4797 C C . PHE D 2 101 ? 6.34100 13.88400 35.13700 1.000 51.01812 101 PHE E C 1
ATOM 4798 O O . PHE D 2 101 ? 7.39300 13.49100 35.65100 1.000 55.06652 101 PHE E O 1
ATOM 4806 N N . VAL D 2 102 ? 6.15500 15.13500 34.73100 1.000 56.68330 102 VAL E N 1
ATOM 4807 C CA . VAL D 2 102 ? 7.12200 16.20600 34.92700 1.000 55.98703 102 VAL E CA 1
ATOM 4808 C C . VAL D 2 102 ? 6.54700 17.15600 35.97700 1.000 57.52818 102 VAL E C 1
ATOM 4809 O O . VAL D 2 102 ? 5.55400 17.84700 35.70500 1.000 60.35541 102 VAL E O 1
ATOM 4813 N N . PRO D 2 103 ? 7.11500 17.21500 37.17700 1.000 76.73554 103 PRO E N 1
ATOM 4814 C CA . PRO D 2 103 ? 6.59300 18.12300 38.20700 1.000 79.27663 103 PRO E CA 1
ATOM 4815 C C . PRO D 2 103 ? 6.77500 19.57300 37.79700 1.000 82.73659 103 PRO E C 1
ATOM 4816 O O . PRO D 2 103 ? 7.65800 19.89100 36.98400 1.000 81.11214 103 PRO E O 1
ATOM 4820 N N . PRO D 2 104 ? 5.95700 20.48600 38.33200 1.000 91.62679 104 PRO E N 1
ATOM 4821 C CA . PRO D 2 104 ? 6.08000 21.90300 37.94700 1.000 92.28252 104 PRO E CA 1
ATOM 4822 C C . PRO D 2 104 ? 7.38700 22.54800 38.38000 1.000 88.95783 104 PRO E C 1
ATOM 4823 O O . PRO D 2 104 ? 7.67100 23.67200 37.94600 1.000 84.11881 104 PRO E O 1
ATOM 4827 N N . GLY D 2 105 ? 8.18200 21.88600 39.21900 1.000 98.26788 105 GLY E N 1
ATOM 4828 C CA . GLY D 2 105 ? 9.49700 22.38000 39.57400 1.000 97.58459 105 GLY E CA 1
ATOM 4829 C C . GLY D 2 105 ? 10.61400 21.93400 38.66300 1.000 94.06444 105 GLY E C 1
ATOM 4830 O O . GLY D 2 105 ? 11.74600 22.40300 38.80800 1.000 99.12605 105 GLY E O 1
ATOM 4831 N N . SER D 2 106 ? 10.32400 21.03700 37.72300 1.000 80.48852 106 SER E N 1
ATOM 4832 C CA . SER D 2 106 ? 11.29800 20.51800 36.77100 1.000 80.54646 106 SER E CA 1
ATOM 4833 C C . SER D 2 106 ? 10.82200 20.73200 35.34000 1.000 79.60335 106 SER E C 1
ATOM 4834 O O . SER D 2 106 ? 11.01800 19.88500 34.46900 1.000 80.80994 106 SER E O 1
ATOM 4837 N N . ARG D 2 107 ? 10.19800 21.88400 35.08000 1.000 67.59622 107 ARG E N 1
ATOM 4838 C CA . ARG D 2 107 ? 9.53000 22.09600 33.79900 1.000 62.00974 107 ARG E CA 1
ATOM 4839 C C . ARG D 2 107 ? 10.50900 22.14400 32.63300 1.000 65.27027 107 ARG E C 1
ATOM 4840 O O . ARG D 2 107 ? 10.13100 21.82800 31.49900 1.000 72.27008 107 ARG E O 1
ATOM 4848 N N . LEU D 2 108 ? 11.75900 22.53200 32.87700 1.000 73.47233 108 LEU E N 1
ATOM 4849 C CA . LEU D 2 108 ? 12.77300 22.53300 31.83100 1.000 70.34433 108 LEU E CA 1
ATOM 4850 C C . LEU D 2 108 ? 13.39000 21.15900 31.61400 1.000 77.81603 108 LEU E C 1
ATOM 4851 O O . LEU D 2 108 ? 14.47600 21.06000 31.02500 1.000 67.44778 108 LEU E O 1
ATOM 4856 N N . ARG D 2 109 ? 12.71800 20.10900 32.08400 1.000 89.53135 109 ARG E N 1
ATOM 4857 C CA . ARG D 2 109 ? 13.19500 18.74500 31.90400 1.000 88.70790 109 ARG E CA 1
ATOM 4858 C C . ARG D 2 109 ? 13.32700 18.42200 30.42500 1.000 84.69919 109 ARG E C 1
ATOM 4859 O O . ARG D 2 109 ? 12.35900 18.53100 29.66700 1.000 80.95085 109 ARG E O 1
ATOM 4867 N N . GLY D 2 110 ? 14.52900 18.03000 30.01400 1.000 98.50322 110 GLY E N 1
ATOM 4868 C CA . GLY D 2 110 ? 14.70400 17.53400 28.66500 1.000 102.57608 110 GLY E CA 1
ATOM 4869 C C . GLY D 2 110 ? 13.87900 16.28600 28.41900 1.000 103.68798 110 GLY E C 1
ATOM 4870 O O . GLY D 2 110 ? 13.60300 15.49900 29.32600 1.000 110.27139 110 GLY E O 1
ATOM 4871 N N . CYS D 2 111 ? 13.49800 16.10300 27.16200 1.000 68.98406 111 CYS E N 1
ATOM 4872 C CA . CYS D 2 111 ? 12.55100 15.07800 26.75500 1.000 65.45665 111 CYS E CA 1
ATOM 4873 C C . CYS D 2 111 ? 13.20000 13.73800 26.43500 1.000 65.43513 111 CYS E C 1
ATOM 4874 O O . CYS D 2 111 ? 12.49000 12.73100 26.33100 1.000 63.99839 111 CYS E O 1
ATOM 4877 N N . LEU D 2 112 ? 14.52300 13.69500 26.29800 1.000 63.34180 112 LEU E N 1
ATOM 4878 C CA . LEU D 2 112 ? 15.20000 12.57900 25.65100 1.000 62.80311 112 LEU E CA 1
ATOM 4879 C C . LEU D 2 112 ? 15.52900 11.41600 26.58000 1.000 63.95020 112 LEU E C 1
ATOM 4880 O O . LEU D 2 112 ? 15.88100 10.34000 26.08300 1.000 61.21619 112 LEU E O 1
ATOM 4885 N N . VAL D 2 113 ? 15.43400 11.58700 27.89700 1.000 66.30768 113 VAL E N 1
ATOM 4886 C CA . VAL D 2 113 ? 15.79100 10.51000 28.81500 1.000 65.53673 113 VAL E CA 1
ATOM 4887 C C . VAL D 2 113 ? 14.76300 9.38800 28.70700 1.000 56.85872 113 VAL E C 1
ATOM 4888 O O . VAL D 2 113 ? 13.65200 9.49100 29.24000 1.000 52.11803 113 VAL E O 1
ATOM 4892 N N . ASN D 2 114 ? 15.13400 8.30700 28.01400 1.000 70.18864 114 ASN E N 1
ATOM 4893 C CA . ASN D 2 114 ? 14.21600 7.19000 27.80800 1.000 66.34494 114 ASN E CA 1
ATOM 4894 C C . ASN D 2 114 ? 13.92600 6.44200 29.10200 1.000 64.03023 114 ASN E C 1
ATOM 4895 O O . ASN D 2 114 ? 12.81200 5.94100 29.29000 1.000 61.87352 114 ASN E O 1
ATOM 4900 N N . GLU D 2 115 ? 14.90200 6.35600 30.00000 1.000 74.95346 115 GLU E N 1
ATOM 4901 C CA . GLU D 2 115 ? 14.77800 5.56100 31.22100 1.000 76.87511 115 GLU E CA 1
ATOM 4902 C C . GLU D 2 115 ? 13.78700 6.14700 32.23100 1.000 72.72820 115 GLU E C 1
ATOM 4903 O O . GLU D 2 115 ? 13.73200 5.63100 33.35500 1.000 77.98341 115 GLU E O 1
ATOM 4909 N N . LEU D 2 116 ? 13.00900 7.17700 31.90100 1.000 54.48444 116 LEU E N 1
ATOM 4910 C CA . LEU D 2 116 ? 12.08700 7.78800 32.84700 1.000 52.51009 116 LEU E CA 1
ATOM 4911 C C . LEU D 2 116 ? 10.62200 7.53100 32.52200 1.000 49.25066 116 LEU E C 1
ATOM 4912 O O . LEU D 2 116 ? 9.75200 7.97600 33.27700 1.000 47.95813 116 LEU E O 1
ATOM 4917 N N . TYR D 2 117 ? 10.32000 6.83300 31.43000 1.000 56.07556 117 TYR E N 1
ATOM 4918 C CA . TYR D 2 117 ? 8.93400 6.63500 31.02300 1.000 53.33251 117 TYR E CA 1
ATOM 4919 C C . TYR D 2 117 ? 8.29500 5.54400 31.87400 1.000 57.57784 117 TYR E C 1
ATOM 4920 O O . TYR D 2 117 ? 8.74600 4.39400 31.87000 1.000 62.60790 117 TYR E O 1
ATOM 4929 N N . ASN D 2 118 ? 7.24000 5.91600 32.60000 1.000 62.14458 118 ASN E N 1
ATOM 4930 C CA . ASN D 2 118 ? 6.64100 5.09300 33.64200 1.000 62.46298 118 ASN E CA 1
ATOM 4931 C C . ASN D 2 118 ? 5.33300 4.43600 33.22100 1.000 56.54587 118 ASN E C 1
ATOM 4932 O O . ASN D 2 118 ? 4.98700 3.37500 33.75200 1.000 56.27789 118 ASN E O 1
ATOM 4937 N N . TYR D 2 119 ? 4.59300 5.03900 32.29600 1.000 43.95600 119 TYR E N 1
ATOM 4938 C CA . TYR D 2 119 ? 3.30000 4.53200 31.86100 1.000 44.89891 119 TYR E CA 1
ATOM 4939 C C . TYR D 2 119 ? 3.36700 4.20000 30.37900 1.000 41.09433 119 TYR E C 1
ATOM 4940 O O . TYR D 2 119 ? 3.97400 4.93600 29.59600 1.000 46.40665 119 TYR E O 1
ATOM 4949 N N . TRP D 2 120 ? 2.75000 3.08600 29.99500 1.000 34.68351 120 TRP E N 1
ATOM 4950 C CA . TRP D 2 120 ? 2.83800 2.60500 28.62500 1.000 34.30830 120 TRP E CA 1
ATOM 4951 C C . TRP D 2 120 ? 1.47400 2.14600 28.13700 1.000 32.48435 120 TRP E C 1
ATOM 4952 O O . TRP D 2 120 ? 0.70900 1.53000 28.88500 1.000 31.72045 120 TRP E O 1
ATOM 4963 N N . GLY D 2 121 ? 1.17800 2.45500 26.87800 1.000 32.28981 121 GLY E N 1
ATOM 4964 C CA . GLY D 2 121 ? 0.05500 1.85400 26.20100 1.000 30.93889 121 GLY E CA 1
ATOM 4965 C C . GLY D 2 121 ? 0.41300 0.48000 25.67600 1.000 30.93802 121 GLY E C 1
ATOM 4966 O O . GLY D 2 121 ? 1.52200 -0.02300 25.85300 1.000 37.17563 121 GLY E O 1
ATOM 4967 N N . GLN D 2 122 ? -0.55800 -0.14000 25.01200 1.000 36.62593 122 GLN E N 1
ATOM 4968 C CA . GLN D 2 122 ? -0.37000 -1.46400 24.43900 1.000 35.11958 122 GLN E CA 1
ATOM 4969 C C . GLN D 2 122 ? 0.13300 -1.42500 23.00100 1.000 42.48559 122 GLN E C 1
ATOM 4970 O O . GLN D 2 122 ? 0.46600 -2.47800 22.44700 1.000 40.57881 122 GLN E O 1
ATOM 4976 N N . GLY D 2 123 ? 0.19300 -0.24800 22.38600 1.000 39.72556 123 GLY E N 1
ATOM 4977 C CA . GLY D 2 123 ? 0.70600 -0.13000 21.03800 1.000 46.60512 123 GLY E CA 1
ATOM 4978 C C . GLY D 2 123 ? -0.32200 -0.40600 19.96000 1.000 45.48006 123 GLY E C 1
ATOM 4979 O O . GLY D 2 123 ? -1.15000 -1.31200 20.09400 1.000 54.05633 123 GLY E O 1
ATOM 4980 N N . THR D 2 124 ? -0.27800 0.37700 18.88700 1.000 40.71385 124 THR E N 1
ATOM 4981 C CA . THR D 2 124 ? -1.12100 0.17300 17.71700 1.000 38.67738 124 THR E CA 1
ATOM 4982 C C . THR D 2 124 ? -0.24500 -0.26600 16.55100 1.000 35.73210 124 THR E C 1
ATOM 4983 O O . THR D 2 124 ? 0.82200 0.31200 16.32000 1.000 42.36182 124 THR E O 1
ATOM 4987 N N . GLN D 2 125 ? -0.68700 -1.29200 15.83100 1.000 32.99896 125 GLN E N 1
ATOM 4988 C CA . GLN D 2 125 ? 0.12700 -1.88700 14.77900 1.000 32.84332 125 GLN E CA 1
ATOM 4989 C C . GLN D 2 125 ? 0.03400 -1.07800 13.49100 1.000 38.67197 125 GLN E C 1
ATOM 4990 O O . GLN D 2 125 ? -1.06400 -0.77700 13.01200 1.000 33.69424 125 GLN E O 1
ATOM 4996 N N . VAL D 2 126 ? 1.19100 -0.74200 12.92600 1.000 30.69047 126 VAL E N 1
ATOM 4997 C CA . VAL D 2 126 ? 1.29300 -0.08700 11.62800 1.000 25.27261 126 VAL E CA 1
ATOM 4998 C C . VAL D 2 126 ? 2.03000 -1.03600 10.69500 1.000 31.18026 126 VAL E C 1
ATOM 4999 O O . VAL D 2 126 ? 3.14900 -1.46800 11.00000 1.000 33.20303 126 VAL E O 1
ATOM 5003 N N . THR D 2 127 ? 1.40800 -1.36000 9.56300 1.000 45.33685 127 THR E N 1
ATOM 5004 C CA . THR D 2 127 ? 1.95800 -2.32100 8.61000 1.000 41.12237 127 THR E CA 1
ATOM 5005 C C . THR D 2 127 ? 2.01200 -1.67100 7.23200 1.000 33.06609 127 THR E C 1
ATOM 5006 O O . THR D 2 127 ? 0.96900 -1.35300 6.65000 1.000 38.09307 127 THR E O 1
ATOM 5010 N N . VAL D 2 128 ? 3.22200 -1.47600 6.71600 1.000 38.36064 128 VAL E N 1
ATOM 5011 C CA . VAL D 2 128 ? 3.44900 -0.85000 5.41800 1.000 43.20376 128 VAL E CA 1
ATOM 5012 C C . VAL D 2 128 ? 3.85700 -1.94000 4.43900 1.000 41.45814 128 VAL E C 1
ATOM 5013 O O . VAL D 2 128 ? 4.91900 -2.55600 4.59100 1.000 41.83655 128 VAL E O 1
ATOM 5017 N N . SER D 2 129 ? 3.01700 -2.17800 3.43400 1.000 49.68747 129 SER E N 1
ATOM 5018 C CA . SER D 2 129 ? 3.26200 -3.23900 2.47000 1.000 50.90131 129 SER E CA 1
ATOM 5019 C C . SER D 2 129 ? 2.64400 -2.85500 1.13500 1.000 61.16560 129 SER E C 1
ATOM 5020 O O . SER D 2 129 ? 1.79700 -1.96200 1.05200 1.000 58.83545 129 SER E O 1
ATOM 5023 N N . SER D 2 130 ? 3.07400 -3.55300 0.08800 1.000 61.40043 130 SER E N 1
ATOM 5024 C CA . SER D 2 130 ? 2.60100 -3.28400 -1.26400 1.000 60.20158 130 SER E CA 1
ATOM 5025 C C . SER D 2 130 ? 1.23000 -3.90700 -1.51200 1.000 52.30762 130 SER E C 1
ATOM 5026 O O . SER D 2 130 ? 1.12300 -5.10500 -1.77400 1.000 58.26891 130 SER E O 1
ATOM 5029 N N . ASN E 1 1 ? -34.33800 19.50300 61.98200 1.000 121.89625 334 ASN F N 1
ATOM 5030 C CA . ASN E 1 1 ? -33.87400 19.69700 60.61300 1.000 126.92356 334 ASN F CA 1
ATOM 5031 C C . ASN E 1 1 ? -32.35600 19.87400 60.59100 1.000 129.24887 334 ASN F C 1
ATOM 5032 O O . ASN E 1 1 ? -31.84300 20.97100 60.80000 1.000 130.61780 334 ASN F O 1
ATOM 5037 N N . LEU E 1 2 ? -31.64800 18.78100 60.34000 1.000 145.21591 335 LEU F N 1
ATOM 5038 C CA . LEU E 1 2 ? -30.19700 18.79300 60.39300 1.000 146.68592 335 LEU F CA 1
ATOM 5039 C C . LEU E 1 2 ? -29.59800 19.44800 59.15200 1.000 148.91228 335 LEU F C 1
ATOM 5040 O O . LEU E 1 2 ? -30.24900 19.60800 58.11600 1.000 153.36455 335 LEU F O 1
ATOM 5045 N N . CYS E 1 3 ? -28.32300 19.82100 59.27000 1.000 143.07804 336 CYS F N 1
ATOM 5046 C CA . CYS E 1 3 ? -27.58500 20.34700 58.13300 1.000 141.80868 336 CYS F CA 1
ATOM 5047 C C . CYS E 1 3 ? -26.75400 19.23900 57.51100 1.000 138.97939 336 CYS F C 1
ATOM 5048 O O . CYS E 1 3 ? -26.06800 18.50900 58.24000 1.000 134.05585 336 CYS F O 1
ATOM 5051 N N . PRO E 1 4 ? -26.77200 19.06900 56.18600 1.000 138.25805 337 PRO F N 1
ATOM 5052 C CA . PRO E 1 4 ? -25.97700 17.99300 55.57800 1.000 136.41786 337 PRO F CA 1
ATOM 5053 C C . PRO E 1 4 ? -24.48600 18.28600 55.58900 1.000 133.31131 337 PRO F C 1
ATOM 5054 O O . PRO E 1 4 ? -23.84100 18.29100 54.53600 1.000 133.83845 337 PRO F O 1
ATOM 5058 N N . PHE E 1 5 ? -23.92900 18.53600 56.77600 1.000 116.07308 338 PHE F N 1
ATOM 5059 C CA . PHE E 1 5 ? -22.48800 18.71100 56.90500 1.000 111.47453 338 PHE F CA 1
ATOM 5060 C C . PHE E 1 5 ? -21.74700 17.38300 56.87200 1.000 100.09544 338 PHE F C 1
ATOM 5061 O O . PHE E 1 5 ? -20.55500 17.35900 56.54900 1.000 96.07842 338 PHE F O 1
ATOM 5069 N N . GLY E 1 6 ? -22.42700 16.28400 57.19900 1.000 106.45279 339 GLY F N 1
ATOM 5070 C CA . GLY E 1 6 ? -21.90100 14.96300 56.91900 1.000 103.93800 339 GLY F CA 1
ATOM 5071 C C . GLY E 1 6 ? -21.89900 14.60100 55.44900 1.000 108.20871 339 GLY F C 1
ATOM 5072 O O . GLY E 1 6 ? -21.37700 13.54200 55.08800 1.000 101.72995 339 GLY F O 1
ATOM 5073 N N . GLU E 1 7 ? -22.48800 15.44500 54.60100 1.000 128.96170 340 GLU F N 1
ATOM 5074 C CA . GLU E 1 7 ? -22.38300 15.28400 53.15800 1.000 133.09471 340 GLU F CA 1
ATOM 5075 C C . GLU E 1 7 ? -21.21600 16.06600 52.57500 1.000 129.27765 340 GLU F C 1
ATOM 5076 O O . GLU E 1 7 ? -20.62600 15.63400 51.57900 1.000 130.32981 340 GLU F O 1
ATOM 5082 N N . VAL E 1 8 ? -20.87300 17.20600 53.17500 1.000 102.03585 341 VAL F N 1
ATOM 5083 C CA . VAL E 1 8 ? -19.75600 18.00600 52.68500 1.000 96.04980 341 VAL F CA 1
ATOM 5084 C C . VAL E 1 8 ? -18.43000 17.42700 53.16100 1.000 96.00151 341 VAL F C 1
ATOM 5085 O O . VAL E 1 8 ? -17.50000 17.23300 52.36900 1.000 94.51636 341 VAL F O 1
ATOM 5089 N N . PHE E 1 9 ? -18.32400 17.13800 54.45800 1.000 93.10746 342 PHE F N 1
ATOM 5090 C CA . PHE E 1 9 ? -17.06200 16.65900 55.01100 1.000 86.91806 342 PHE F CA 1
ATOM 5091 C C . PHE E 1 9 ? -16.84900 15.17400 54.73900 1.000 83.26300 342 PHE F C 1
ATOM 5092 O O . PHE E 1 9 ? -15.74600 14.76600 54.35700 1.000 81.20187 342 PHE F O 1
ATOM 5100 N N . ASN E 1 10 ? -17.88300 14.35000 54.92600 1.000 92.30323 343 ASN F N 1
ATOM 5101 C CA . ASN E 1 10 ? -17.78300 12.91300 54.69600 1.000 90.63298 343 ASN F CA 1
ATOM 5102 C C . ASN E 1 10 ? -18.09000 12.52300 53.25400 1.000 91.48300 343 ASN F C 1
ATOM 5103 O O . ASN E 1 10 ? -18.53400 11.39400 53.00300 1.000 94.25840 343 ASN F O 1
ATOM 5108 N N . ALA E 1 11 ? -17.86900 13.42300 52.30000 1.000 78.10599 344 ALA F N 1
ATOM 5109 C CA . ALA E 1 11 ? -18.03500 13.07400 50.89600 1.000 84.47140 344 ALA F CA 1
ATOM 5110 C C . ALA E 1 11 ? -16.92300 12.13000 50.45700 1.000 81.03169 344 ALA F C 1
ATOM 5111 O O . ALA E 1 11 ? -15.76300 12.28900 50.84600 1.000 77.18380 344 ALA F O 1
ATOM 5113 N N . THR E 1 12 ? -17.28600 11.13800 49.64000 1.000 94.91534 345 THR F N 1
ATOM 5114 C CA . THR E 1 12 ? -16.31200 10.13700 49.21400 1.000 99.14671 345 THR F CA 1
ATOM 5115 C C . THR E 1 12 ? -15.19600 10.76900 48.39200 1.000 99.45592 345 THR F C 1
ATOM 5116 O O . THR E 1 12 ? -14.01100 10.50200 48.62200 1.000 99.41396 345 THR F O 1
ATOM 5120 N N . ARG E 1 13 ? -15.55400 11.61700 47.43200 1.000 102.78549 346 ARG F N 1
ATOM 5121 C CA . ARG E 1 13 ? -14.57900 12.30500 46.60200 1.000 101.10932 346 ARG F CA 1
ATOM 5122 C C . ARG E 1 13 ? -14.82400 13.80400 46.66200 1.000 95.31035 346 ARG F C 1
ATOM 5123 O O . ARG E 1 13 ? -15.95500 14.26100 46.85000 1.000 98.62757 346 ARG F O 1
ATOM 5131 N N . PHE E 1 14 ? -13.74700 14.56300 46.50200 1.000 76.99185 347 PHE F N 1
ATOM 5132 C CA . PHE E 1 14 ? -13.79200 16.01600 46.47800 1.000 72.48925 347 PHE F CA 1
ATOM 5133 C C . PHE E 1 14 ? -13.41700 16.51400 45.08900 1.000 68.36232 347 PHE F C 1
ATOM 5134 O O . PHE E 1 14 ? -12.90600 15.76800 44.25000 1.000 67.83528 347 PHE F O 1
ATOM 5142 N N . ALA E 1 15 ? -13.67900 17.79200 44.85300 1.000 67.04350 348 ALA F N 1
ATOM 5143 C CA . ALA E 1 15 ? -13.42000 18.38900 43.55400 1.000 66.23110 348 ALA F CA 1
ATOM 5144 C C . ALA E 1 15 ? -11.97000 18.85300 43.45000 1.000 70.62413 348 ALA F C 1
ATOM 5145 O O . ALA E 1 15 ? -11.25900 18.98900 44.44900 1.000 72.35341 348 ALA F O 1
ATOM 5147 N N . SER E 1 16 ? -11.53400 19.08000 42.21300 1.000 77.37403 349 SER F N 1
ATOM 5148 C CA . SER E 1 16 ? -10.24800 19.72000 41.98400 1.000 72.10563 349 SER F CA 1
ATOM 5149 C C . SER E 1 16 ? -10.33200 21.19200 42.36600 1.000 73.30568 349 SER F C 1
ATOM 5150 O O . SER E 1 16 ? -11.38600 21.82400 42.26000 1.000 74.56379 349 SER F O 1
ATOM 5153 N N . VAL E 1 17 ? -9.20100 21.74000 42.81900 1.000 71.03388 350 VAL F N 1
ATOM 5154 C CA . VAL E 1 17 ? -9.20900 23.08100 43.39800 1.000 73.90980 350 VAL F CA 1
ATOM 5155 C C . VAL E 1 17 ? -9.59900 24.13300 42.36500 1.000 71.20968 350 VAL F C 1
ATOM 5156 O O . VAL E 1 17 ? -10.27900 25.11300 42.69600 1.000 73.97907 350 VAL F O 1
ATOM 5160 N N . TYR E 1 18 ? -9.20400 23.94900 41.10200 1.000 63.70680 351 TYR F N 1
ATOM 5161 C CA . TYR E 1 18 ? -9.58400 24.91100 40.07300 1.000 60.23243 351 TYR F CA 1
ATOM 5162 C C . TYR E 1 18 ? -11.08100 24.88200 39.78600 1.000 63.15708 351 TYR F C 1
ATOM 5163 O O . TYR E 1 18 ? -11.62100 25.86600 39.26900 1.000 60.36676 351 TYR F O 1
ATOM 5172 N N . ALA E 1 19 ? -11.75900 23.78000 40.10900 1.000 73.10397 352 ALA F N 1
ATOM 5173 C CA . ALA E 1 19 ? -13.20800 23.69200 39.98200 1.000 73.62327 352 ALA F CA 1
ATOM 5174 C C . ALA E 1 19 ? -13.82900 23.36900 41.33600 1.000 80.29857 352 ALA F C 1
ATOM 5175 O O . ALA E 1 19 ? -14.59700 22.40900 41.46200 1.000 73.22674 352 ALA F O 1
ATOM 5177 N N . TRP E 1 20 ? -13.49500 24.17200 42.34600 1.000 100.08040 353 TRP F N 1
ATOM 5178 C CA . TRP E 1 20 ? -13.91700 23.90700 43.71700 1.000 105.47007 353 TRP F CA 1
ATOM 5179 C C . TRP E 1 20 ? -15.43600 23.85600 43.83000 1.000 107.24807 353 TRP F C 1
ATOM 5180 O O . TRP E 1 20 ? -16.13500 24.78200 43.41100 1.000 111.41343 353 TRP F O 1
ATOM 5191 N N . ASN E 1 21 ? -15.94200 22.77000 44.40900 1.000 93.07854 354 ASN F N 1
ATOM 5192 C CA . ASN E 1 21 ? -17.37800 22.56900 44.53500 1.000 87.55621 354 ASN F CA 1
ATOM 5193 C C . ASN E 1 21 ? -17.93300 23.34600 45.72300 1.000 90.55705 354 ASN F C 1
ATOM 5194 O O . ASN E 1 21 ? -17.27700 23.47700 46.76100 1.000 88.20127 354 ASN F O 1
ATOM 5199 N N . ARG E 1 22 ? -19.15300 23.85600 45.56500 1.000 84.66519 355 ARG F N 1
ATOM 5200 C CA . ARG E 1 22 ? -19.80800 24.67600 46.57400 1.000 85.54266 355 ARG F CA 1
ATOM 5201 C C . ARG E 1 22 ? -21.20100 24.13200 46.85800 1.000 91.85916 355 ARG F C 1
ATOM 5202 O O . ARG E 1 22 ? -21.92200 23.73800 45.93700 1.000 89.83289 355 ARG F O 1
ATOM 5210 N N . LYS E 1 23 ? -21.57400 24.11300 48.13700 1.000 92.13588 356 LYS F N 1
ATOM 5211 C CA . LYS E 1 23 ? -22.87100 23.62300 48.58200 1.000 99.82668 356 LYS F CA 1
ATOM 5212 C C . LYS E 1 23 ? -23.65500 24.75200 49.23700 1.000 102.82515 356 LYS F C 1
ATOM 5213 O O . LYS E 1 23 ? -23.09900 25.54200 50.00700 1.000 104.85531 356 LYS F O 1
ATOM 5219 N N . ARG E 1 24 ? -24.94800 24.82300 48.92600 1.000 112.13978 357 ARG F N 1
ATOM 5220 C CA . ARG E 1 24 ? -25.85300 25.77300 49.55800 1.000 117.32940 357 ARG F CA 1
ATOM 5221 C C . ARG E 1 24 ? -26.40700 25.16200 50.83900 1.000 124.31134 357 ARG F C 1
ATOM 5222 O O . ARG E 1 24 ? -26.97400 24.06400 50.81200 1.000 128.34117 357 ARG F O 1
ATOM 5230 N N . ILE E 1 25 ? -26.25000 25.87000 51.95500 1.000 123.08241 358 ILE F N 1
ATOM 5231 C CA . ILE E 1 25 ? -26.69300 25.37900 53.25600 1.000 130.72520 358 ILE F CA 1
ATOM 5232 C C . ILE E 1 25 ? -27.55700 26.44200 53.91700 1.000 130.52545 358 ILE F C 1
ATOM 5233 O O . ILE E 1 25 ? -27.08300 27.54900 54.19900 1.000 130.87342 358 ILE F O 1
ATOM 5238 N N . SER E 1 26 ? -28.81800 26.10200 54.16300 1.000 146.67787 359 SER F N 1
ATOM 5239 C CA . SER E 1 26 ? -29.73300 26.94400 54.92100 1.000 149.08662 359 SER F CA 1
ATOM 5240 C C . SER E 1 26 ? -30.88700 26.06800 55.38500 1.000 148.21349 359 SER F C 1
ATOM 5241 O O . SER E 1 26 ? -30.98300 24.89300 55.02100 1.000 150.49861 359 SER F O 1
ATOM 5244 N N . ASN E 1 27 ? -31.76100 26.65600 56.20100 1.000 127.10913 360 ASN F N 1
ATOM 5245 C CA . ASN E 1 27 ? -32.96600 25.98500 56.68800 1.000 122.72734 360 ASN F CA 1
ATOM 5246 C C . ASN E 1 27 ? -32.60600 24.69900 57.43500 1.000 125.14427 360 ASN F C 1
ATOM 5247 O O . ASN E 1 27 ? -33.01300 23.59400 57.07000 1.000 125.83972 360 ASN F O 1
ATOM 5252 N N . CYS E 1 28 ? -31.82300 24.86800 58.49700 1.000 122.00049 361 CYS F N 1
ATOM 5253 C CA . CYS E 1 28 ? -31.38300 23.75900 59.33400 1.000 130.20228 361 CYS F CA 1
ATOM 5254 C C . CYS E 1 28 ? -30.79700 24.33900 60.61500 1.000 127.81517 361 CYS F C 1
ATOM 5255 O O . CYS E 1 28 ? -30.58100 25.54900 60.72900 1.000 125.68057 361 CYS F O 1
ATOM 5258 N N . VAL E 1 29 ? -30.54600 23.45800 61.57900 1.000 129.97650 362 VAL F N 1
ATOM 5259 C CA . VAL E 1 29 ? -29.98000 23.83000 62.87000 1.000 137.09601 362 VAL F CA 1
ATOM 5260 C C . VAL E 1 29 ? -28.57600 23.23600 62.93500 1.000 143.36288 362 VAL F C 1
ATOM 5261 O O . VAL E 1 29 ? -28.40800 22.01500 63.04900 1.000 148.44697 362 VAL F O 1
ATOM 5265 N N . ALA E 1 30 ? -27.56300 24.09800 62.84300 1.000 145.58254 363 ALA F N 1
ATOM 5266 C CA . ALA E 1 30 ? -26.18800 23.64600 62.67200 1.000 147.05408 363 ALA F CA 1
ATOM 5267 C C . ALA E 1 30 ? -25.56700 23.26700 64.00900 1.000 158.42437 363 ALA F C 1
ATOM 5268 O O . ALA E 1 30 ? -25.65200 24.01800 64.98200 1.000 162.03151 363 ALA F O 1
ATOM 5270 N N . ASP E 1 31 ? -24.91800 22.11000 64.04700 1.000 148.75172 364 ASP F N 1
ATOM 5271 C CA . ASP E 1 31 ? -24.32200 21.59000 65.26900 1.000 160.24407 364 ASP F CA 1
ATOM 5272 C C . ASP E 1 31 ? -22.81200 21.52100 65.10000 1.000 159.82652 364 ASP F C 1
ATOM 5273 O O . ASP E 1 31 ? -22.31400 20.87500 64.17200 1.000 158.73620 364 ASP F O 1
ATOM 5278 N N . TYR E 1 32 ? -22.09200 22.18400 65.99800 1.000 161.24009 365 TYR F N 1
ATOM 5279 C CA . TYR E 1 32 ? -20.63900 22.12500 66.04500 1.000 160.78799 365 TYR F CA 1
ATOM 5280 C C . TYR E 1 32 ? -20.13900 21.02800 66.97500 1.000 179.32992 365 TYR F C 1
ATOM 5281 O O . TYR E 1 32 ? -18.93300 20.94800 67.22900 1.000 172.47249 365 TYR F O 1
ATOM 5290 N N . SER E 1 33 ? -21.04200 20.20600 67.51500 1.000 243.43402 366 SER F N 1
ATOM 5291 C CA . SER E 1 33 ? -20.61700 19.06000 68.31200 1.000 252.36939 366 SER F CA 1
ATOM 5292 C C . SER E 1 33 ? -19.85800 18.06200 67.45300 1.000 249.77046 366 SER F C 1
ATOM 5293 O O . SER E 1 33 ? -18.92300 17.40600 67.92600 1.000 254.83386 366 SER F O 1
ATOM 5296 N N . VAL E 1 34 ? -20.24600 17.93800 66.18300 1.000 194.74595 367 VAL F N 1
ATOM 5297 C CA . VAL E 1 34 ? -19.54100 17.04500 65.27100 1.000 177.44393 367 VAL F CA 1
ATOM 5298 C C . VAL E 1 34 ? -18.10500 17.51000 65.07600 1.000 168.15855 367 VAL F C 1
ATOM 5299 O O . VAL E 1 34 ? -17.17800 16.69500 64.99000 1.000 167.69802 367 VAL F O 1
ATOM 5303 N N . LEU E 1 35 ? -17.89600 18.82600 65.00400 1.000 146.95862 368 LEU F N 1
ATOM 5304 C CA . LEU E 1 35 ? -16.54200 19.33800 64.83200 1.000 140.92072 368 LEU F CA 1
ATOM 5305 C C . LEU E 1 35 ? -15.67500 19.02200 66.04100 1.000 154.34728 368 LEU F C 1
ATOM 5306 O O . LEU E 1 35 ? -14.48800 18.71300 65.89600 1.000 147.06046 368 LEU F O 1
ATOM 5311 N N . TYR E 1 36 ? -16.24800 19.10000 67.24700 1.000 207.31263 369 TYR F N 1
ATOM 5312 C CA . TYR E 1 36 ? -15.48600 18.76500 68.44600 1.000 215.99070 369 TYR F CA 1
ATOM 5313 C C . TYR E 1 36 ? -15.10000 17.29100 68.46200 1.000 223.66099 369 TYR F C 1
ATOM 5314 O O . TYR E 1 36 ? -14.00600 16.93300 68.91400 1.000 223.87062 369 TYR F O 1
ATOM 5323 N N . ASN E 1 37 ? -15.98900 16.42100 67.97700 1.000 241.96515 370 ASN F N 1
ATOM 5324 C CA . ASN E 1 37 ? -15.70500 14.99000 67.98500 1.000 245.95860 370 ASN F CA 1
ATOM 5325 C C . ASN E 1 37 ? -14.55400 14.65600 67.04700 1.000 241.69055 370 ASN F C 1
ATOM 5326 O O . ASN E 1 37 ? -13.75400 13.75500 67.32400 1.000 243.59383 370 ASN F O 1
ATOM 5331 N N . SER E 1 38 ? -14.44700 15.38100 65.93700 1.000 219.43534 371 SER F N 1
ATOM 5332 C CA . SER E 1 38 ? -13.36900 15.14100 64.98800 1.000 208.39516 371 SER F CA 1
ATOM 5333 C C . SER E 1 38 ? -12.02200 15.46800 65.61900 1.000 203.29176 371 SER F C 1
ATOM 5334 O O . SER E 1 38 ? -11.86700 16.47900 66.31000 1.000 202.83594 371 SER F O 1
ATOM 5337 N N . ALA E 1 39 ? -11.04200 14.59900 65.37900 1.000 208.57482 372 ALA F N 1
ATOM 5338 C CA . ALA E 1 39 ? -9.71100 14.74800 65.94700 1.000 205.91828 372 ALA F CA 1
ATOM 5339 C C . ALA E 1 39 ? -8.66400 14.45600 64.87000 1.000 205.39651 372 ALA F C 1
ATOM 5340 O O . ALA E 1 39 ? -7.77200 13.62700 65.03000 1.000 205.83047 372 ALA F O 1
ATOM 5342 N N . SER E 1 40 ? -8.78100 15.15000 63.73400 1.000 212.14445 373 SER F N 1
ATOM 5343 C CA . SER E 1 40 ? -7.76300 14.98500 62.69000 1.000 207.73616 373 SER F CA 1
ATOM 5344 C C . SER E 1 40 ? -7.63100 16.21500 61.80200 1.000 196.97210 373 SER F C 1
ATOM 5345 O O . SER E 1 40 ? -7.04300 16.10200 60.72000 1.000 196.11139 373 SER F O 1
ATOM 5348 N N . PHE E 1 41 ? -8.14500 17.37500 62.20400 1.000 135.80927 374 PHE F N 1
ATOM 5349 C CA . PHE E 1 41 ? -8.00700 18.59900 61.42200 1.000 121.32698 374 PHE F CA 1
ATOM 5350 C C . PHE E 1 41 ? -6.62300 19.18600 61.66300 1.000 117.39640 374 PHE F C 1
ATOM 5351 O O . PHE E 1 41 ? -6.32100 19.65100 62.76800 1.000 119.02281 374 PHE F O 1
ATOM 5359 N N A SER E 1 42 ? -5.77700 19.17100 60.63000 0.010 114.97964 375 SER F N 1
ATOM 5360 N N B SER E 1 42 ? -5.77300 19.15800 60.63400 0.990 117.02643 375 SER F N 1
ATOM 5361 C CA A SER E 1 42 ? -4.45500 19.77500 60.75400 0.010 115.49827 375 SER F CA 1
ATOM 5362 C CA B SER E 1 42 ? -4.45700 19.77400 60.75700 0.990 116.19792 375 SER F CA 1
ATOM 5363 C C A SER E 1 42 ? -4.55500 21.28800 60.90100 0.010 116.19127 375 SER F C 1
ATOM 5364 C C B SER E 1 42 ? -4.57300 21.28500 60.92100 0.990 116.22466 375 SER F C 1
ATOM 5365 O O A SER E 1 42 ? -3.81700 21.89200 61.68900 0.010 117.88980 375 SER F O 1
ATOM 5366 O O B SER E 1 42 ? -3.87200 21.88200 61.74600 0.990 117.98447 375 SER F O 1
ATOM 5371 N N . THR E 1 43 ? -5.45800 21.91500 60.15400 1.000 114.96079 376 THR F N 1
ATOM 5372 C CA . THR E 1 43 ? -5.71000 23.34400 60.25200 1.000 115.59122 376 THR F CA 1
ATOM 5373 C C . THR E 1 43 ? -7.10900 23.57300 60.80800 1.000 116.57542 376 THR F C 1
ATOM 5374 O O . THR E 1 43 ? -8.04500 22.83000 60.49400 1.000 115.70024 376 THR F O 1
ATOM 5378 N N . PHE E 1 44 ? -7.23900 24.60800 61.63500 1.000 127.08336 377 PHE F N 1
ATOM 5379 C CA . PHE E 1 44 ? -8.47500 24.88100 62.35700 1.000 126.92507 377 PHE F CA 1
ATOM 5380 C C . PHE E 1 44 ? -8.66400 26.38500 62.49400 1.000 121.04852 377 PHE F C 1
ATOM 5381 O O . PHE E 1 44 ? -9.01800 26.89000 63.56500 1.000 122.95707 377 PHE F O 1
ATOM 5389 N N . LYS E 1 45 ? -8.43500 27.11300 61.40500 1.000 118.99107 378 LYS F N 1
ATOM 5390 C CA . LYS E 1 45 ? -8.26200 28.55800 61.44600 1.000 119.72057 378 LYS F CA 1
ATOM 5391 C C . LYS E 1 45 ? -9.58600 29.26600 61.19100 1.000 121.53712 378 LYS F C 1
ATOM 5392 O O . LYS E 1 45 ? -10.24800 29.01300 60.18100 1.000 120.95749 378 LYS F O 1
ATOM 5398 N N . CYS E 1 46 ? -9.96000 30.16100 62.10400 1.000 168.97097 379 CYS F N 1
ATOM 5399 C CA . CYS E 1 46 ? -11.18800 30.93600 61.99600 1.000 175.01715 379 CYS F CA 1
ATOM 5400 C C . CYS E 1 46 ? -10.86100 32.42100 61.91800 1.000 171.18475 379 CYS F C 1
ATOM 5401 O O . CYS E 1 46 ? -9.99600 32.91700 62.64700 1.000 173.08606 379 CYS F O 1
ATOM 5404 N N . TYR E 1 47 ? -11.56900 33.12400 61.03700 1.000 129.74171 380 TYR F N 1
ATOM 5405 C CA . TYR E 1 47 ? -11.32500 34.53200 60.75700 1.000 121.61334 380 TYR F CA 1
ATOM 5406 C C . TYR E 1 47 ? -12.55300 35.35400 61.11700 1.000 122.80475 380 TYR F C 1
ATOM 5407 O O . TYR E 1 47 ? -13.66200 35.05000 60.66400 1.000 121.86955 380 TYR F O 1
ATOM 5416 N N . GLY E 1 48 ? -12.35100 36.39100 61.92600 1.000 135.67077 381 GLY F N 1
ATOM 5417 C CA . GLY E 1 48 ? -13.39100 37.35900 62.21700 1.000 142.21192 381 GLY F CA 1
ATOM 5418 C C . GLY E 1 48 ? -14.60700 36.82600 62.94900 1.000 152.75306 381 GLY F C 1
ATOM 5419 O O . GLY E 1 48 ? -15.58000 37.55800 63.14900 1.000 151.63180 381 GLY F O 1
ATOM 5420 N N . VAL E 1 49 ? -14.58000 35.55100 63.33900 1.000 178.69382 382 VAL F N 1
ATOM 5421 C CA . VAL E 1 49 ? -15.66300 34.93300 64.09100 1.000 186.03027 382 VAL F CA 1
ATOM 5422 C C . VAL E 1 49 ? -15.04900 34.15300 65.24900 1.000 186.95910 382 VAL F C 1
ATOM 5423 O O . VAL E 1 49 ? -13.84300 33.90800 65.29300 1.000 187.62327 382 VAL F O 1
ATOM 5427 N N . SER E 1 50 ? -15.89700 33.77400 66.19900 1.000 193.15460 383 SER F N 1
ATOM 5428 C CA . SER E 1 50 ? -15.44600 33.02700 67.36700 1.000 189.72709 383 SER F CA 1
ATOM 5429 C C . SER E 1 50 ? -15.34200 31.54300 67.03600 1.000 185.18915 383 SER F C 1
ATOM 5430 O O . SER E 1 50 ? -16.34300 30.93900 66.63600 1.000 182.65600 383 SER F O 1
ATOM 5433 N N . PRO E 1 51 ? -14.16800 30.91900 67.17900 1.000 171.29561 384 PRO F N 1
ATOM 5434 C CA . PRO E 1 51 ? -14.10200 29.45300 67.05500 1.000 169.29312 384 PRO F CA 1
ATOM 5435 C C . PRO E 1 51 ? -14.79800 28.70900 68.18800 1.000 169.92035 384 PRO F C 1
ATOM 5436 O O . PRO E 1 51 ? -14.88300 27.47600 68.13000 1.000 165.86789 384 PRO F O 1
ATOM 5440 N N . THR E 1 52 ? -15.30500 29.41100 69.20300 1.000 177.30800 385 THR F N 1
ATOM 5441 C CA . THR E 1 52 ? -16.01300 28.79700 70.31900 1.000 180.84216 385 THR F CA 1
ATOM 5442 C C . THR E 1 52 ? -17.50000 29.11600 70.32700 1.000 178.19418 385 THR F C 1
ATOM 5443 O O . THR E 1 52 ? -18.32700 28.20600 70.43600 1.000 179.53021 385 THR F O 1
ATOM 5447 N N . LYS E 1 53 ? -17.86600 30.39300 70.20700 1.000 143.50161 386 LYS F N 1
ATOM 5448 C CA . LYS E 1 53 ? -19.25000 30.82700 70.35800 1.000 137.14566 386 LYS F CA 1
ATOM 5449 C C . LYS E 1 53 ? -20.11300 30.57200 69.12900 1.000 135.87190 386 LYS F C 1
ATOM 5450 O O . LYS E 1 53 ? -21.30000 30.91500 69.15300 1.000 135.07239 386 LYS F O 1
ATOM 5456 N N . LEU E 1 54 ? -19.55800 29.98100 68.06700 1.000 142.70375 387 LEU F N 1
ATOM 5457 C CA . LEU E 1 54 ? -20.32000 29.76600 66.84100 1.000 144.25993 387 LEU F CA 1
ATOM 5458 C C . LEU E 1 54 ? -21.56300 28.90800 67.05600 1.000 146.90584 387 LEU F C 1
ATOM 5459 O O . LEU E 1 54 ? -22.50400 28.99700 66.25800 1.000 144.22651 387 LEU F O 1
ATOM 5464 N N . ASN E 1 55 ? -21.59100 28.08400 68.11000 1.000 159.80436 388 ASN F N 1
ATOM 5465 C CA . ASN E 1 55 ? -22.80500 27.34200 68.43700 1.000 161.98417 388 ASN F CA 1
ATOM 5466 C C . ASN E 1 55 ? -23.94200 28.26000 68.86400 1.000 159.72516 388 ASN F C 1
ATOM 5467 O O . ASN E 1 55 ? -25.10900 27.85900 68.78500 1.000 158.51473 388 ASN F O 1
ATOM 5472 N N . ASP E 1 56 ? -23.63300 29.47700 69.31700 1.000 148.12377 389 ASP F N 1
ATOM 5473 C CA . ASP E 1 56 ? -24.65700 30.45100 69.66800 1.000 146.02562 389 ASP F CA 1
ATOM 5474 C C . ASP E 1 56 ? -24.99000 31.41400 68.53500 1.000 146.72266 389 ASP F C 1
ATOM 5475 O O . ASP E 1 56 ? -26.05600 32.04000 68.57000 1.000 140.35220 389 ASP F O 1
ATOM 5480 N N . LEU E 1 57 ? -24.11400 31.54500 67.54200 1.000 161.34267 390 LEU F N 1
ATOM 5481 C CA . LEU E 1 57 ? -24.35500 32.46600 66.44400 1.000 160.82213 390 LEU F CA 1
ATOM 5482 C C . LEU E 1 57 ? -25.46100 31.94800 65.52900 1.000 156.71178 390 LEU F C 1
ATOM 5483 O O . LEU E 1 57 ? -25.79300 30.76000 65.51100 1.000 161.54906 390 LEU F O 1
ATOM 5488 N N . CYS E 1 58 ? -26.03700 32.87200 64.76600 1.000 129.05482 391 CYS F N 1
ATOM 5489 C CA . CYS E 1 58 ? -27.03500 32.57300 63.75100 1.000 127.30419 391 CYS F CA 1
ATOM 5490 C C . CYS E 1 58 ? -26.66300 33.32100 62.47900 1.000 125.56790 391 CYS F C 1
ATOM 5491 O O . CYS E 1 58 ? -26.16400 34.44900 62.54100 1.000 126.30960 391 CYS F O 1
ATOM 5494 N N . PHE E 1 59 ? -26.90100 32.69500 61.32700 1.000 140.71887 392 PHE F N 1
ATOM 5495 C CA . PHE E 1 59 ? -26.51800 33.28200 60.05100 1.000 143.11858 392 PHE F CA 1
ATOM 5496 C C . PHE E 1 59 ? -27.60900 33.04700 59.01600 1.000 139.36063 392 PHE F C 1
ATOM 5497 O O . PHE E 1 59 ? -28.41700 32.12100 59.12900 1.000 141.06640 392 PHE F O 1
ATOM 5505 N N . THR E 1 60 ? -27.61500 33.90600 57.99500 1.000 132.56199 393 THR F N 1
ATOM 5506 C CA . THR E 1 60 ? -28.61000 33.80300 56.93100 1.000 126.16164 393 THR F CA 1
ATOM 5507 C C . THR E 1 60 ? -28.34900 32.58300 56.05600 1.000 127.45283 393 THR F C 1
ATOM 5508 O O . THR E 1 60 ? -29.21700 31.71600 55.89900 1.000 124.10724 393 THR F O 1
ATOM 5512 N N . ASN E 1 61 ? -27.15500 32.50100 55.47300 1.000 142.77957 394 ASN F N 1
ATOM 5513 C CA . ASN E 1 61 ? -26.78000 31.37900 54.62600 1.000 131.99400 394 ASN F CA 1
ATOM 5514 C C . ASN E 1 61 ? -25.35700 30.95300 54.95700 1.000 125.24767 394 ASN F C 1
ATOM 5515 O O . ASN E 1 61 ? -24.55600 31.73200 55.47900 1.000 128.13972 394 ASN F O 1
ATOM 5520 N N . VAL E 1 62 ? -25.05300 29.69500 54.64400 1.000 114.38285 395 VAL F N 1
ATOM 5521 C CA . VAL E 1 62 ? -23.73600 29.11100 54.87100 1.000 110.44493 395 VAL F CA 1
ATOM 5522 C C . VAL E 1 62 ? -23.30100 28.41200 53.59200 1.000 104.34669 395 VAL F C 1
ATOM 5523 O O . VAL E 1 62 ? -24.08400 27.66800 52.99000 1.000 102.87918 395 VAL F O 1
ATOM 5527 N N . TYR E 1 63 ? -22.06200 28.65700 53.17200 1.000 101.16987 396 TYR F N 1
ATOM 5528 C CA . TYR E 1 63 ? -21.50000 28.05500 51.97000 1.000 95.62648 396 TYR F CA 1
ATOM 5529 C C . TYR E 1 63 ? -20.27300 27.23900 52.34800 1.000 92.47265 396 TYR F C 1
ATOM 5530 O O . TYR E 1 63 ? -19.41900 27.71000 53.10600 1.000 93.93279 396 TYR F O 1
ATOM 5539 N N . ALA E 1 64 ? -20.18900 26.02100 51.81800 1.000 96.80246 397 ALA F N 1
ATOM 5540 C CA . ALA E 1 64 ? -19.11300 25.08200 52.12900 1.000 94.76270 397 ALA F CA 1
ATOM 5541 C C . ALA E 1 64 ? -18.37300 24.74100 50.83900 1.000 100.10562 397 ALA F C 1
ATOM 5542 O O . ALA E 1 64 ? -18.75900 23.82300 50.11000 1.000 95.32365 397 ALA F O 1
ATOM 5544 N N . ASP E 1 65 ? -17.30300 25.48200 50.56200 1.000 105.58650 398 ASP F N 1
ATOM 5545 C CA . ASP E 1 65 ? -16.46600 25.21500 49.40000 1.000 101.34813 398 ASP F CA 1
ATOM 5546 C C . ASP E 1 65 ? -15.47100 24.11200 49.74100 1.000 103.72725 398 ASP F C 1
ATOM 5547 O O . ASP E 1 65 ? -14.65300 24.26900 50.65400 1.000 106.44300 398 ASP F O 1
ATOM 5552 N N . SER E 1 66 ? -15.53900 23.00100 49.01200 1.000 90.57878 399 SER F N 1
ATOM 5553 C CA . SER E 1 66 ? -14.68200 21.84900 49.25400 1.000 81.56286 399 SER F CA 1
ATOM 5554 C C . SER E 1 66 ? -13.82300 21.56900 48.02900 1.000 78.01046 399 SER F C 1
ATOM 5555 O O . SER E 1 66 ? -14.30900 21.60800 46.89500 1.000 75.07382 399 SER F O 1
ATOM 5558 N N . PHE E 1 67 ? -12.54500 21.28600 48.27000 1.000 74.24994 400 PHE F N 1
ATOM 5559 C CA . PHE E 1 67 ? -11.58500 20.98600 47.21400 1.000 70.84025 400 PHE F CA 1
ATOM 5560 C C . PHE E 1 67 ? -10.38700 20.28400 47.84300 1.000 78.94428 400 PHE F C 1
ATOM 5561 O O . PHE E 1 67 ? -10.34800 20.04600 49.05400 1.000 80.85055 400 PHE F O 1
ATOM 5569 N N . VAL E 1 68 ? -9.40200 19.95400 47.01000 1.000 69.69780 401 VAL F N 1
ATOM 5570 C CA . VAL E 1 68 ? -8.21100 19.23200 47.44400 1.000 70.57553 401 VAL F CA 1
ATOM 5571 C C . VAL E 1 68 ? -6.97500 19.95400 46.92600 1.000 70.05515 401 VAL F C 1
ATOM 5572 O O . VAL E 1 68 ? -6.88700 20.27000 45.73500 1.000 66.74672 401 VAL F O 1
ATOM 5576 N N . ILE E 1 69 ? -6.02700 20.21500 47.82400 1.000 74.02303 402 ILE F N 1
ATOM 5577 C CA . ILE E 1 69 ? -4.72500 20.77800 47.49600 1.000 71.50166 402 ILE F CA 1
ATOM 5578 C C . ILE E 1 69 ? -3.66700 20.00000 48.27000 1.000 70.15202 402 ILE F C 1
ATOM 5579 O O . ILE E 1 69 ? -3.97500 19.05900 49.00600 1.000 66.58214 402 ILE F O 1
ATOM 5584 N N . ARG E 1 70 ? -2.41000 20.39600 48.10400 1.000 82.95313 403 ARG F N 1
ATOM 5585 C CA . ARG E 1 70 ? -1.32200 19.78200 48.84900 1.000 82.51123 403 ARG F CA 1
ATOM 5586 C C . ARG E 1 70 ? -0.99400 20.61800 50.08100 1.000 81.75227 403 ARG F C 1
ATOM 5587 O O . ARG E 1 70 ? -1.31200 21.80700 50.15500 1.000 87.67722 403 ARG F O 1
ATOM 5595 N N . GLY E 1 71 ? -0.35900 19.96600 51.06100 1.000 83.80607 404 GLY F N 1
ATOM 5596 C CA . GLY E 1 71 ? -0.13100 20.60400 52.35000 1.000 83.49943 404 GLY F CA 1
ATOM 5597 C C . GLY E 1 71 ? 0.65100 21.89900 52.26100 1.000 83.04829 404 GLY F C 1
ATOM 5598 O O . GLY E 1 71 ? 0.44200 22.81100 53.06600 1.000 89.86133 404 GLY F O 1
ATOM 5599 N N . ASP E 1 72 ? 1.55500 22.00100 51.28600 1.000 85.34473 405 ASP F N 1
ATOM 5600 C CA . ASP E 1 72 ? 2.32100 23.22500 51.08800 1.000 90.92006 405 ASP F CA 1
ATOM 5601 C C . ASP E 1 72 ? 1.43200 24.41200 50.73300 1.000 90.98356 405 ASP F C 1
ATOM 5602 O O . ASP E 1 72 ? 1.80900 25.55900 51.00000 1.000 84.99229 405 ASP F O 1
ATOM 5607 N N . GLU E 1 73 ? 0.25300 24.16400 50.16200 1.000 101.05204 406 GLU F N 1
ATOM 5608 C CA . GLU E 1 73 ? -0.60300 25.22100 49.64100 1.000 101.17334 406 GLU F CA 1
ATOM 5609 C C . GLU E 1 73 ? -1.73400 25.61800 50.58200 1.000 96.13452 406 GLU F C 1
ATOM 5610 O O . GLU E 1 73 ? -2.36800 26.65400 50.35100 1.000 99.29080 406 GLU F O 1
ATOM 5616 N N . VAL E 1 74 ? -2.00800 24.83100 51.62700 1.000 76.74860 407 VAL F N 1
ATOM 5617 C CA . VAL E 1 74 ? -3.05700 25.19000 52.57600 1.000 79.07696 407 VAL F CA 1
ATOM 5618 C C . VAL E 1 74 ? -2.75600 26.52500 53.24100 1.000 83.41383 407 VAL F C 1
ATOM 5619 O O . VAL E 1 74 ? -3.67100 27.20700 53.71400 1.000 85.48870 407 VAL F O 1
ATOM 5623 N N . ARG E 1 75 ? -1.47900 26.91400 53.28300 1.000 85.09646 408 ARG F N 1
ATOM 5624 C CA . ARG E 1 75 ? -1.09700 28.24000 53.75300 1.000 89.34948 408 ARG F CA 1
ATOM 5625 C C . ARG E 1 75 ? -1.78800 29.34300 52.96000 1.000 88.91720 408 ARG F C 1
ATOM 5626 O O . ARG E 1 75 ? -2.06200 30.42100 53.50100 1.000 92.67024 408 ARG F O 1
ATOM 5634 N N . GLN E 1 76 ? -2.10100 29.08500 51.69000 1.000 101.48290 409 GLN F N 1
ATOM 5635 C CA . GLN E 1 76 ? -2.63400 30.10900 50.80300 1.000 106.21175 409 GLN F CA 1
ATOM 5636 C C . GLN E 1 76 ? -4.14800 30.26100 50.88700 1.000 98.00023 409 GLN F C 1
ATOM 5637 O O . GLN E 1 76 ? -4.67500 31.28800 50.44300 1.000 97.04689 409 GLN F O 1
ATOM 5643 N N . ILE E 1 77 ? -4.85800 29.28000 51.44300 1.000 83.39921 410 ILE F N 1
ATOM 5644 C CA . ILE E 1 77 ? -6.29600 29.40900 51.65700 1.000 83.93019 410 ILE F CA 1
ATOM 5645 C C . ILE E 1 77 ? -6.51700 30.31200 52.86400 1.000 90.79839 410 ILE F C 1
ATOM 5646 O O . ILE E 1 77 ? -6.96000 29.86000 53.92600 1.000 91.03952 410 ILE F O 1
ATOM 5651 N N . ALA E 1 78 ? -6.19700 31.59300 52.70800 1.000 110.77015 411 ALA F N 1
ATOM 5652 C CA . ALA E 1 78 ? -6.30100 32.57100 53.77800 1.000 116.79075 411 ALA F CA 1
ATOM 5653 C C . ALA E 1 78 ? -6.45000 33.94600 53.15000 1.000 118.78287 411 ALA F C 1
ATOM 5654 O O . ALA E 1 78 ? -5.94100 34.17700 52.04600 1.000 117.60364 411 ALA F O 1
ATOM 5656 N N . PRO E 1 79 ? -7.14600 34.87100 53.81200 1.000 124.02700 412 PRO F N 1
ATOM 5657 C CA . PRO E 1 79 ? -7.32500 36.20900 53.23700 1.000 122.84486 412 PRO F CA 1
ATOM 5658 C C . PRO E 1 79 ? -5.99800 36.93200 53.06400 1.000 119.36712 412 PRO F C 1
ATOM 5659 O O . PRO E 1 79 ? -5.09100 36.81800 53.89200 1.000 121.33081 412 PRO F O 1
ATOM 5663 N N . GLY E 1 80 ? -5.89500 37.68400 51.97100 1.000 107.22485 413 GLY F N 1
ATOM 5664 C CA . GLY E 1 80 ? -4.69000 38.43800 51.69500 1.000 109.14757 413 GLY F CA 1
ATOM 5665 C C . GLY E 1 80 ? -3.47500 37.60300 51.36900 1.000 105.92317 413 GLY F C 1
ATOM 5666 O O . GLY E 1 80 ? -2.35100 38.09500 51.48500 1.000 108.37861 413 GLY F O 1
ATOM 5667 N N . GLN E 1 81 ? -3.66400 36.35100 50.96300 1.000 106.54524 414 GLN F N 1
ATOM 5668 C CA . GLN E 1 81 ? -2.56200 35.46700 50.61900 1.000 102.26093 414 GLN F CA 1
ATOM 5669 C C . GLN E 1 81 ? -2.36800 35.40700 49.10800 1.000 101.26961 414 GLN F C 1
ATOM 5670 O O . GLN E 1 81 ? -3.26200 35.73500 48.32600 1.000 104.01440 414 GLN F O 1
ATOM 5676 N N . THR E 1 82 ? -1.17500 34.97600 48.70900 1.000 103.78033 415 THR F N 1
ATOM 5677 C CA . THR E 1 82 ? -0.79200 34.88000 47.30900 1.000 101.38455 415 THR F CA 1
ATOM 5678 C C . THR E 1 82 ? -0.10100 33.54400 47.06100 1.000 99.88738 415 THR F C 1
ATOM 5679 O O . THR E 1 82 ? 0.28000 32.82900 47.99200 1.000 100.89482 415 THR F O 1
ATOM 5683 N N . GLY E 1 83 ? 0.05900 33.21600 45.78500 1.000 88.07576 416 GLY F N 1
ATOM 5684 C CA . GLY E 1 83 ? 0.59800 31.94900 45.34600 1.000 84.65072 416 GLY F CA 1
ATOM 5685 C C . GLY E 1 83 ? -0.20200 31.43100 44.17200 1.000 82.63749 416 GLY F C 1
ATOM 5686 O O . GLY E 1 83 ? -1.08100 32.11200 43.64700 1.000 79.59851 416 GLY F O 1
ATOM 5687 N N . LYS E 1 84 ? 0.10300 30.20000 43.75300 1.000 89.34852 417 LYS F N 1
ATOM 5688 C CA . LYS E 1 84 ? -0.59500 29.63800 42.60000 1.000 86.07562 417 LYS F CA 1
ATOM 5689 C C . LYS E 1 84 ? -2.04800 29.30700 42.92600 1.000 83.34374 417 LYS F C 1
ATOM 5690 O O . LYS E 1 84 ? -2.91700 29.42000 42.05300 1.000 85.50074 417 LYS F O 1
ATOM 5696 N N . ILE E 1 85 ? -2.33400 28.91500 44.16700 1.000 70.86537 418 ILE F N 1
ATOM 5697 C CA . ILE E 1 85 ? -3.69200 28.52800 44.53400 1.000 73.46740 418 ILE F CA 1
ATOM 5698 C C . ILE E 1 85 ? -4.56400 29.75700 44.75700 1.000 74.70292 418 ILE F C 1
ATOM 5699 O O . ILE E 1 85 ? -5.69100 29.83700 44.25500 1.000 69.75408 418 ILE F O 1
ATOM 5704 N N . ALA E 1 86 ? -4.05400 30.73600 45.50800 1.000 74.97105 419 ALA F N 1
ATOM 5705 C CA . ALA E 1 86 ? -4.86200 31.90300 45.84400 1.000 78.13284 419 ALA F CA 1
ATOM 5706 C C . ALA E 1 86 ? -5.07500 32.81700 44.64300 1.000 79.47862 419 ALA F C 1
ATOM 5707 O O . ALA E 1 86 ? -6.13400 33.44600 44.52800 1.000 79.36249 419 ALA F O 1
ATOM 5709 N N . ASP E 1 87 ? -4.09600 32.90600 43.74000 1.000 87.02681 420 ASP F N 1
ATOM 5710 C CA . ASP E 1 87 ? -4.22600 33.83500 42.62200 1.000 90.09365 420 ASP F CA 1
ATOM 5711 C C . ASP E 1 87 ? -5.02400 33.23800 41.46900 1.000 88.21075 420 ASP F C 1
ATOM 5712 O O . ASP E 1 87 ? -5.76000 33.96000 40.78600 1.000 93.38092 420 ASP F O 1
ATOM 5717 N N . TYR E 1 88 ? -4.89400 31.93200 41.22800 1.000 73.48641 421 TYR F N 1
ATOM 5718 C CA . TYR E 1 88 ? -5.44100 31.32800 40.02200 1.000 74.31847 421 TYR F CA 1
ATOM 5719 C C . TYR E 1 88 ? -6.49900 30.25900 40.26300 1.000 78.92464 421 TYR F C 1
ATOM 5720 O O . TYR E 1 88 ? -7.09800 29.78500 39.28900 1.000 76.77077 421 TYR F O 1
ATOM 5729 N N . ASN E 1 89 ? -6.75700 29.86400 41.51000 1.000 80.25496 422 ASN F N 1
ATOM 5730 C CA . ASN E 1 89 ? -7.72200 28.79800 41.75500 1.000 77.52186 422 ASN F CA 1
ATOM 5731 C C . ASN E 1 89 ? -8.81100 29.21600 42.73700 1.000 80.32211 422 ASN F C 1
ATOM 5732 O O . ASN E 1 89 ? -9.99100 29.27100 42.37200 1.000 75.98493 422 ASN F O 1
ATOM 5737 N N . TYR E 1 90 ? -8.43200 29.50300 43.98300 1.000 91.92314 423 TYR F N 1
ATOM 5738 C CA . TYR E 1 90 ? -9.39800 29.80700 45.04100 1.000 92.09434 423 TYR F CA 1
ATOM 5739 C C . TYR E 1 90 ? -8.86800 30.98800 45.84900 1.000 91.73191 423 TYR F C 1
ATOM 5740 O O . TYR E 1 90 ? -7.95300 30.82900 46.66300 1.000 96.64648 423 TYR F O 1
ATOM 5749 N N . LYS E 1 91 ? -9.45200 32.16300 45.63300 1.000 79.49161 424 LYS F N 1
ATOM 5750 C CA . LYS E 1 91 ? -9.04600 33.37900 46.32400 1.000 81.49173 424 LYS F CA 1
ATOM 5751 C C . LYS E 1 91 ? -10.01700 33.68100 47.45800 1.000 85.06744 424 LYS F C 1
ATOM 5752 O O . LYS E 1 91 ? -11.23700 33.64500 47.26500 1.000 86.42402 424 LYS F O 1
ATOM 5758 N N . LEU E 1 92 ? -9.47100 33.97900 48.63700 1.000 101.72849 425 LEU F N 1
ATOM 5759 C CA . LEU E 1 92 ? -10.28200 34.38300 49.77600 1.000 110.48619 425 LEU F CA 1
ATOM 5760 C C . LEU E 1 92 ? -10.29900 35.90000 49.91400 1.000 115.62811 425 LEU F C 1
ATOM 5761 O O . LEU E 1 92 ? -9.27100 36.55500 49.70400 1.000 118.64165 425 LEU F O 1
ATOM 5766 N N . PRO E 1 93 ? -11.44300 36.48100 50.25900 1.000 113.64560 426 PRO F N 1
ATOM 5767 C CA . PRO E 1 93 ? -11.50500 37.92700 50.48200 1.000 118.78340 426 PRO F CA 1
ATOM 5768 C C . PRO E 1 93 ? -10.90000 38.30700 51.82500 1.000 122.66785 426 PRO F C 1
ATOM 5769 O O . PRO E 1 93 ? -10.83900 37.50900 52.76100 1.000 122.26926 426 PRO F O 1
ATOM 5773 N N . ASP E 1 94 ? -10.45100 39.56200 51.90500 1.000 125.28970 427 ASP F N 1
ATOM 5774 C CA . ASP E 1 94 ? -9.84100 40.04500 53.14100 1.000 124.72539 427 ASP F CA 1
ATOM 5775 C C . ASP E 1 94 ? -10.86500 40.14000 54.26500 1.000 128.04396 427 ASP F C 1
ATOM 5776 O O . ASP E 1 94 ? -10.56300 39.80200 55.41600 1.000 130.15437 427 ASP F O 1
ATOM 5781 N N . ASP E 1 95 ? -12.07900 40.59200 53.95600 1.000 135.72194 428 ASP F N 1
ATOM 5782 C CA . ASP E 1 95 ? -13.16800 40.62200 54.93100 1.000 142.30452 428 ASP F CA 1
ATOM 5783 C C . ASP E 1 95 ? -13.86600 39.27300 55.06700 1.000 138.88974 428 ASP F C 1
ATOM 5784 O O . ASP E 1 95 ? -15.09700 39.20100 55.10000 1.000 141.10829 428 ASP F O 1
ATOM 5789 N N . PHE E 1 96 ? -13.09300 38.19400 55.15100 1.000 132.49710 429 PHE F N 1
ATOM 5790 C CA . PHE E 1 96 ? -13.64300 36.84600 55.21700 1.000 131.41731 429 PHE F CA 1
ATOM 5791 C C . PHE E 1 96 ? -14.09300 36.54100 56.64000 1.000 142.54742 429 PHE F C 1
ATOM 5792 O O . PHE E 1 96 ? -13.28400 36.56300 57.57400 1.000 138.88711 429 PHE F O 1
ATOM 5800 N N . THR E 1 97 ? -15.38300 36.26400 56.80500 1.000 166.29597 430 THR F N 1
ATOM 5801 C CA . THR E 1 97 ? -15.94900 35.83900 58.08000 1.000 174.66924 430 THR F CA 1
ATOM 5802 C C . THR E 1 97 ? -16.36600 34.38100 57.93200 1.000 168.70365 430 THR F C 1
ATOM 5803 O O . THR E 1 97 ? -17.28800 34.06200 57.17200 1.000 165.32757 430 THR F O 1
ATOM 5807 N N . GLY E 1 98 ? -15.68500 33.50900 58.65200 1.000 160.39765 431 GLY F N 1
ATOM 5808 C CA . GLY E 1 98 ? -15.82600 32.08100 58.48000 1.000 153.02508 431 GLY F CA 1
ATOM 5809 C C . GLY E 1 98 ? -14.52700 31.40500 58.86600 1.000 147.10501 431 GLY F C 1
ATOM 5810 O O . GLY E 1 98 ? -13.64600 32.01500 59.46500 1.000 148.98707 431 GLY F O 1
ATOM 5811 N N . CYS E 1 99 ? -14.41900 30.13000 58.50000 1.000 152.94528 432 CYS F N 1
ATOM 5812 C CA . CYS E 1 99 ? -13.25800 29.33200 58.86300 1.000 150.14313 432 CYS F CA 1
ATOM 5813 C C . CYS E 1 99 ? -12.86800 28.43100 57.70100 1.000 135.35810 432 CYS F C 1
ATOM 5814 O O . CYS E 1 99 ? -13.71800 27.99300 56.92100 1.000 130.39865 432 CYS F O 1
ATOM 5817 N N . VAL E 1 100 ? -11.57000 28.16000 57.59300 1.000 106.17113 433 VAL F N 1
ATOM 5818 C CA . VAL E 1 100 ? -11.03600 27.17100 56.66400 1.000 102.39985 433 VAL F CA 1
ATOM 5819 C C . VAL E 1 100 ? -10.57900 25.96800 57.47800 1.000 98.40819 433 VAL F C 1
ATOM 5820 O O . VAL E 1 100 ? -9.92000 26.12500 58.51400 1.000 100.27003 433 VAL F O 1
ATOM 5824 N N . ILE E 1 101 ? -10.96100 24.77200 57.03700 1.000 94.93821 434 ILE F N 1
ATOM 5825 C CA . ILE E 1 101 ? -10.63800 23.53700 57.74200 1.000 95.31877 434 ILE F CA 1
ATOM 5826 C C . ILE E 1 101 ? -10.09900 22.53400 56.73400 1.000 95.33456 434 ILE F C 1
ATOM 5827 O O . ILE E 1 101 ? -10.74500 22.26300 55.71500 1.000 94.71436 434 ILE F O 1
ATOM 5832 N N . ALA E 1 102 ? -8.92300 21.98200 57.02000 1.000 98.46509 435 ALA F N 1
ATOM 5833 C CA . ALA E 1 102 ? -8.29000 21.00300 56.15100 1.000 95.94644 435 ALA F CA 1
ATOM 5834 C C . ALA E 1 102 ? -7.80900 19.81700 56.97600 1.000 92.62440 435 ALA F C 1
ATOM 5835 O O . ALA E 1 102 ? -7.65600 19.90200 58.19700 1.000 91.16105 435 ALA F O 1
ATOM 5837 N N . TRP E 1 103 ? -7.57700 18.70100 56.28800 1.000 82.74720 436 TRP F N 1
ATOM 5838 C CA . TRP E 1 103 ? -7.06900 17.50000 56.93300 1.000 83.77105 436 TRP F CA 1
ATOM 5839 C C . TRP E 1 103 ? -6.32800 16.65700 55.90500 1.000 85.31184 436 TRP F C 1
ATOM 5840 O O . TRP E 1 103 ? -6.56100 16.76300 54.69800 1.000 83.95569 436 TRP F O 1
ATOM 5851 N N . ASN E 1 104 ? -5.42300 15.82000 56.40500 1.000 92.14017 437 ASN F N 1
ATOM 5852 C CA . ASN E 1 104 ? -4.61700 14.97600 55.53500 1.000 84.27664 437 ASN F CA 1
ATOM 5853 C C . ASN E 1 104 ? -5.45700 13.83000 54.98700 1.000 86.78442 437 ASN F C 1
ATOM 5854 O O . ASN E 1 104 ? -6.08000 13.08300 55.74700 1.000 92.31529 437 ASN F O 1
ATOM 5859 N N . SER E 1 105 ? -5.47100 13.69000 53.66100 1.000 76.82980 438 SER F N 1
ATOM 5860 C CA . SER E 1 105 ? -6.26800 12.67600 52.98200 1.000 78.36919 438 SER F CA 1
ATOM 5861 C C . SER E 1 105 ? -5.39200 11.68100 52.22800 1.000 75.68409 438 SER F C 1
ATOM 5862 O O . SER E 1 105 ? -5.80800 11.12800 51.20700 1.000 73.01493 438 SER F O 1
ATOM 5865 N N . ASN E 1 106 ? -4.17600 11.44200 52.72300 1.000 83.67520 439 ASN F N 1
ATOM 5866 C CA . ASN E 1 106 ? -3.26300 10.53700 52.03200 1.000 86.18113 439 ASN F CA 1
ATOM 5867 C C . ASN E 1 106 ? -3.80500 9.11300 51.99400 1.000 83.89539 439 ASN F C 1
ATOM 5868 O O . ASN E 1 106 ? -3.47000 8.34700 51.08300 1.000 80.92089 439 ASN F O 1
ATOM 5873 N N . ASN E 1 107 ? -4.65000 8.74400 52.96000 1.000 86.95759 440 ASN F N 1
ATOM 5874 C CA . ASN E 1 107 ? -5.25100 7.41500 52.96800 1.000 89.95667 440 ASN F CA 1
ATOM 5875 C C . ASN E 1 107 ? -6.33100 7.24300 51.90900 1.000 96.34143 440 ASN F C 1
ATOM 5876 O O . ASN E 1 107 ? -6.72600 6.10400 51.63700 1.000 97.30498 440 ASN F O 1
ATOM 5881 N N . LEU E 1 108 ? -6.81500 8.32800 51.30700 1.000 90.00540 441 LEU F N 1
ATOM 5882 C CA . LEU E 1 108 ? -7.89300 8.25100 50.32900 1.000 85.90947 441 LEU F CA 1
ATOM 5883 C C . LEU E 1 108 ? -7.49000 8.77600 48.96100 1.000 85.18979 441 LEU F C 1
ATOM 5884 O O . LEU E 1 108 ? -7.79100 8.13700 47.94500 1.000 89.70338 441 LEU F O 1
ATOM 5889 N N . ASP E 1 109 ? -6.81300 9.92100 48.90100 1.000 85.69968 442 ASP F N 1
ATOM 5890 C CA . ASP E 1 109 ? -6.51300 10.58700 47.64000 1.000 84.55602 442 ASP F CA 1
ATOM 5891 C C . ASP E 1 109 ? -5.13700 10.24600 47.08500 1.000 76.65948 442 ASP F C 1
ATOM 5892 O O . ASP E 1 109 ? -4.74200 10.81100 46.06000 1.000 74.62804 442 ASP F O 1
ATOM 5897 N N . SER E 1 110 ? -4.39900 9.34300 47.72300 1.000 76.73581 443 SER F N 1
ATOM 5898 C CA . SER E 1 110 ? -3.08500 8.93300 47.24900 1.000 77.28895 443 SER F CA 1
ATOM 5899 C C . SER E 1 110 ? -3.10300 7.45800 46.87600 1.000 81.89293 443 SER F C 1
ATOM 5900 O O . SER E 1 110 ? -3.68600 6.63300 47.58600 1.000 89.10268 443 SER F O 1
ATOM 5903 N N . LYS E 1 111 ? -2.46400 7.13900 45.75300 1.000 72.19294 444 LYS F N 1
ATOM 5904 C CA . LYS E 1 111 ? -2.31200 5.77200 45.28400 1.000 66.40319 444 LYS F CA 1
ATOM 5905 C C . LYS E 1 111 ? -0.83900 5.50800 45.01000 1.000 67.49502 444 LYS F C 1
ATOM 5906 O O . LYS E 1 111 ? -0.07600 6.43200 44.71300 1.000 65.76521 444 LYS F O 1
ATOM 5912 N N . VAL E 1 112 ? -0.44600 4.23500 45.11600 1.000 74.90095 445 VAL F N 1
ATOM 5913 C CA . VAL E 1 112 ? 0.96700 3.87500 45.00500 1.000 76.08005 445 VAL F CA 1
ATOM 5914 C C . VAL E 1 112 ? 1.52500 4.28700 43.64800 1.000 75.55422 445 VAL F C 1
ATOM 5915 O O . VAL E 1 112 ? 2.66900 4.75100 43.54600 1.000 71.66794 445 VAL F O 1
ATOM 5919 N N . GLY E 1 113 ? 0.73100 4.13900 42.59200 1.000 82.05373 446 GLY F N 1
ATOM 5920 C CA . GLY E 1 113 ? 1.13700 4.58200 41.27600 1.000 86.40008 446 GLY F CA 1
ATOM 5921 C C . GLY E 1 113 ? 1.03200 6.06900 41.03400 1.000 85.02106 446 GLY F C 1
ATOM 5922 O O . GLY E 1 113 ? 1.44000 6.54600 39.97100 1.000 79.46030 446 GLY F O 1
ATOM 5923 N N . GLY E 1 114 ? 0.50000 6.82300 41.99300 1.000 71.85005 447 GLY F N 1
ATOM 5924 C CA . GLY E 1 114 ? 0.32200 8.25000 41.82600 1.000 64.69673 447 GLY F CA 1
ATOM 5925 C C . GLY E 1 114 ? -1.05900 8.61200 41.32100 1.000 69.14001 447 GLY F C 1
ATOM 5926 O O . GLY E 1 114 ? -1.44700 8.21300 40.21900 1.000 69.24734 447 GLY F O 1
ATOM 5927 N N . ASN E 1 115 ? -1.81500 9.35800 42.12200 1.000 55.11322 448 ASN F N 1
ATOM 5928 C CA . ASN E 1 115 ? -3.13600 9.82400 41.72800 1.000 49.00281 448 ASN F CA 1
ATOM 5929 C C . ASN E 1 115 ? -3.00100 11.19800 41.08400 1.000 53.87891 448 ASN F C 1
ATOM 5930 O O . ASN E 1 115 ? -2.58100 12.15700 41.74000 1.000 51.94694 448 ASN F O 1
ATOM 5935 N N . TYR E 1 116 ? -3.35400 11.29000 39.80200 1.000 61.05686 449 TYR F N 1
ATOM 5936 C CA . TYR E 1 116 ? -3.23600 12.53000 39.04600 1.000 58.72651 449 TYR F CA 1
ATOM 5937 C C . TYR E 1 116 ? -4.58900 13.13500 38.69800 1.000 51.49289 449 TYR F C 1
ATOM 5938 O O . TYR E 1 116 ? -4.65200 14.06600 37.88900 1.000 50.53837 449 TYR F O 1
ATOM 5947 N N . ASN E 1 117 ? -5.67300 12.63800 39.29400 1.000 40.55908 450 ASN F N 1
ATOM 5948 C CA . ASN E 1 117 ? -7.00200 13.11700 38.93800 1.000 45.56510 450 ASN F CA 1
ATOM 5949 C C . ASN E 1 117 ? -7.32000 14.48700 39.52300 1.000 49.34286 450 ASN F C 1
ATOM 5950 O O . ASN E 1 117 ? -8.18900 15.18400 38.98800 1.000 50.05207 450 ASN F O 1
ATOM 5955 N N . TYR E 1 118 ? -6.64800 14.89200 40.59800 1.000 47.75792 451 TYR F N 1
ATOM 5956 C CA . TYR E 1 118 ? -6.83900 16.22800 41.15000 1.000 50.99902 451 TYR F CA 1
ATOM 5957 C C . TYR E 1 118 ? -5.97800 17.21900 40.37600 1.000 49.86172 451 TYR F C 1
ATOM 5958 O O . TYR E 1 118 ? -4.75200 17.07000 40.31400 1.000 44.92062 451 TYR F O 1
ATOM 5967 N N . LEU E 1 119 ? -6.61700 18.22400 39.78800 1.000 58.08097 452 LEU F N 1
ATOM 5968 C CA . LEU E 1 119 ? -5.95700 19.19900 38.93400 1.000 51.69678 452 LEU F CA 1
ATOM 5969 C C . LEU E 1 119 ? -5.86600 20.55000 39.63200 1.000 58.07995 452 LEU F C 1
ATOM 5970 O O . LEU E 1 119 ? -6.47600 20.78700 40.67800 1.000 66.45589 452 LEU F O 1
ATOM 5975 N N . TYR E 1 120 ? -5.08700 21.44200 39.02300 1.000 58.46059 453 TYR F N 1
ATOM 5976 C CA . TYR E 1 120 ? -4.98700 22.82500 39.46400 1.000 61.97328 453 TYR F CA 1
ATOM 5977 C C . TYR E 1 120 ? -4.61200 23.68500 38.26800 1.000 63.03137 453 TYR F C 1
ATOM 5978 O O . TYR E 1 120 ? -3.88100 23.24700 37.37500 1.000 54.95702 453 TYR F O 1
ATOM 5987 N N . ARG E 1 121 ? -5.12000 24.91300 38.25600 1.000 74.70841 454 ARG F N 1
ATOM 5988 C CA . ARG E 1 121 ? -4.79300 25.85800 37.19700 1.000 72.43474 454 ARG F CA 1
ATOM 5989 C C . ARG E 1 121 ? -3.38900 26.40300 37.42600 1.000 78.76493 454 ARG F C 1
ATOM 5990 O O . ARG E 1 121 ? -3.08800 26.93200 38.50200 1.000 76.70889 454 ARG F O 1
ATOM 5998 N N . LEU E 1 122 ? -2.52800 26.26900 36.41800 1.000 71.72082 455 LEU F N 1
ATOM 5999 C CA . LEU E 1 122 ? -1.15300 26.74200 36.50400 1.000 59.23867 455 LEU F CA 1
ATOM 6000 C C . LEU E 1 122 ? -0.95000 28.11500 35.88100 1.000 57.18129 455 LEU F C 1
ATOM 6001 O O . LEU E 1 122 ? -0.09700 28.87500 36.35100 1.000 61.37626 455 LEU F O 1
ATOM 6006 N N . PHE E 1 123 ? -1.71600 28.45500 34.84700 1.000 73.59297 456 PHE F N 1
ATOM 6007 C CA . PHE E 1 123 ? -1.54500 29.70700 34.12400 1.000 79.95544 456 PHE F CA 1
ATOM 6008 C C . PHE E 1 123 ? -2.85400 30.48000 34.07700 1.000 78.73522 456 PHE F C 1
ATOM 6009 O O . PHE E 1 123 ? -3.93300 29.89000 33.95800 1.000 74.68524 456 PHE F O 1
ATOM 6017 N N . ARG E 1 124 ? -2.74400 31.80300 34.17200 1.000 74.51955 457 ARG F N 1
ATOM 6018 C CA . ARG E 1 124 ? -3.86400 32.70400 33.94200 1.000 72.62108 457 ARG F CA 1
ATOM 6019 C C . ARG E 1 124 ? -3.29700 34.09400 33.70000 1.000 78.09620 457 ARG F C 1
ATOM 6020 O O . ARG E 1 124 ? -2.28400 34.46500 34.29800 1.000 84.00009 457 ARG F O 1
ATOM 6028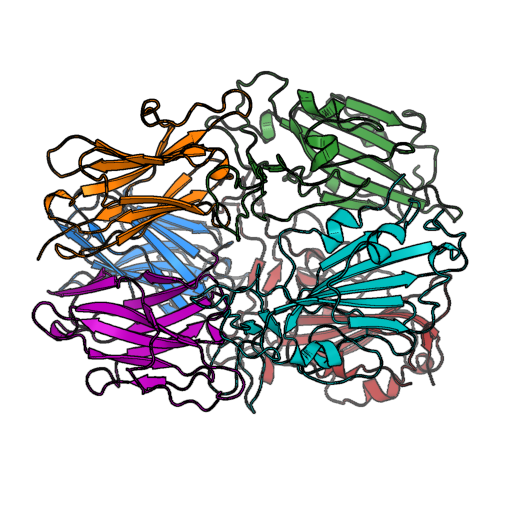 N N . LYS E 1 125 ? -3.94200 34.85000 32.81000 1.000 87.17392 458 LYS F N 1
ATOM 6029 C CA . LYS E 1 125 ? -3.45900 36.19300 32.51400 1.000 88.86551 458 LYS F CA 1
ATOM 6030 C C . LYS E 1 125 ? -3.86500 37.19200 33.59000 1.000 84.84640 458 LYS F C 1
ATOM 6031 O O . LYS E 1 125 ? -3.11000 38.12700 33.87600 1.000 83.60050 458 LYS F O 1
ATOM 6037 N N . SER E 1 126 ? -5.03300 37.00900 34.19400 1.000 103.27787 459 SER F N 1
ATOM 6038 C CA . SER E 1 126 ? -5.50000 37.82800 35.30200 1.000 111.47227 459 SER F CA 1
ATOM 6039 C C . SER E 1 126 ? -5.54900 36.98600 36.57200 1.000 109.40419 459 SER F C 1
ATOM 6040 O O . SER E 1 126 ? -5.24900 35.78900 36.56900 1.000 113.01656 459 SER F O 1
ATOM 6043 N N . ASN E 1 127 ? -5.93000 37.62800 37.67000 1.000 106.17909 460 ASN F N 1
ATOM 6044 C CA . ASN E 1 127 ? -6.10300 36.96200 38.95100 1.000 102.07659 460 ASN F CA 1
ATOM 6045 C C . ASN E 1 127 ? -7.58300 36.90700 39.30500 1.000 101.97988 460 ASN F C 1
ATOM 6046 O O . ASN E 1 127 ? -8.36000 37.79800 38.94500 1.000 100.88615 460 ASN F O 1
ATOM 6051 N N . LEU E 1 128 ? -7.96900 35.84900 40.01100 1.000 106.10193 461 LEU F N 1
ATOM 6052 C CA . LEU E 1 128 ? -9.36800 35.63300 40.34800 1.000 112.61941 461 LEU F CA 1
ATOM 6053 C C . LEU E 1 128 ? -9.81200 36.56100 41.47100 1.000 117.48695 461 LEU F C 1
ATOM 6054 O O . LEU E 1 128 ? -9.09100 36.76500 42.45300 1.000 117.72983 461 LEU F O 1
ATOM 6059 N N . LYS E 1 129 ? -11.00800 37.12500 41.31900 1.000 101.46652 462 LYS F N 1
ATOM 6060 C CA . LYS E 1 129 ? -11.64100 37.83100 42.41700 1.000 101.23762 462 LYS F CA 1
ATOM 6061 C C . LYS E 1 129 ? -12.03100 36.82800 43.50100 1.000 100.63640 462 LYS F C 1
ATOM 6062 O O . LYS E 1 129 ? -12.09200 35.62300 43.24700 1.000 101.54459 462 LYS F O 1
ATOM 6068 N N . PRO E 1 130 ? -12.27100 37.29600 44.72500 1.000 101.56811 463 PRO F N 1
ATOM 6069 C CA . PRO E 1 130 ? -12.67100 36.37400 45.79700 1.000 101.77223 463 PRO F CA 1
ATOM 6070 C C . PRO E 1 130 ? -13.89100 35.54500 45.41900 1.000 102.16218 463 PRO F C 1
ATOM 6071 O O . PRO E 1 130 ? -14.88200 36.06300 44.89800 1.000 102.98546 463 PRO F O 1
ATOM 6075 N N . PHE E 1 131 ? -13.79700 34.23700 45.67600 1.000 104.05243 464 PHE F N 1
ATOM 6076 C CA . PHE E 1 131 ? -14.87800 33.28200 45.41500 1.000 106.76655 464 PHE F CA 1
ATOM 6077 C C . PHE E 1 131 ? -15.22700 33.21000 43.92900 1.000 104.32998 464 PHE F C 1
ATOM 6078 O O . PHE E 1 131 ? -16.39400 33.08400 43.55300 1.000 111.05833 464 PHE F O 1
ATOM 6086 N N . GLU E 1 132 ? -14.21200 33.28100 43.07400 1.000 110.95315 465 GLU F N 1
ATOM 6087 C CA . GLU E 1 132 ? -14.39400 33.12800 41.63700 1.000 114.16142 465 GLU F CA 1
ATOM 6088 C C . GLU E 1 132 ? -13.87000 31.77000 41.19000 1.000 111.69274 465 GLU F C 1
ATOM 6089 O O . GLU E 1 132 ? -12.80500 31.32700 41.63100 1.000 113.67005 465 GLU F O 1
ATOM 6095 N N . ARG E 1 133 ? -14.62400 31.11300 40.31200 1.000 99.27297 466 ARG F N 1
ATOM 6096 C CA . ARG E 1 133 ? -14.28600 29.78600 39.81100 1.000 97.57925 466 ARG F CA 1
ATOM 6097 C C . ARG E 1 133 ? -14.02400 29.87000 38.31400 1.000 98.61643 466 ARG F C 1
ATOM 6098 O O . ARG E 1 133 ? -14.91600 30.24300 37.54400 1.000 99.90048 466 ARG F O 1
ATOM 6106 N N . ASP E 1 134 ? -12.80400 29.52500 37.90800 1.000 89.19920 467 ASP F N 1
ATOM 6107 C CA . ASP E 1 134 ? -12.39500 29.52900 36.50700 1.000 89.87948 467 ASP F CA 1
ATOM 6108 C C . ASP E 1 134 ? -12.21000 28.08300 36.06200 1.000 81.41468 467 ASP F C 1
ATOM 6109 O O . ASP E 1 134 ? -11.27500 27.40600 36.50300 1.000 79.61214 467 ASP F O 1
ATOM 6114 N N . ILE E 1 135 ? -13.10200 27.61200 35.19200 1.000 68.92726 468 ILE F N 1
ATOM 6115 C CA . ILE E 1 135 ? -13.04900 26.25500 34.66700 1.000 59.48324 468 ILE F CA 1
ATOM 6116 C C . ILE E 1 135 ? -12.66800 26.23500 33.19400 1.000 69.19387 468 ILE F C 1
ATOM 6117 O O . ILE E 1 135 ? -12.78300 25.19100 32.54200 1.000 70.21775 468 ILE F O 1
ATOM 6122 N N . SER E 1 136 ? -12.21800 27.36200 32.65000 1.000 74.13131 469 SER F N 1
ATOM 6123 C CA . SER E 1 136 ? -11.85800 27.42200 31.24100 1.000 70.75388 469 SER F CA 1
ATOM 6124 C C . SER E 1 136 ? -10.53400 26.71000 30.98800 1.000 70.23392 469 SER F C 1
ATOM 6125 O O . SER E 1 136 ? -9.65100 26.65800 31.84900 1.000 68.23999 469 SER F O 1
ATOM 6128 N N . THR E 1 137 ? -10.40600 26.14900 29.78900 1.000 65.47110 470 THR F N 1
ATOM 6129 C CA . THR E 1 137 ? -9.20600 25.43200 29.37300 1.000 56.38198 470 THR F CA 1
ATOM 6130 C C . THR E 1 137 ? -8.66800 26.00300 28.06900 1.000 62.55392 470 THR F C 1
ATOM 6131 O O . THR E 1 137 ? -8.21700 25.26800 27.18500 1.000 67.12417 470 THR F O 1
ATOM 6135 N N . GLU E 1 138 ? -8.71500 27.32500 27.92600 1.000 72.31536 471 GLU F N 1
ATOM 6136 C CA . GLU E 1 138 ? -8.16300 27.96900 26.74400 1.000 72.88477 471 GLU F CA 1
ATOM 6137 C C . GLU E 1 138 ? -6.64400 27.84900 26.73000 1.000 74.48048 471 GLU F C 1
ATOM 6138 O O . GLU E 1 138 ? -5.99100 27.79500 27.77600 1.000 79.35851 471 GLU F O 1
ATOM 6144 N N . ILE E 1 139 ? -6.08000 27.80600 25.52500 1.000 67.88613 472 ILE F N 1
ATOM 6145 C CA . ILE E 1 139 ? -4.63200 27.69800 25.36800 1.000 68.12433 472 ILE F CA 1
ATOM 6146 C C . ILE E 1 139 ? -4.00300 29.00400 25.84600 1.000 78.92348 472 ILE F C 1
ATOM 6147 O O . ILE E 1 139 ? -4.18900 30.05700 25.22900 1.000 80.00267 472 ILE F O 1
ATOM 6152 N N . TYR E 1 140 ? -3.26200 28.93800 26.94900 1.000 88.44829 473 TYR F N 1
ATOM 6153 C CA . TYR E 1 140 ? -2.64300 30.13000 27.51000 1.000 92.43795 473 TYR F CA 1
ATOM 6154 C C . TYR E 1 140 ? -1.52900 30.63500 26.60200 1.000 93.04957 473 TYR F C 1
ATOM 6155 O O . TYR E 1 140 ? -0.75100 29.85200 26.05000 1.000 86.20379 473 TYR F O 1
ATOM 6164 N N . GLN E 1 141 ? -1.45800 31.95600 26.44900 1.000 91.74618 474 GLN F N 1
ATOM 6165 C CA . GLN E 1 141 ? -0.43000 32.59500 25.63500 1.000 90.69157 474 GLN F CA 1
ATOM 6166 C C . GLN E 1 141 ? 0.72300 33.01200 26.54000 1.000 84.21775 474 GLN F C 1
ATOM 6167 O O . GLN E 1 141 ? 0.58800 33.94300 27.34100 1.000 88.55343 474 GLN F O 1
ATOM 6173 N N . ALA E 1 142 ? 1.85600 32.32600 26.41000 1.000 80.55894 475 ALA F N 1
ATOM 6174 C CA . ALA E 1 142 ? 3.03800 32.61100 27.20900 1.000 86.03671 475 ALA F CA 1
ATOM 6175 C C . ALA E 1 142 ? 4.16400 33.24000 26.40100 1.000 87.18080 475 ALA F C 1
ATOM 6176 O O . ALA E 1 142 ? 5.21600 33.55300 26.96900 1.000 77.93242 475 ALA F O 1
ATOM 6178 N N . GLY E 1 143 ? 3.97500 33.43400 25.09800 1.000 91.32661 476 GLY F N 1
ATOM 6179 C CA . GLY E 1 143 ? 5.00800 34.01600 24.26500 1.000 90.48625 476 GLY F CA 1
ATOM 6180 C C . GLY E 1 143 ? 4.55200 35.24700 23.51300 1.000 99.43409 476 GLY F C 1
ATOM 6181 O O . GLY E 1 143 ? 3.54400 35.86600 23.86900 1.000 101.24670 476 GLY F O 1
ATOM 6182 N N . SER E 1 144 ? 5.28800 35.61000 22.46100 1.000 114.94048 477 SER F N 1
ATOM 6183 C CA . SER E 1 144 ? 4.96400 36.81300 21.70200 1.000 118.42391 477 SER F CA 1
ATOM 6184 C C . SER E 1 144 ? 3.76000 36.58500 20.79400 1.000 123.66127 477 SER F C 1
ATOM 6185 O O . SER E 1 144 ? 2.73600 37.26800 20.91200 1.000 123.98539 477 SER F O 1
ATOM 6188 N N . THR E 1 145 ? 3.86600 35.61800 19.88400 1.000 115.51879 478 THR F N 1
ATOM 6189 C CA . THR E 1 145 ? 2.85900 35.37700 18.85700 1.000 108.06479 478 THR F CA 1
ATOM 6190 C C . THR E 1 145 ? 1.63100 34.69600 19.46100 1.000 101.31560 478 THR F C 1
ATOM 6191 O O . THR E 1 145 ? 1.76500 33.85900 20.35800 1.000 93.10025 478 THR F O 1
ATOM 6195 N N . PRO E 1 146 ? 0.42800 35.04700 19.00200 1.000 101.97117 479 PRO F N 1
ATOM 6196 C CA . PRO E 1 146 ? -0.77600 34.33600 19.45100 1.000 102.52762 479 PRO F CA 1
ATOM 6197 C C . PRO E 1 146 ? -0.71000 32.85000 19.12900 1.000 91.35894 479 PRO F C 1
ATOM 6198 O O . PRO E 1 146 ? 0.15200 32.36900 18.38900 1.000 85.45213 479 PRO F O 1
ATOM 6202 N N . CYS E 1 147 ? -1.66100 32.11300 19.70000 1.000 80.39034 480 CYS F N 1
ATOM 6203 C CA . CYS E 1 147 ? -1.68700 30.66000 19.60200 1.000 76.67321 480 CYS F CA 1
ATOM 6204 C C . CYS E 1 147 ? -2.75900 30.12200 18.67100 1.000 75.42861 480 CYS F C 1
ATOM 6205 O O . CYS E 1 147 ? -2.57200 29.04600 18.09900 1.000 69.72479 480 CYS F O 1
ATOM 6208 N N . ASN E 1 148 ? -3.87500 30.83800 18.51200 1.000 87.27785 481 ASN F N 1
ATOM 6209 C CA . ASN E 1 148 ? -5.00100 30.39300 17.68900 1.000 88.57849 481 ASN F CA 1
ATOM 6210 C C . ASN E 1 148 ? -5.52400 29.03000 18.13500 1.000 86.58768 481 ASN F C 1
ATOM 6211 O O . ASN E 1 148 ? -6.05400 28.26200 17.32900 1.000 89.06278 481 ASN F O 1
ATOM 6216 N N . GLY E 1 149 ? -5.37900 28.72100 19.42200 1.000 82.80878 482 GLY F N 1
ATOM 6217 C CA . GLY E 1 149 ? -5.81700 27.44700 19.95200 1.000 78.90428 482 GLY F CA 1
ATOM 6218 C C . GLY E 1 149 ? -4.87900 26.28800 19.70600 1.000 73.85331 482 GLY F C 1
ATOM 6219 O O . GLY E 1 149 ? -5.23100 25.14900 20.03400 1.000 72.26883 482 GLY F O 1
ATOM 6220 N N . VAL E 1 150 ? -3.70000 26.53500 19.14400 1.000 62.57378 483 VAL F N 1
ATOM 6221 C CA . VAL E 1 150 ? -2.73500 25.48100 18.85900 1.000 56.17501 483 VAL F CA 1
ATOM 6222 C C . VAL E 1 150 ? -1.75100 25.38300 20.01700 1.000 53.11425 483 VAL F C 1
ATOM 6223 O O . VAL E 1 150 ? -1.20300 26.39700 20.46600 1.000 59.51292 483 VAL F O 1
ATOM 6227 N N . GLU E 1 151 ? -1.52800 24.16400 20.50500 1.000 61.63631 484 GLU F N 1
ATOM 6228 C CA . GLU E 1 151 ? -0.53200 23.93500 21.54300 1.000 63.50401 484 GLU F CA 1
ATOM 6229 C C . GLU E 1 151 ? 0.84800 23.80900 20.91600 1.000 57.89419 484 GLU F C 1
ATOM 6230 O O . GLU E 1 151 ? 1.03300 23.07800 19.93800 1.000 61.44542 484 GLU F O 1
ATOM 6236 N N . GLY E 1 152 ? 1.81600 24.52100 21.48300 1.000 51.29453 485 GLY F N 1
ATOM 6237 C CA . GLY E 1 152 ? 3.18100 24.48100 21.00000 1.000 55.53909 485 GLY F CA 1
ATOM 6238 C C . GLY E 1 152 ? 4.12400 25.19500 21.94400 1.000 62.50654 485 GLY F C 1
ATOM 6239 O O . GLY E 1 152 ? 3.85900 25.27100 23.14800 1.000 65.75522 485 GLY F O 1
ATOM 6240 N N . PHE E 1 153 ? 5.22500 25.72300 21.41700 1.000 72.13489 486 PHE F N 1
ATOM 6241 C CA . PHE E 1 153 ? 6.15700 26.47200 22.24700 1.000 69.48988 486 PHE F CA 1
ATOM 6242 C C . PHE E 1 153 ? 5.50600 27.76700 22.72000 1.000 71.58578 486 PHE F C 1
ATOM 6243 O O . PHE E 1 153 ? 4.98800 28.54400 21.91100 1.000 77.18347 486 PHE F O 1
ATOM 6251 N N . ASN E 1 154 ? 5.51700 27.98300 24.03700 1.000 71.52091 487 ASN F N 1
ATOM 6252 C CA . ASN E 1 154 ? 4.94400 29.16400 24.68300 1.000 72.84039 487 ASN F CA 1
ATOM 6253 C C . ASN E 1 154 ? 3.43200 29.26100 24.49300 1.000 75.64762 487 ASN F C 1
ATOM 6254 O O . ASN E 1 154 ? 2.84700 30.33100 24.68900 1.000 77.56811 487 ASN F O 1
ATOM 6259 N N . CYS E 1 155 ? 2.78700 28.15600 24.11600 1.000 83.79408 488 CYS F N 1
ATOM 6260 C CA . CYS E 1 155 ? 1.33000 28.06200 23.99400 1.000 83.22918 488 CYS F CA 1
ATOM 6261 C C . CYS E 1 155 ? 0.91500 26.78800 24.72300 1.000 78.99380 488 CYS F C 1
ATOM 6262 O O . CYS E 1 155 ? 0.86400 25.70900 24.12600 1.000 81.50098 488 CYS F O 1
ATOM 6265 N N . TYR E 1 156 ? 0.61000 26.91900 26.01000 1.000 70.67864 489 TYR F N 1
ATOM 6266 C CA . TYR E 1 156 ? 0.48200 25.78300 26.90700 1.000 68.03345 489 TYR F CA 1
ATOM 6267 C C . TYR E 1 156 ? -0.96300 25.56900 27.34000 1.000 68.47161 489 TYR F C 1
ATOM 6268 O O . TYR E 1 156 ? -1.77400 26.50000 27.36000 1.000 70.28055 489 TYR F O 1
ATOM 6277 N N . PHE E 1 157 ? -1.26900 24.31900 27.67900 1.000 57.69611 490 PHE F N 1
ATOM 6278 C CA . PHE E 1 157 ? -2.52500 23.99800 28.33800 1.000 48.35900 490 PHE F CA 1
ATOM 6279 C C . PHE E 1 157 ? -2.48800 24.51400 29.77400 1.000 51.80020 490 PHE F C 1
ATOM 6280 O O . PHE E 1 157 ? -1.48900 24.32800 30.47900 1.000 56.80240 490 PHE F O 1
ATOM 6288 N N . PRO E 1 158 ? -3.55200 25.17200 30.24000 1.000 64.09353 491 PRO F N 1
ATOM 6289 C CA . PRO E 1 158 ? -3.47700 25.87000 31.53300 1.000 68.14015 491 PRO F CA 1
ATOM 6290 C C . PRO E 1 158 ? -3.56900 24.96900 32.75600 1.000 67.23590 491 PRO F C 1
ATOM 6291 O O . PRO E 1 158 ? -3.14500 25.39500 33.84000 1.000 66.26731 491 PRO F O 1
ATOM 6295 N N . LEU E 1 159 ? -4.10400 23.75900 32.63300 1.000 59.04608 492 LEU F N 1
ATOM 6296 C CA . LEU E 1 159 ? -4.29400 22.89500 33.78900 1.000 50.92340 492 LEU F CA 1
ATOM 6297 C C . LEU E 1 159 ? -3.08700 21.98500 33.99800 1.000 54.22638 492 LEU F C 1
ATOM 6298 O O . LEU E 1 159 ? -2.26600 21.77600 33.10100 1.000 51.02770 492 LEU F O 1
ATOM 6303 N N . GLN E 1 160 ? -2.9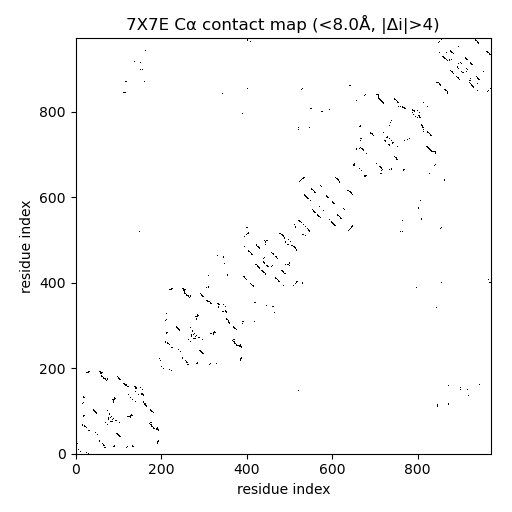9300 21.43700 35.20900 1.000 55.12157 493 GLN F N 1
ATOM 6304 C CA . GLN E 1 160 ? -1.88400 20.57500 35.58800 1.000 48.89713 493 GLN F CA 1
ATOM 6305 C C . GLN E 1 160 ? -2.37300 19.55900 36.61000 1.000 51.07844 493 GLN F C 1
ATOM 6306 O O . GLN E 1 160 ? -3.27300 19.84400 37.40500 1.000 52.59548 493 GLN F O 1
ATOM 6312 N N . SER E 1 161 ? -1.77600 18.37100 36.58100 1.000 58.65925 494 SER F N 1
ATOM 6313 C CA . SER E 1 161 ? -2.07500 17.33800 37.56000 1.000 62.60662 494 SER F CA 1
ATOM 6314 C C . SER E 1 161 ? -1.19200 17.50500 38.79200 1.000 64.33186 494 SER F C 1
ATOM 6315 O O . SER E 1 161 ? -0.13300 18.13500 38.74800 1.000 70.95745 494 SER F O 1
ATOM 6318 N N . TYR E 1 162 ? -1.64000 16.92300 39.90200 1.000 54.07460 495 TYR F N 1
ATOM 6319 C CA . TYR E 1 162 ? -0.94400 17.09600 41.17000 1.000 55.77951 495 TYR F CA 1
ATOM 6320 C C . TYR E 1 162 ? 0.08100 15.99600 41.42900 1.000 65.94792 495 TYR F C 1
ATOM 6321 O O . TYR E 1 162 ? 1.22100 16.28500 41.80800 1.000 70.19505 495 TYR F O 1
ATOM 6330 N N . GLY E 1 163 ? -0.30200 14.73900 41.23000 1.000 69.37922 496 GLY F N 1
ATOM 6331 C CA . GLY E 1 163 ? 0.59700 13.64100 41.53100 1.000 71.70419 496 GLY F CA 1
ATOM 6332 C C . GLY E 1 163 ? 0.69300 13.36000 43.01500 1.000 63.30654 496 GLY F C 1
ATOM 6333 O O . GLY E 1 163 ? 1.61200 13.83700 43.68800 1.000 62.11093 496 GLY F O 1
ATOM 6334 N N . PHE E 1 164 ? -0.25100 12.58200 43.53500 1.000 61.57827 497 PHE F N 1
ATOM 6335 C CA . PHE E 1 164 ? -0.36100 12.30300 44.96400 1.000 58.66027 497 PHE F CA 1
ATOM 6336 C C . PHE E 1 164 ? -0.01100 10.83900 45.21400 1.000 61.81107 497 PHE F C 1
ATOM 6337 O O . PHE E 1 164 ? -0.86100 9.95400 45.07900 1.000 63.13170 497 PHE F O 1
ATOM 6345 N N . GLN E 1 165 ? 1.24000 10.59100 45.57100 1.000 93.28743 498 GLN F N 1
ATOM 6346 C CA . GLN E 1 165 ? 1.71200 9.29300 46.02100 1.000 99.49702 498 GLN F CA 1
ATOM 6347 C C . GLN E 1 165 ? 1.75000 9.24800 47.54400 1.000 103.79720 498 GLN F C 1
ATOM 6348 O O . GLN E 1 165 ? 1.85600 10.29000 48.19900 1.000 102.63459 498 GLN F O 1
ATOM 6354 N N . PRO E 1 166 ? 1.65000 8.06100 48.15000 1.000 101.13565 499 PRO F N 1
ATOM 6355 C CA . PRO E 1 166 ? 1.75400 7.99400 49.61600 1.000 101.96261 499 PRO F CA 1
ATOM 6356 C C . PRO E 1 166 ? 3.14800 8.30900 50.12800 1.000 97.19194 499 PRO F C 1
ATOM 6357 O O . PRO E 1 166 ? 3.28000 8.91300 51.19900 1.000 96.88239 499 PRO F O 1
ATOM 6361 N N . THR E 1 167 ? 4.19100 7.92800 49.39100 1.000 90.93896 500 THR F N 1
ATOM 6362 C CA . THR E 1 167 ? 5.58400 8.15100 49.77700 1.000 84.63604 500 THR F CA 1
ATOM 6363 C C . THR E 1 167 ? 6.02500 9.60500 49.64000 1.000 77.52549 500 THR F C 1
ATOM 6364 O O . THR E 1 167 ? 7.21700 9.87200 49.84300 1.000 78.50232 500 THR F O 1
ATOM 6368 N N . ASN E 1 168 ? 5.14000 10.54000 49.30700 1.000 76.64198 501 ASN F N 1
ATOM 6369 C CA . ASN E 1 168 ? 5.53000 11.93700 49.20600 1.000 81.28595 501 ASN F CA 1
ATOM 6370 C C . ASN E 1 168 ? 5.81100 12.52000 50.58700 1.000 82.24632 501 ASN F C 1
ATOM 6371 O O . ASN E 1 168 ? 5.36100 12.00700 51.61500 1.000 89.00236 501 ASN F O 1
ATOM 6376 N N . GLY E 1 169 ? 6.57400 13.60900 50.60000 1.000 66.33942 502 GLY F N 1
ATOM 6377 C CA . GLY E 1 169 ? 6.71800 14.38100 51.81600 1.000 69.95472 502 GLY F CA 1
ATOM 6378 C C . GLY E 1 169 ? 5.40400 15.00300 52.24300 1.000 69.51619 502 GLY F C 1
ATOM 6379 O O . GLY E 1 169 ? 4.49000 15.20600 51.44200 1.000 66.30551 502 GLY F O 1
ATOM 6380 N N . VAL E 1 170 ? 5.31600 15.31200 53.53900 1.000 75.86730 503 VAL F N 1
ATOM 6381 C CA . VAL E 1 170 ? 4.07200 15.82800 54.10700 1.000 77.27954 503 VAL F CA 1
ATOM 6382 C C . VAL E 1 170 ? 3.62600 17.09900 53.39400 1.000 80.04814 503 VAL F C 1
ATOM 6383 O O . VAL E 1 170 ? 2.42500 17.38800 53.31600 1.000 76.02926 503 VAL F O 1
ATOM 6387 N N . GLY E 1 171 ? 4.57200 17.86700 52.85200 1.000 100.50229 504 GLY F N 1
ATOM 6388 C CA . GLY E 1 171 ? 4.21000 19.08300 52.14500 1.000 99.34945 504 GLY F CA 1
ATOM 6389 C C . GLY E 1 171 ? 3.57200 18.83200 50.79400 1.000 101.33835 504 GLY F C 1
ATOM 6390 O O . GLY E 1 171 ? 2.81200 19.67000 50.30000 1.000 100.86778 504 GLY F O 1
ATOM 6391 N N . TYR E 1 172 ? 3.86400 17.68800 50.17800 1.000 99.15360 505 TYR F N 1
ATOM 6392 C CA . TYR E 1 172 ? 3.35600 17.34900 48.85200 1.000 93.67532 505 TYR F CA 1
ATOM 6393 C C . TYR E 1 172 ? 2.34300 16.20700 48.90900 1.000 92.86440 505 TYR F C 1
ATOM 6394 O O . TYR E 1 172 ? 2.35700 15.30100 48.07400 1.000 92.73106 505 TYR F O 1
ATOM 6403 N N . GLN E 1 173 ? 1.44800 16.24200 49.89600 1.000 84.90248 506 GLN F N 1
ATOM 6404 C CA . GLN E 1 173 ? 0.41500 15.23200 50.05000 1.000 81.26450 506 GLN F CA 1
ATOM 6405 C C . GLN E 1 173 ? -0.96700 15.87200 49.96600 1.000 83.62355 506 GLN F C 1
ATOM 6406 O O . GLN E 1 173 ? -1.13600 17.03500 50.34100 1.000 80.92356 506 GLN F O 1
ATOM 6412 N N . PRO E 1 174 ? -1.97200 15.13800 49.48500 1.000 78.40906 507 PRO F N 1
ATOM 6413 C CA . PRO E 1 174 ? -3.29200 15.74600 49.27800 1.000 77.15221 507 PRO F CA 1
ATOM 6414 C C . PRO E 1 174 ? -3.93800 16.16200 50.59000 1.000 81.22684 507 PRO F C 1
ATOM 6415 O O . PRO E 1 174 ? -3.90000 15.43400 51.58400 1.000 85.08134 507 PRO F O 1
ATOM 6419 N N . TYR E 1 175 ? -4.54300 17.34900 50.57800 1.000 84.27431 508 TYR F N 1
ATOM 6420 C CA . TYR E 1 175 ? -5.21700 17.90500 51.74800 1.000 89.03470 508 TYR F CA 1
ATOM 6421 C C . TYR E 1 175 ? -6.59300 18.39900 51.33200 1.000 86.91172 508 TYR F C 1
ATOM 6422 O O . TYR E 1 175 ? -6.70800 19.39800 50.61500 1.000 87.32164 508 TYR F O 1
ATOM 6431 N N . ARG E 1 176 ? -7.63000 17.69900 51.77900 1.000 87.94597 509 ARG F N 1
ATOM 6432 C CA . ARG E 1 176 ? -8.99200 18.15200 51.54900 1.000 88.61563 509 ARG F CA 1
ATOM 6433 C C . ARG E 1 176 ? -9.27100 19.39000 52.38900 1.000 91.28118 509 ARG F C 1
ATOM 6434 O O . ARG E 1 176 ? -9.02300 19.39900 53.59800 1.000 91.42391 509 ARG F O 1
ATOM 6442 N N . VAL E 1 177 ? -9.78500 20.43500 51.74900 1.000 92.67273 510 VAL F N 1
ATOM 6443 C CA . VAL E 1 177 ? -10.08000 21.69900 52.41000 1.000 95.43569 510 VAL F CA 1
ATOM 6444 C C . VAL E 1 177 ? -11.56800 21.98300 52.26900 1.000 92.82095 510 VAL F C 1
ATOM 6445 O O . VAL E 1 177 ? -12.15000 21.77000 51.20000 1.000 94.78063 510 VAL F O 1
ATOM 6449 N N . VAL E 1 178 ? -12.18300 22.45100 53.35300 1.000 81.32520 511 VAL F N 1
ATOM 6450 C CA . VAL E 1 178 ? -13.58200 22.86200 53.35900 1.000 84.21290 511 VAL F CA 1
ATOM 6451 C C . VAL E 1 178 ? -13.65800 24.24800 53.98300 1.000 88.31691 511 VAL F C 1
ATOM 6452 O O . VAL E 1 178 ? -13.34600 24.41600 55.16800 1.000 91.46179 511 VAL F O 1
ATOM 6456 N N . VAL E 1 179 ? -14.07000 25.23300 53.19200 1.000 90.24229 512 VAL F N 1
ATOM 6457 C CA . VAL E 1 179 ? -14.15800 26.61900 53.63700 1.000 92.97644 512 VAL F CA 1
ATOM 6458 C C . VAL E 1 179 ? -15.62300 26.93100 53.90800 1.000 97.18226 512 VAL F C 1
ATOM 6459 O O . VAL E 1 179 ? -16.43700 26.99800 52.98100 1.000 99.20160 512 VAL F O 1
ATOM 6463 N N . LEU E 1 180 ? -15.96300 27.12300 55.18100 1.000 101.73012 513 LEU F N 1
ATOM 6464 C CA . LEU E 1 180 ? -17.31400 27.50300 55.58200 1.000 106.68437 513 LEU F CA 1
ATOM 6465 C C . LEU E 1 180 ? -17.40100 29.02400 55.60700 1.000 110.52684 513 LEU F C 1
ATOM 6466 O O . LEU E 1 180 ? -16.76800 29.67600 56.44400 1.000 113.26018 513 LEU F O 1
ATOM 6471 N N . SER E 1 181 ? -18.18100 29.59000 54.68900 1.000 113.14468 514 SER F N 1
ATOM 6472 C CA . SER E 1 181 ? -18.36000 31.03400 54.58800 1.000 116.40299 514 SER F CA 1
ATOM 6473 C C . SER E 1 181 ? -19.69800 31.39700 55.22400 1.000 123.36286 514 SER F C 1
ATOM 6474 O O . SER E 1 181 ? -20.75900 31.06800 54.68400 1.000 121.83324 514 SER F O 1
ATOM 6477 N N . PHE E 1 182 ? -19.64300 32.07300 56.37000 1.000 143.66539 515 PHE F N 1
ATOM 6478 C CA . PHE E 1 182 ? -20.83700 32.45700 57.11600 1.000 149.05305 515 PHE F CA 1
ATOM 6479 C C . PHE E 1 182 ? -21.35900 33.78100 56.57100 1.000 149.64654 515 PHE F C 1
ATOM 6480 O O . PHE E 1 182 ? -20.76600 34.83700 56.81200 1.000 152.93929 515 PHE F O 1
ATOM 6488 N N . GLU E 1 183 ? -22.47100 33.72500 55.84400 1.000 138.11602 516 GLU F N 1
ATOM 6489 C CA . GLU E 1 183 ? -23.08400 34.90800 55.25600 1.000 142.17727 516 GLU F CA 1
ATOM 6490 C C . GLU E 1 183 ? -24.24900 35.35300 56.13000 1.000 150.06078 516 GLU F C 1
ATOM 6491 O O . GLU E 1 183 ? -25.17100 34.57200 56.38700 1.000 151.39066 516 GLU F O 1
ATOM 6497 N N . LEU E 1 184 ? -24.20300 36.60200 56.58800 1.000 130.38069 517 LEU F N 1
ATOM 6498 C CA . LEU E 1 184 ? -25.29700 37.19900 57.34000 1.000 130.83775 517 LEU F CA 1
ATOM 6499 C C . LEU E 1 184 ? -25.70400 38.50200 56.66800 1.000 132.40925 517 LEU F C 1
ATOM 6500 O O . LEU E 1 184 ? -24.85100 39.29200 56.25200 1.000 132.26764 517 LEU F O 1
ATOM 6505 N N . LEU E 1 185 ? -27.01600 38.71200 56.55700 1.000 177.04310 518 LEU F N 1
ATOM 6506 C CA . LEU E 1 185 ? -27.57400 39.81100 55.77700 1.000 177.59134 518 LEU F CA 1
ATOM 6507 C C . LEU E 1 185 ? -28.31400 40.80600 56.65800 1.000 171.01258 518 LEU F C 1
ATOM 6508 O O . LEU E 1 185 ? -28.01000 40.95600 57.84600 1.000 173.82602 518 LEU F O 1
ATOM 6513 N N . HIS E 1 186 ? -29.27900 41.50500 56.06200 1.000 135.28504 519 HIS F N 1
ATOM 6514 C CA . HIS E 1 186 ? -30.35400 42.13400 56.81400 1.000 127.01742 519 HIS F CA 1
ATOM 6515 C C . HIS E 1 186 ? -31.62500 41.33900 56.54500 1.000 122.17648 519 HIS F C 1
ATOM 6516 O O . HIS E 1 186 ? -32.65400 41.89100 56.14500 1.000 122.87773 519 HIS F O 1
ATOM 6523 N N . ALA E 1 187 ? -31.53400 40.02100 56.72500 1.000 120.03053 520 ALA F N 1
ATOM 6524 C CA . ALA E 1 187 ? -32.65400 39.11400 56.60800 1.000 117.56298 520 ALA F CA 1
ATOM 6525 C C . ALA E 1 187 ? -32.46200 38.13000 57.75500 1.000 120.38824 520 ALA F C 1
ATOM 6526 O O . ALA E 1 187 ? -31.33600 37.64000 57.96000 1.000 125.79065 520 ALA F O 1
ATOM 6528 N N . PRO E 1 188 ? -33.51400 37.83700 58.52100 1.000 121.96786 521 PRO F N 1
ATOM 6529 C CA . PRO E 1 188 ? -33.35700 36.98900 59.70900 1.000 125.66356 521 PRO F CA 1
ATOM 6530 C C . PRO E 1 188 ? -32.65800 35.67500 59.38600 1.000 125.12502 521 PRO F C 1
ATOM 6531 O O . PRO E 1 188 ? -32.78900 35.12500 58.28900 1.000 126.33435 521 PRO F O 1
ATOM 6535 N N . ALA E 1 189 ? -31.90400 35.18100 60.36300 1.000 106.32597 522 ALA F N 1
ATOM 6536 C CA . ALA E 1 189 ? -31.00200 34.06100 60.13500 1.000 106.99910 522 ALA F CA 1
ATOM 6537 C C . ALA E 1 189 ? -31.77200 32.75700 59.97300 1.000 107.37161 522 ALA F C 1
ATOM 6538 O O . ALA E 1 189 ? -32.68200 32.45700 60.75200 1.000 107.65508 522 ALA F O 1
ATOM 6540 N N . THR E 1 190 ? -31.39400 31.97800 58.95900 1.000 135.02926 523 THR F N 1
ATOM 6541 C CA . THR E 1 190 ? -31.99600 30.67600 58.70400 1.000 138.20156 523 THR F CA 1
ATOM 6542 C C . THR E 1 190 ? -31.15400 29.52100 59.22600 1.000 139.99115 523 THR F C 1
ATOM 6543 O O . THR E 1 190 ? -31.70300 28.46200 59.54700 1.000 142.85209 523 THR F O 1
ATOM 6547 N N . VAL E 1 191 ? -29.83700 29.69500 59.30900 1.000 116.64495 524 VAL F N 1
ATOM 6548 C CA . VAL E 1 191 ? -28.95200 28.75400 59.98400 1.000 119.99803 524 VAL F CA 1
ATOM 6549 C C . VAL E 1 191 ? -28.67000 29.29300 61.37700 1.000 132.71147 524 VAL F C 1
ATOM 6550 O O . VAL E 1 191 ? -28.24800 30.44700 61.52900 1.000 134.62276 524 VAL F O 1
ATOM 6554 N N . CYS E 1 192 ? -28.90400 28.46900 62.39600 1.000 168.36396 525 CYS F N 1
ATOM 6555 C CA . CYS E 1 192 ? -28.67900 28.91600 63.76500 1.000 170.78612 525 CYS F CA 1
ATOM 6556 C C . CYS E 1 192 ? -27.83100 27.93000 64.55600 1.000 174.34539 525 CYS F C 1
ATOM 6557 O O . CYS E 1 192 ? -26.62500 28.13500 64.73000 1.000 180.90175 525 CYS F O 1
ATOM 6560 N N . GLY E 1 193 ? -28.45700 26.86700 65.04800 1.000 176.92793 526 GLY F N 1
ATOM 6561 C CA . GLY E 1 193 ? -27.79700 25.93800 65.92900 1.000 175.53099 526 GLY F CA 1
ATOM 6562 C C . GLY E 1 193 ? -28.48800 25.86300 67.27300 1.000 170.67671 526 GLY F C 1
ATOM 6563 O O . GLY E 1 193 ? -29.21500 26.77900 67.67100 1.000 168.57702 526 GLY F O 1
ATOM 6564 N N . PRO E 1 194 ? -28.27600 24.75900 68.00700 1.000 147.27172 527 PRO F N 1
ATOM 6565 C CA . PRO E 1 194 ? -28.91500 24.56200 69.31300 1.000 143.15738 527 PRO F CA 1
ATOM 6566 C C . PRO E 1 194 ? -28.58500 25.67200 70.30700 1.000 140.92096 527 PRO F C 1
ATOM 6567 O O . PRO E 1 194 ? -29.50600 26.19100 70.93600 1.000 136.05800 527 PRO F O 1
ATOM 6571 N N . GLY F 2 1 ? -30.23400 11.51200 15.40500 1.000 74.74617 1 GLY B N 1
ATOM 6572 C CA . GLY F 2 1 ? -30.40100 10.07600 15.52100 1.000 64.66417 1 GLY B CA 1
ATOM 6573 C C . GLY F 2 1 ? -31.62700 9.66800 16.31800 1.000 69.64178 1 GLY B C 1
ATOM 6574 O O . GLY F 2 1 ? -31.54100 9.46400 17.53000 1.000 72.60247 1 GLY B O 1
ATOM 6575 N N . PRO F 2 2 ? -32.77500 9.55200 15.64200 1.000 64.22891 2 PRO B N 1
ATOM 6576 C CA . PRO F 2 2 ? -33.99400 9.10500 16.33900 1.000 61.78165 2 PRO B CA 1
ATOM 6577 C C . PRO F 2 2 ? -33.98400 7.62800 16.69300 1.000 58.74290 2 PRO B C 1
ATOM 6578 O O . PRO F 2 2 ? -34.70700 7.22500 17.61200 1.000 56.55605 2 PRO B O 1
ATOM 6582 N N . GLN F 2 3 ? -33.19100 6.81700 16.00000 1.000 60.72567 3 GLN B N 1
ATOM 6583 C CA . GLN F 2 3 ? -33.08500 5.38800 16.24700 1.000 56.47682 3 GLN B CA 1
ATOM 6584 C C . GLN F 2 3 ? -31.71100 5.06800 16.82300 1.000 54.02417 3 GLN B C 1
ATOM 6585 O O . GLN F 2 3 ? -30.71400 5.71600 16.48600 1.000 53.08389 3 GLN B O 1
ATOM 6591 N N . VAL F 2 4 ? -31.66600 4.07300 17.71200 1.000 42.65531 4 VAL B N 1
ATOM 6592 C CA . VAL F 2 4 ? -30.39600 3.63400 18.27700 1.000 46.35108 4 VAL B CA 1
ATOM 6593 C C . VAL F 2 4 ? -29.52200 3.04300 17.17800 1.000 50.07542 4 VAL B C 1
ATOM 6594 O O . VAL F 2 4 ? -29.98900 2.26200 16.33700 1.000 52.15278 4 VAL B O 1
ATOM 6598 N N . GLN F 2 5 ? -28.24600 3.42700 17.17000 1.000 41.91263 5 GLN B N 1
ATOM 6599 C CA . GLN F 2 5 ? -27.29200 2.94700 16.18000 1.000 39.24357 5 GLN B CA 1
ATOM 6600 C C . GLN F 2 5 ? -25.95600 2.67400 16.85500 1.000 38.82696 5 GLN B C 1
ATOM 6601 O O . GLN F 2 5 ? -25.47700 3.48900 17.65000 1.000 33.12090 5 GLN B O 1
ATOM 6607 N N . LEU F 2 6 ? -25.36700 1.52400 16.54300 1.000 31.94626 6 LEU B N 1
ATOM 6608 C CA . LEU F 2 6 ? -24.08900 1.10500 17.10000 1.000 26.70149 6 LEU B CA 1
ATOM 6609 C C . LEU F 2 6 ? -23.02200 1.15500 16.01700 1.000 32.71124 6 LEU B C 1
ATOM 6610 O O . LEU F 2 6 ? -23.26400 0.74300 14.87800 1.000 36.92570 6 LEU B O 1
ATOM 6615 N N . VAL F 2 7 ? -21.84300 1.66200 16.37200 1.000 48.22633 7 VAL B N 1
ATOM 6616 C CA . VAL F 2 7 ? -20.72000 1.78100 15.44500 1.000 53.07339 7 VAL B CA 1
ATOM 6617 C C . VAL F 2 7 ? -19.47500 1.24100 16.13500 1.000 46.13341 7 VAL B C 1
ATOM 6618 O O . VAL F 2 7 ? -19.10400 1.72000 17.21500 1.000 45.25937 7 VAL B O 1
ATOM 6622 N N . GLU F 2 8 ? -18.83000 0.25600 15.51500 1.000 34.86629 8 GLU B N 1
ATOM 6623 C CA . GLU F 2 8 ? -17.61600 -0.34300 16.05100 1.000 30.94171 8 GLU B CA 1
ATOM 6624 C C . GLU F 2 8 ? -16.38100 0.30700 15.44200 1.000 32.44543 8 GLU B C 1
ATOM 6625 O O . GLU F 2 8 ? -16.39300 0.74800 14.28900 1.000 29.32003 8 GLU B O 1
ATOM 6631 N N . SER F 2 9 ? -15.30800 0.35300 16.23200 1.000 38.54040 9 SER B N 1
ATOM 6632 C CA . SER F 2 9 ? -14.03100 0.90800 15.80300 1.000 33.23145 9 SER B CA 1
ATOM 6633 C C . SER F 2 9 ? -12.90300 0.09500 16.41700 1.000 39.88903 9 SER B C 1
ATOM 6634 O O . SER F 2 9 ? -13.11400 -0.71900 17.31900 1.000 38.09042 9 SER B O 1
ATOM 6637 N N . GLY F 2 10 ? -11.68800 0.32800 15.91800 1.000 29.50616 10 GLY B N 1
ATOM 6638 C CA . GLY F 2 10 ? -10.49600 -0.27600 16.46900 1.000 30.16607 10 GLY B CA 1
ATOM 6639 C C . GLY F 2 10 ? -9.96600 -1.47300 15.70900 1.000 34.23936 10 GLY B C 1
ATOM 6640 O O . GLY F 2 10 ? -8.86700 -1.94500 16.02500 1.000 30.84794 10 GLY B O 1
ATOM 6641 N N . GLY F 2 11 ? -10.70900 -1.98000 14.72900 1.000 35.38459 11 GLY B N 1
ATOM 6642 C CA . GLY F 2 11 ? -10.22700 -3.11900 13.96900 1.000 30.01428 11 GLY B CA 1
ATOM 6643 C C . GLY F 2 11 ? -8.93600 -2.79000 13.23900 1.000 35.03337 11 GLY B C 1
ATOM 6644 O O . GLY F 2 11 ? -8.76700 -1.69900 12.69100 1.000 34.08632 11 GLY B O 1
ATOM 6645 N N . ASN F 2 12 ? -8.01600 -3.75000 13.23700 1.000 31.55063 12 ASN B N 1
ATOM 6646 C CA . ASN F 2 12 ? -6.70000 -3.54400 12.65000 1.000 33.94321 12 ASN B CA 1
ATOM 6647 C C . ASN F 2 12 ? -6.11400 -4.89900 12.28100 1.000 33.74430 12 ASN B C 1
ATOM 6648 O O . ASN F 2 12 ? -6.60900 -5.94900 12.69700 1.000 32.04921 12 ASN B O 1
ATOM 6653 N N . LEU F 2 13 ? -5.05600 -4.85700 11.47500 1.000 35.90869 13 LEU B N 1
ATOM 6654 C CA . LEU F 2 13 ? -4.21700 -6.02000 11.22000 1.000 36.29106 13 LEU B CA 1
ATOM 6655 C C . LEU F 2 13 ? -3.13800 -6.07300 12.29300 1.000 37.38721 13 LEU B C 1
ATOM 6656 O O . LEU F 2 13 ? -2.30900 -5.16300 12.38500 1.000 40.33729 13 LEU B O 1
ATOM 6661 N N . VAL F 2 14 ? -3.15500 -7.12300 13.11000 1.000 36.27010 14 VAL B N 1
ATOM 6662 C CA . VAL F 2 14 ? -2.22800 -7.25900 14.22400 1.000 37.77979 14 VAL B CA 1
ATOM 6663 C C . VAL F 2 14 ? -1.47900 -8.57900 14.08800 1.000 43.02045 14 VAL B C 1
ATOM 6664 O O . VAL F 2 14 ? -1.75700 -9.39400 13.20800 1.000 44.95771 14 VAL B O 1
ATOM 6668 N N . GLN F 2 15 ? -0.52400 -8.78300 14.99200 1.000 49.31244 15 GLN B N 1
ATOM 6669 C CA . GLN F 2 15 ? 0.29900 -9.97900 15.01100 1.000 51.81051 15 GLN B CA 1
ATOM 6670 C C . GLN F 2 15 ? -0.09100 -10.88900 16.16800 1.000 55.69110 15 GLN B C 1
ATOM 6671 O O . GLN F 2 15 ? -0.73000 -10.45300 17.13000 1.000 50.93935 15 GLN B O 1
ATOM 6677 N N . PRO F 2 16 ? 0.24800 -12.17700 16.08700 1.000 42.00142 16 PRO B N 1
ATOM 6678 C CA . PRO F 2 16 ? -0.02600 -13.08300 17.21000 1.000 42.72868 16 PRO B CA 1
ATOM 6679 C C . PRO F 2 16 ? 0.68600 -12.61200 18.46800 1.000 45.61617 16 PRO B C 1
ATOM 6680 O O . PRO F 2 16 ? 1.87700 -12.29200 18.44600 1.000 48.24796 16 PRO B O 1
ATOM 6684 N N . GLY F 2 17 ? -0.05900 -12.56400 19.57100 1.000 45.60994 17 GLY B N 1
ATOM 6685 C CA . GLY F 2 17 ? 0.44300 -12.01700 20.81000 1.000 48.66721 17 GLY B CA 1
ATOM 6686 C C . GLY F 2 17 ? 0.16300 -10.54400 21.01300 1.000 48.18280 17 GLY B C 1
ATOM 6687 O O . GLY F 2 17 ? 0.35000 -10.04300 22.13000 1.000 55.67568 17 GLY B O 1
ATOM 6688 N N . GLY F 2 18 ? -0.27700 -9.83600 19.97800 1.000 45.47107 18 GLY B N 1
ATOM 6689 C CA . GLY F 2 18 ? -0.61800 -8.43700 20.10500 1.000 45.17657 18 GLY B CA 1
ATOM 6690 C C . GLY F 2 18 ? -1.92400 -8.23800 20.85200 1.000 43.23486 18 GLY B C 1
ATOM 6691 O O . GLY F 2 18 ? -2.55800 -9.17200 21.34400 1.000 43.41627 18 GLY B O 1
ATOM 6692 N N . SER F 2 19 ? -2.33500 -6.97400 20.93000 1.000 59.80283 19 SER B N 1
ATOM 6693 C CA . SER F 2 19 ? -3.53900 -6.61000 21.66100 1.000 61.79302 19 SER B CA 1
ATOM 6694 C C . SER F 2 19 ? -4.34100 -5.59200 20.86200 1.000 54.63625 19 SER B C 1
ATOM 6695 O O . SER F 2 19 ? -3.83300 -4.95100 19.93900 1.000 60.06264 19 SER B O 1
ATOM 6698 N N . LEU F 2 20 ? -5.61100 -5.45500 21.23300 1.000 39.15417 20 LEU B N 1
ATOM 6699 C CA . LEU F 2 20 ? -6.52800 -4.54500 20.56500 1.000 39.46799 20 LEU B CA 1
ATOM 6700 C C . LEU F 2 20 ? -7.63400 -4.15700 21.53100 1.000 41.87397 20 LEU B C 1
ATOM 6701 O O . LEU F 2 20 ? -8.11100 -4.99300 22.30400 1.000 47.31460 20 LEU B O 1
ATOM 6706 N N . ARG F 2 21 ? -8.04200 -2.89100 21.48200 1.000 33.66890 21 ARG B N 1
ATOM 6707 C CA . ARG F 2 21 ? -9.22800 -2.43100 22.19400 1.000 33.01653 21 ARG B CA 1
ATOM 6708 C C . ARG F 2 21 ? -10.25300 -1.99000 21.16000 1.000 31.38192 21 ARG B C 1
ATOM 6709 O O . ARG F 2 21 ? -10.06200 -0.97300 20.48400 1.000 29.93051 21 ARG B O 1
ATOM 6717 N N . LEU F 2 22 ? -11.33000 -2.75800 21.03300 1.000 28.60058 22 LEU B N 1
ATOM 6718 C CA . LEU F 2 22 ? -12.44000 -2.39100 20.16900 1.000 27.07160 22 LEU B CA 1
ATOM 6719 C C . LEU F 2 22 ? -13.43200 -1.53600 20.94500 1.000 25.89680 22 LEU B C 1
ATOM 6720 O O . LEU F 2 22 ? -13.66000 -1.75500 22.13900 1.000 31.52904 22 LEU B O 1
ATOM 6725 N N . SER F 2 23 ? -14.01600 -0.56000 20.26300 1.000 35.17432 23 SER B N 1
ATOM 6726 C CA . SER F 2 23 ? -14.99200 0.33700 20.86200 1.000 35.86226 23 SER B CA 1
ATOM 6727 C C . SER F 2 23 ? -16.33800 0.15500 20.18200 1.000 29.86331 23 SER B C 1
ATOM 6728 O O . SER F 2 23 ? -16.40800 -0.04500 18.96600 1.000 35.65355 23 SER B O 1
ATOM 6731 N N . CYS F 2 24 ? -17.40200 0.22200 20.97000 1.000 36.85005 24 CYS B N 1
ATOM 6732 C CA . CYS F 2 24 ? -18.76700 0.20700 20.45400 1.000 27.81902 24 CYS B CA 1
ATOM 6733 C C . CYS F 2 24 ? -19.43100 1.50400 20.89700 1.000 27.73869 24 CYS B C 1
ATOM 6734 O O . CYS F 2 24 ? -19.83400 1.63900 22.05600 1.000 40.59123 24 CYS B O 1
ATOM 6737 N N . ALA F 2 25 ? -19.53000 2.46100 19.98100 1.000 26.97307 25 ALA B N 1
ATOM 6738 C CA . ALA F 2 25 ? -20.14100 3.74900 20.27200 1.000 30.75543 25 ALA B CA 1
ATOM 6739 C C . ALA F 2 25 ? -21.61700 3.70100 19.90600 1.000 28.93043 25 ALA B C 1
ATOM 6740 O O . ALA F 2 25 ? -21.97800 3.24900 18.81400 1.000 40.97862 25 ALA B O 1
ATOM 6742 N N . ALA F 2 26 ? -22.46400 4.16500 20.81900 1.000 29.39492 26 ALA B N 1
ATOM 6743 C CA . ALA F 2 26 ? -23.90600 4.16500 20.63000 1.000 34.86893 26 ALA B CA 1
ATOM 6744 C C . ALA F 2 26 ? -24.40700 5.57900 20.36600 1.000 33.64425 26 ALA B C 1
ATOM 6745 O O . ALA F 2 26 ? -23.87600 6.55800 20.89700 1.000 31.99803 26 ALA B O 1
ATOM 6747 N N . SER F 2 27 ? -25.43900 5.67300 19.53700 1.000 37.83550 27 SER B N 1
ATOM 6748 C CA . SER F 2 27 ? -26.06600 6.94100 19.20000 1.000 32.15055 27 SER B CA 1
ATOM 6749 C C . SER F 2 27 ? -27.57200 6.80800 19.37200 1.000 38.99434 27 SER B C 1
ATOM 6750 O O . SER F 2 27 ? -28.14000 5.74500 19.10300 1.000 37.70725 27 SER B O 1
ATOM 6753 N N . GLY F 2 28 ? -28.21300 7.87700 19.83900 1.000 26.53629 28 GLY B N 1
ATOM 6754 C CA . GLY F 2 28 ? -29.65400 7.88800 20.00800 1.000 29.09685 28 GLY B CA 1
ATOM 6755 C C . GLY F 2 28 ? -30.16100 7.53700 21.39000 1.000 30.95936 28 GLY B C 1
ATOM 6756 O O . GLY F 2 28 ? -31.36000 7.28000 21.54400 1.000 27.89455 28 GLY B O 1
ATOM 6757 N N . GLY F 2 29 ? -29.29900 7.52000 22.39300 1.000 40.46576 29 GLY B N 1
ATOM 6758 C CA . GLY F 2 29 ? -29.71500 7.19300 23.74000 1.000 39.81693 29 GLY B CA 1
ATOM 6759 C C . GLY F 2 29 ? -28.52200 6.77000 24.56700 1.000 34.82733 29 GLY B C 1
ATOM 6760 O O . GLY F 2 29 ? -27.40300 6.64700 24.07000 1.000 37.37809 29 GLY B O 1
ATOM 6761 N N . THR F 2 30 ? -28.78700 6.55000 25.85200 1.000 34.60355 30 THR B N 1
ATOM 6762 C CA . THR F 2 30 ? -27.73800 6.13700 26.77600 1.000 35.50186 30 THR B CA 1
ATOM 6763 C C . THR F 2 30 ? -27.51500 4.63600 26.65600 1.000 37.84953 30 THR B C 1
ATOM 6764 O O . THR F 2 30 ? -28.44000 3.84300 26.87300 1.000 36.92769 30 THR B O 1
ATOM 6768 N N . LEU F 2 31 ? -26.28700 4.24400 26.31100 1.000 24.77967 31 LEU B N 1
ATOM 6769 C CA . LEU F 2 31 ? -25.93900 2.83100 26.28700 1.000 21.77253 31 LEU B CA 1
ATOM 6770 C C . LEU F 2 31 ? -25.94500 2.21200 27.67900 1.000 22.57934 31 LEU B C 1
ATOM 6771 O O . LEU F 2 31 ? -25.88100 0.98300 27.79300 1.000 22.42815 31 LEU B O 1
ATOM 6776 N N . ALA F 2 32 ? -26.02900 3.03000 28.73400 1.000 20.72915 32 ALA B N 1
ATOM 6777 C CA . ALA F 2 32 ? -26.14600 2.52000 30.09500 1.000 27.62806 32 ALA B CA 1
ATOM 6778 C C . ALA F 2 32 ? -27.50600 1.89700 30.37700 1.000 21.19011 32 ALA B C 1
ATOM 6779 O O . ALA F 2 32 ? -27.65500 1.22500 31.40200 1.000 38.25658 32 ALA B O 1
ATOM 6781 N N . SER F 2 33 ? -28.49600 2.11000 29.51100 1.000 28.51689 33 SER B N 1
ATOM 6782 C CA . SER F 2 33 ? -29.79400 1.46000 29.62500 1.000 25.19056 33 SER B CA 1
ATOM 6783 C C . SER F 2 33 ? -29.84200 0.13100 28.88800 1.000 27.98831 33 SER B C 1
ATOM 6784 O O . SER F 2 33 ? -30.91400 -0.47700 28.79700 1.000 35.87557 33 SER B O 1
ATOM 6787 N N . PHE F 2 34 ? -28.71300 -0.32900 28.35700 1.000 27.92027 34 PHE B N 1
ATOM 6788 C CA . PHE F 2 34 ? -28.68400 -1.47200 27.46100 1.000 34.12848 34 PHE B CA 1
ATOM 6789 C C . PHE F 2 34 ? -27.65100 -2.48300 27.93100 1.000 29.23131 34 PHE B C 1
ATOM 6790 O O . PHE F 2 34 ? -26.55000 -2.11300 28.35100 1.000 34.88476 34 PHE B O 1
ATOM 6798 N N . ALA F 2 35 ? -28.01400 -3.75800 27.85800 1.000 29.82602 35 ALA B N 1
ATOM 6799 C CA . ALA F 2 35 ? -27.02600 -4.82100 27.93100 1.000 31.38057 35 ALA B CA 1
ATOM 6800 C C . ALA F 2 35 ? -26.33200 -4.93000 26.58100 1.000 29.59114 35 ALA B C 1
ATOM 6801 O O . ALA F 2 35 ? -26.99300 -4.98400 25.54000 1.000 28.89187 35 ALA B O 1
ATOM 6803 N N . VAL F 2 36 ? -25.00500 -4.94500 26.59500 1.000 29.95358 36 VAL B N 1
ATOM 6804 C CA . VAL F 2 36 ? -24.21200 -4.93800 25.37400 1.000 34.33029 36 VAL B CA 1
ATOM 6805 C C . VAL F 2 36 ? -23.47700 -6.26300 25.25500 1.000 25.84560 36 VAL B C 1
ATOM 6806 O O . VAL F 2 36 ? -22.93300 -6.77500 26.23900 1.000 34.21051 36 VAL B O 1
ATOM 6810 N N . GLY F 2 37 ? -23.47400 -6.81800 24.05800 1.000 28.60195 37 GLY B N 1
ATOM 6811 C CA . GLY F 2 37 ? -22.76700 -8.06000 23.79500 1.000 37.24887 37 GLY B CA 1
ATOM 6812 C C . GLY F 2 37 ? -21.86000 -7.93100 22.59200 1.000 30.24946 37 GLY B C 1
ATOM 6813 O O . GLY F 2 37 ? -22.17700 -7.22900 21.63200 1.000 28.05663 37 GLY B O 1
ATOM 6814 N N . TRP F 2 38 ? -20.72000 -8.61300 22.65800 1.000 23.85827 38 TRP B N 1
ATOM 6815 C CA . TRP F 2 38 ? -19.76100 -8.66000 21.56500 1.000 24.07636 38 TRP B CA 1
ATOM 6816 C C . TRP F 2 38 ? -19.82400 -10.02700 20.89900 1.000 25.75080 38 TRP B C 1
ATOM 6817 O O . TRP F 2 38 ? -19.85200 -11.05600 21.58200 1.000 26.96514 38 TRP B O 1
ATOM 6828 N N . PHE F 2 39 ? -19.85700 -10.03100 19.56900 1.000 30.98755 39 PHE B N 1
ATOM 6829 C CA . PHE F 2 39 ? -19.89300 -11.25300 18.78400 1.000 29.17685 39 PHE B CA 1
ATOM 6830 C C . PHE F 2 39 ? -18.78200 -11.20400 17.74500 1.000 38.37274 39 PHE B C 1
ATOM 6831 O O . PHE F 2 39 ? -18.31300 -10.12900 17.36000 1.000 41.28423 39 PHE B O 1
ATOM 6839 N N . ARG F 2 40 ? -18.35600 -12.38200 17.29100 1.000 31.93571 40 ARG B N 1
ATOM 6840 C CA . ARG F 2 40 ? -17.35900 -12.46500 16.23700 1.000 39.14117 40 ARG B CA 1
ATOM 6841 C C . ARG F 2 40 ? -17.76900 -13.52500 15.22600 1.000 43.24465 40 ARG B C 1
ATOM 6842 O O . ARG F 2 40 ? -18.38200 -14.53700 15.57300 1.000 35.24273 40 ARG B O 1
ATOM 6850 N N . GLN F 2 41 ? -17.42500 -13.27200 13.96400 1.000 49.34005 41 GLN B N 1
ATOM 6851 C CA . GLN F 2 41 ? -17.74300 -14.16400 12.85500 1.000 47.91569 41 GLN B CA 1
ATOM 6852 C C . GLN F 2 41 ? -16.47300 -14.39700 12.04900 1.000 49.92226 41 GLN B C 1
ATOM 6853 O O . GLN F 2 41 ? -16.01800 -13.50300 11.32800 1.000 57.72482 41 GLN B O 1
ATOM 6859 N N . ALA F 2 42 ? -15.89800 -15.58400 12.17800 1.000 46.20856 42 ALA B N 1
ATOM 6860 C CA . ALA F 2 42 ? -14.72700 -15.94000 11.39900 1.000 43.66752 42 ALA B CA 1
ATOM 6861 C C . ALA F 2 42 ? -15.14400 -16.44000 10.02000 1.000 51.02452 42 ALA B C 1
ATOM 6862 O O . ALA F 2 42 ? -16.28600 -16.86400 9.82300 1.000 45.93248 42 ALA B O 1
ATOM 6864 N N . PRO F 2 43 ? -14.24300 -16.38400 9.03900 1.000 64.51951 43 PRO B N 1
ATOM 6865 C CA . PRO F 2 43 ? -14.59200 -16.87000 7.69700 1.000 61.96391 43 PRO B CA 1
ATOM 6866 C C . PRO F 2 43 ? -14.92200 -18.35600 7.71100 1.000 62.92158 43 PRO B C 1
ATOM 6867 O O . PRO F 2 43 ? -14.14400 -19.18000 8.19700 1.000 64.34219 43 PRO B O 1
ATOM 6871 N N . GLY F 2 44 ? -16.09700 -18.69200 7.17600 1.000 69.38718 44 GLY B N 1
ATOM 6872 C CA . GLY F 2 44 ? -16.55200 -20.06300 7.10600 1.000 80.16185 44 GLY B CA 1
ATOM 6873 C C . GLY F 2 44 ? -17.27600 -20.57300 8.33200 1.000 78.89990 44 GLY B C 1
ATOM 6874 O O . GLY F 2 44 ? -18.04800 -21.53400 8.22200 1.000 77.36060 44 GLY B O 1
ATOM 6875 N N . LYS F 2 45 ? -17.05900 -19.97100 9.49600 1.000 80.41354 45 LYS B N 1
ATOM 6876 C CA . LYS F 2 45 ? -17.68500 -20.41100 10.73200 1.000 77.96590 45 LYS B CA 1
ATOM 6877 C C . LYS F 2 45 ? -18.92000 -19.56500 11.03500 1.000 71.52894 45 LYS B C 1
ATOM 6878 O O . LYS F 2 45 ? -19.17800 -18.54000 10.39900 1.000 67.62971 45 LYS B O 1
ATOM 6884 N N . GLU F 2 46 ? -19.69800 -20.02100 12.01300 1.000 79.12401 46 GLU B N 1
ATOM 6885 C CA . GLU F 2 46 ? -20.90000 -19.31300 12.42200 1.000 77.26037 46 GLU B CA 1
ATOM 6886 C C . GLU F 2 46 ? -20.54300 -18.10100 13.27500 1.000 71.73248 46 GLU B C 1
ATOM 6887 O O . GLU F 2 46 ? -19.42400 -17.96900 13.77900 1.000 79.11286 46 GLU B O 1
ATOM 6893 N N . ARG F 2 47 ? -21.51500 -17.20800 13.43700 1.000 49.99832 47 ARG B N 1
ATOM 6894 C CA . ARG F 2 47 ? -21.33200 -16.09000 14.34900 1.000 50.25449 47 ARG B CA 1
ATOM 6895 C C . ARG F 2 47 ? -21.34500 -16.59200 15.78800 1.000 47.31101 47 ARG B C 1
ATOM 6896 O O . ARG F 2 47 ? -22.18200 -17.41400 16.17100 1.000 52.00805 47 ARG B O 1
ATOM 6904 N N . GLU F 2 48 ? -20.40500 -16.09200 16.58400 1.000 60.12823 48 GLU B N 1
ATOM 6905 C CA . GLU F 2 48 ? -20.12800 -16.61800 17.91300 1.000 53.80906 48 GLU B CA 1
ATOM 6906 C C . GLU F 2 48 ? -20.04400 -15.47000 18.90600 1.000 54.35080 48 GLU B C 1
ATOM 6907 O O . GLU F 2 48 ? -19.31700 -14.49900 18.67400 1.000 61.33757 48 GLU B O 1
ATOM 6913 N N . GLY F 2 49 ? -20.78700 -15.57900 20.00400 1.000 41.88599 49 GLY B N 1
ATOM 6914 C CA . GLY F 2 49 ? -20.69700 -14.58500 21.06100 1.000 34.97243 49 GLY B CA 1
ATOM 6915 C C . GLY F 2 49 ? -19.44400 -14.79200 21.89700 1.000 35.20918 49 GLY B C 1
ATOM 6916 O O . GLY F 2 49 ? -19.05900 -15.91700 22.21300 1.000 36.38524 49 GLY B O 1
ATOM 6917 N N . VAL F 2 50 ? -18.80200 -13.68100 22.25700 1.000 39.46375 50 VAL B N 1
ATOM 6918 C CA . VAL F 2 50 ? -17.53100 -13.75300 22.97000 1.000 50.45632 50 VAL B CA 1
ATOM 6919 C C . VAL F 2 50 ? -17.63500 -13.10200 24.34400 1.000 41.37762 50 VAL B C 1
ATOM 6920 O O . VAL F 2 50 ? -17.00100 -13.56100 25.30200 1.000 40.67751 50 VAL B O 1
ATOM 6924 N N . SER F 2 51 ? -18.43400 -12.04100 24.46300 1.000 41.80887 51 SER B N 1
ATOM 6925 C CA . SER F 2 51 ? -18.53300 -11.33900 25.73700 1.000 41.30585 51 SER B CA 1
ATOM 6926 C C . SER F 2 51 ? -19.77300 -10.45500 25.76100 1.000 38.96844 51 SER B C 1
ATOM 6927 O O . SER F 2 51 ? -20.26000 -10.01500 24.71600 1.000 43.27922 51 SER B O 1
ATOM 6930 N N . CYS F 2 52 ? -20.26800 -10.19600 26.97100 1.000 37.79949 52 CYS B N 1
ATOM 6931 C CA . CYS F 2 52 ? -21.42300 -9.33000 27.17300 1.000 41.62706 52 CYS B CA 1
ATOM 6932 C C . CYS F 2 52 ? -21.34900 -8.72400 28.56900 1.000 36.51706 52 CYS B C 1
ATOM 6933 O O . CYS F 2 52 ? -20.60100 -9.19100 29.43100 1.000 37.97022 52 CYS B O 1
ATOM 6936 N N . ILE F 2 53 ? -22.14700 -7.67900 28.79400 1.000 29.10979 53 ILE B N 1
ATOM 6937 C CA . ILE F 2 53 ? -22.13100 -6.95300 30.06000 1.000 29.63249 53 ILE B CA 1
ATOM 6938 C C . ILE F 2 53 ? -23.54800 -6.51500 30.42600 1.000 29.62986 53 ILE B C 1
ATOM 6939 O O . ILE F 2 53 ? -24.27800 -5.97400 29.58800 1.000 26.91501 53 ILE B O 1
ATOM 6944 N N . ASP F 2 54 ? -23.93100 -6.75800 31.68100 1.000 43.00030 54 ASP B N 1
ATOM 6945 C CA . ASP F 2 54 ? -25.23200 -6.37500 32.21600 1.000 36.36609 54 ASP B CA 1
ATOM 6946 C C . ASP F 2 54 ? -25.34900 -4.85600 32.31500 1.000 33.52825 54 ASP B C 1
ATOM 6947 O O . ASP F 2 54 ? -24.38800 -4.11100 32.10800 1.000 39.04504 54 ASP B O 1
ATOM 6952 N N . VAL F 2 55 ? -26.54900 -4.39600 32.66900 1.000 27.29463 55 VAL B N 1
ATOM 6953 C CA . VAL F 2 55 ? -26.70000 -2.99100 33.02700 1.000 30.78999 55 VAL B CA 1
ATOM 6954 C C . VAL F 2 55 ? -26.17900 -2.70400 34.43000 1.000 28.41249 55 VAL B C 1
ATOM 6955 O O . VAL F 2 55 ? -25.99700 -1.53300 34.78400 1.000 27.50640 55 VAL B O 1
ATOM 6959 N N . ILE F 2 56 ? -25.93400 -3.73300 35.24300 1.000 26.23698 56 ILE B N 1
ATOM 6960 C CA . ILE F 2 56 ? -25.33700 -3.53800 36.56200 1.000 27.75269 56 ILE B CA 1
ATOM 6961 C C . ILE F 2 56 ? -23.86200 -3.87200 36.42900 1.000 28.05505 56 ILE B C 1
ATOM 6962 O O . ILE F 2 56 ? -23.14900 -4.06200 37.42400 1.000 29.74672 56 ILE B O 1
ATOM 6967 N N . ASN F 2 57 ? -23.41600 -3.96600 35.17600 1.000 26.65584 57 ASN B N 1
ATOM 6968 C CA . ASN F 2 57 ? -22.00700 -4.09500 34.81700 1.000 41.01124 57 ASN B CA 1
ATOM 6969 C C . ASN F 2 57 ? -21.40600 -5.42200 35.27400 1.000 30.49700 57 ASN B C 1
ATOM 6970 O O . ASN F 2 57 ? -20.23200 -5.47900 35.64100 1.000 33.14535 57 ASN B O 1
ATOM 6975 N N . ARG F 2 58 ? -22.18800 -6.50100 35.25200 1.000 47.21850 58 ARG B N 1
ATOM 6976 C CA . ARG F 2 58 ? -21.62400 -7.83700 35.39900 1.000 35.31801 58 ARG B CA 1
ATOM 6977 C C . ARG F 2 58 ? -21.19100 -8.34100 34.02800 1.000 43.69570 58 ARG B C 1
ATOM 6978 O O . ARG F 2 58 ? -21.92100 -8.18600 33.04400 1.000 39.53726 58 ARG B O 1
ATOM 6986 N N . ALA F 2 59 ? -20.00600 -8.94300 33.96300 1.000 47.81328 59 ALA B N 1
ATOM 6987 C CA . ALA F 2 59 ? -19.41700 -9.36800 32.70100 1.000 42.27663 59 ALA B CA 1
ATOM 6988 C C . ALA F 2 59 ? -19.44000 -10.88700 32.57800 1.000 48.23693 59 ALA B C 1
ATOM 6989 O O . ALA F 2 59 ? -19.27100 -11.60400 33.56900 1.000 51.23525 59 ALA B O 1
ATOM 6991 N N . ASN F 2 60 ? -19.65300 -11.37000 31.35300 1.000 40.50104 60 ASN B N 1
ATOM 6992 C CA . ASN F 2 60 ? -19.55500 -12.78800 31.04200 1.000 37.93439 60 ASN B CA 1
ATOM 6993 C C . ASN F 2 60 ? -18.77400 -12.96000 29.74900 1.000 45.72738 60 ASN B C 1
ATOM 6994 O O . ASN F 2 60 ? -18.79100 -12.08900 28.87500 1.000 40.95073 60 ASN B O 1
ATOM 6999 N N . TYR F 2 61 ? -18.08700 -14.09500 29.63700 1.000 41.58694 61 TYR B N 1
ATOM 7000 C CA . TYR F 2 61 ? -17.20900 -14.35700 28.50700 1.000 37.91719 61 TYR B CA 1
ATOM 7001 C C . TYR F 2 61 ? -17.37600 -15.79500 28.04200 1.000 37.22760 61 TYR B C 1
ATOM 7002 O O . TYR F 2 61 ? -17.59600 -16.70300 28.84700 1.000 39.66403 61 TYR B O 1
ATOM 7011 N N . ALA F 2 62 ? -17.26800 -15.99200 26.73100 1.000 39.72552 62 ALA B N 1
ATOM 7012 C CA . ALA F 2 62 ? -17.18500 -17.33900 26.19100 1.000 45.88725 62 ALA B CA 1
ATOM 7013 C C . ALA F 2 62 ? -15.89400 -18.00300 26.65600 1.000 41.65414 62 ALA B C 1
ATOM 7014 O O . ALA F 2 62 ? -14.89200 -17.33600 26.92600 1.000 40.73242 62 ALA B O 1
ATOM 7016 N N . ASP F 2 63 ? -15.92700 -19.33400 26.75400 1.000 50.98579 63 ASP B N 1
ATOM 7017 C CA . ASP F 2 63 ? -14.76500 -20.05900 27.25900 1.000 55.46700 63 ASP B CA 1
ATOM 7018 C C . ASP F 2 63 ? -13.54800 -19.87500 26.36000 1.000 57.98632 63 ASP B C 1
ATOM 7019 O O . ASP F 2 63 ? -12.40900 -19.95400 26.83400 1.000 61.28714 63 ASP B O 1
ATOM 7024 N N . SER F 2 64 ? -13.76500 -19.61500 25.06900 1.000 54.75661 64 SER B N 1
ATOM 7025 C CA . SER F 2 64 ? -12.65300 -19.48600 24.13400 1.000 56.57652 64 SER B CA 1
ATOM 7026 C C . SER F 2 64 ? -11.84400 -18.21100 24.34800 1.000 61.40778 64 SER B C 1
ATOM 7027 O O . SER F 2 64 ? -10.70100 -18.13400 23.88400 1.000 61.30629 64 SER B O 1
ATOM 7030 N N . VAL F 2 65 ? -12.40100 -17.21400 25.03500 1.000 55.22587 65 VAL B N 1
ATOM 7031 C CA . VAL F 2 65 ? -11.73800 -15.93200 25.23200 1.000 52.43064 65 VAL B CA 1
ATOM 7032 C C . VAL F 2 65 ? -11.55800 -15.58000 26.70100 1.000 56.82441 65 VAL B C 1
ATOM 7033 O O . VAL F 2 65 ? -11.06100 -14.49100 27.00600 1.000 50.99675 65 VAL B O 1
ATOM 7037 N N . LYS F 2 66 ? -11.94200 -16.46500 27.62000 1.000 73.44579 66 LYS B N 1
ATOM 7038 C CA . LYS F 2 66 ? -11.83400 -16.16200 29.04200 1.000 78.89182 66 LYS B CA 1
ATOM 7039 C C . LYS F 2 66 ? -10.37300 -15.98500 29.44100 1.000 72.80105 66 LYS B C 1
ATOM 7040 O O . LYS F 2 66 ? -9.49000 -16.71300 28.97800 1.000 70.30251 66 LYS B O 1
ATOM 7046 N N . GLY F 2 67 ? -10.12400 -15.00400 30.30900 1.000 54.54974 67 GLY B N 1
ATOM 7047 C CA . GLY F 2 67 ? -8.78400 -14.66900 30.73300 1.000 49.03678 67 GLY B CA 1
ATOM 7048 C C . GLY F 2 67 ? -8.00300 -13.80300 29.77200 1.000 58.10273 67 GLY B C 1
ATOM 7049 O O . GLY F 2 67 ? -6.96800 -13.24900 30.16300 1.000 67.46167 67 GLY B O 1
ATOM 7050 N N . ARG F 2 68 ? -8.45800 -13.66800 28.52600 1.000 55.14220 68 ARG B N 1
ATOM 7051 C CA . ARG F 2 68 ? -7.79000 -12.84900 27.52200 1.000 47.45852 68 ARG B CA 1
ATOM 7052 C C . ARG F 2 68 ? -8.55300 -11.58500 27.16300 1.000 48.10578 68 ARG B C 1
ATOM 7053 O O . ARG F 2 68 ? -7.92700 -10.56200 26.87900 1.000 40.72077 68 ARG B O 1
ATOM 7061 N N . PHE F 2 69 ? -9.88200 -11.63000 27.16800 1.000 45.86698 69 PHE B N 1
ATOM 7062 C CA . PHE F 2 69 ? -10.70400 -10.48600 26.80700 1.000 39.41038 69 PHE B CA 1
ATOM 7063 C C . PHE F 2 69 ? -11.28500 -9.84500 28.06100 1.000 39.09575 69 PHE B C 1
ATOM 7064 O O . PHE F 2 69 ? -11.49700 -10.50700 29.08000 1.000 45.00594 69 PHE B O 1
ATOM 7072 N N . THR F 2 70 ? -11.54200 -8.54400 27.97600 1.000 36.59806 70 THR B N 1
ATOM 7073 C CA . THR F 2 70 ? -12.17000 -7.81000 29.06800 1.000 40.26414 70 THR B CA 1
ATOM 7074 C C . THR F 2 70 ? -13.16100 -6.82100 28.48000 1.000 42.19029 70 THR B C 1
ATOM 7075 O O . THR F 2 70 ? -12.77000 -5.91900 27.73200 1.000 42.71596 70 THR B O 1
ATOM 7079 N N . ILE F 2 71 ? -14.43300 -6.99100 28.80700 1.000 27.87348 71 ILE B N 1
ATOM 7080 C CA . ILE F 2 71 ? -15.46400 -6.04700 28.40100 1.000 35.36307 71 ILE B CA 1
ATOM 7081 C C . ILE F 2 71 ? -15.66800 -5.04300 29.52800 1.000 37.36069 71 ILE B C 1
ATOM 7082 O O . ILE F 2 71 ? -15.64200 -5.39800 30.71300 1.000 39.54158 71 ILE B O 1
ATOM 7087 N N . SER F 2 72 ? -15.82900 -3.77400 29.16400 1.000 28.02671 72 SER B N 1
ATOM 7088 C CA . SER F 2 72 ? -16.02300 -2.72800 30.15700 1.000 30.27072 72 SER B CA 1
ATOM 7089 C C . SER F 2 72 ? -16.85500 -1.61200 29.54500 1.000 27.23960 72 SER B C 1
ATOM 7090 O O . SER F 2 72 ? -16.96500 -1.48600 28.32200 1.000 28.39177 72 SER B O 1
ATOM 7093 N N . ARG F 2 73 ? -17.43900 -0.79900 30.41800 1.000 34.24609 73 ARG B N 1
ATOM 7094 C CA . ARG F 2 73 ? -18.41900 0.20400 30.03500 1.000 39.21420 73 ARG B CA 1
ATOM 7095 C C . ARG F 2 73 ? -17.86800 1.59700 30.30800 1.000 37.01045 73 ARG B C 1
ATOM 7096 O O . ARG F 2 73 ? -17.23200 1.83300 31.34100 1.000 41.01957 73 ARG B O 1
ATOM 7104 N N . ASP F 2 74 ? -18.11200 2.52100 29.36300 1.000 38.49906 74 ASP B N 1
ATOM 7105 C CA . ASP F 2 74 ? -17.71600 3.93000 29.48600 1.000 38.15255 74 ASP B CA 1
ATOM 7106 C C . ASP F 2 74 ? -18.90000 4.76400 28.98900 1.000 36.10073 74 ASP B C 1
ATOM 7107 O O . ASP F 2 74 ? -18.89300 5.30500 27.88000 1.000 34.74305 74 ASP B O 1
ATOM 7112 N N . SER F 2 75 ? -19.93100 4.86400 29.83000 1.000 37.91220 75 SER B N 1
ATOM 7113 C CA . SER F 2 75 ? -21.16100 5.53800 29.43300 1.000 37.49782 75 SER B CA 1
ATOM 7114 C C . SER F 2 75 ? -20.96200 7.03300 29.21800 1.000 36.84451 75 SER B C 1
ATOM 7115 O O . SER F 2 75 ? -21.75300 7.65300 28.49900 1.000 38.82439 75 SER B O 1
ATOM 7118 N N . ALA F 2 76 ? -19.93000 7.62400 29.82300 1.000 39.03377 76 ALA B N 1
ATOM 7119 C CA . ALA F 2 76 ? -19.63300 9.02800 29.56500 1.000 42.96778 76 ALA B CA 1
ATOM 7120 C C . ALA F 2 76 ? -19.38200 9.28200 28.08400 1.000 43.48006 76 ALA B C 1
ATOM 7121 O O . ALA F 2 76 ? -19.66900 10.37600 27.58200 1.000 39.37167 76 ALA B O 1
ATOM 7123 N N . LYS F 2 77 ? -18.85000 8.28800 27.37100 1.000 42.16960 77 LYS B N 1
ATOM 7124 C CA . LYS F 2 77 ? -18.66300 8.36400 25.92900 1.000 36.66008 77 LYS B CA 1
ATOM 7125 C C . LYS F 2 77 ? -19.67300 7.51500 25.16900 1.000 34.05691 77 LYS B C 1
ATOM 7126 O O . LYS F 2 77 ? -19.50300 7.30100 23.96400 1.000 32.36866 77 LYS B O 1
ATOM 7132 N N . ASN F 2 78 ? -20.71600 7.03200 25.84600 1.000 28.53670 78 ASN B N 1
ATOM 7133 C CA . ASN F 2 78 ? -21.75300 6.19800 25.24100 1.000 30.55283 78 ASN B CA 1
ATOM 7134 C C . ASN F 2 78 ? -21.13800 4.98400 24.55200 1.000 25.11936 78 ASN B C 1
ATOM 7135 O O . ASN F 2 78 ? -21.48100 4.63500 23.42100 1.000 27.76041 78 ASN B O 1
ATOM 7140 N N . THR F 2 79 ? -20.22100 4.32700 25.25800 1.000 27.34040 79 THR B N 1
ATOM 7141 C CA . THR F 2 79 ? -19.35100 3.33100 24.65300 1.000 35.03712 79 THR B CA 1
ATOM 7142 C C . THR F 2 79 ? -19.19700 2.13100 25.57900 1.000 30.54727 79 THR B C 1
ATOM 7143 O O . THR F 2 79 ? -19.24400 2.26000 26.80600 1.000 27.95099 79 THR B O 1
ATOM 7147 N N . VAL F 2 80 ? -19.04900 0.95500 24.97100 1.000 28.01781 80 VAL B N 1
ATOM 7148 C CA . VAL F 2 80 ? -18.59400 -0.25400 25.64800 1.000 37.53704 80 VAL B CA 1
ATOM 7149 C C . VAL F 2 80 ? -17.34400 -0.75100 24.92700 1.000 35.57123 80 VAL B C 1
ATOM 7150 O O . VAL F 2 80 ? -17.36100 -0.93200 23.70400 1.000 31.70014 80 VAL B O 1
ATOM 7154 N N . TYR F 2 81 ? -16.26300 -0.95500 25.67800 1.000 29.89884 81 TYR B N 1
ATOM 7155 C CA . TYR F 2 81 ? -14.99200 -1.40000 25.12200 1.000 27.95806 81 TYR B CA 1
ATOM 7156 C C . TYR F 2 81 ? -14.82900 -2.90900 25.26200 1.000 29.34947 81 TYR B C 1
ATOM 7157 O O . TYR F 2 81 ? -15.37900 -3.53100 26.17400 1.000 35.06614 81 TYR B O 1
ATOM 7166 N N . LEU F 2 82 ? -14.04700 -3.49000 24.35400 1.000 26.84596 82 LEU B N 1
ATOM 7167 C CA . LEU F 2 82 ? -13.63100 -4.88900 24.44000 1.000 27.51806 82 LEU B CA 1
ATOM 7168 C C . LEU F 2 82 ? -12.11000 -4.92800 24.31000 1.000 37.81497 82 LEU B C 1
ATOM 7169 O O . LEU F 2 82 ? -11.57000 -4.79200 23.20800 1.000 39.35923 82 LEU B O 1
ATOM 7174 N N . GLN F 2 83 ? -11.42000 -5.10400 25.43400 1.000 26.46710 83 GLN B N 1
ATOM 7175 C CA . GLN F 2 83 ? -9.96700 -5.19800 25.42900 1.000 28.00900 83 GLN B CA 1
ATOM 7176 C C . GLN F 2 83 ? -9.55500 -6.62600 25.10000 1.000 28.98370 83 GLN B C 1
ATOM 7177 O O . GLN F 2 83 ? -9.86900 -7.55700 25.84900 1.000 29.65569 83 GLN B O 1
ATOM 7183 N N . MET F 2 84 ? -8.85200 -6.80000 23.98700 1.000 39.54234 84 MET B N 1
ATOM 7184 C CA . MET F 2 84 ? -8.43600 -8.11300 23.50900 1.000 43.88504 84 MET B CA 1
ATOM 7185 C C . MET F 2 84 ? -6.93200 -8.26100 23.70200 1.000 38.62764 84 MET B C 1
ATOM 7186 O O . MET F 2 84 ? -6.15400 -7.47600 23.15200 1.000 40.98095 84 MET B O 1
ATOM 7191 N N . ASN F 2 85 ? -6.52800 -9.26200 24.48300 1.000 41.60589 85 ASN B N 1
ATOM 7192 C CA . ASN F 2 85 ? -5.12600 -9.53700 24.75400 1.000 44.88430 85 ASN B CA 1
ATOM 7193 C C . ASN F 2 85 ? -4.74100 -10.90500 24.20700 1.000 45.43188 85 ASN B C 1
ATOM 7194 O O . ASN F 2 85 ? -5.59200 -11.77200 23.98800 1.000 51.46106 85 ASN B O 1
ATOM 7199 N N . SER F 2 86 ? -3.43600 -11.08300 23.99600 1.000 40.51601 86 SER B N 1
ATOM 7200 C CA . SER F 2 86 ? -2.84400 -12.35800 23.58800 1.000 44.24949 86 SER B CA 1
ATOM 7201 C C . SER F 2 86 ? -3.55200 -12.92700 22.36000 1.000 43.20668 86 SER B C 1
ATOM 7202 O O . SER F 2 86 ? -4.03500 -14.06000 22.35000 1.000 46.65563 86 SER B O 1
ATOM 7205 N N . LEU F 2 87 ? -3.60500 -12.10900 21.31500 1.000 40.59925 87 LEU B N 1
ATOM 7206 C CA . LEU F 2 87 ? -4.35100 -12.48100 20.12200 1.000 43.58030 87 LEU B CA 1
ATOM 7207 C C . LEU F 2 87 ? -3.65800 -13.61400 19.37800 1.000 44.32809 87 LEU B C 1
ATOM 7208 O O . LEU F 2 87 ? -2.42800 -13.69400 19.33300 1.000 43.79763 87 LEU B O 1
ATOM 7213 N N . GLU F 2 88 ? -4.46300 -14.49700 18.80600 1.000 53.76852 88 GLU B N 1
ATOM 7214 C CA . GLU F 2 88 ? -4.02600 -15.65300 18.04600 1.000 50.76300 88 GLU B CA 1
ATOM 7215 C C . GLU F 2 88 ? -4.70600 -15.62700 16.68700 1.000 50.43530 88 GLU B C 1
ATOM 7216 O O . GLU F 2 88 ? -5.72700 -14.95300 16.51100 1.000 52.26734 88 GLU B O 1
ATOM 7222 N N . PRO F 2 89 ? -4.15600 -16.33300 15.69600 1.000 52.28962 89 PRO B N 1
ATOM 7223 C CA . PRO F 2 89 ? -4.80300 -16.35600 14.37300 1.000 50.16490 89 PRO B CA 1
ATOM 7224 C C . PRO F 2 89 ? -6.23700 -16.86000 14.39700 1.000 50.83393 89 PRO B C 1
ATOM 7225 O O . PRO F 2 89 ? -7.01300 -16.51000 13.50000 1.000 48.27078 89 PRO B O 1
ATOM 7229 N N . GLU F 2 90 ? -6.61900 -17.66000 15.39700 1.000 72.17135 90 GLU B N 1
ATOM 7230 C CA . GLU F 2 90 ? -8.00100 -18.11500 15.50200 1.000 65.73561 90 GLU B CA 1
ATOM 7231 C C . GLU F 2 90 ? -8.95200 -16.98200 15.86300 1.000 63.80816 90 GLU B C 1
ATOM 7232 O O . GLU F 2 90 ? -10.16600 -17.12800 15.68400 1.000 64.63909 90 GLU B O 1
ATOM 7238 N N . ASP F 2 91 ? -8.43000 -15.86400 16.36300 1.000 40.58419 91 ASP B N 1
ATOM 7239 C CA . ASP F 2 91 ? -9.24000 -14.69800 16.68500 1.000 39.05213 91 ASP B CA 1
ATOM 7240 C C . ASP F 2 91 ? -9.53600 -13.82800 15.47100 1.000 38.18756 91 ASP B C 1
ATOM 7241 O O . ASP F 2 91 ? -10.18700 -12.78800 15.62200 1.000 41.02770 91 ASP B O 1
ATOM 7246 N N . THR F 2 92 ? -9.07600 -14.21800 14.28400 1.000 37.90202 92 THR B N 1
ATOM 7247 C CA . THR F 2 92 ? -9.34100 -13.45500 13.06800 1.000 37.43356 92 THR B CA 1
ATOM 7248 C C . THR F 2 92 ? -10.81300 -13.59000 12.69700 1.000 37.10730 92 THR B C 1
ATOM 7249 O O . THR F 2 92 ? -11.27500 -14.68300 12.35200 1.000 38.87498 92 THR B O 1
ATOM 7253 N N . ALA F 2 93 ? -11.54500 -12.48000 12.75900 1.000 35.17476 93 ALA B N 1
ATOM 7254 C CA . ALA F 2 93 ? -12.98500 -12.48500 12.53300 1.000 34.83693 93 ALA B CA 1
ATOM 7255 C C . ALA F 2 93 ? -13.47300 -11.04400 12.48900 1.000 32.92310 93 ALA B C 1
ATOM 7256 O O . ALA F 2 93 ? -12.76000 -10.11400 12.87200 1.000 37.19714 93 ALA B O 1
ATOM 7258 N N . VAL F 2 94 ? -14.70400 -10.87300 12.01500 1.000 32.90090 94 VAL B N 1
ATOM 7259 C CA . VAL F 2 94 ? -15.40000 -9.59600 12.13200 1.000 31.28779 94 VAL B CA 1
ATOM 7260 C C . VAL F 2 94 ? -16.05300 -9.53900 13.50700 1.000 29.76426 94 VAL B C 1
ATOM 7261 O O . VAL F 2 94 ? -16.86100 -10.40500 13.85800 1.000 30.29790 94 VAL B O 1
ATOM 7265 N N . TYR F 2 95 ? -15.70000 -8.52400 14.28900 1.000 28.52052 95 TYR B N 1
ATOM 7266 C CA . TYR F 2 95 ? -16.20700 -8.36500 15.64700 1.000 32.34892 95 TYR B CA 1
ATOM 7267 C C . TYR F 2 95 ? -17.31700 -7.32200 15.63800 1.000 31.02831 95 TYR B C 1
ATOM 7268 O O . TYR F 2 95 ? -17.06000 -6.13100 15.43300 1.000 25.81220 95 TYR B O 1
ATOM 7277 N N . SER F 2 96 ? -18.54800 -7.77200 15.86000 1.000 33.12192 96 SER B N 1
ATOM 7278 C CA . SER F 2 96 ? -19.71700 -6.91000 15.82400 1.000 32.84315 96 SER B CA 1
ATOM 7279 C C . SER F 2 96 ? -20.27300 -6.70500 17.22700 1.000 37.33146 96 SER B C 1
ATOM 7280 O O . SER F 2 96 ? -20.04900 -7.50500 18.14000 1.000 34.47956 96 SER B O 1
ATOM 7283 N N . CYS F 2 97 ? -21.01700 -5.61800 17.37900 1.000 43.35363 97 CYS B N 1
ATOM 7284 C CA . CYS F 2 97 ? -21.54100 -5.17900 18.66200 1.000 37.07957 97 CYS B CA 1
ATOM 7285 C C . CYS F 2 97 ? -23.06300 -5.23000 18.63800 1.000 33.70212 97 CYS B C 1
ATOM 7286 O O . CYS F 2 97 ? -23.68400 -4.92100 17.61700 1.000 40.17888 97 CYS B O 1
ATOM 7289 N N . ALA F 2 98 ? -23.66300 -5.61500 19.76300 1.000 28.01463 98 ALA B N 1
ATOM 7290 C CA . ALA F 2 98 ? -25.10900 -5.77500 19.84300 1.000 41.38234 98 ALA B CA 1
ATOM 7291 C C . ALA F 2 98 ? -25.61400 -5.31800 21.20500 1.000 34.71866 98 ALA B C 1
ATOM 7292 O O . ALA F 2 98 ? -24.91300 -5.42800 22.21500 1.000 28.56912 98 ALA B O 1
ATOM 7294 N N . ALA F 2 99 ? -26.84500 -4.80800 21.22300 1.000 27.59090 99 ALA B N 1
ATOM 7295 C CA . ALA F 2 99 ? -27.42600 -4.26200 22.44100 1.000 36.06386 99 ALA B CA 1
ATOM 7296 C C . ALA F 2 99 ? -28.93400 -4.48300 22.43800 1.000 36.17106 99 ALA B C 1
ATOM 7297 O O . ALA F 2 99 ? -29.56200 -4.61200 21.38300 1.000 35.60961 99 ALA B O 1
ATOM 7299 N N . HIS F 2 100 ? -29.51100 -4.52800 23.63700 1.000 37.41279 100 HIS B N 1
ATOM 7300 C CA . HIS F 2 100 ? -30.95900 -4.58600 23.77200 1.000 47.75568 100 HIS B CA 1
ATOM 7301 C C . HIS F 2 100 ? -31.36900 -3.87400 25.05400 1.000 46.91032 100 HIS B C 1
ATOM 7302 O O . HIS F 2 100 ? -30.68900 -3.97400 26.08000 1.000 38.00953 100 HIS B O 1
ATOM 7309 N N . PHE F 2 101 ? -32.48600 -3.15700 24.97600 1.000 34.18725 101 PHE B N 1
ATOM 7310 C CA . PHE F 2 101 ? -32.92800 -2.28800 26.05600 1.000 26.81622 101 PHE B CA 1
ATOM 7311 C C . PHE F 2 101 ? -33.35400 -3.10100 27.27200 1.000 26.87225 101 PHE B C 1
ATOM 7312 O O . PHE F 2 101 ? -33.88900 -4.20700 27.15600 1.000 30.85417 101 PHE B O 1
ATOM 7320 N N . VAL F 2 102 ? -33.10600 -2.54000 28.44800 1.000 49.88245 102 VAL B N 1
ATOM 7321 C CA . VAL F 2 102 ? -33.42700 -3.17200 29.71900 1.000 52.45225 102 VAL B CA 1
ATOM 7322 C C . VAL F 2 102 ? -34.31600 -2.22300 30.51300 1.000 50.15896 102 VAL B C 1
ATOM 7323 O O . VAL F 2 102 ? -33.84200 -1.23100 31.07000 1.000 46.80338 102 VAL B O 1
ATOM 7327 N N . PRO F 2 103 ? -35.61600 -2.49200 30.58100 1.000 58.64549 103 PRO B N 1
ATOM 7328 C CA . PRO F 2 103 ? -36.52000 -1.64300 31.36800 1.000 57.90586 103 PRO B CA 1
ATOM 7329 C C . PRO F 2 103 ? -36.16100 -1.68200 32.84300 1.000 64.67952 103 PRO B C 1
ATOM 7330 O O . PRO F 2 103 ? -35.52900 -2.63900 33.31400 1.000 72.25030 103 PRO B O 1
ATOM 7334 N N . PRO F 2 104 ? -36.54900 -0.65900 33.61100 1.000 81.37349 104 PRO B N 1
ATOM 7335 C CA . PRO F 2 104 ? -36.10800 -0.59000 35.01400 1.000 86.18710 104 PRO B CA 1
ATOM 7336 C C . PRO F 2 104 ? -36.74800 -1.62500 35.92200 1.000 88.02806 104 PRO B C 1
ATOM 7337 O O . PRO F 2 104 ? -36.23500 -1.85200 37.02200 1.000 98.30804 104 PRO B O 1
ATOM 7341 N N . GLY F 2 105 ? -37.85000 -2.24600 35.52000 1.000 70.17477 105 GLY B N 1
ATOM 7342 C CA . GLY F 2 105 ? -38.45700 -3.25700 36.36200 1.000 77.07749 105 GLY B CA 1
ATOM 7343 C C . GLY F 2 105 ? -37.74500 -4.58700 36.25100 1.000 79.46136 105 GLY B C 1
ATOM 7344 O O . GLY F 2 105 ? -37.54000 -5.28800 37.24700 1.000 83.67751 105 GLY B O 1
ATOM 7345 N N . SER F 2 106 ? -37.35000 -4.93000 35.02900 1.000 84.59214 106 SER B N 1
ATOM 7346 C CA . SER F 2 106 ? -36.75000 -6.22700 34.72600 1.000 101.98538 106 SER B CA 1
ATOM 7347 C C . SER F 2 106 ? -35.24000 -6.07200 34.55200 1.000 127.91149 106 SER B C 1
ATOM 7348 O O . SER F 2 106 ? -34.70000 -6.10300 33.44500 1.000 130.02800 106 SER B O 1
ATOM 7351 N N . ARG F 2 107 ? -34.55600 -5.91900 35.68300 1.000 190.32572 107 ARG B N 1
ATOM 7352 C CA . ARG F 2 107 ? -33.10800 -5.70200 35.69100 1.000 192.95211 107 ARG B CA 1
ATOM 7353 C C . ARG F 2 107 ? -32.33400 -7.01800 35.69900 1.000 189.85570 107 ARG B C 1
ATOM 7354 O O . ARG F 2 107 ? -31.38700 -7.21200 36.46100 1.000 188.62019 107 ARG B O 1
ATOM 7362 N N . LEU F 2 108 ? -32.75200 -7.94000 34.82800 1.000 148.26738 108 LEU B N 1
ATOM 7363 C CA . LEU F 2 108 ? -32.02500 -9.17600 34.58200 1.000 134.30879 108 LEU B CA 1
ATOM 7364 C C . LEU F 2 108 ? -31.78800 -9.45600 33.10600 1.000 147.60326 108 LEU B C 1
ATOM 7365 O O . LEU F 2 108 ? -30.97200 -10.32800 32.79000 1.000 134.46693 108 LEU B O 1
ATOM 7370 N N . ARG F 2 109 ? -32.47900 -8.76100 32.20000 1.000 225.96274 109 ARG B N 1
ATOM 7371 C CA . ARG F 2 109 ? -32.19000 -8.84400 30.77400 1.000 225.84039 109 ARG B CA 1
ATOM 7372 C C . ARG F 2 109 ? -30.74900 -8.42700 30.51800 1.000 213.98073 109 ARG B C 1
ATOM 7373 O O . ARG F 2 109 ? -30.42600 -7.23800 30.58400 1.000 212.55935 109 ARG B O 1
ATOM 7381 N N . GLY F 2 110 ? -29.87000 -9.38500 30.24000 1.000 143.05737 110 GLY B N 1
ATOM 7382 C CA . GLY F 2 110 ? -28.48900 -9.01800 30.00800 1.000 116.52935 110 GLY B CA 1
ATOM 7383 C C . GLY F 2 110 ? -27.49700 -10.15700 29.94600 1.000 107.71307 110 GLY B C 1
ATOM 7384 O O . GLY F 2 110 ? -26.62400 -10.16500 29.07300 1.000 99.91098 110 GLY B O 1
ATOM 7385 N N . CYS F 2 111 ? -27.60700 -11.10800 30.87400 1.000 129.02885 111 CYS B N 1
ATOM 7386 C CA . CYS F 2 111 ? -26.68100 -12.23200 30.92600 1.000 140.44108 111 CYS B CA 1
ATOM 7387 C C . CYS F 2 111 ? -26.60000 -12.91700 29.56700 1.000 145.21348 111 CYS B C 1
ATOM 7388 O O . CYS F 2 111 ? -27.55500 -12.89900 28.78500 1.000 150.21455 111 CYS B O 1
ATOM 7391 N N . LEU F 2 112 ? -25.44300 -13.52400 29.27800 1.000 102.03023 112 LEU B N 1
ATOM 7392 C CA . LEU F 2 112 ? -25.22800 -14.12100 27.96100 1.000 100.67108 112 LEU B CA 1
ATOM 7393 C C . LEU F 2 112 ? -26.26300 -15.18600 27.62600 1.000 107.04224 112 LEU B C 1
ATOM 7394 O O . LEU F 2 112 ? -26.33200 -15.61900 26.47000 1.000 112.32438 112 LEU B O 1
ATOM 7399 N N . VAL F 2 113 ? -27.06900 -15.61200 28.60200 1.000 122.75240 113 VAL B N 1
ATOM 7400 C CA . VAL F 2 113 ? -28.24400 -16.41700 28.29400 1.000 138.28173 113 VAL B CA 1
ATOM 7401 C C . VAL F 2 113 ? -29.26000 -15.59900 27.50400 1.000 152.57001 113 VAL B C 1
ATOM 7402 O O . VAL F 2 113 ? -30.07800 -16.15900 26.76500 1.000 153.57350 113 VAL B O 1
ATOM 7406 N N . ASN F 2 114 ? -29.22800 -14.27100 27.64100 1.000 177.81352 114 ASN B N 1
ATOM 7407 C CA . ASN F 2 114 ? -30.07400 -13.37700 26.84600 1.000 180.38832 114 ASN B CA 1
ATOM 7408 C C . ASN F 2 114 ? -29.30600 -12.94000 25.59900 1.000 171.80368 114 ASN B C 1
ATOM 7409 O O . ASN F 2 114 ? -28.93600 -11.77800 25.41800 1.000 171.17779 114 ASN B O 1
ATOM 7414 N N . GLU F 2 115 ? -29.06700 -13.91800 24.72500 1.000 130.29814 115 GLU B N 1
ATOM 7415 C CA . GLU F 2 115 ? -28.27500 -13.72000 23.51900 1.000 99.34588 115 GLU B CA 1
ATOM 7416 C C . GLU F 2 115 ? -29.13700 -13.39600 22.30500 1.000 92.98871 115 GLU B C 1
ATOM 7417 O O . GLU F 2 115 ? -28.79800 -13.77700 21.18000 1.000 91.79105 115 GLU B O 1
ATOM 7423 N N . LEU F 2 116 ? -30.25100 -12.70000 22.51300 1.000 82.20019 116 LEU B N 1
ATOM 7424 C CA . LEU F 2 116 ? -31.13200 -12.25100 21.43800 1.000 80.70137 116 LEU B CA 1
ATOM 7425 C C . LEU F 2 116 ? -31.19000 -10.72900 21.53000 1.000 85.11644 116 LEU B C 1
ATOM 7426 O O . LEU F 2 116 ? -32.02500 -10.16700 22.24500 1.000 87.27697 116 LEU B O 1
ATOM 7431 N N . TYR F 2 117 ? -30.29300 -10.06800 20.80800 1.000 65.27888 117 TYR B N 1
ATOM 7432 C CA . TYR F 2 117 ? -30.17300 -8.62000 20.83300 1.000 60.05779 117 TYR B CA 1
ATOM 7433 C C . TYR F 2 117 ? -30.92800 -8.00600 19.66200 1.000 59.04362 117 TYR B C 1
ATOM 7434 O O . TYR F 2 117 ? -31.06400 -8.61400 18.59700 1.000 58.84657 117 TYR B O 1
ATOM 7443 N N . ASN F 2 118 ? -31.42000 -6.78500 19.87100 1.000 82.43393 118 ASN B N 1
ATOM 7444 C CA . ASN F 2 118 ? -32.28700 -6.12200 18.90500 1.000 75.90885 118 ASN B CA 1
ATOM 7445 C C . ASN F 2 118 ? -31.54600 -5.17100 17.97500 1.000 66.45787 118 ASN B C 1
ATOM 7446 O O . ASN F 2 118 ? -31.96300 -4.99800 16.82500 1.000 58.34174 118 ASN B O 1
ATOM 7451 N N . TYR F 2 119 ? -30.46500 -4.55100 18.43900 1.000 53.55627 119 TYR B N 1
ATOM 7452 C CA . TYR F 2 119 ? -29.68700 -3.61800 17.64200 1.000 46.06345 119 TYR B CA 1
ATOM 7453 C C . TYR F 2 119 ? -28.29900 -4.18900 17.39100 1.000 51.88965 119 TYR B C 1
ATOM 7454 O O . TYR F 2 119 ? -27.74300 -4.90200 18.23100 1.000 55.39463 119 TYR B O 1
ATOM 7463 N N . TRP F 2 120 ? -27.74500 -3.87500 16.22200 1.000 50.33075 120 TRP B N 1
ATOM 7464 C CA . TRP F 2 120 ? -26.45200 -4.40500 15.81800 1.000 38.51698 120 TRP B CA 1
ATOM 7465 C C . TRP F 2 120 ? -25.65400 -3.34100 15.08200 1.000 35.62418 120 TRP B C 1
ATOM 7466 O O . TRP F 2 120 ? -26.21600 -2.43200 14.46500 1.000 43.86927 120 TRP B O 1
ATOM 7477 N N . GLY F 2 121 ? -24.33000 -3.46700 15.15900 1.000 35.42004 121 GLY B N 1
ATOM 7478 C CA . GLY F 2 121 ? -23.43400 -2.68900 14.33600 1.000 32.67392 121 GLY B CA 1
ATOM 7479 C C . GLY F 2 121 ? -22.99100 -3.48000 13.11400 1.000 32.49981 121 GLY B C 1
ATOM 7480 O O . GLY F 2 121 ? -23.23100 -4.67800 12.99400 1.000 33.95329 121 GLY B O 1
ATOM 7481 N N . GLN F 2 122 ? -22.33300 -2.77400 12.19200 1.000 50.87281 122 GLN B N 1
ATOM 7482 C CA . GLN F 2 122 ? -21.80600 -3.42700 11.00000 1.000 42.53443 122 GLN B CA 1
ATOM 7483 C C . GLN F 2 122 ? -20.58000 -4.28200 11.29400 1.000 40.52577 122 GLN B C 1
ATOM 7484 O O . GLN F 2 122 ? -20.17400 -5.06700 10.43200 1.000 48.55016 122 GLN B O 1
ATOM 7490 N N . GLY F 2 123 ? -19.99000 -4.15500 12.47100 1.000 36.29302 123 GLY B N 1
ATOM 7491 C CA . GLY F 2 123 ? -18.84700 -4.98500 12.81500 1.000 43.05235 123 GLY B CA 1
ATOM 7492 C C . GLY F 2 123 ? -17.53500 -4.41100 12.32000 1.000 31.78744 123 GLY B C 1
ATOM 7493 O O . GLY F 2 123 ? -17.45500 -3.75200 11.28400 1.000 35.58248 123 GLY B O 1
ATOM 7494 N N . THR F 2 124 ? -16.47900 -4.67100 13.08600 1.000 41.44520 124 THR B N 1
ATOM 7495 C CA . THR F 2 124 ? -15.13100 -4.23100 12.75400 1.000 37.97131 124 THR B CA 1
ATOM 7496 C C . THR F 2 124 ? -14.22400 -5.44900 12.62400 1.000 36.06985 124 THR B C 1
ATOM 7497 O O . THR F 2 124 ? -14.32100 -6.39900 13.40800 1.000 41.91987 124 THR B O 1
ATOM 7501 N N . GLN F 2 125 ? -13.35800 -5.43000 11.61400 1.000 36.62989 125 GLN B N 1
ATOM 7502 C CA . GLN F 2 125 ? -12.57000 -6.60200 11.25100 1.000 38.23475 125 GLN B CA 1
ATOM 7503 C C . GLN F 2 125 ? -11.24900 -6.62500 12.00900 1.000 34.62606 125 GLN B C 1
ATOM 7504 O O . GLN F 2 125 ? -10.50700 -5.63900 12.00900 1.000 33.88942 125 GLN B O 1
ATOM 7510 N N . VAL F 2 126 ? -10.95800 -7.75800 12.64200 1.000 30.71333 126 VAL B N 1
ATOM 7511 C CA . VAL F 2 126 ? -9.69600 -7.98500 13.33800 1.000 32.58122 126 VAL B CA 1
ATOM 7512 C C . VAL F 2 126 ? -8.98200 -9.13500 12.64300 1.000 32.87003 126 VAL B C 1
ATOM 7513 O O . VAL F 2 126 ? -9.52600 -10.24200 12.54600 1.000 38.97245 126 VAL B O 1
ATOM 7517 N N . THR F 2 127 ? -7.77000 -8.87500 12.15900 1.000 32.79101 127 THR B N 1
ATOM 7518 C CA . THR F 2 127 ? -6.97100 -9.86800 11.45200 1.000 35.05079 127 THR B CA 1
ATOM 7519 C C . THR F 2 127 ? -5.67000 -10.08400 12.20800 1.000 36.18172 127 THR B C 1
ATOM 7520 O O . THR F 2 127 ? -4.87200 -9.15200 12.35400 1.000 35.66940 127 THR B O 1
ATOM 7524 N N . VAL F 2 128 ? -5.45400 -11.31000 12.67600 1.000 44.13512 128 VAL B N 1
ATOM 7525 C CA . VAL F 2 128 ? -4.26200 -11.67300 13.43400 1.000 43.88481 128 VAL B CA 1
ATOM 7526 C C . VAL F 2 128 ? -3.38700 -12.53000 12.53000 1.000 48.78499 128 VAL B C 1
ATOM 7527 O O . VAL F 2 128 ? -3.76100 -13.65300 12.16900 1.000 48.64116 128 VAL B O 1
ATOM 7531 N N . SER F 2 129 ? -2.22000 -12.00400 12.16600 1.000 57.87902 129 SER B N 1
ATOM 7532 C CA . SER F 2 129 ? -1.30000 -12.70800 11.28700 1.000 55.18912 129 SER B CA 1
ATOM 7533 C C . SER F 2 129 ? 0.11500 -12.22100 11.55400 1.000 58.13800 129 SER B C 1
ATOM 7534 O O . SER F 2 129 ? 0.32400 -11.08100 11.97700 1.000 68.26835 129 SER B O 1
ATOM 7537 N N . SER F 2 130 ? 1.08400 -13.09400 11.29900 1.000 70.54508 130 SER B N 1
ATOM 7538 C CA . SER F 2 130 ? 2.49300 -12.76200 11.48800 1.000 67.71274 130 SER B CA 1
ATOM 7539 C C . SER F 2 130 ? 2.95900 -11.73700 10.46100 1.000 70.90976 130 SER B C 1
ATOM 7540 O O . SER F 2 130 ? 3.20800 -12.07700 9.30300 1.000 76.48724 130 SER B O 1
#

Foldseek 3Di:
DAWPPCCQPVPLDAAFQLAKDKDKTFQHAYACVVVVVDPQWPFKDFDPDDSVCQQADFFAIKMKIKHKDFQLCLVLPDEPHDDQRCFRGAHAHNNFGWIKTKGFDLVRQADAVWRFPHKGFRDDPGGDDHPDHDPDFAFAQQDDDDQPRHDDVSTHGGMGTLTAHSPDDSRSHMMMMMIMTGHHDPDDGNYHHD/DAWPCCCVPVPQDAAAQLQWDKDKTFQHEYAVVVVVPPPQWPFKFWALDDPVCQLVDFFAIKMKIKHKDFQQCLVQPDEPHDDQRCFRGAHAHNNFGWIKTKGFDLVRQADQVWRFPHKGFRDDPGGDDHPDHDPDFAFQQQDDDDQPRPDDVSTHGGMGTLTAHSPDPRRSGMMMMIIITGHHDPDDTGYHHD/DQDKAWAKDFADEAAAQDKTKMKIAIDNDQLLQKKKWKWWADPPDDIGTAKIAFSVGDIDGDPVQPPFKDWGDDRVRNMIMIIGGRDDQVRFTFMKMFIAGADPVNRPQHPVVNVDGDYIHPTGTHGYHD/DCDKAWAKDWADEAAQQDKTKMKIAIPNDFQLQKKKWKWWDDPPGDIDTAKIAASVGDIDGDPVQPPFWDWGDDRVRSMIMIIGGRDDQVRFTFMKMFIAGDDPVRRVDDRPPPVRTDYIYPGDTHGYDD/DAWVPCCQPVPQDAAAQLAWDKDKTFQHAYACVVVVVDDFWPDKDFDPDDSPCQQADFFAIKMKTKHKDFQLCVVQPAAPHDDQRCFRGANAHNPFGFIKTKGFDLVRQADQVWRFPHKGFRDDPGGDDHPDRDPDFAFDAQDDDDQPRPDDVNGHTGMGTLTAHSPDPNRSHMMMMITMGGHHDPPDGRYGHD/DCDKAWAKDWADEAAQQDKTKIKIAIPNDFCLQKKKWKWWADPPDDIGTAKIAFSVGDIDGDPVQPPFWDWGDDRVRSMIMIIGGRDDQVRFTFMKMFIAGDDPVRRPCHPVVNVDGDYIHPTGTHGYHD

GO terms:
  GO:0044228 host cell surface (C, IDA)
  GO:0005768 endosome (C, IDA)
  GO:0039660 structural constituent of virion (F, IDA)
  GO:0019062 virion attachment to host cell (P, IDA)
  GO:0046718 symbiont entry into host cell (P, IDA)
  GO:0098670 entry receptor-mediated virion attachment to host cell (P, IDA)
  GO:0140522 fusogenic activity (F, IDA)
  GO:0046789 host cell surface receptor binding (F, IDA)
  GO:0048018 receptor ligand activity (F, IDA)
  GO:0043655 host extracellular region (C, IC)
  GO:0044173 host cell endoplasmic reticulum-Golgi intermediate compartment membrane (C, EXP)
  GO:0055036 virion membrane (C, EXP)
  GO:0020002 host cell plasma membrane (C, EXP)
  GO:0005515 protein binding (F, IPI)
  GO:0055036 virion membrane (C, TAS)
  GO:0005886 plasma membrane (C, TAS)
  GO:0042802 identical protein binding (F, IPI)
  GO:0046598 positive regulation of viral entry into host cell (P, IDA)
  GO:0016020 membrane (C, IDA)
  GO:0019031 viral envelope (C, IDA)

B-factor: mean 58.83, std 34.88, range [16.41, 261.93]

Secondary structure (DSSP, 8-state):
--S-EEEEE---EE-TT--EEEEEEEESB-GGGEEEEEEEE-TTSPPEEEEEE-TT--EEE-TTTTTTEEEEEEGGGTEEEEEE-S--GGG-EEEEEEEEE--SSSTTTTSTT----SEE---EEEEE--/--S-EEEEE---EE-TT--EEEEEEEESB-GGGEEEEEEEE-TTSPEEEEEEE-TT--EEE-TTTTTTEEEEEEGGGTEEEEEE-S--GGG-EEEEEEEEE--SS-TTTTSTT----SEE---EEEEE--/-B--HHHHHT-S---BGGG-EEEEE-SBB--THHHHH---EEEEEEESS-GGGGGG--BSEEEEEEEEEEGGGGGGSSTT--SHHHHHT----TT--EEEEEEE-HHHH--SS-BB--EEE---SSPPPTT------PPEE-SSS--TT--BTTEE-SEEE--B-TTS-GGGSEEEEEEEEEE--SS--SB---/-B--THHHHT-S---BSTT-EEEEE-SEE--HHHHTT-TT-SEEEEESS-GGGGGG-EESEEEEEEEEE-STTGGGSSTT--SHHHHHT----TT--EEEEEEE-HHHH--TT-BB--EEE---SSPPPTT------PPEE-SSS--TT--BTTEE-SEEE--B-TTS-GGGS-EEEEEEEEE--SS---EE--/--S-EEEEE---EE-TT--EEEEEEEESS-GGGEEEEEEEE-TTS--EEEEEE-TT--EEE-TTTTTTEEEEEETTTTEEEEEE-S--GGG-EEEEEEEEE--TT-TT--S--GGG--EE---EEEEE--/---THHHHTT-SS--BGGG-EEEEE-SB---SHHHHH---EEEEEEESS-TTGGGT--BSEEEEEEEEEEGGGGGGSSTT--SHHHHHT-PPPTT--EEEEEEE-HHHH--TT-B---EEE---SS-PPTT--------EE-SSS--TT--BTTEE-SEEE--B-TTS-GGGSEEEEEEEEEE--SS--SB---